Protein AF-0000000069826902 (afdb_homodimer)

Structure (mmCIF, N/CA/C/O backbone):
data_AF-0000000069826902-model_v1
#
loop_
_entity.id
_entity.type
_entity.pdbx_description
1 polymer 'DUF4220 domain-containing protein'
#
loop_
_atom_site.group_PDB
_atom_site.id
_atom_site.type_symbol
_atom_site.label_atom_id
_atom_site.label_alt_id
_atom_site.label_comp_id
_atom_site.label_asym_id
_atom_site.label_entity_id
_atom_site.label_seq_id
_atom_site.pdbx_PDB_ins_code
_atom_site.Cartn_x
_atom_site.Cartn_y
_atom_site.Cartn_z
_atom_site.occupancy
_atom_site.B_iso_or_equiv
_atom_site.auth_seq_id
_atom_site.auth_comp_id
_atom_site.auth_asym_id
_atom_site.auth_atom_id
_atom_site.pdbx_PDB_model_num
ATOM 1 N N . MET A 1 1 ? -24.719 -48.125 -0.675 1 24.92 1 MET A N 1
ATOM 2 C CA . MET A 1 1 ? -24.484 -47.656 -2.041 1 24.92 1 MET A CA 1
ATOM 3 C C . MET A 1 1 ? -23.156 -46.938 -2.146 1 24.92 1 MET A C 1
ATOM 5 O O . MET A 1 1 ? -23.047 -45.781 -1.744 1 24.92 1 MET A O 1
ATOM 9 N N . PHE A 1 2 ? -22.094 -47.562 -1.839 1 34.66 2 PHE A N 1
ATOM 10 C CA . PHE A 1 2 ? -20.672 -47.219 -1.869 1 34.66 2 PHE A CA 1
ATOM 11 C C . PHE A 1 2 ? -20.281 -46.656 -3.23 1 34.66 2 PHE A C 1
ATOM 13 O O . PHE A 1 2 ? -20.375 -47.375 -4.246 1 34.66 2 PHE A O 1
ATOM 20 N N . VAL A 1 3 ? -20.641 -45.406 -3.447 1 42.66 3 VAL A N 1
ATOM 21 C CA . VAL A 1 3 ? -20.312 -44.688 -4.676 1 42.66 3 VAL A CA 1
ATOM 22 C C . VAL A 1 3 ? -18.953 -45.125 -5.195 1 42.66 3 VAL A C 1
ATOM 24 O O . VAL A 1 3 ? -17.969 -45.125 -4.453 1 42.66 3 VAL A O 1
ATOM 27 N N . ASP A 1 4 ? -18.938 -46 -5.98 1 49.5 4 ASP A N 1
ATOM 28 C CA . ASP A 1 4 ? -17.75 -46.531 -6.641 1 49.5 4 ASP A CA 1
ATOM 29 C C . ASP A 1 4 ? -16.797 -45.406 -7.023 1 49.5 4 ASP A C 1
ATOM 31 O O . ASP A 1 4 ? -16.922 -44.812 -8.102 1 49.5 4 ASP A O 1
ATOM 35 N N . VAL A 1 5 ? -16.344 -44.719 -5.996 1 54.69 5 VAL A N 1
ATOM 36 C CA . VAL A 1 5 ? -15.336 -43.656 -6.059 1 54.69 5 VAL A CA 1
ATOM 37 C C . VAL A 1 5 ? -14.305 -44 -7.129 1 54.69 5 VAL A C 1
ATOM 39 O O . VAL A 1 5 ? -13.836 -43.094 -7.844 1 54.69 5 VAL A O 1
ATOM 42 N N . TRP A 1 6 ? -14.141 -45.281 -7.309 1 58.16 6 TRP A N 1
ATOM 43 C CA . TRP A 1 6 ? -13.125 -45.688 -8.273 1 58.16 6 TRP A CA 1
ATOM 44 C C . TRP A 1 6 ? -13.594 -45.469 -9.703 1 58.16 6 TRP A C 1
ATOM 46 O O . TRP A 1 6 ? -12.812 -45.062 -10.562 1 58.16 6 TRP A O 1
ATOM 56 N N . ALA A 1 7 ? -14.836 -45.719 -9.898 1 59.22 7 ALA A N 1
ATOM 57 C CA . ALA A 1 7 ? -15.375 -45.438 -11.219 1 59.22 7 ALA A CA 1
ATOM 58 C C . ALA A 1 7 ? -15.344 -43.938 -11.508 1 59.22 7 ALA A C 1
ATOM 60 O O . ALA A 1 7 ? -15.062 -43.531 -12.633 1 59.22 7 ALA A O 1
ATOM 61 N N . ALA A 1 8 ? -15.531 -43.25 -10.5 1 61.66 8 ALA A N 1
ATOM 62 C CA . ALA A 1 8 ? -15.5 -41.812 -10.656 1 61.66 8 ALA A CA 1
ATOM 63 C C . ALA A 1 8 ? -14.086 -41.312 -10.945 1 61.66 8 ALA A C 1
ATOM 65 O O . ALA A 1 8 ? -13.891 -40.406 -11.75 1 61.66 8 ALA A O 1
ATOM 66 N N . VAL A 1 9 ? -13.242 -41.969 -10.367 1 62.06 9 VAL A N 1
ATOM 67 C CA . VAL A 1 9 ? -11.852 -41.594 -10.578 1 62.06 9 VAL A CA 1
ATOM 68 C C . VAL A 1 9 ? -11.422 -41.969 -11.992 1 62.06 9 VAL A C 1
ATOM 70 O O . VAL A 1 9 ? -10.719 -41.219 -12.664 1 62.06 9 VAL A O 1
ATOM 73 N N . ARG A 1 10 ? -11.859 -43.156 -12.406 1 62.22 10 ARG A N 1
ATOM 74 C CA . ARG A 1 10 ? -11.531 -43.594 -13.766 1 62.22 10 ARG A CA 1
ATOM 75 C C . ARG A 1 10 ? -12.164 -42.656 -14.797 1 62.22 10 ARG A C 1
ATOM 77 O O . ARG A 1 10 ? -11.531 -42.312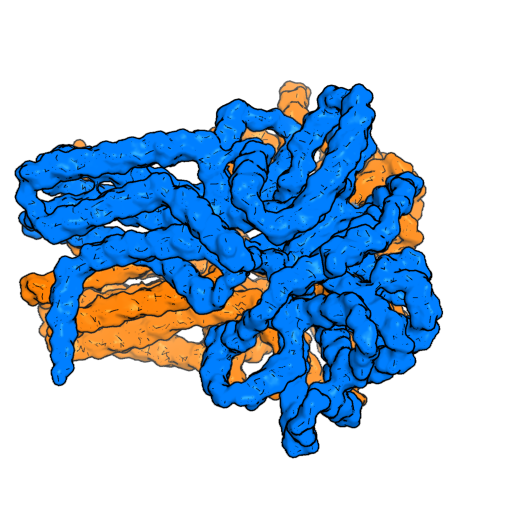 -15.797 1 62.22 10 ARG A O 1
ATOM 84 N N . TRP A 1 11 ? -13.336 -42.344 -14.5 1 65.44 11 TRP A N 1
ATOM 85 C CA . TRP A 1 11 ? -14.031 -41.438 -15.375 1 65.44 11 TRP A CA 1
ATOM 86 C C . TRP A 1 11 ? -13.336 -40.062 -15.391 1 65.44 11 TRP A C 1
ATOM 88 O O . TRP A 1 11 ? -13.156 -39.469 -16.453 1 65.44 11 TRP A O 1
ATOM 98 N N . TRP A 1 12 ? -12.93 -39.625 -14.312 1 68 12 TRP A N 1
ATOM 99 C CA . TRP A 1 12 ? -12.234 -38.344 -14.211 1 68 12 TRP A CA 1
ATOM 100 C C . TRP A 1 12 ? -10.922 -38.375 -14.977 1 68 12 TRP A C 1
ATOM 102 O O . TRP A 1 12 ? -10.57 -37.406 -15.656 1 68 12 TRP A O 1
ATOM 112 N N . GLU A 1 13 ? -10.352 -39.406 -14.883 1 66.62 13 GLU A N 1
ATOM 113 C CA . GLU A 1 13 ? -9.055 -39.5 -15.531 1 66.62 13 GLU A CA 1
ATOM 114 C C . GLU A 1 13 ? -9.18 -39.406 -17.047 1 66.62 13 GLU A C 1
ATOM 116 O O . GLU A 1 13 ? -8.328 -38.812 -17.703 1 66.62 13 GLU A O 1
ATOM 121 N N . GLU A 1 14 ? -10.234 -40 -17.578 1 68.81 14 GLU A N 1
ATOM 122 C CA . GLU A 1 14 ? -10.438 -39.938 -19.016 1 68.81 14 GLU A CA 1
ATOM 123 C C . GLU A 1 14 ? -10.93 -38.562 -19.453 1 68.81 14 GLU A C 1
ATOM 125 O O . GLU A 1 14 ? -10.578 -38.094 -20.531 1 68.81 14 GLU A O 1
ATOM 130 N N . TRP A 1 15 ? -11.594 -37.938 -18.5 1 77.88 15 TRP A N 1
ATOM 131 C CA . TRP A 1 15 ? -12.25 -36.688 -18.891 1 77.88 15 TRP A CA 1
ATOM 132 C C . TRP A 1 15 ? -11.586 -35.5 -18.219 1 77.88 15 TRP A C 1
ATOM 134 O O . TRP A 1 15 ? -12.039 -34.375 -18.375 1 77.88 15 TRP A O 1
ATOM 144 N N . GLN A 1 16 ? -10.531 -35.688 -17.594 1 80.38 16 GLN A N 1
ATOM 145 C CA . GLN A 1 16 ? -9.93 -34.656 -16.75 1 80.38 16 GLN A CA 1
ATOM 146 C C . GLN A 1 16 ? -9.547 -33.438 -17.578 1 80.38 16 GLN A C 1
ATOM 148 O O . GLN A 1 16 ? -9.906 -32.312 -17.219 1 80.38 16 GLN A O 1
ATOM 153 N N . LEU A 1 17 ? -8.867 -33.656 -18.656 1 83.12 17 LEU A N 1
ATOM 154 C CA . LEU A 1 17 ? -8.398 -32.531 -19.453 1 83.12 17 LEU A CA 1
ATOM 155 C C . LEU A 1 17 ? -9.57 -31.781 -20.078 1 83.12 17 LEU A C 1
ATOM 157 O O . LEU A 1 17 ? -9.594 -30.547 -20.094 1 83.12 17 LEU A O 1
ATOM 161 N N . ARG A 1 18 ? -10.555 -32.594 -20.484 1 87.69 18 ARG A N 1
ATOM 162 C CA . ARG A 1 18 ? -11.727 -31.984 -21.109 1 87.69 18 ARG A CA 1
ATOM 163 C C . ARG A 1 18 ? -12.5 -31.141 -20.109 1 87.69 18 ARG A C 1
ATOM 165 O O . ARG A 1 18 ? -12.922 -30.031 -20.422 1 87.69 18 ARG A O 1
ATOM 172 N N . ILE A 1 19 ? -12.547 -31.609 -18.953 1 86.94 19 ILE A N 1
ATOM 173 C CA . ILE A 1 19 ? -13.305 -30.891 -17.938 1 86.94 19 ILE A CA 1
ATOM 174 C C . ILE A 1 19 ? -12.531 -29.641 -17.5 1 86.94 19 ILE A C 1
ATOM 176 O O . ILE A 1 19 ? -13.117 -28.578 -17.297 1 86.94 19 ILE A O 1
ATOM 180 N N . LEU A 1 20 ? -11.281 -29.75 -17.406 1 87.31 20 LEU A N 1
ATOM 181 C CA . LEU A 1 20 ? -10.469 -28.641 -16.938 1 87.31 20 LEU A CA 1
ATOM 182 C C . LEU A 1 20 ? -10.484 -27.5 -17.969 1 87.31 20 LEU A C 1
ATOM 184 O O . LEU A 1 20 ? -10.617 -26.328 -17.594 1 87.31 20 LEU A O 1
ATOM 188 N N . VAL A 1 21 ? -10.383 -27.844 -19.172 1 90.69 21 VAL A N 1
ATOM 189 C CA . VAL A 1 21 ? -10.359 -26.828 -20.219 1 90.69 21 VAL A CA 1
ATOM 190 C C . VAL A 1 21 ? -11.727 -26.172 -20.328 1 90.69 21 VAL A C 1
ATOM 192 O O . VAL A 1 21 ? -11.828 -24.938 -20.469 1 90.69 21 VAL A O 1
ATOM 195 N N . MET A 1 22 ? -12.781 -26.984 -20.188 1 92.75 22 MET A N 1
ATOM 196 C CA . MET A 1 22 ? -14.133 -26.438 -20.25 1 92.75 22 MET A CA 1
ATOM 197 C C . MET A 1 22 ? -14.445 -25.594 -19.031 1 92.75 22 MET A C 1
ATOM 199 O O . MET A 1 22 ? -15.133 -24.578 -19.125 1 92.75 22 MET A O 1
ATOM 203 N N . LEU A 1 23 ? -13.938 -26 -17.922 1 91.94 23 LEU A N 1
ATOM 204 C CA . LEU A 1 23 ? -14.133 -25.219 -16.719 1 91.94 23 LEU A CA 1
ATOM 205 C C . LEU A 1 23 ? -13.391 -23.891 -16.797 1 91.94 23 LEU A C 1
ATOM 207 O O . LEU A 1 23 ? -13.883 -22.875 -16.312 1 91.94 23 LEU A O 1
ATOM 211 N N . SER A 1 24 ? -12.234 -23.938 -17.359 1 93.12 24 SER A N 1
ATOM 212 C CA . SER A 1 24 ? -11.484 -22.703 -17.547 1 93.12 24 SER A CA 1
ATOM 213 C C . SER A 1 24 ? -12.25 -21.719 -18.438 1 93.12 24 SER A C 1
ATOM 215 O O . SER A 1 24 ? -12.289 -20.516 -18.156 1 93.12 24 SER A O 1
ATOM 217 N N . LEU A 1 25 ? -12.875 -22.234 -19.469 1 94.69 25 LEU A N 1
ATOM 218 C CA . LEU A 1 25 ? -13.68 -21.406 -20.359 1 94.69 25 LEU A CA 1
ATOM 219 C C . LEU A 1 25 ? -14.906 -20.875 -19.625 1 94.69 25 LEU A C 1
ATOM 221 O O . LEU A 1 25 ? -15.25 -19.703 -19.766 1 94.69 25 LEU A O 1
ATOM 225 N N . ALA A 1 26 ? -15.492 -21.703 -18.859 1 94.81 26 ALA A N 1
ATOM 226 C CA . ALA A 1 26 ? -16.688 -21.297 -18.125 1 94.81 26 ALA A CA 1
ATOM 227 C C . ALA A 1 26 ? -16.359 -20.172 -17.141 1 94.81 26 ALA A C 1
ATOM 229 O O . ALA A 1 26 ? -17.125 -19.219 -17.016 1 94.81 26 ALA A O 1
ATOM 230 N N . VAL A 1 27 ? -15.281 -20.266 -16.5 1 94.44 27 VAL A N 1
ATOM 231 C CA . VAL A 1 27 ? -14.891 -19.266 -15.531 1 94.44 27 VAL A CA 1
ATOM 232 C C . VAL A 1 27 ? -14.617 -17.938 -16.25 1 94.44 27 VAL A C 1
ATOM 234 O O . VAL A 1 27 ? -14.953 -16.859 -15.734 1 94.44 27 VAL A O 1
ATOM 237 N N . GLN A 1 28 ? -14.055 -18 -17.406 1 93.94 28 GLN A N 1
ATOM 238 C CA . GLN A 1 28 ? -13.797 -16.781 -18.172 1 93.94 28 GLN A CA 1
ATOM 239 C C . GLN A 1 28 ? -15.102 -16.094 -18.562 1 93.94 28 GLN A C 1
ATOM 241 O O . GLN A 1 28 ? -15.195 -14.867 -18.531 1 93.94 28 GLN A O 1
ATOM 246 N N . TRP A 1 29 ? -16.031 -16.875 -18.891 1 93.69 29 TRP A N 1
ATOM 247 C CA . TRP A 1 29 ? -17.328 -16.312 -19.234 1 93.69 29 TRP A CA 1
ATOM 248 C C . TRP A 1 29 ? -18.016 -15.719 -18.016 1 93.69 29 TRP A C 1
ATOM 250 O O . TRP A 1 29 ? -18.656 -14.672 -18.094 1 93.69 29 TRP A O 1
ATOM 260 N N . ILE A 1 30 ? -17.906 -16.344 -16.922 1 93.44 30 ILE A N 1
ATOM 261 C CA . ILE A 1 30 ? -18.469 -15.812 -15.688 1 93.44 30 ILE A CA 1
ATOM 262 C C . ILE A 1 30 ? -17.781 -14.484 -15.336 1 93.44 30 ILE A C 1
ATOM 264 O O . ILE A 1 30 ? -18.453 -13.523 -14.945 1 93.44 30 ILE A O 1
ATOM 268 N N . LEU A 1 31 ? -16.547 -14.461 -15.531 1 93.62 31 LEU A N 1
ATOM 269 C CA . LEU A 1 31 ? -15.805 -13.25 -15.211 1 93.62 31 LEU A CA 1
ATOM 270 C C . LEU A 1 31 ? -16.141 -12.125 -16.188 1 93.62 31 LEU A C 1
ATOM 272 O O . LEU A 1 31 ? -16.172 -10.953 -15.812 1 93.62 31 LEU A O 1
ATOM 276 N N . LEU A 1 32 ? -16.406 -12.453 -17.391 1 93.5 32 LEU A N 1
ATOM 277 C CA . LEU A 1 32 ? -16.812 -11.461 -18.375 1 93.5 32 LEU A CA 1
ATOM 278 C C . LEU A 1 32 ? -18.109 -10.789 -17.984 1 93.5 32 LEU A C 1
ATOM 280 O O . LEU A 1 32 ? -18.25 -9.562 -18.094 1 93.5 32 LEU A O 1
ATOM 284 N N . LEU A 1 33 ? -18.953 -11.516 -17.375 1 92.38 33 LEU A N 1
ATOM 285 C CA . LEU A 1 33 ? -20.266 -11 -17 1 92.38 33 LEU A CA 1
ATOM 286 C C . LEU A 1 33 ? -20.234 -10.375 -15.617 1 92.38 33 LEU A C 1
ATOM 288 O O . LEU A 1 33 ? -20.891 -9.367 -15.367 1 92.38 33 LEU A O 1
ATOM 292 N N . ALA A 1 34 ? -19.438 -10.906 -14.773 1 92.31 34 ALA A N 1
ATOM 293 C CA . ALA A 1 34 ? -19.5 -10.523 -13.367 1 92.31 34 ALA A CA 1
ATOM 294 C C . ALA A 1 34 ? -18.484 -9.43 -13.047 1 92.31 34 ALA A C 1
ATOM 296 O O . ALA A 1 34 ? -18.656 -8.68 -12.078 1 92.31 34 ALA A O 1
ATOM 297 N N . ALA A 1 35 ? -17.438 -9.32 -13.758 1 90.25 35 ALA A N 1
ATOM 298 C CA . ALA A 1 35 ? -16.359 -8.391 -13.445 1 90.25 35 ALA A CA 1
ATOM 299 C C . ALA A 1 35 ? -16.859 -6.949 -13.414 1 90.25 35 ALA A C 1
ATOM 301 O O . ALA A 1 35 ? -16.547 -6.191 -12.492 1 90.25 35 ALA A O 1
ATOM 302 N N . PRO A 1 36 ? -17.766 -6.562 -14.328 1 87.25 36 PRO A N 1
ATOM 303 C CA . PRO A 1 36 ? -18.234 -5.176 -14.289 1 87.25 36 PRO A CA 1
ATOM 304 C C . PRO A 1 36 ? -19.156 -4.902 -13.109 1 87.25 36 PRO A C 1
ATOM 306 O O . PRO A 1 36 ? -19.359 -3.742 -12.734 1 87.25 36 PRO A O 1
ATOM 309 N N . LEU A 1 37 ? -19.656 -5.902 -12.516 1 88.44 37 LEU A N 1
ATOM 310 C CA . LEU A 1 37 ? -20.594 -5.75 -11.406 1 88.44 37 LEU A CA 1
ATOM 311 C C . LEU A 1 37 ? -19.859 -5.25 -10.156 1 88.44 37 LEU A C 1
ATOM 313 O O . LEU A 1 37 ? -20.5 -4.77 -9.219 1 88.44 37 LEU A O 1
ATOM 317 N N . ARG A 1 38 ? -18.656 -5.246 -10.172 1 86.81 38 ARG A N 1
ATOM 318 C CA . ARG A 1 38 ? -17.859 -4.852 -9.008 1 86.81 38 ARG A CA 1
ATOM 319 C C . ARG A 1 38 ? -18.016 -3.359 -8.727 1 86.81 38 ARG A C 1
ATOM 321 O O . ARG A 1 38 ? -17.828 -2.912 -7.594 1 86.81 38 ARG A O 1
ATOM 328 N N . ARG A 1 39 ? -18.375 -2.65 -9.703 1 81.94 39 ARG A N 1
ATOM 329 C CA . ARG A 1 39 ? -18.5 -1.202 -9.57 1 81.94 39 ARG A CA 1
ATOM 330 C C . ARG A 1 39 ? -19.828 -0.824 -8.914 1 81.94 39 ARG A C 1
ATOM 332 O O . ARG A 1 39 ? -19.984 0.307 -8.453 1 81.94 39 ARG A O 1
ATOM 339 N N . TYR A 1 40 ? -20.641 -1.786 -8.867 1 83.12 40 TYR A N 1
ATOM 340 C CA . TYR A 1 40 ? -21.984 -1.508 -8.383 1 83.12 40 TYR A CA 1
ATOM 341 C C . TYR A 1 40 ? -22.203 -2.098 -6.988 1 83.12 40 TYR A C 1
ATOM 343 O O . TYR A 1 40 ? -21.344 -2.828 -6.484 1 83.12 40 TYR A O 1
ATOM 351 N N . THR A 1 41 ? -23.25 -1.611 -6.414 1 81.81 41 THR A N 1
ATOM 352 C CA . THR A 1 41 ? -23.578 -2.131 -5.09 1 81.81 41 THR A CA 1
ATOM 353 C C . THR A 1 41 ? -24.188 -3.523 -5.188 1 81.81 41 THR A C 1
ATOM 355 O O . THR A 1 41 ? -25.359 -3.668 -5.531 1 81.81 41 THR A O 1
ATOM 358 N N . ILE A 1 42 ? -23.375 -4.484 -5.082 1 81.31 42 ILE A N 1
ATOM 359 C CA . ILE A 1 42 ? -23.812 -5.871 -5.137 1 81.31 42 ILE A CA 1
ATOM 360 C C . ILE A 1 42 ? -23.641 -6.523 -3.766 1 81.31 42 ILE A C 1
ATOM 362 O O . ILE A 1 42 ? -22.859 -6.047 -2.939 1 81.31 42 ILE A O 1
ATOM 366 N N . PRO A 1 43 ? -24.391 -7.535 -3.641 1 78.94 43 PRO A N 1
ATOM 367 C CA . PRO A 1 43 ? -24.25 -8.227 -2.357 1 78.94 43 PRO A CA 1
ATOM 368 C C . PRO A 1 43 ? -22.859 -8.828 -2.158 1 78.94 43 PRO A C 1
ATOM 370 O O . PRO A 1 43 ? -22.156 -9.102 -3.135 1 78.94 43 PRO A O 1
ATOM 373 N N . GLN A 1 44 ? -22.516 -9.023 -1.044 1 77.81 44 GLN A N 1
ATOM 374 C CA . GLN A 1 44 ? -21.156 -9.438 -0.68 1 77.81 44 GLN A CA 1
ATOM 375 C C . GLN A 1 44 ? -20.859 -10.852 -1.19 1 77.81 44 GLN A C 1
ATOM 377 O O . GLN A 1 44 ? -19.719 -11.156 -1.546 1 77.81 44 GLN A O 1
ATOM 382 N N . TRP A 1 45 ? -21.922 -11.711 -1.185 1 81.62 45 TRP A N 1
ATOM 383 C CA . TRP A 1 45 ? -21.672 -13.07 -1.652 1 81.62 45 TRP A CA 1
ATOM 384 C C . TRP A 1 45 ? -21.281 -13.078 -3.123 1 81.62 45 TRP A C 1
ATOM 386 O O . TRP A 1 45 ? -20.422 -13.867 -3.539 1 81.62 45 TRP A O 1
ATOM 396 N N . CYS A 1 46 ? -21.859 -12.156 -3.846 1 85.44 46 CYS A N 1
ATOM 397 C CA . CYS A 1 46 ? -21.5 -12.047 -5.258 1 85.44 46 CYS A CA 1
ATOM 398 C C . CYS A 1 46 ? -20.062 -11.562 -5.422 1 85.44 46 CYS A C 1
ATOM 400 O O . CYS A 1 46 ? -19.344 -12.023 -6.309 1 85.44 46 CYS A O 1
ATOM 402 N N . ARG A 1 47 ? -19.703 -10.797 -4.523 1 86.62 47 ARG A N 1
ATOM 403 C CA . ARG A 1 47 ? -18.344 -10.289 -4.574 1 86.62 47 ARG A CA 1
ATOM 404 C C . ARG A 1 47 ? -17.328 -11.383 -4.25 1 86.62 47 ARG A C 1
ATOM 406 O O . ARG A 1 47 ? -16.281 -11.469 -4.875 1 86.62 47 ARG A O 1
ATOM 413 N N . LYS A 1 48 ? -17.641 -12.227 -3.359 1 85.75 48 LYS A N 1
ATOM 414 C CA . LYS A 1 48 ? -16.766 -13.336 -3.008 1 85.75 48 LYS A CA 1
ATOM 415 C C . LYS A 1 48 ? -16.672 -14.352 -4.145 1 85.75 48 LYS A C 1
ATOM 417 O O . LYS A 1 48 ? -15.609 -14.93 -4.379 1 85.75 48 LYS A O 1
ATOM 422 N N . CYS A 1 49 ? -17.719 -14.43 -4.781 1 89.19 49 CYS A N 1
ATOM 423 C CA . CYS A 1 49 ? -17.719 -15.352 -5.914 1 89.19 49 CYS A CA 1
ATOM 424 C C . CYS A 1 49 ? -16.859 -14.812 -7.047 1 89.19 49 CYS A C 1
ATOM 426 O O . CYS A 1 49 ? -16.125 -15.578 -7.688 1 89.19 49 CYS A O 1
ATOM 428 N N . ILE A 1 50 ? -16.969 -13.547 -7.25 1 90.94 50 ILE A N 1
ATOM 429 C CA . ILE A 1 50 ? -16.141 -12.938 -8.289 1 90.94 50 ILE A CA 1
ATOM 430 C C . ILE A 1 50 ? -14.664 -13.055 -7.922 1 90.94 50 ILE A C 1
ATOM 432 O O . ILE A 1 50 ? -13.828 -13.359 -8.773 1 90.94 50 ILE A O 1
ATOM 436 N N . TRP A 1 51 ? -14.406 -12.836 -6.672 1 90.31 51 TRP A N 1
ATOM 437 C CA . TRP A 1 51 ? -13.031 -12.945 -6.195 1 90.31 51 TRP A CA 1
ATOM 438 C C . TRP A 1 51 ? -12.508 -14.375 -6.352 1 90.31 51 TRP A C 1
ATOM 440 O O . TRP A 1 51 ? -11.383 -14.586 -6.801 1 90.31 51 TRP A O 1
ATOM 450 N N . LEU A 1 52 ? -13.328 -15.328 -6.047 1 88.75 52 LEU A N 1
ATOM 451 C CA . LEU A 1 52 ? -12.938 -16.734 -6.18 1 88.75 52 LEU A CA 1
ATOM 452 C C . LEU A 1 52 ? -12.727 -17.094 -7.645 1 88.75 52 LEU A C 1
ATOM 454 O O . LEU A 1 52 ? -11.812 -17.859 -7.973 1 88.75 52 LEU A O 1
ATOM 458 N N . ALA A 1 53 ? -13.539 -16.578 -8.43 1 92.06 53 ALA A N 1
ATOM 459 C CA . ALA A 1 53 ? -13.391 -16.828 -9.859 1 92.06 53 ALA A CA 1
ATOM 460 C C . ALA A 1 53 ? -12.109 -16.219 -10.398 1 92.06 53 ALA A C 1
ATOM 462 O O . ALA A 1 53 ? -11.43 -16.812 -11.242 1 92.06 53 ALA A O 1
ATOM 463 N N . TYR A 1 54 ? -11.773 -15.102 -9.836 1 91.19 54 TYR A N 1
ATOM 464 C CA . TYR A 1 54 ? -10.555 -14.422 -10.258 1 91.19 54 TYR A CA 1
ATOM 465 C C . TYR A 1 54 ? -9.32 -15.211 -9.852 1 91.19 54 TYR A C 1
ATOM 467 O O . TYR A 1 54 ? -8.422 -15.438 -10.664 1 91.19 54 TYR A O 1
ATOM 475 N N . VAL A 1 55 ? -9.312 -15.648 -8.727 1 87.06 55 VAL A N 1
ATOM 476 C CA . VAL A 1 55 ? -8.156 -16.391 -8.227 1 87.06 55 VAL A CA 1
ATOM 477 C C . VAL A 1 55 ? -8.117 -17.781 -8.875 1 87.06 55 VAL A C 1
ATOM 479 O O . VAL A 1 55 ? -7.047 -18.281 -9.219 1 87.06 55 VAL A O 1
ATOM 482 N N . GLY A 1 56 ? -9.227 -18.297 -9.102 1 86.38 56 GLY A N 1
ATOM 483 C CA . GLY A 1 56 ? -9.32 -19.641 -9.648 1 86.38 56 GLY A CA 1
ATOM 484 C C . GLY A 1 56 ? -9.031 -19.703 -11.141 1 86.38 56 GLY A C 1
ATOM 485 O O . GLY A 1 56 ? -8.578 -20.719 -11.648 1 86.38 56 GLY A O 1
ATOM 486 N N . SER A 1 57 ? -9.234 -18.609 -11.789 1 89.5 57 SER A N 1
ATOM 487 C CA . SER A 1 57 ? -9.078 -18.609 -13.242 1 89.5 57 SER A CA 1
ATOM 488 C C . SER A 1 57 ? -7.633 -18.922 -13.641 1 89.5 57 SER A C 1
ATOM 490 O O . SER A 1 57 ? -7.387 -19.766 -14.492 1 89.5 57 SER A O 1
ATOM 492 N N . ASP A 1 58 ? -6.664 -18.266 -13.062 1 82.06 58 ASP A N 1
ATOM 493 C CA . ASP A 1 58 ? -5.262 -18.5 -13.383 1 82.06 58 ASP A CA 1
ATOM 494 C C . ASP A 1 58 ? -4.812 -19.891 -12.945 1 82.06 58 ASP A C 1
ATOM 496 O O . ASP A 1 58 ? -4.117 -20.578 -13.688 1 82.06 58 ASP A O 1
ATOM 500 N N . ALA A 1 59 ? -5.234 -20.266 -11.797 1 79.56 59 ALA A N 1
ATOM 501 C CA . ALA A 1 59 ? -4.844 -21.578 -11.273 1 79.56 59 ALA A CA 1
ATOM 502 C C . ALA A 1 59 ? -5.371 -22.703 -12.164 1 79.56 59 ALA A C 1
ATOM 504 O O . ALA A 1 59 ? -4.652 -23.672 -12.445 1 79.56 59 ALA A O 1
ATOM 505 N N . LEU A 1 60 ? -6.559 -22.609 -12.617 1 83.56 60 LEU A N 1
ATOM 506 C CA . LEU A 1 60 ? -7.164 -23.625 -13.461 1 83.56 60 LEU A CA 1
ATOM 507 C C . LEU A 1 60 ? -6.441 -23.719 -14.797 1 83.56 60 LEU A C 1
ATOM 509 O O . LEU A 1 60 ? -6.188 -24.828 -15.297 1 83.56 60 LEU A O 1
ATOM 513 N N . ALA A 1 61 ? -6.156 -22.625 -15.344 1 84.81 61 ALA A N 1
ATOM 514 C CA . ALA A 1 61 ? -5.461 -22.609 -16.625 1 84.81 61 ALA A CA 1
ATOM 515 C C . ALA A 1 61 ? -4.059 -23.188 -16.5 1 84.81 61 ALA A C 1
ATOM 517 O O . ALA A 1 61 ? -3.6 -23.938 -17.375 1 84.81 61 ALA A O 1
ATOM 518 N N . ILE A 1 62 ? -3.416 -22.844 -15.492 1 78.19 62 ILE A N 1
ATOM 519 C CA . ILE A 1 62 ? -2.07 -23.359 -15.266 1 78.19 62 ILE A CA 1
ATOM 520 C C . ILE A 1 62 ? -2.133 -24.875 -15.055 1 78.19 62 ILE A C 1
ATOM 522 O O . ILE A 1 62 ? -1.318 -25.625 -15.602 1 78.19 62 ILE A O 1
ATOM 526 N N . TYR A 1 63 ? -3.098 -25.312 -14.312 1 78.44 63 TYR A N 1
ATOM 527 C CA . TYR A 1 63 ? -3.258 -26.75 -14.07 1 78.44 63 TYR A CA 1
ATOM 528 C C . TYR A 1 63 ? -3.598 -27.484 -15.367 1 78.44 63 TYR A C 1
ATOM 530 O O . TYR A 1 63 ? -3.105 -28.594 -15.602 1 78.44 63 TYR A O 1
ATOM 538 N N . ALA A 1 64 ? -4.41 -26.922 -16.141 1 82.62 64 ALA A N 1
ATOM 539 C CA . ALA A 1 64 ? -4.77 -27.531 -17.422 1 82.62 64 ALA A CA 1
ATOM 540 C C . ALA A 1 64 ? -3.559 -27.609 -18.359 1 82.62 64 ALA A C 1
ATOM 542 O O . ALA A 1 64 ? -3.344 -28.625 -19.016 1 82.62 64 ALA A O 1
ATOM 543 N N . LEU A 1 65 ? -2.824 -26.562 -18.391 1 80.88 65 LEU A N 1
ATOM 544 C CA . LEU A 1 65 ? -1.631 -26.531 -19.234 1 80.88 65 LEU A CA 1
ATOM 545 C C . LEU A 1 65 ? -0.604 -27.547 -18.75 1 80.88 65 LEU A C 1
ATOM 547 O O . LEU A 1 65 ? 0.051 -28.203 -19.562 1 80.88 65 LEU A O 1
ATOM 551 N N . ALA A 1 66 ? -0.521 -27.641 -17.516 1 74.62 66 ALA A N 1
ATOM 552 C CA . ALA A 1 66 ? 0.407 -28.625 -16.953 1 74.62 66 ALA A CA 1
ATOM 553 C C . ALA A 1 66 ? -0.035 -30.047 -17.297 1 74.62 66 ALA A C 1
ATOM 555 O O . ALA A 1 66 ? 0.796 -30.906 -17.594 1 74.62 66 ALA A O 1
ATOM 556 N N . THR A 1 67 ? -1.297 -30.297 -17.25 1 76.81 67 THR A N 1
ATOM 557 C CA . THR A 1 67 ? -1.834 -31.609 -17.594 1 76.81 67 THR A CA 1
ATOM 558 C C . THR A 1 67 ? -1.623 -31.906 -19.078 1 76.81 67 THR A C 1
ATOM 560 O O . THR A 1 67 ? -1.318 -33.031 -19.438 1 76.81 67 THR A O 1
ATOM 563 N N . LEU A 1 68 ? -1.818 -30.906 -19.844 1 78.56 68 LEU A N 1
ATOM 564 C CA . LEU A 1 68 ? -1.589 -31.062 -21.281 1 78.56 68 LEU A CA 1
ATOM 565 C C . LEU A 1 68 ? -0.12 -31.359 -21.562 1 78.56 68 LEU A C 1
ATOM 567 O O . LEU A 1 68 ? 0.196 -32.219 -22.406 1 78.56 68 LEU A O 1
ATOM 571 N N . PHE A 1 69 ? 0.716 -30.688 -20.891 1 72.5 69 PHE A N 1
ATOM 572 C CA . PHE A 1 69 ? 2.156 -30.875 -21.031 1 72.5 69 PHE A CA 1
ATOM 573 C C . PHE A 1 69 ? 2.559 -32.281 -20.656 1 72.5 69 PHE A C 1
ATOM 575 O O . PHE A 1 69 ? 3.344 -32.938 -21.359 1 72.5 69 PHE A O 1
ATOM 582 N N . ASN A 1 70 ? 2.014 -32.812 -19.703 1 70.44 70 ASN A N 1
ATOM 583 C CA . ASN A 1 70 ? 2.375 -34.125 -19.203 1 70.44 70 ASN A CA 1
ATOM 584 C C . ASN A 1 70 ? 1.804 -35.25 -20.094 1 70.44 70 ASN A C 1
ATOM 586 O O . ASN A 1 70 ? 2.43 -36.281 -20.266 1 70.44 70 ASN A O 1
ATOM 590 N N . ARG A 1 71 ? 0.679 -35.031 -20.609 1 70.25 71 ARG A N 1
ATOM 591 C CA . ARG A 1 71 ? 0.071 -36.031 -21.5 1 70.25 71 ARG A CA 1
ATOM 592 C C . ARG A 1 71 ? 0.88 -36.188 -22.781 1 70.25 71 ARG A C 1
ATOM 594 O O . ARG A 1 71 ? 1.072 -37.312 -23.25 1 70.25 71 ARG A O 1
ATOM 601 N N . HIS A 1 72 ? 1.343 -35.156 -23.281 1 64.81 72 HIS A N 1
ATOM 602 C CA . HIS A 1 72 ? 2.072 -35.219 -24.547 1 64.81 72 HIS A CA 1
ATOM 603 C C . HIS A 1 72 ? 3.51 -35.688 -24.328 1 64.81 72 HIS A C 1
ATOM 605 O O . HIS A 1 72 ? 4.117 -36.281 -25.219 1 64.81 72 HIS A O 1
ATOM 611 N N . ALA A 1 73 ? 3.984 -35.406 -23.266 1 59.38 73 ALA A N 1
ATOM 612 C CA . ALA A 1 73 ? 5.32 -35.906 -22.953 1 59.38 73 ALA A CA 1
ATOM 613 C C . ALA A 1 73 ? 5.336 -37.438 -22.891 1 59.38 73 ALA A C 1
ATOM 615 O O . ALA A 1 73 ? 6.289 -38.062 -23.344 1 59.38 73 ALA A O 1
ATOM 616 N N . LYS A 1 74 ? 4.391 -38.062 -22.484 1 57.41 74 LYS A N 1
ATOM 617 C CA . LYS A 1 74 ? 4.297 -39.531 -22.375 1 57.41 74 LYS A CA 1
ATOM 618 C C . LYS A 1 74 ? 4.086 -40.156 -23.75 1 57.41 74 LYS A C 1
ATOM 620 O O . LYS A 1 74 ? 4.586 -41.25 -24.016 1 57.41 74 LYS A O 1
ATOM 625 N N . ALA A 1 75 ? 3.238 -39.562 -24.531 1 54.69 75 ALA A N 1
ATOM 626 C CA . ALA A 1 75 ? 2.973 -40.125 -25.844 1 54.69 75 ALA A CA 1
ATOM 627 C C . ALA A 1 75 ? 4.25 -40.188 -26.672 1 54.69 75 ALA A C 1
ATOM 629 O O . ALA A 1 75 ? 4.422 -41.094 -27.484 1 54.69 75 ALA A O 1
ATOM 630 N N . SER A 1 76 ? 5.059 -39.312 -26.547 1 51.09 76 SER A N 1
ATOM 631 C CA . SER A 1 76 ? 6.289 -39.375 -27.312 1 51.09 76 SER A CA 1
ATOM 632 C C . SER A 1 76 ? 7.18 -40.5 -26.875 1 51.09 76 SER A C 1
ATOM 634 O O . SER A 1 76 ? 7.898 -41.094 -27.688 1 51.09 76 SER A O 1
ATOM 636 N N . SER A 1 77 ? 7.289 -40.844 -25.578 1 47.25 77 SER A N 1
ATOM 637 C CA . SER A 1 77 ? 8.156 -41.938 -25.156 1 47.25 77 SER A CA 1
ATOM 638 C C . SER A 1 77 ? 7.559 -43.312 -25.531 1 47.25 77 SER A C 1
ATOM 640 O O . SER A 1 77 ? 8.281 -44.281 -25.688 1 47.25 77 SER A O 1
ATOM 642 N N . GLY A 1 78 ? 6.324 -43.531 -25.391 1 44.19 78 GLY A N 1
ATOM 643 C CA . GLY A 1 78 ? 5.77 -44.844 -25.641 1 44.19 78 GLY A CA 1
ATOM 644 C C . GLY A 1 78 ? 5.125 -44.969 -27.016 1 44.19 78 GLY A C 1
ATOM 645 O O . GLY A 1 78 ? 4.5 -46 -27.328 1 44.19 78 GLY A O 1
ATOM 646 N N . GLY A 1 79 ? 5.715 -44.656 -28.062 1 44.19 79 GLY A N 1
ATOM 647 C CA . GLY A 1 79 ? 5.426 -44.781 -29.484 1 44.19 79 GLY A CA 1
ATOM 648 C C . GLY A 1 79 ? 4.184 -44.031 -29.906 1 44.19 79 GLY A C 1
ATOM 649 O O . GLY A 1 79 ? 4.258 -43.094 -30.734 1 44.19 79 GLY A O 1
ATOM 650 N N . ASN A 1 80 ? 2.857 -44.719 -29.922 1 41.41 80 ASN A N 1
ATOM 651 C CA . ASN A 1 80 ? 1.673 -44.469 -30.734 1 41.41 80 ASN A CA 1
ATOM 652 C C . ASN A 1 80 ? 0.85 -43.312 -30.141 1 41.41 80 ASN A C 1
ATOM 654 O O . ASN A 1 80 ? 0.141 -43.5 -29.156 1 41.41 80 ASN A O 1
ATOM 658 N N . VAL A 1 81 ? 1.265 -42.188 -30.031 1 50.91 81 VAL A N 1
ATOM 659 C CA . VAL A 1 81 ? 0.284 -41.125 -29.812 1 50.91 81 VAL A CA 1
ATOM 660 C C . VAL A 1 81 ? -0.961 -41.406 -30.656 1 50.91 81 VAL A C 1
ATOM 662 O O . VAL A 1 81 ? -0.882 -41.469 -31.891 1 50.91 81 VAL A O 1
ATOM 665 N N . LYS A 1 82 ? -1.858 -42 -30.062 1 55.28 82 LYS A N 1
ATOM 666 C CA . LYS A 1 82 ? -3.078 -42.281 -30.812 1 55.28 82 LYS A CA 1
ATOM 667 C C . LYS A 1 82 ? -3.582 -41.031 -31.547 1 55.28 82 LYS A C 1
ATOM 669 O O . LYS A 1 82 ? -3.492 -39.938 -31.031 1 55.28 82 LYS A O 1
ATOM 674 N N . GLN A 1 83 ? -3.607 -41.031 -32.781 1 55.28 83 GLN A N 1
ATOM 675 C CA . GLN A 1 83 ? -4.199 -40.094 -33.719 1 55.28 83 GLN A CA 1
ATOM 676 C C . GLN A 1 83 ? -5.32 -39.281 -33.031 1 55.28 83 GLN A C 1
ATOM 678 O O . GLN A 1 83 ? -5.566 -38.125 -33.406 1 55.28 83 GLN A O 1
ATOM 683 N N . ALA A 1 84 ? -5.883 -39.906 -31.953 1 55.16 84 ALA A N 1
ATOM 684 C CA . ALA A 1 84 ? -7.086 -39.344 -31.344 1 55.16 84 ALA A CA 1
ATOM 685 C C . ALA A 1 84 ? -6.746 -38.156 -30.453 1 55.16 84 ALA A C 1
ATOM 687 O O . ALA A 1 84 ? -7.582 -37.281 -30.219 1 55.16 84 ALA A O 1
ATOM 688 N N . ASP A 1 85 ? -5.438 -37.906 -30.172 1 68.19 85 ASP A N 1
ATOM 689 C CA . ASP A 1 85 ? -5.16 -36.875 -29.188 1 68.19 85 ASP A CA 1
ATOM 690 C C . ASP A 1 85 ? -4.438 -35.688 -29.812 1 68.19 85 ASP A C 1
ATOM 692 O O . ASP A 1 85 ? -3.912 -34.812 -29.109 1 68.19 85 ASP A O 1
ATOM 696 N N . VAL A 1 86 ? -4.539 -35.656 -31.109 1 73.75 86 VAL A N 1
ATOM 697 C CA . VAL A 1 86 ? -3.82 -34.625 -31.859 1 73.75 86 VAL A CA 1
ATOM 698 C C . VAL A 1 86 ? -4.531 -33.281 -31.719 1 73.75 86 VAL A C 1
ATOM 700 O O . VAL A 1 86 ? -3.896 -32.219 -31.766 1 73.75 86 VAL A O 1
ATOM 703 N N . LEU A 1 87 ? -5.828 -33.281 -31.422 1 80 87 LEU A N 1
ATOM 704 C CA . LEU A 1 87 ? -6.602 -32.062 -31.359 1 80 87 LEU A CA 1
ATOM 705 C C . LEU A 1 87 ? -6.25 -31.266 -30.109 1 80 87 LEU A C 1
ATOM 707 O O . LEU A 1 87 ? -6.555 -30.062 -30.016 1 80 87 LEU A O 1
ATOM 711 N N . GLU A 1 88 ? -5.516 -31.875 -29.266 1 80.44 88 GLU A N 1
ATOM 712 C CA . GLU A 1 88 ? -5.148 -31.219 -28.016 1 80.44 88 GLU A CA 1
ATOM 713 C C . GLU A 1 88 ? -4.102 -30.141 -28.234 1 80.44 88 GLU A C 1
ATOM 715 O O . GLU A 1 88 ? -3.889 -29.281 -27.359 1 80.44 88 GLU A O 1
ATOM 720 N N . ILE A 1 89 ? -3.604 -30.125 -29.406 1 79.12 89 ILE A N 1
ATOM 721 C CA . ILE A 1 89 ? -2.621 -29.109 -29.766 1 79.12 89 ILE A CA 1
ATOM 722 C C . ILE A 1 89 ? -3.295 -27.734 -29.812 1 79.12 89 ILE A C 1
ATOM 724 O O . ILE A 1 89 ? -2.65 -26.719 -29.578 1 79.12 89 ILE A O 1
ATOM 728 N N . LEU A 1 90 ? -4.578 -27.719 -30.078 1 87.31 90 LEU A N 1
ATOM 729 C CA . LEU A 1 90 ? -5.312 -26.469 -30.188 1 87.31 90 LEU A CA 1
ATOM 730 C C . LEU A 1 90 ? -5.719 -25.953 -28.812 1 87.31 90 LEU A C 1
ATOM 732 O O . LEU A 1 90 ? -6.055 -24.781 -28.672 1 87.31 90 LEU A O 1
ATOM 736 N N . TRP A 1 91 ? -5.598 -26.766 -27.875 1 88.62 91 TRP A N 1
ATOM 737 C CA . TRP A 1 91 ? -6.094 -26.375 -26.562 1 88.62 91 TRP A CA 1
ATOM 738 C C . TRP A 1 91 ? -5.051 -25.562 -25.812 1 88.62 91 TRP A C 1
ATOM 740 O O . TRP A 1 91 ? -5.395 -24.719 -24.969 1 88.62 91 TRP A O 1
ATOM 750 N N . ALA A 1 92 ? -3.785 -25.797 -26.094 1 85.31 92 ALA A N 1
ATOM 751 C CA . ALA A 1 92 ? -2.725 -25.078 -25.391 1 85.31 92 ALA A CA 1
ATOM 752 C C . ALA A 1 92 ? -2.799 -23.578 -25.703 1 85.31 92 ALA A C 1
ATOM 754 O O . ALA A 1 92 ? -2.791 -22.75 -24.797 1 85.31 92 ALA A O 1
ATOM 755 N N . PRO A 1 93 ? -3.006 -23.234 -26.938 1 88.06 93 PRO A N 1
ATOM 756 C CA . PRO A 1 93 ? -3.125 -21.812 -27.219 1 88.06 93 PRO A CA 1
ATOM 757 C C . PRO A 1 93 ? -4.402 -21.203 -26.656 1 88.06 93 PRO A C 1
ATOM 759 O O . PRO A 1 93 ? -4.41 -20.031 -26.266 1 88.06 93 PRO A O 1
ATOM 762 N N . VAL A 1 94 ? -5.414 -21.938 -26.641 1 90.62 94 VAL A N 1
ATOM 763 C CA . VAL A 1 94 ? -6.668 -21.438 -26.078 1 90.62 94 VAL A CA 1
ATOM 764 C C . VAL A 1 94 ? -6.496 -21.188 -24.578 1 90.62 94 VAL A C 1
ATOM 766 O O . VAL A 1 94 ? -7.027 -20.203 -24.047 1 90.62 94 VAL A O 1
ATOM 769 N N . LEU A 1 95 ? -5.762 -22.016 -23.953 1 89.88 95 LEU A N 1
ATOM 770 C CA . LEU A 1 95 ? -5.516 -21.828 -22.516 1 89.88 95 LEU A CA 1
ATOM 771 C C . LEU A 1 95 ? -4.633 -20.594 -22.281 1 89.88 95 LEU A C 1
ATOM 773 O O . LEU A 1 95 ? -4.75 -19.938 -21.25 1 89.88 95 LEU A O 1
ATOM 777 N N . LEU A 1 96 ? -3.816 -20.312 -23.234 1 88.44 96 LEU A N 1
ATOM 778 C CA . LEU A 1 96 ? -3.023 -19.094 -23.141 1 88.44 96 LEU A CA 1
ATOM 779 C C . LEU A 1 96 ? -3.912 -17.859 -23.219 1 88.44 96 LEU A C 1
ATOM 781 O O . LEU A 1 96 ? -3.645 -16.844 -22.578 1 88.44 96 LEU A O 1
ATOM 785 N N . ILE A 1 97 ? -4.906 -17.984 -24 1 89.44 97 ILE A N 1
ATOM 786 C CA . ILE A 1 97 ? -5.859 -16.891 -24.125 1 89.44 97 ILE A CA 1
ATOM 787 C C . ILE A 1 97 ? -6.617 -16.734 -22.797 1 89.44 97 ILE A C 1
ATOM 789 O O . ILE A 1 97 ? -6.855 -15.609 -22.344 1 89.44 97 ILE A O 1
ATOM 793 N N . HIS A 1 98 ? -6.918 -17.875 -22.234 1 90.12 98 HIS A N 1
ATOM 794 C CA . HIS A 1 98 ? -7.617 -17.828 -20.953 1 90.12 98 HIS A CA 1
ATOM 795 C C . HIS A 1 98 ? -6.738 -17.219 -19.859 1 90.12 98 HIS A C 1
ATOM 797 O O . HIS A 1 98 ? -7.234 -16.516 -18.969 1 90.12 98 HIS A O 1
ATOM 803 N N . LEU A 1 99 ? -5.48 -17.406 -19.938 1 85.88 99 LEU A N 1
ATOM 804 C CA . LEU A 1 99 ? -4.543 -16.859 -18.953 1 85.88 99 LEU A CA 1
ATOM 805 C C . LEU A 1 99 ? -4.41 -15.352 -19.109 1 85.88 99 LEU A C 1
ATOM 807 O O . LEU A 1 99 ? -3.99 -14.672 -18.172 1 85.88 99 LEU A O 1
ATOM 811 N N . GLY A 1 100 ? -4.695 -14.875 -20.172 1 85 100 GLY A N 1
ATOM 812 C CA . GLY A 1 100 ? -4.734 -13.43 -20.344 1 85 100 GLY A CA 1
ATOM 813 C C . GLY A 1 100 ? -5.859 -12.773 -19.578 1 85 100 GLY A C 1
ATOM 814 O O . GLY A 1 100 ? -5.777 -11.586 -19.234 1 85 100 GLY A O 1
ATOM 815 N N . GLY A 1 101 ? -6.816 -13.516 -19.234 1 82.19 101 GLY A N 1
ATOM 816 C CA . GLY A 1 101 ? -7.898 -13.023 -18.406 1 82.19 101 GLY A CA 1
ATOM 817 C C . GLY A 1 101 ? -8.828 -12.07 -19.141 1 82.19 101 GLY A C 1
ATOM 818 O O . GLY A 1 101 ? -8.68 -11.852 -20.344 1 82.19 101 GLY A O 1
ATOM 819 N N . GLN A 1 102 ? -9.703 -11.562 -18.359 1 86.69 102 GLN A N 1
ATOM 820 C CA . GLN A 1 102 ? -10.688 -10.641 -18.922 1 86.69 102 GLN A CA 1
ATOM 821 C C . GLN A 1 102 ? -10.203 -9.195 -18.812 1 86.69 102 GLN A C 1
ATOM 823 O O . GLN A 1 102 ? -9.547 -8.82 -17.828 1 86.69 102 GLN A O 1
ATOM 828 N N . ARG A 1 103 ? -10.617 -8.469 -19.719 1 84.25 103 ARG A N 1
ATOM 829 C CA . ARG A 1 103 ? -10.148 -7.094 -19.828 1 84.25 103 ARG A CA 1
ATOM 830 C C . ARG A 1 103 ? -10.773 -6.211 -18.75 1 84.25 103 ARG A C 1
ATOM 832 O O . ARG A 1 103 ? -10.172 -5.215 -18.344 1 84.25 103 ARG A O 1
ATOM 839 N N . GLU A 1 104 ? -11.906 -6.578 -18.266 1 85.38 104 GLU A N 1
ATOM 840 C CA . GLU A 1 104 ? -12.602 -5.758 -17.281 1 85.38 104 GLU A CA 1
ATOM 841 C C . GLU A 1 104 ? -12.102 -6.059 -15.867 1 85.38 104 GLU A C 1
ATOM 843 O O . GLU A 1 104 ? -12.469 -5.371 -14.914 1 85.38 104 GLU A O 1
ATOM 848 N N . LEU A 1 105 ? -11.297 -7.047 -15.758 1 87.62 105 LEU A N 1
ATOM 849 C CA . LEU A 1 105 ? -10.766 -7.387 -14.438 1 87.62 105 LEU A CA 1
ATOM 850 C C . LEU A 1 105 ? -9.297 -7.797 -14.539 1 87.62 105 LEU A C 1
ATOM 852 O O . LEU A 1 105 ? -8.984 -8.992 -14.586 1 87.62 105 LEU A O 1
ATOM 856 N N . THR A 1 106 ? -8.484 -6.82 -14.562 1 86 106 THR A N 1
ATOM 857 C CA . THR A 1 106 ? -7.055 -7.113 -14.617 1 86 106 THR A CA 1
ATOM 858 C C . THR A 1 106 ? -6.473 -7.223 -13.211 1 86 106 THR A C 1
ATOM 860 O O . THR A 1 106 ? -5.684 -8.125 -12.922 1 86 106 THR A O 1
ATOM 863 N N . ALA A 1 107 ? -6.871 -6.34 -12.422 1 89.44 107 ALA A N 1
ATOM 864 C CA . ALA A 1 107 ? -6.43 -6.367 -11.023 1 89.44 107 ALA A CA 1
ATOM 865 C C . ALA A 1 107 ? -7.621 -6.352 -10.07 1 89.44 107 ALA A C 1
ATOM 867 O O . ALA A 1 107 ? -8.602 -5.641 -10.312 1 89.44 107 ALA A O 1
ATOM 868 N N . TYR A 1 108 ? -7.582 -7.242 -9.164 1 89.19 108 TYR A N 1
ATOM 869 C CA . TYR A 1 108 ? -8.625 -7.199 -8.148 1 89.19 108 TYR A CA 1
ATOM 870 C C . TYR A 1 108 ? -8.227 -6.277 -6.996 1 89.19 108 TYR A C 1
ATOM 872 O O . TYR A 1 108 ? -9.062 -5.543 -6.469 1 89.19 108 TYR A O 1
ATOM 880 N N . ASN A 1 109 ? -7.004 -6.344 -6.625 1 89.12 109 ASN A N 1
ATOM 881 C CA . ASN A 1 109 ? -6.438 -5.465 -5.609 1 89.12 109 ASN A CA 1
ATOM 882 C C . ASN A 1 109 ? -5.332 -4.586 -6.188 1 89.12 109 ASN A C 1
ATOM 884 O O . ASN A 1 109 ? -4.676 -4.961 -7.16 1 89.12 109 ASN A O 1
ATOM 888 N N . ILE A 1 110 ? -5.117 -3.463 -5.609 1 89.38 110 ILE A N 1
ATOM 889 C CA . ILE A 1 110 ? -4.113 -2.523 -6.098 1 89.38 110 ILE A CA 1
ATOM 890 C C . ILE A 1 110 ? -2.721 -3.131 -5.957 1 89.38 110 ILE A C 1
ATOM 892 O O . ILE A 1 110 ? -1.807 -2.783 -6.707 1 89.38 110 ILE A O 1
ATOM 896 N N . GLU A 1 111 ? -2.551 -4.109 -5.047 1 88.31 111 GLU A N 1
ATOM 897 C CA . GLU A 1 111 ? -1.274 -4.777 -4.809 1 88.31 111 GLU A CA 1
ATOM 898 C C . GLU A 1 111 ? -0.862 -5.629 -6.004 1 88.31 111 GLU A C 1
ATOM 900 O O . GLU A 1 111 ? 0.324 -5.902 -6.199 1 88.31 111 GLU A O 1
ATOM 905 N N . ASP A 1 112 ? -1.802 -5.953 -6.781 1 89.19 112 ASP A N 1
ATOM 906 C CA . ASP A 1 112 ? -1.495 -6.715 -7.988 1 89.19 112 ASP A CA 1
ATOM 907 C C . ASP A 1 112 ? -0.713 -5.867 -8.992 1 89.19 112 ASP A C 1
ATOM 909 O O . ASP A 1 112 ? 0.188 -6.371 -9.664 1 89.19 112 ASP A O 1
ATOM 913 N N . ASN A 1 113 ? -1.099 -4.676 -9.047 1 88.56 113 ASN A N 1
ATOM 914 C CA . ASN A 1 113 ? -0.394 -3.775 -9.953 1 88.56 113 ASN A CA 1
ATOM 915 C C . ASN A 1 113 ? 1.045 -3.541 -9.5 1 88.56 113 ASN A C 1
ATOM 917 O O . ASN A 1 113 ? 1.954 -3.463 -10.328 1 88.56 113 ASN A O 1
ATOM 921 N N . GLU A 1 114 ? 1.215 -3.537 -8.211 1 87 114 GLU A N 1
ATOM 922 C CA . GLU A 1 114 ? 2.553 -3.297 -7.68 1 87 114 GLU A CA 1
ATOM 923 C C . GLU A 1 114 ? 3.457 -4.504 -7.895 1 87 114 GLU A C 1
ATOM 925 O O . GLU A 1 114 ? 4.676 -4.359 -8.031 1 87 114 GLU A O 1
ATOM 930 N N . LEU A 1 115 ? 2.852 -5.641 -7.965 1 88.56 115 LEU A N 1
ATOM 931 C CA . LEU A 1 115 ? 3.615 -6.867 -8.164 1 88.56 115 LEU A CA 1
ATOM 932 C C . LEU A 1 115 ? 3.627 -7.27 -9.641 1 88.56 115 LEU A C 1
ATOM 934 O O . LEU A 1 115 ? 3.596 -8.461 -9.961 1 88.56 115 LEU A O 1
ATOM 938 N N . TRP A 1 116 ? 3.656 -6.336 -10.492 1 86.19 116 TRP A N 1
ATOM 939 C CA . TRP A 1 116 ? 3.566 -6.586 -11.93 1 86.19 116 TRP A CA 1
ATOM 940 C C . TRP A 1 116 ? 4.742 -7.43 -12.414 1 86.19 116 TRP A C 1
ATOM 942 O O . TRP A 1 116 ? 4.578 -8.289 -13.281 1 86.19 116 TRP A O 1
ATOM 952 N N . LEU A 1 117 ? 5.914 -7.266 -11.812 1 83.62 117 LEU A N 1
ATOM 953 C CA . LEU A 1 117 ? 7.086 -8.016 -12.25 1 83.62 117 LEU A CA 1
ATOM 954 C C . LEU A 1 117 ? 6.906 -9.508 -11.992 1 83.62 117 LEU A C 1
ATOM 956 O O . LEU A 1 117 ? 7.32 -10.336 -12.812 1 83.62 117 LEU A O 1
ATOM 960 N N . ARG A 1 118 ? 6.332 -9.773 -10.93 1 86.19 118 ARG A N 1
ATOM 961 C CA . ARG A 1 118 ? 6.055 -11.172 -10.625 1 86.19 118 ARG A CA 1
ATOM 962 C C . ARG A 1 118 ? 5.07 -11.766 -11.625 1 86.19 118 ARG A C 1
ATOM 964 O O . ARG A 1 118 ? 5.246 -12.898 -12.07 1 86.19 118 ARG A O 1
ATOM 971 N N . HIS A 1 119 ? 4.105 -11.031 -12.008 1 82.31 119 HIS A N 1
ATOM 972 C CA . HIS A 1 119 ? 3.148 -11.492 -13.016 1 82.31 119 HIS A CA 1
ATOM 973 C C . HIS A 1 119 ? 3.818 -11.672 -14.367 1 82.31 119 HIS A C 1
ATOM 975 O O . HIS A 1 119 ? 3.518 -12.625 -15.094 1 82.31 119 HIS A O 1
ATOM 981 N N . ALA A 1 120 ? 4.754 -10.812 -14.641 1 84.31 120 ALA A N 1
ATOM 982 C CA . ALA A 1 120 ? 5.469 -10.891 -15.906 1 84.31 120 ALA A CA 1
ATOM 983 C C . ALA A 1 120 ? 6.34 -12.141 -15.969 1 84.31 120 ALA A C 1
ATOM 985 O O . ALA A 1 120 ? 6.395 -12.82 -17 1 84.31 120 ALA A O 1
ATOM 986 N N . VAL A 1 121 ? 6.902 -12.453 -14.883 1 83.44 121 VAL A N 1
ATOM 987 C CA . VAL A 1 121 ? 7.754 -13.641 -14.836 1 83.44 121 VAL A CA 1
ATOM 988 C C . VAL A 1 121 ? 6.902 -14.898 -14.953 1 83.44 121 VAL A C 1
ATOM 990 O O . VAL A 1 121 ? 7.277 -15.852 -15.641 1 83.44 121 VAL A O 1
ATOM 993 N N . THR A 1 122 ? 5.82 -14.836 -14.266 1 74.31 122 THR A N 1
ATOM 994 C CA . THR A 1 122 ? 4.91 -15.969 -14.367 1 74.31 122 THR A CA 1
ATOM 995 C C . THR A 1 122 ? 4.41 -16.141 -15.805 1 74.31 122 THR A C 1
ATOM 997 O O . THR A 1 122 ? 4.281 -17.266 -16.297 1 74.31 122 THR A O 1
ATOM 1000 N N . LEU A 1 123 ? 4.23 -15.086 -16.469 1 77.19 123 LEU A N 1
ATOM 1001 C CA . LEU A 1 123 ? 3.775 -15.133 -17.859 1 77.19 123 LEU A CA 1
ATOM 1002 C C . LEU A 1 123 ? 4.848 -15.734 -18.75 1 77.19 123 LEU A C 1
ATOM 1004 O O . LEU A 1 123 ? 4.547 -16.594 -19.594 1 77.19 123 LEU A O 1
ATOM 1008 N N . VAL A 1 124 ? 6.004 -15.32 -18.547 1 78.88 124 VAL A N 1
ATOM 1009 C CA . VAL A 1 124 ? 7.102 -15.82 -19.359 1 78.88 124 VAL A CA 1
ATOM 1010 C C . VAL A 1 124 ? 7.277 -17.312 -19.125 1 78.88 124 VAL A C 1
ATOM 1012 O O . VAL A 1 124 ? 7.5 -18.078 -20.078 1 78.88 124 VAL A O 1
ATOM 1015 N N . SER A 1 125 ? 7.059 -17.703 -17.953 1 77.62 125 SER A N 1
ATOM 1016 C CA . SER A 1 125 ? 7.195 -19.125 -17.641 1 77.62 125 SER A CA 1
ATOM 1017 C C . SER A 1 125 ? 6.055 -19.938 -18.25 1 77.62 125 SER A C 1
ATOM 1019 O O . SER A 1 125 ? 6.273 -21.031 -18.75 1 77.62 125 SER A O 1
ATOM 1021 N N . GLN A 1 126 ? 4.906 -19.391 -18.266 1 77.56 126 GLN A N 1
ATOM 1022 C CA . GLN A 1 126 ? 3.76 -20.094 -18.828 1 77.56 126 GLN A CA 1
ATOM 1023 C C . GLN A 1 126 ? 3.83 -20.156 -20.344 1 77.56 126 GLN A C 1
ATOM 1025 O O . GLN A 1 126 ? 3.426 -21.141 -20.953 1 77.56 126 GLN A O 1
ATOM 1030 N N . VAL A 1 127 ? 4.289 -19.141 -20.938 1 80.94 127 VAL A N 1
ATOM 1031 C CA . VAL A 1 127 ? 4.477 -19.141 -22.391 1 80.94 127 VAL A CA 1
ATOM 1032 C C . VAL A 1 127 ? 5.531 -20.172 -22.781 1 80.94 127 VAL A C 1
ATOM 1034 O O . VAL A 1 127 ? 5.371 -20.891 -23.766 1 80.94 127 VAL A O 1
ATOM 1037 N N . ALA A 1 128 ? 6.504 -20.266 -21.969 1 77.56 128 ALA A N 1
ATOM 1038 C CA . ALA A 1 128 ? 7.559 -21.25 -22.234 1 77.56 128 ALA A CA 1
ATOM 1039 C C . ALA A 1 128 ? 7.023 -22.672 -22.125 1 77.56 128 ALA A C 1
ATOM 1041 O O . ALA A 1 128 ? 7.352 -23.531 -22.953 1 77.56 128 ALA A O 1
ATOM 1042 N N . VAL A 1 129 ? 6.242 -22.875 -21.188 1 74.94 129 VAL A N 1
ATOM 1043 C CA . VAL A 1 129 ? 5.648 -24.188 -21.016 1 74.94 129 VAL A CA 1
ATOM 1044 C C . VAL A 1 129 ? 4.707 -24.484 -22.172 1 74.94 129 VAL A C 1
ATOM 1046 O O . VAL A 1 129 ? 4.691 -25.609 -22.703 1 74.94 129 VAL A O 1
ATOM 1049 N N . ALA A 1 130 ? 3.953 -23.531 -22.562 1 77.81 130 ALA A N 1
ATOM 1050 C CA . ALA A 1 130 ? 3.029 -23.719 -23.688 1 77.81 130 ALA A CA 1
ATOM 1051 C C . ALA A 1 130 ? 3.787 -23.953 -24.984 1 77.81 130 ALA A C 1
ATOM 1053 O O . ALA A 1 130 ? 3.381 -24.797 -25.797 1 77.81 130 ALA A O 1
ATOM 1054 N N . LEU A 1 131 ? 4.883 -23.25 -25.203 1 77.44 131 LEU A N 1
ATOM 1055 C CA . LEU A 1 131 ? 5.715 -23.438 -26.375 1 77.44 131 LEU A CA 1
ATOM 1056 C C . LEU A 1 131 ? 6.324 -24.828 -26.406 1 77.44 131 LEU A C 1
ATOM 1058 O O . LEU A 1 131 ? 6.41 -25.453 -27.453 1 77.44 131 LEU A O 1
ATOM 1062 N N . TYR A 1 132 ? 6.621 -25.219 -25.281 1 72.06 132 TYR A N 1
ATOM 1063 C CA . TYR A 1 132 ? 7.184 -26.562 -25.188 1 72.06 132 TYR A CA 1
ATOM 1064 C C . TYR A 1 132 ? 6.133 -27.609 -25.5 1 72.06 132 TYR A C 1
ATOM 1066 O O . TYR A 1 132 ? 6.414 -28.578 -26.219 1 72.06 132 TYR A O 1
ATOM 1074 N N . ALA A 1 133 ? 5.012 -27.453 -24.984 1 70.12 133 ALA A N 1
ATOM 1075 C CA . ALA A 1 133 ? 3.922 -28.375 -25.281 1 70.12 133 ALA A CA 1
ATOM 1076 C C . ALA A 1 133 ? 3.588 -28.359 -26.781 1 70.12 133 ALA A C 1
ATOM 1078 O O . ALA A 1 133 ? 3.316 -29.406 -27.375 1 70.12 133 ALA A O 1
ATOM 1079 N N . PHE A 1 134 ? 3.635 -27.172 -27.359 1 70.94 134 PHE A N 1
ATOM 1080 C CA . PHE A 1 134 ? 3.373 -27.016 -28.781 1 70.94 134 PHE A CA 1
ATOM 1081 C C . PHE A 1 134 ? 4.457 -27.688 -29.609 1 70.94 134 PHE A C 1
ATOM 1083 O O . PHE A 1 134 ? 4.164 -28.359 -30.609 1 70.94 134 PHE A O 1
ATOM 1090 N N . TYR A 1 135 ? 5.586 -27.562 -29.188 1 70.12 135 TYR A N 1
ATOM 1091 C CA . TYR A 1 135 ? 6.715 -28.141 -29.906 1 70.12 135 TYR A CA 1
ATOM 1092 C C . TYR A 1 135 ? 6.68 -29.656 -29.875 1 70.12 135 TYR A C 1
ATOM 1094 O O . TYR A 1 135 ? 6.977 -30.328 -30.859 1 70.12 135 TYR A O 1
ATOM 1102 N N . LYS A 1 136 ? 6.211 -30.188 -28.859 1 68.75 136 LYS A N 1
ATOM 1103 C CA . LYS A 1 136 ? 6.156 -31.641 -28.688 1 68.75 136 LYS A CA 1
ATOM 1104 C C . LYS A 1 136 ? 5 -32.219 -29.484 1 68.75 136 LYS A C 1
ATOM 1106 O O . LYS A 1 136 ? 5.055 -33.406 -29.891 1 68.75 136 LYS A O 1
ATOM 1111 N N . SER A 1 137 ? 4.012 -31.453 -29.641 1 63.62 137 SER A N 1
ATOM 1112 C CA . SER A 1 137 ? 2.846 -31.953 -30.359 1 63.62 137 SER A CA 1
ATOM 1113 C C . SER A 1 137 ? 3.043 -31.844 -31.875 1 63.62 137 SER A C 1
ATOM 1115 O O . SER A 1 137 ? 2.301 -32.438 -32.656 1 63.62 137 SER A O 1
ATOM 1117 N N . TRP A 1 138 ? 4.078 -31.109 -32.312 1 61.94 138 TRP A N 1
ATOM 1118 C CA . TRP A 1 138 ? 4.309 -30.812 -33.719 1 61.94 138 TRP A CA 1
ATOM 1119 C C . TRP A 1 138 ? 4.617 -32.062 -34.5 1 61.94 138 TRP A C 1
ATOM 1121 O O . TRP A 1 138 ? 4.035 -32.312 -35.562 1 61.94 138 TRP A O 1
ATOM 1131 N N . PRO A 1 139 ? 5.574 -32.906 -34.094 1 59 139 PRO A N 1
ATOM 1132 C CA . PRO A 1 139 ? 5.91 -34.031 -34.938 1 59 139 PRO A CA 1
ATOM 1133 C C . PRO A 1 139 ? 4.758 -35.031 -35.094 1 59 139 PRO A C 1
ATOM 1135 O O . PRO A 1 139 ? 4.703 -35.781 -36.062 1 59 139 PRO A O 1
ATOM 1138 N N . ASN A 1 140 ? 3.83 -34.875 -34.188 1 55.5 140 ASN A N 1
ATOM 1139 C CA . ASN A 1 140 ? 2.75 -35.875 -34.219 1 55.5 140 ASN A CA 1
ATOM 1140 C C . ASN A 1 140 ? 1.612 -35.406 -35.125 1 55.5 140 ASN A C 1
ATOM 1142 O O . ASN A 1 140 ? 0.714 -36.188 -35.438 1 55.5 140 ASN A O 1
ATOM 1146 N N . SER A 1 141 ? 1.648 -34.125 -35.438 1 58.44 141 SER A N 1
ATOM 1147 C CA . SER A 1 141 ? 0.518 -33.656 -36.219 1 58.44 141 SER A CA 1
ATOM 1148 C C . SER A 1 141 ? 0.817 -33.75 -37.719 1 58.44 141 SER A C 1
ATOM 1150 O O . SER A 1 141 ? 1.73 -33.094 -38.219 1 58.44 141 SER A O 1
ATOM 1152 N N . THR A 1 142 ? 0.499 -34.844 -38.312 1 62.41 142 THR A N 1
ATOM 1153 C CA . THR A 1 142 ? 0.625 -35.094 -39.719 1 62.41 142 THR A CA 1
ATOM 1154 C C . THR A 1 142 ? -0.202 -34.094 -40.531 1 62.41 142 THR A C 1
ATOM 1156 O O . THR A 1 142 ? -0.042 -34 -41.75 1 62.41 142 THR A O 1
ATOM 1159 N N . ASP A 1 143 ? -1.083 -33.312 -39.938 1 77.25 143 ASP A N 1
ATOM 1160 C CA . ASP A 1 143 ? -1.943 -32.438 -40.719 1 77.25 143 ASP A CA 1
ATOM 1161 C C . ASP A 1 143 ? -1.448 -30.984 -40.625 1 77.25 143 ASP A C 1
ATOM 1163 O O . ASP A 1 143 ? -1.518 -30.359 -39.562 1 77.25 143 ASP A O 1
ATOM 1167 N N . PRO A 1 144 ? -0.843 -30.422 -41.656 1 82.44 144 PRO A N 1
ATOM 1168 C CA . PRO A 1 144 ? -0.312 -29.047 -41.656 1 82.44 144 PRO A CA 1
ATOM 1169 C C . PRO A 1 144 ? -1.387 -28 -41.375 1 82.44 144 PRO A C 1
ATOM 1171 O O . PRO A 1 144 ? -1.084 -26.922 -40.875 1 82.44 144 PRO A O 1
ATOM 1174 N N . ARG A 1 145 ? -2.621 -28.25 -41.781 1 86.5 145 ARG A N 1
ATOM 1175 C CA . ARG A 1 145 ? -3.707 -27.297 -41.531 1 86.5 145 ARG A CA 1
ATOM 1176 C C . ARG A 1 145 ? -3.969 -27.141 -40.031 1 86.5 145 ARG A C 1
ATOM 1178 O O . ARG A 1 145 ? -4.223 -26.031 -39.562 1 86.5 145 ARG A O 1
ATOM 1185 N N . LEU A 1 146 ? -3.91 -28.109 -39.344 1 85.31 146 LEU A N 1
ATOM 1186 C CA . LEU A 1 146 ? -4.109 -28.062 -37.906 1 85.31 146 LEU A CA 1
ATOM 1187 C C . LEU A 1 146 ? -2.975 -27.312 -37.219 1 85.31 146 LEU A C 1
ATOM 1189 O O . LEU A 1 146 ? -3.205 -26.562 -36.25 1 85.31 146 LEU A O 1
ATOM 1193 N N . LEU A 1 147 ? -1.862 -27.453 -37.812 1 85 147 LEU A N 1
ATOM 1194 C CA . LEU A 1 147 ? -0.708 -26.75 -37.25 1 85 147 LEU A CA 1
ATOM 1195 C C . LEU A 1 147 ? -0.815 -25.25 -37.531 1 85 147 LEU A C 1
ATOM 1197 O O . LEU A 1 147 ? -0.466 -24.422 -36.688 1 85 147 LEU A O 1
ATOM 1201 N N . ALA A 1 148 ? -1.274 -24.953 -38.719 1 87.69 148 ALA A N 1
ATOM 1202 C CA . ALA A 1 148 ? -1.46 -23.531 -39.031 1 87.69 148 ALA A CA 1
ATOM 1203 C C . ALA A 1 148 ? -2.514 -22.891 -38.156 1 87.69 148 ALA A C 1
ATOM 1205 O O . ALA A 1 148 ? -2.361 -21.75 -37.719 1 87.69 148 ALA A O 1
ATOM 1206 N N . SER A 1 149 ? -3.504 -23.609 -37.875 1 89.94 149 SER A N 1
ATOM 1207 C CA . SER A 1 149 ? -4.539 -23.109 -36.969 1 89.94 149 SER A CA 1
ATOM 1208 C C . SER A 1 149 ? -3.992 -22.906 -35.562 1 89.94 149 SER A C 1
ATOM 1210 O O . SER A 1 149 ? -4.289 -21.891 -34.938 1 89.94 149 SER A O 1
ATOM 1212 N N . ALA A 1 150 ? -3.209 -23.781 -35.125 1 88.94 150 ALA A N 1
ATOM 1213 C CA . ALA A 1 150 ? -2.627 -23.703 -33.781 1 88.94 150 ALA A CA 1
ATOM 1214 C C . ALA A 1 150 ? -1.658 -22.531 -33.688 1 88.94 150 ALA A C 1
ATOM 1216 O O . ALA A 1 150 ? -1.601 -21.844 -32.656 1 88.94 150 ALA A O 1
ATOM 1217 N N . ILE A 1 151 ? -0.942 -22.297 -34.719 1 88.69 151 ILE A N 1
ATOM 1218 C CA . ILE A 1 151 ? 0.013 -21.203 -34.719 1 88.69 151 ILE A CA 1
ATOM 1219 C C . ILE A 1 151 ? -0.734 -19.859 -34.688 1 88.69 151 ILE A C 1
ATOM 1221 O O . ILE A 1 151 ? -0.329 -18.938 -33.969 1 88.69 151 ILE A O 1
ATOM 1225 N N . LEU A 1 152 ? -1.745 -19.766 -35.438 1 91.5 152 LEU A N 1
ATOM 1226 C CA . LEU A 1 152 ? -2.537 -18.547 -35.406 1 91.5 152 LEU A CA 1
ATOM 1227 C C . LEU A 1 152 ? -3.125 -18.297 -34.031 1 91.5 152 LEU A C 1
ATOM 1229 O O . LEU A 1 152 ? -3.047 -17.172 -33.5 1 91.5 152 LEU A O 1
ATOM 1233 N N . LEU A 1 153 ? -3.625 -19.328 -33.438 1 92.19 153 LEU A N 1
ATOM 1234 C CA . LEU A 1 153 ? -4.191 -19.188 -32.094 1 92.19 153 LEU A CA 1
ATOM 1235 C C . LEU A 1 153 ? -3.105 -18.875 -31.078 1 92.19 153 LEU A C 1
ATOM 1237 O O . LEU A 1 153 ? -3.344 -18.156 -30.109 1 92.19 153 LEU A O 1
ATOM 1241 N N . PHE A 1 154 ? -1.97 -19.375 -31.312 1 89.56 154 PHE A N 1
ATOM 1242 C CA . PHE A 1 154 ? -0.847 -19.125 -30.422 1 89.56 154 PHE A CA 1
ATOM 1243 C C . PHE A 1 154 ? -0.437 -17.656 -30.469 1 89.56 154 PHE A C 1
ATOM 1245 O O . PHE A 1 154 ? -0.126 -17.062 -29.422 1 89.56 154 PHE A O 1
ATOM 1252 N N . VAL A 1 155 ? -0.468 -17.125 -31.562 1 88.5 155 VAL A N 1
ATOM 1253 C CA . VAL A 1 155 ? -0.13 -15.703 -31.703 1 88.5 155 VAL A CA 1
ATOM 1254 C C . VAL A 1 155 ? -1.177 -14.852 -31 1 88.5 155 VAL A C 1
ATOM 1256 O O . VAL A 1 155 ? -0.834 -13.922 -30.266 1 88.5 155 VAL A O 1
ATOM 1259 N N . VAL A 1 156 ? -2.398 -15.211 -31.109 1 89.31 156 VAL A N 1
ATOM 1260 C CA . VAL A 1 156 ? -3.467 -14.484 -30.422 1 89.31 156 VAL A CA 1
ATOM 1261 C C . VAL A 1 156 ? -3.32 -14.656 -28.906 1 89.31 156 VAL A C 1
ATOM 1263 O O . VAL A 1 156 ? -3.512 -13.703 -28.156 1 89.31 156 VAL A O 1
ATOM 1266 N N . GLY A 1 157 ? -2.99 -15.812 -28.547 1 88.69 157 GLY A N 1
ATOM 1267 C CA . GLY A 1 157 ? -2.822 -16.094 -27.125 1 88.69 157 GLY A CA 1
ATOM 1268 C C . GLY A 1 157 ? -1.668 -15.328 -26.5 1 88.69 157 GLY A C 1
ATOM 1269 O O . GLY A 1 157 ? -1.797 -14.781 -25.406 1 88.69 157 GLY A O 1
ATOM 1270 N N . VAL A 1 158 ? -0.623 -15.219 -27.219 1 86.31 158 VAL A N 1
ATOM 1271 C CA . VAL A 1 158 ? 0.553 -14.523 -26.703 1 86.31 158 VAL A CA 1
ATOM 1272 C C . VAL A 1 158 ? 0.259 -13.023 -26.609 1 86.31 158 VAL A C 1
ATOM 1274 O O . VAL A 1 158 ? 0.656 -12.375 -25.641 1 86.31 158 VAL A O 1
ATOM 1277 N N . PHE A 1 159 ? -0.469 -12.523 -27.453 1 84.5 159 PHE A N 1
ATOM 1278 C CA . PHE A 1 159 ? -0.814 -11.102 -27.406 1 84.5 159 PHE A CA 1
ATOM 1279 C C . PHE A 1 159 ? -1.801 -10.812 -26.281 1 84.5 159 PHE A C 1
ATOM 1281 O O . PHE A 1 159 ? -1.656 -9.82 -25.562 1 84.5 159 PHE A O 1
ATOM 1288 N N . SER A 1 160 ? -2.744 -11.641 -26.188 1 83.94 160 SER A N 1
ATOM 1289 C CA . SER A 1 160 ? -3.734 -11.453 -25.141 1 83.94 160 SER A CA 1
ATOM 1290 C C . SER A 1 160 ? -3.098 -11.555 -23.766 1 83.94 160 SER A C 1
ATOM 1292 O O . SER A 1 160 ? -3.418 -10.773 -22.859 1 83.94 160 SER A O 1
ATOM 1294 N N . PHE A 1 161 ? -2.236 -12.414 -23.734 1 85.06 161 PHE A N 1
ATOM 1295 C CA . PHE A 1 161 ? -1.559 -12.633 -22.469 1 85.06 161 PHE A CA 1
ATOM 1296 C C . PHE A 1 161 ? -0.597 -11.492 -22.156 1 85.06 161 PHE A C 1
ATOM 1298 O O . PHE A 1 161 ? -0.447 -11.094 -21 1 85.06 161 PHE A O 1
ATOM 1305 N N . SER A 1 162 ? 0.055 -10.992 -23.094 1 83.62 162 SER A N 1
ATOM 1306 C CA . SER A 1 162 ? 1.038 -9.938 -22.891 1 83.62 162 SER A CA 1
ATOM 1307 C C . SER A 1 162 ? 0.365 -8.625 -22.5 1 83.62 162 SER A C 1
ATOM 1309 O O . SER A 1 162 ? 0.984 -7.77 -21.859 1 83.62 162 SER A O 1
ATOM 1311 N N . GLU A 1 163 ? -0.869 -8.516 -22.734 1 86 163 GLU A N 1
ATOM 1312 C CA . GLU A 1 163 ? -1.611 -7.309 -22.391 1 86 163 GLU A CA 1
ATOM 1313 C C . GLU A 1 163 ? -1.772 -7.18 -20.875 1 86 163 GLU A C 1
ATOM 1315 O O . GLU A 1 163 ? -1.827 -6.066 -20.344 1 86 163 GLU A O 1
ATOM 1320 N N . LYS A 1 164 ? -1.814 -8.227 -20.219 1 88.25 164 LYS A N 1
ATOM 1321 C CA . LYS A 1 164 ? -2.088 -8.227 -18.781 1 88.25 164 LYS A CA 1
ATOM 1322 C C . LYS A 1 164 ? -0.921 -7.621 -18 1 88.25 164 LYS A C 1
ATOM 1324 O O . LYS A 1 164 ? -1.101 -6.66 -17.25 1 88.25 164 LYS A O 1
ATOM 1329 N N . PRO A 1 165 ? 0.265 -8.148 -18.188 1 86.56 165 PRO A N 1
ATOM 1330 C CA . PRO A 1 165 ? 1.373 -7.531 -17.453 1 86.56 165 PRO A CA 1
ATOM 1331 C C . PRO A 1 165 ? 1.624 -6.086 -17.875 1 86.56 165 PRO A C 1
ATOM 1333 O O . PRO A 1 165 ? 2.047 -5.266 -17.062 1 86.56 165 PRO A O 1
ATOM 1336 N N . TRP A 1 166 ? 1.3 -5.809 -19.078 1 85.12 166 TRP A N 1
ATOM 1337 C CA . TRP A 1 166 ? 1.452 -4.434 -19.531 1 85.12 166 TRP A CA 1
ATOM 1338 C C . TRP A 1 166 ? 0.442 -3.516 -18.859 1 85.12 166 TRP A C 1
ATOM 1340 O O . TRP A 1 166 ? 0.762 -2.375 -18.516 1 85.12 166 TRP A O 1
ATOM 1350 N N . ALA A 1 167 ? -0.688 -4.012 -18.719 1 87.38 167 ALA A N 1
ATOM 1351 C CA . ALA A 1 167 ? -1.715 -3.236 -18.016 1 87.38 167 ALA A CA 1
ATOM 1352 C C . ALA A 1 167 ? -1.357 -3.045 -16.547 1 87.38 167 ALA A C 1
ATOM 1354 O O . ALA A 1 167 ? -1.564 -1.965 -15.992 1 87.38 167 ALA A O 1
ATOM 1355 N N . PHE A 1 168 ? -0.762 -4.078 -15.922 1 89 168 PHE A N 1
ATOM 1356 C CA . PHE A 1 168 ? -0.327 -3.965 -14.539 1 89 168 PHE A CA 1
ATOM 1357 C C . PHE A 1 168 ? 0.738 -2.885 -14.391 1 89 168 PHE A C 1
ATOM 1359 O O . PHE A 1 168 ? 0.671 -2.059 -13.477 1 89 168 PHE A O 1
ATOM 1366 N N . ARG A 1 169 ? 1.601 -2.869 -15.297 1 85.81 169 ARG A N 1
ATOM 1367 C CA . ARG A 1 169 ? 2.721 -1.937 -15.227 1 85.81 169 ARG A CA 1
ATOM 1368 C C . ARG A 1 169 ? 2.248 -0.497 -15.398 1 85.81 169 ARG A C 1
ATOM 1370 O O . ARG A 1 169 ? 2.699 0.398 -14.68 1 85.81 169 ARG A O 1
ATOM 1377 N N . ARG A 1 170 ? 1.319 -0.334 -16.188 1 82.19 170 ARG A N 1
ATOM 1378 C CA . ARG A 1 170 ? 0.849 1.014 -16.484 1 82.19 170 ARG A CA 1
ATOM 1379 C C . ARG A 1 170 ? -0.085 1.526 -15.398 1 82.19 170 ARG A C 1
ATOM 1381 O O . ARG A 1 170 ? -0.275 2.736 -15.258 1 82.19 170 ARG A O 1
ATOM 1388 N N . ALA A 1 171 ? -0.66 0.616 -14.695 1 86.94 171 ALA A N 1
ATOM 1389 C CA . ALA A 1 171 ? -1.637 1.012 -13.688 1 86.94 171 ALA A CA 1
ATOM 1390 C C . ALA A 1 171 ? -0.977 1.169 -12.32 1 86.94 171 ALA A C 1
ATOM 1392 O O . ALA A 1 171 ? -1.651 1.451 -11.328 1 86.94 171 ALA A O 1
ATOM 1393 N N . ARG A 1 172 ? 0.318 1.023 -12.258 1 82.88 172 ARG A N 1
ATOM 1394 C CA . ARG A 1 172 ? 1.018 1.258 -11 1 82.88 172 ARG A CA 1
ATOM 1395 C C . ARG A 1 172 ? 0.895 2.715 -10.57 1 82.88 172 ARG A C 1
ATOM 1397 O O . ARG A 1 172 ? 0.954 3.623 -11.398 1 82.88 172 ARG A O 1
ATOM 1404 N N . ILE A 1 173 ? 0.766 2.879 -9.312 1 74.75 173 ILE A N 1
ATOM 1405 C CA . ILE A 1 173 ? 0.532 4.227 -8.805 1 74.75 173 ILE A CA 1
ATOM 1406 C C . ILE A 1 173 ? 1.766 5.094 -9.055 1 74.75 173 ILE A C 1
ATOM 1408 O O . ILE A 1 173 ? 1.646 6.277 -9.383 1 74.75 173 ILE A O 1
ATOM 1412 N N . ASN A 1 174 ? 2.973 4.57 -8.961 1 68.25 174 ASN A N 1
ATOM 1413 C CA . ASN A 1 174 ? 4.191 5.34 -9.195 1 68.25 174 ASN A CA 1
ATOM 1414 C C . ASN A 1 174 ? 4.312 5.762 -10.656 1 68.25 174 ASN A C 1
ATOM 1416 O O . ASN A 1 174 ? 4.789 6.859 -10.953 1 68.25 174 ASN A O 1
ATOM 1420 N N . ARG A 1 175 ? 3.832 4.98 -11.477 1 66.31 175 ARG A N 1
ATOM 1421 C CA . ARG A 1 175 ? 3.898 5.316 -12.891 1 66.31 175 ARG A CA 1
ATOM 1422 C C . ARG A 1 175 ? 2.855 6.371 -13.258 1 66.31 175 ARG A C 1
ATOM 1424 O O . ARG A 1 175 ? 3.111 7.25 -14.078 1 66.31 175 ARG A O 1
ATOM 1431 N N . LEU A 1 176 ? 1.771 6.293 -12.602 1 65.31 176 LEU A N 1
ATOM 1432 C CA . LEU A 1 176 ? 0.749 7.312 -12.812 1 65.31 176 LEU A CA 1
ATOM 1433 C C . LEU A 1 176 ? 1.242 8.68 -12.367 1 65.31 176 LEU A C 1
ATOM 1435 O O . LEU A 1 176 ? 0.981 9.688 -13.023 1 65.31 176 LEU A O 1
ATOM 1439 N N . ALA A 1 177 ? 2.002 8.586 -11.383 1 65.31 177 ALA A N 1
ATOM 1440 C CA . ALA A 1 177 ? 2.588 9.82 -10.867 1 65.31 177 ALA A CA 1
ATOM 1441 C C . ALA A 1 177 ? 3.619 10.383 -11.844 1 65.31 177 ALA A C 1
ATOM 1443 O O . ALA A 1 177 ? 3.688 11.594 -12.055 1 65.31 177 ALA A O 1
ATOM 1444 N N . ALA A 1 178 ? 4.348 9.508 -12.445 1 61.94 178 ALA A N 1
ATOM 1445 C CA . ALA A 1 178 ? 5.371 9.93 -13.398 1 61.94 178 ALA A CA 1
ATOM 1446 C C . ALA A 1 178 ? 4.738 10.562 -14.641 1 61.94 178 ALA A C 1
ATOM 1448 O O . ALA A 1 178 ? 5.227 11.586 -15.133 1 61.94 178 ALA A O 1
ATOM 1449 N N . VAL A 1 179 ? 3.711 10 -15.039 1 58.94 179 VAL A N 1
ATOM 1450 C CA . VAL A 1 179 ? 3.031 10.508 -16.219 1 58.94 179 VAL A CA 1
ATOM 1451 C C . VAL A 1 179 ? 2.4 11.859 -15.922 1 58.94 179 VAL A C 1
ATOM 1453 O O . VAL A 1 179 ? 2.461 12.781 -16.734 1 58.94 179 VAL A O 1
ATOM 1456 N N . SER A 1 180 ? 1.997 11.953 -14.727 1 59.19 180 SER A N 1
ATOM 1457 C CA . SER A 1 180 ? 1.388 13.211 -14.312 1 59.19 180 SER A CA 1
ATOM 1458 C C . SER A 1 180 ? 2.428 14.32 -14.203 1 59.19 180 SER A C 1
ATOM 1460 O O . SER A 1 180 ? 2.143 15.477 -14.523 1 59.19 180 SER A O 1
ATOM 1462 N N . ALA A 1 181 ? 3.529 13.812 -13.828 1 57.28 181 ALA A N 1
ATOM 1463 C CA . ALA A 1 181 ? 4.629 14.766 -13.734 1 57.28 181 ALA A CA 1
ATOM 1464 C C . ALA A 1 181 ? 5.066 15.234 -15.117 1 57.28 181 ALA A C 1
ATOM 1466 O O . ALA A 1 181 ? 5.434 16.406 -15.297 1 57.28 181 ALA A O 1
ATOM 1467 N N . LEU A 1 182 ? 5.074 14.266 -16 1 51.75 182 LEU A N 1
ATOM 1468 C CA . LEU A 1 182 ? 5.445 14.594 -17.375 1 51.75 182 LEU A CA 1
ATOM 1469 C C . LEU A 1 182 ? 4.43 15.547 -18 1 51.75 182 LEU A C 1
ATOM 1471 O O . LEU A 1 182 ? 4.797 16.422 -18.781 1 51.75 182 LEU A O 1
ATOM 1475 N N . ILE A 1 183 ? 3.223 15.242 -17.734 1 47.09 183 ILE A N 1
ATOM 1476 C CA . ILE A 1 183 ? 2.18 16.125 -18.25 1 47.09 183 ILE A CA 1
ATOM 1477 C C . ILE A 1 183 ? 2.5 17.578 -17.906 1 47.09 183 ILE A C 1
ATOM 1479 O O . ILE A 1 183 ? 2.225 18.484 -18.672 1 47.09 183 ILE A O 1
ATOM 1483 N N . ARG A 1 184 ? 3.24 17.703 -16.844 1 51.22 184 ARG A N 1
ATOM 1484 C CA . ARG A 1 184 ? 3.609 19.031 -16.375 1 51.22 184 ARG A CA 1
ATOM 1485 C C . ARG A 1 184 ? 4.82 19.562 -17.125 1 51.22 184 ARG A C 1
ATOM 1487 O O . ARG A 1 184 ? 4.961 20.781 -17.312 1 51.22 184 ARG A O 1
ATOM 1494 N N . GLY A 1 185 ? 5.914 18.547 -17.312 1 46.34 185 GLY A N 1
ATOM 1495 C CA . GLY A 1 185 ? 7.09 19 -18.031 1 46.34 185 GLY A CA 1
ATOM 1496 C C . GLY A 1 185 ? 6.836 19.188 -19.516 1 46.34 185 GLY A C 1
ATOM 1497 O O . GLY A 1 185 ? 5.797 18.766 -20.031 1 46.34 185 GLY A O 1
ATOM 1498 N N . THR A 1 186 ? 7.734 20.125 -20.109 1 38.97 186 THR A N 1
ATOM 1499 C CA . THR A 1 186 ? 7.859 20.609 -21.469 1 38.97 186 THR A CA 1
ATOM 1500 C C . THR A 1 186 ? 7.938 19.453 -22.453 1 38.97 186 THR A C 1
ATOM 1502 O O . THR A 1 186 ? 8.297 19.641 -23.625 1 38.97 186 THR A O 1
ATOM 1505 N N . LYS A 1 187 ? 8.266 18.281 -22.031 1 37.97 187 LYS A N 1
ATOM 1506 C CA . LYS A 1 187 ? 8.672 17.516 -23.203 1 37.97 187 LYS A CA 1
ATOM 1507 C C . LYS A 1 187 ? 7.605 17.594 -24.297 1 37.97 187 LYS A C 1
ATOM 1509 O O . LYS A 1 187 ? 6.41 17.672 -24 1 37.97 187 LYS A O 1
ATOM 1514 N N . LYS A 1 188 ? 8.18 17.859 -25.516 1 36.28 188 LYS A N 1
ATOM 1515 C CA . LYS A 1 188 ? 7.539 17.781 -26.828 1 36.28 188 LYS A CA 1
ATOM 1516 C C . LYS A 1 188 ? 6.473 16.688 -26.844 1 36.28 188 LYS A C 1
ATOM 1518 O O . LYS A 1 188 ? 6.633 15.641 -26.234 1 36.28 188 LYS A O 1
ATOM 1523 N N . PRO A 1 189 ? 5.316 17.094 -27.188 1 36.84 189 PRO A N 1
ATOM 1524 C CA . PRO A 1 189 ? 4.246 16.125 -27.422 1 36.84 189 PRO A CA 1
ATOM 1525 C C . PRO A 1 189 ? 4.777 14.758 -27.844 1 36.84 189 PRO A C 1
ATOM 1527 O O . PRO A 1 189 ? 5.695 14.672 -28.672 1 36.84 189 PRO A O 1
ATOM 1530 N N . PRO A 1 190 ? 4.816 13.812 -27.062 1 33.56 190 PRO A N 1
ATOM 1531 C CA . PRO A 1 190 ? 5.332 12.547 -27.594 1 33.56 190 PRO A CA 1
ATOM 1532 C C . PRO A 1 190 ? 5.102 12.398 -29.094 1 33.56 190 PRO A C 1
ATOM 1534 O O . PRO A 1 190 ? 4.152 12.977 -29.625 1 33.56 190 PRO A O 1
ATOM 1537 N N . ASN A 1 191 ? 6.117 12.102 -29.891 1 31.12 191 ASN A N 1
ATOM 1538 C CA . ASN A 1 191 ? 5.988 11.852 -31.328 1 31.12 191 ASN A CA 1
ATOM 1539 C C . ASN A 1 191 ? 4.637 11.227 -31.672 1 31.12 191 ASN A C 1
ATOM 1541 O O . ASN A 1 191 ? 4.043 10.539 -30.828 1 31.12 191 ASN A O 1
ATOM 1545 N N . LYS A 1 192 ? 4.156 11.617 -32.875 1 31.19 192 LYS A N 1
ATOM 1546 C CA . LYS A 1 192 ? 2.92 11.164 -33.5 1 31.19 192 LYS A CA 1
ATOM 1547 C C . LYS A 1 192 ? 2.66 9.688 -33.219 1 31.19 192 LYS A C 1
ATOM 1549 O O . LYS A 1 192 ? 1.507 9.273 -33.094 1 31.19 192 LYS A O 1
ATOM 1554 N N . LEU A 1 193 ? 3.631 8.992 -33.344 1 31 193 LEU A N 1
ATOM 1555 C CA . LEU A 1 193 ? 3.479 7.547 -33.188 1 31 193 LEU A CA 1
ATOM 1556 C C . LEU A 1 193 ? 3.199 7.168 -31.734 1 31 193 LEU A C 1
ATOM 1558 O O . LEU A 1 193 ? 2.461 6.215 -31.469 1 31 193 LEU A O 1
ATOM 1562 N N . THR A 1 194 ? 3.873 7.75 -30.891 1 35.56 194 THR A N 1
ATOM 1563 C CA . THR A 1 194 ? 3.664 7.512 -29.469 1 35.56 194 THR A CA 1
ATOM 1564 C C . THR A 1 194 ? 2.32 8.078 -29.016 1 35.56 194 THR A C 1
ATOM 1566 O O . THR A 1 194 ? 1.803 7.691 -27.953 1 35.56 194 THR A O 1
ATOM 1569 N N . CYS A 1 195 ? 1.907 9.062 -29.609 1 34.56 195 CYS A N 1
ATOM 1570 C CA . CYS A 1 195 ? 0.531 9.531 -29.531 1 34.56 195 CYS A CA 1
ATOM 1571 C C . CYS A 1 195 ? -0.451 8.422 -29.875 1 34.56 195 CYS A C 1
ATOM 1573 O O . CYS A 1 195 ? -1.538 8.344 -29.297 1 34.56 195 CYS A O 1
ATOM 1575 N N . CYS A 1 196 ? -0.085 7.785 -30.906 1 34.16 196 CYS A N 1
ATOM 1576 C CA . CYS A 1 196 ? -0.932 6.668 -31.312 1 34.16 196 CYS A CA 1
ATOM 1577 C C . CYS A 1 196 ? -1.058 5.641 -30.203 1 34.16 196 CYS A C 1
ATOM 1579 O O . CYS A 1 196 ? -1.989 4.836 -30.188 1 34.16 196 CYS A O 1
ATOM 1581 N N . CYS A 1 197 ? -0.049 5.488 -29.531 1 35.56 197 CYS A N 1
ATOM 1582 C CA . CYS A 1 197 ? -0.014 4.59 -28.391 1 35.56 197 CYS A CA 1
ATOM 1583 C C . CYS A 1 197 ? -0.519 5.289 -27.125 1 35.56 197 CYS A C 1
ATOM 1585 O O . CYS A 1 197 ? -0.625 4.672 -26.062 1 35.56 197 CYS A O 1
ATOM 1587 N N . ASN A 1 198 ? -0.482 6.559 -27.125 1 38.19 198 ASN A N 1
ATOM 1588 C CA . ASN A 1 198 ? -1.008 7.316 -26 1 38.19 198 ASN A CA 1
ATOM 1589 C C . ASN A 1 198 ? -2.533 7.277 -25.953 1 38.19 198 ASN A C 1
ATOM 1591 O O . ASN A 1 198 ? -3.178 7.012 -26.969 1 38.19 198 ASN A O 1
ATOM 1595 N N . GLU A 1 199 ? -3.09 7.441 -24.719 1 44.06 199 GLU A N 1
ATOM 1596 C CA . GLU A 1 199 ? -4.508 7.336 -24.391 1 44.06 199 GLU A CA 1
ATOM 1597 C C . GLU A 1 199 ? -5.355 8.188 -25.328 1 44.06 199 GLU A C 1
ATOM 1599 O O . GLU A 1 199 ? -4.949 9.281 -25.719 1 44.06 199 GLU A O 1
ATOM 1604 N N . LEU A 1 200 ? -6.145 7.613 -26.25 1 38.91 200 LEU A N 1
ATOM 1605 C CA . LEU A 1 200 ? -7.164 8.398 -26.938 1 38.91 200 LEU A CA 1
ATOM 1606 C C . LEU A 1 200 ? -7.48 9.672 -26.172 1 38.91 200 LEU A C 1
ATOM 1608 O O . LEU A 1 200 ? -7.574 9.664 -24.953 1 38.91 200 LEU A O 1
ATOM 1612 N N . ASP A 1 201 ? -7.348 10.812 -26.781 1 37.97 201 ASP A N 1
ATOM 1613 C CA . ASP A 1 201 ? -7.723 12.125 -26.25 1 37.97 201 ASP A CA 1
ATOM 1614 C C . ASP A 1 201 ? -8.961 12.023 -25.359 1 37.97 201 ASP A C 1
ATOM 1616 O O . ASP A 1 201 ? -9.938 11.359 -25.719 1 37.97 201 ASP A O 1
ATOM 1620 N N . GLU A 1 202 ? -8.773 12.305 -24.078 1 41.66 202 GLU A N 1
ATOM 1621 C CA . GLU A 1 202 ? -9.766 12.336 -23 1 41.66 202 GLU A CA 1
ATOM 1622 C C . GLU A 1 202 ? -11.117 12.812 -23.516 1 41.66 202 GLU A C 1
ATOM 1624 O O . GLU A 1 202 ? -12.164 12.312 -23.094 1 41.66 202 GLU A O 1
ATOM 1629 N N . ASP A 1 203 ? -11.047 13.758 -24.453 1 40.34 203 ASP A N 1
ATOM 1630 C CA . ASP A 1 203 ? -12.297 14.305 -24.984 1 40.34 203 ASP A CA 1
ATOM 1631 C C . ASP A 1 203 ? -13.055 13.258 -25.781 1 40.34 203 ASP A C 1
ATOM 1633 O O . ASP A 1 203 ? -14.289 13.211 -25.75 1 40.34 203 ASP A O 1
ATOM 1637 N N . GLN A 1 204 ? -12.281 12.539 -26.406 1 40.5 204 GLN A N 1
ATOM 1638 C CA . GLN A 1 204 ? -13.016 11.602 -27.25 1 40.5 204 GLN A CA 1
ATOM 1639 C C . GLN A 1 204 ? -13.555 10.43 -26.438 1 40.5 204 GLN A C 1
ATOM 1641 O O . GLN A 1 204 ? -14.648 9.938 -26.719 1 40.5 204 GLN A O 1
ATOM 1646 N N . GLU A 1 205 ? -12.797 9.953 -25.516 1 42.19 205 GLU A N 1
ATOM 1647 C CA . GLU A 1 205 ? -13.344 8.945 -24.594 1 42.19 205 GLU A CA 1
ATOM 1648 C C . GLU A 1 205 ? -14.523 9.5 -23.812 1 42.19 205 GLU A C 1
ATOM 1650 O O . GLU A 1 205 ? -15.547 8.82 -23.656 1 42.19 205 GLU A O 1
ATOM 1655 N N . TYR A 1 206 ? -14.328 10.727 -23.203 1 41.84 206 TYR A N 1
ATOM 1656 C CA . TYR A 1 206 ? -15.43 11.422 -22.547 1 41.84 206 TYR A CA 1
ATOM 1657 C C . TYR A 1 206 ? -16.594 11.641 -23.516 1 41.84 206 TYR A C 1
ATOM 1659 O O . TYR A 1 206 ? -17.75 11.469 -23.141 1 41.84 206 TYR A O 1
ATOM 1667 N N . LYS A 1 207 ? -16.281 12.078 -24.766 1 44 207 LYS A N 1
ATOM 1668 C CA . LYS A 1 207 ? -17.344 12.258 -25.75 1 44 207 LYS A CA 1
ATOM 1669 C C . LYS A 1 207 ? -18.031 10.93 -26.078 1 44 207 LYS A C 1
ATOM 1671 O O . LYS A 1 207 ? -19.25 10.875 -26.234 1 44 207 LYS A O 1
ATOM 1676 N N . LEU A 1 208 ? -17.188 9.938 -26.125 1 42.41 208 LEU A N 1
ATOM 1677 C CA . LEU A 1 208 ? -17.797 8.641 -26.375 1 42.41 208 LEU A CA 1
ATOM 1678 C C . LEU A 1 208 ? -18.562 8.148 -25.156 1 42.41 208 LEU A C 1
ATOM 1680 O O . LEU A 1 208 ? -19.672 7.629 -25.297 1 42.41 208 LEU A O 1
ATOM 1684 N N . PHE A 1 209 ? -18 8.273 -24.062 1 42.78 209 PHE A N 1
ATOM 1685 C CA . PHE A 1 209 ? -18.75 7.945 -22.844 1 42.78 209 PHE A CA 1
ATOM 1686 C C . PHE A 1 209 ? -19.922 8.898 -22.656 1 42.78 209 PHE A C 1
ATOM 1688 O O . PHE A 1 209 ? -21.016 8.477 -22.281 1 42.78 209 PHE A O 1
ATOM 1695 N N . GLU A 1 210 ? -19.719 10.219 -22.828 1 45.84 210 GLU A N 1
ATOM 1696 C CA . GLU A 1 210 ? -20.844 11.148 -22.891 1 45.84 210 GLU A CA 1
ATOM 1697 C C . GLU A 1 210 ? -21.844 10.742 -23.953 1 45.84 210 GLU A C 1
ATOM 1699 O O . GLU A 1 210 ? -23.062 10.844 -23.75 1 45.84 210 GLU A O 1
ATOM 1704 N N . PHE A 1 211 ? -21.312 10.336 -25.047 1 40.09 211 PHE A N 1
ATOM 1705 C CA . PHE A 1 211 ? -22.188 9.82 -26.109 1 40.09 211 PHE A CA 1
ATOM 1706 C C . PHE A 1 211 ? -22.906 8.562 -25.641 1 40.09 211 PHE A C 1
ATOM 1708 O O . PHE A 1 211 ? -24.125 8.445 -25.812 1 40.09 211 PHE A O 1
ATOM 1715 N N . ILE A 1 212 ? -22.203 7.664 -25.094 1 40.28 212 ILE A N 1
ATOM 1716 C CA . ILE A 1 212 ? -22.844 6.477 -24.547 1 40.28 212 ILE A CA 1
ATOM 1717 C C . ILE A 1 212 ? -23.766 6.875 -23.391 1 40.28 212 ILE A C 1
ATOM 1719 O O . ILE A 1 212 ? -24.891 6.391 -23.281 1 40.28 212 ILE A O 1
ATOM 1723 N N . ARG A 1 213 ? -23.203 7.699 -22.516 1 43.03 213 ARG A N 1
ATOM 1724 C CA . ARG A 1 213 ? -24.047 8.234 -21.453 1 43.03 213 ARG A CA 1
ATOM 1725 C C . ARG A 1 213 ? -25.234 9.016 -22.031 1 43.03 213 ARG A C 1
ATOM 1727 O O . ARG A 1 213 ? -26.344 8.961 -21.5 1 43.03 213 ARG A O 1
ATOM 1734 N N . SER A 1 214 ? -25 9.938 -22.984 1 41.56 214 SER A N 1
ATOM 1735 C CA . SER A 1 214 ? -26.094 10.641 -23.641 1 41.56 214 SER A CA 1
ATOM 1736 C C . SER A 1 214 ? -27.078 9.664 -24.266 1 41.56 214 SER A C 1
ATOM 1738 O O . SER A 1 214 ? -28.281 9.953 -24.359 1 41.56 214 SER A O 1
ATOM 1740 N N . ILE A 1 215 ? -26.594 8.711 -24.891 1 36.53 215 ILE A N 1
ATOM 1741 C CA . ILE A 1 215 ? -27.5 7.684 -25.375 1 36.53 215 ILE A CA 1
ATOM 1742 C C . ILE A 1 215 ? -28.203 7.016 -24.188 1 36.53 215 ILE A C 1
ATOM 1744 O O . ILE A 1 215 ? -29.391 6.691 -24.266 1 36.53 215 ILE A O 1
ATOM 1748 N N . PHE A 1 216 ? -27.484 6.609 -23.234 1 36.28 216 PHE A N 1
ATOM 1749 C CA . PHE A 1 216 ? -28.062 5.93 -22.078 1 36.28 216 PHE A CA 1
ATOM 1750 C C . PHE A 1 216 ? -28.344 6.918 -20.953 1 36.28 216 PHE A C 1
ATOM 1752 O O . PHE A 1 216 ? -27.406 7.418 -20.312 1 36.28 216 PHE A O 1
ATOM 1759 N N . SER A 1 217 ? -29.312 7.746 -21.016 1 36.12 217 SER A N 1
ATOM 1760 C CA . SER A 1 217 ? -29.875 8.734 -20.094 1 36.12 217 SER A CA 1
ATOM 1761 C C . SER A 1 217 ? -29.719 8.289 -18.641 1 36.12 217 SER A C 1
ATOM 1763 O O . SER A 1 217 ? -30.484 7.457 -18.156 1 36.12 217 SER A O 1
ATOM 1765 N N . CYS A 1 218 ? -28.719 7.941 -18.203 1 32.88 218 CYS A N 1
ATOM 1766 C CA . CYS A 1 218 ? -28.75 7.578 -16.797 1 32.88 218 CYS A CA 1
ATOM 1767 C C . CYS A 1 218 ? -29.344 8.711 -15.961 1 32.88 218 CYS A C 1
ATOM 1769 O O . CYS A 1 218 ? -28.859 9.852 -16.031 1 32.88 218 CYS A O 1
ATOM 1771 N N . ARG A 1 219 ? -30.516 8.656 -15.453 1 34.12 219 ARG A N 1
ATOM 1772 C CA . ARG A 1 219 ? -31.391 9.5 -14.641 1 34.12 219 ARG A CA 1
ATOM 1773 C C . ARG A 1 219 ? -30.609 10.156 -13.5 1 34.12 219 ARG A C 1
ATOM 1775 O O . ARG A 1 219 ? -30.875 11.305 -13.141 1 34.12 219 ARG A O 1
ATOM 1782 N N . CYS A 1 220 ? -29.969 9.383 -12.773 1 34.16 220 CYS A N 1
ATOM 1783 C CA . CYS A 1 220 ? -29.469 9.898 -11.508 1 34.16 220 CYS A CA 1
ATOM 1784 C C . CYS A 1 220 ? -28.438 11.008 -11.734 1 34.16 220 CYS A C 1
ATOM 1786 O O . CYS A 1 220 ? -28.438 12.008 -11.016 1 34.16 220 CYS A O 1
ATOM 1788 N N . CYS A 1 221 ? -27.562 10.836 -12.664 1 37.19 221 CYS A N 1
ATOM 1789 C CA . CYS A 1 221 ? -26.625 11.852 -13.148 1 37.19 221 CYS A CA 1
ATOM 1790 C C . CYS A 1 221 ? -27.375 12.984 -13.844 1 37.19 221 CYS A C 1
ATOM 1792 O O . CYS A 1 221 ? -26.766 13.977 -14.242 1 37.19 221 CYS A O 1
ATOM 1794 N N . CYS A 1 222 ? -28.531 12.828 -14.164 1 34.69 222 CYS A N 1
ATOM 1795 C CA . CYS A 1 222 ? -29.359 13.75 -14.93 1 34.69 222 CYS A CA 1
ATOM 1796 C C . CYS A 1 222 ? -29.609 15.039 -14.148 1 34.69 222 CYS A C 1
ATOM 1798 O O . CYS A 1 222 ? -29.531 16.125 -14.703 1 34.69 222 CYS A O 1
ATOM 1800 N N . ARG A 1 223 ? -30.109 14.766 -12.945 1 37.44 223 ARG A N 1
ATOM 1801 C CA . ARG A 1 223 ? -30.5 16 -12.281 1 37.44 223 ARG A CA 1
ATOM 1802 C C . ARG A 1 223 ? -29.297 16.875 -11.969 1 37.44 223 ARG A C 1
ATOM 1804 O O . ARG A 1 223 ? -29.344 18.094 -12.109 1 37.44 223 ARG A O 1
ATOM 1811 N N . LEU A 1 224 ? -28.266 16.188 -11.445 1 39.41 224 LEU A N 1
ATOM 1812 C CA . LEU A 1 224 ? -27.047 16.984 -11.297 1 39.41 224 LEU A CA 1
ATOM 1813 C C . LEU A 1 224 ? -26.531 17.438 -12.648 1 39.41 224 LEU A C 1
ATOM 1815 O O . LEU A 1 224 ? -26.047 18.562 -12.789 1 39.41 224 LEU A O 1
ATOM 1819 N N . TRP A 1 225 ? -26.734 16.688 -13.664 1 41.12 225 TRP A N 1
ATOM 1820 C CA . TRP A 1 225 ? -26.438 17.031 -15.062 1 41.12 225 TRP A CA 1
ATOM 1821 C C . TRP A 1 225 ? -27.375 18.125 -15.555 1 41.12 225 TRP A C 1
ATOM 1823 O O . TRP A 1 225 ? -26.938 19.062 -16.234 1 41.12 225 TRP A O 1
ATOM 1833 N N . MET A 1 226 ? -28.672 17.938 -15.336 1 40.28 226 MET A N 1
ATOM 1834 C CA . MET A 1 226 ? -29.594 19.016 -15.742 1 40.28 226 MET A CA 1
ATOM 1835 C C . MET A 1 226 ? -29.172 20.344 -15.133 1 40.28 226 MET A C 1
ATOM 1837 O O . MET A 1 226 ? -29.266 21.391 -15.781 1 40.28 226 MET A O 1
ATOM 1841 N N . TRP A 1 227 ? -28.766 20.203 -13.969 1 40.53 227 TRP A N 1
ATOM 1842 C CA . TRP A 1 227 ? -28.266 21.406 -13.336 1 40.53 227 TRP A CA 1
ATOM 1843 C C . TRP A 1 227 ? -26.953 21.859 -13.992 1 40.53 227 TRP A C 1
ATOM 1845 O O . TRP A 1 227 ? -26.766 23.047 -14.25 1 40.53 227 TRP A O 1
ATOM 1855 N N . SER A 1 228 ? -26.125 20.984 -14.367 1 42.38 228 SER A N 1
ATOM 1856 C CA . SER A 1 228 ? -24.891 21.281 -15.07 1 42.38 228 SER A CA 1
ATOM 1857 C C . SER A 1 228 ? -25.156 21.828 -16.469 1 42.38 228 SER A C 1
ATOM 1859 O O . SER A 1 228 ? -24.469 22.734 -16.938 1 42.38 228 SER A O 1
ATOM 1861 N N . LYS A 1 229 ? -26.016 21.266 -17.141 1 45.12 229 LYS A N 1
ATOM 1862 C CA . LYS A 1 229 ? -26.406 21.766 -18.453 1 45.12 229 LYS A CA 1
ATOM 1863 C C . LYS A 1 229 ? -26.938 23.203 -18.359 1 45.12 229 LYS A C 1
ATOM 1865 O O . LYS A 1 229 ? -26.625 24.047 -19.203 1 45.12 229 LYS A O 1
ATOM 1870 N N . ARG A 1 230 ? -27.797 23.375 -17.438 1 42.09 230 ARG A N 1
ATOM 1871 C CA . ARG A 1 230 ? -28.297 24.75 -17.281 1 42.09 230 ARG A CA 1
ATOM 1872 C C . ARG A 1 230 ? -27.156 25.703 -16.938 1 42.09 230 ARG A C 1
ATOM 1874 O O . ARG A 1 230 ? -27.094 26.812 -17.484 1 42.09 230 ARG A O 1
ATOM 1881 N N . ARG A 1 231 ? -26.328 25.25 -16.141 1 43.41 231 ARG A N 1
ATOM 1882 C CA . ARG A 1 231 ? -25.234 26.125 -15.789 1 43.41 231 ARG A CA 1
ATOM 1883 C C . ARG A 1 231 ? -24.203 26.203 -16.922 1 43.41 231 ARG A C 1
ATOM 1885 O O . ARG A 1 231 ? -23.625 27.266 -17.156 1 43.41 231 ARG A O 1
ATOM 1892 N N . LYS A 1 232 ? -23.906 25.094 -17.562 1 46.84 232 LYS A N 1
ATOM 1893 C CA . LYS A 1 232 ? -23.094 25.172 -18.781 1 46.84 232 LYS A CA 1
ATOM 1894 C C . LYS A 1 232 ? -23.719 26.109 -19.797 1 46.84 232 LYS A C 1
ATOM 1896 O O . LYS A 1 232 ? -23 26.859 -20.484 1 46.84 232 LYS A O 1
ATOM 1901 N N . GLN A 1 233 ? -24.984 25.922 -20.031 1 48.03 233 GLN A N 1
ATOM 1902 C CA . GLN A 1 233 ? -25.641 26.875 -20.922 1 48.03 233 GLN A CA 1
ATOM 1903 C C . GLN A 1 233 ? -25.422 28.312 -20.438 1 48.03 233 GLN A C 1
ATOM 1905 O O . GLN A 1 233 ? -25.188 29.219 -21.25 1 48.03 233 GLN A O 1
ATOM 1910 N N . GLU A 1 234 ? -25.469 28.469 -19.234 1 45.84 234 GLU A N 1
ATOM 1911 C CA . GLU A 1 234 ? -25.219 29.812 -18.703 1 45.84 234 GLU A CA 1
ATOM 1912 C C . GLU A 1 234 ? -23.75 30.188 -18.828 1 45.84 234 GLU A C 1
ATOM 1914 O O . GLU A 1 234 ? -23.422 31.344 -19.156 1 45.84 234 GLU A O 1
ATOM 1919 N N . GLU A 1 235 ? -22.859 29.281 -18.594 1 47.12 235 GLU A N 1
ATOM 1920 C CA . GLU A 1 235 ? -21.422 29.469 -18.734 1 47.12 235 GLU A CA 1
ATOM 1921 C C . GLU A 1 235 ? -21.031 29.594 -20.219 1 47.12 235 GLU A C 1
ATOM 1923 O O . GLU A 1 235 ? -20.172 30.391 -20.578 1 47.12 235 GLU A O 1
ATOM 1928 N N . GLU A 1 236 ? -21.484 28.688 -21 1 49.31 236 GLU A N 1
ATOM 1929 C CA . GLU A 1 236 ? -21.281 28.859 -22.438 1 49.31 236 GLU A CA 1
ATOM 1930 C C . GLU A 1 236 ? -21.734 30.234 -22.891 1 49.31 236 GLU A C 1
ATOM 1932 O O . GLU A 1 236 ? -21.094 30.859 -23.734 1 49.31 236 GLU A O 1
ATOM 1937 N N . GLU A 1 237 ? -22.797 30.641 -22.406 1 48 237 GLU A N 1
ATOM 1938 C CA . GLU A 1 237 ? -23.203 32 -22.703 1 48 237 GLU A CA 1
ATOM 1939 C C . GLU A 1 237 ? -22.219 33 -22.125 1 48 237 GLU A C 1
ATOM 1941 O O . GLU A 1 237 ? -21.891 34 -22.766 1 48 237 GLU A O 1
ATOM 1946 N N . GLU A 1 238 ? -21.75 32.625 -20.969 1 45.62 238 GLU A N 1
ATOM 1947 C CA . GLU A 1 238 ? -20.75 33.5 -20.391 1 45.62 238 GLU A CA 1
ATOM 1948 C C . GLU A 1 238 ? -19.391 33.344 -21.062 1 45.62 238 GLU A C 1
ATOM 1950 O O . GLU A 1 238 ? -18.672 34.312 -21.281 1 45.62 238 GLU A O 1
ATOM 1955 N N . GLY A 1 239 ? -18.906 32.031 -21.234 1 46.66 239 GLY A N 1
ATOM 1956 C CA . GLY A 1 239 ? -17.688 31.797 -21.969 1 46.66 239 GLY A CA 1
ATOM 1957 C C . GLY A 1 239 ? -17.703 32.344 -23.391 1 46.66 239 GLY A C 1
ATOM 1958 O O . GLY A 1 239 ? -16.672 32.719 -23.922 1 46.66 239 GLY A O 1
ATOM 1959 N N . ARG A 1 240 ? -18.766 32.219 -24.125 1 45.84 240 ARG A N 1
ATOM 1960 C CA . ARG A 1 240 ? -18.875 32.938 -25.406 1 45.84 240 ARG A CA 1
ATOM 1961 C C . ARG A 1 240 ? -18.578 34.406 -25.25 1 45.84 240 ARG A C 1
ATOM 1963 O O . ARG A 1 240 ? -17.953 35.031 -26.109 1 45.84 240 ARG A O 1
ATOM 1970 N N . ARG A 1 241 ? -19.047 34.969 -24.297 1 40.19 241 ARG A N 1
ATOM 1971 C CA . ARG A 1 241 ? -18.75 36.375 -24.094 1 40.19 241 ARG A CA 1
ATOM 1972 C C . ARG A 1 241 ? -17.266 36.625 -23.844 1 40.19 241 ARG A C 1
ATOM 1974 O O . ARG A 1 241 ? -16.688 37.594 -24.344 1 40.19 241 ARG A O 1
ATOM 1981 N N . ARG A 1 242 ? -16.688 35.688 -22.953 1 42.94 242 ARG A N 1
ATOM 1982 C CA . ARG A 1 242 ? -15.266 35.875 -22.672 1 42.94 242 ARG A CA 1
ATOM 1983 C C . ARG A 1 242 ? -14.414 35.406 -23.859 1 42.94 242 ARG A C 1
ATOM 1985 O O . ARG A 1 242 ? -13.289 35.875 -24.031 1 42.94 242 ARG A O 1
ATOM 1992 N N . ARG A 1 243 ? -14.672 34.312 -24.516 1 44.72 243 ARG A N 1
ATOM 1993 C CA . ARG A 1 243 ? -13.922 33.844 -25.688 1 44.72 243 ARG A CA 1
ATOM 1994 C C . ARG A 1 243 ? -13.797 34.938 -26.734 1 44.72 243 ARG A C 1
ATOM 1996 O O . ARG A 1 243 ? -13.031 34.812 -27.688 1 44.72 243 ARG A O 1
ATOM 2003 N N . ARG A 1 244 ? -14.773 35.719 -27.031 1 37.56 244 ARG A N 1
ATOM 2004 C CA . ARG A 1 244 ? -14.508 36.656 -28.109 1 37.56 244 ARG A CA 1
ATOM 2005 C C . ARG A 1 244 ? -13.125 37.281 -27.969 1 37.56 244 ARG A C 1
ATOM 2007 O O . ARG A 1 244 ? -12.539 37.75 -28.938 1 37.56 244 ARG A O 1
ATOM 2014 N N . SER A 1 245 ? -12.695 37.719 -26.766 1 34.69 245 SER A N 1
ATOM 2015 C CA . SER A 1 245 ? -11.445 38.469 -26.844 1 34.69 245 SER A CA 1
ATOM 2016 C C . SER A 1 245 ? -10.242 37.562 -26.938 1 34.69 245 SER A C 1
ATOM 2018 O O . SER A 1 245 ? -9.289 37.812 -27.656 1 34.69 245 SER A O 1
ATOM 2020 N N . ASP A 1 246 ? -9.711 36.844 -25.766 1 38.81 246 ASP A N 1
ATOM 2021 C CA . ASP A 1 246 ? -8.328 36.406 -25.594 1 38.81 246 ASP A CA 1
ATOM 2022 C C . ASP A 1 246 ? -8.117 35.031 -26.234 1 38.81 246 ASP A C 1
ATOM 2024 O O . ASP A 1 246 ? -8.562 34 -25.703 1 38.81 246 ASP A O 1
ATOM 2028 N N . ASP A 1 247 ? -8.039 34.844 -27.562 1 37.94 247 ASP A N 1
ATOM 2029 C CA . ASP A 1 247 ? -7.973 33.781 -28.562 1 37.94 247 ASP A CA 1
ATOM 2030 C C . ASP A 1 247 ? -6.984 32.688 -28.156 1 37.94 247 ASP A C 1
ATOM 2032 O O . ASP A 1 247 ? -7.312 31.5 -28.188 1 37.94 247 ASP A O 1
ATOM 2036 N N . ASN A 1 248 ? -5.57 32.812 -28.688 1 38.41 248 ASN A N 1
ATOM 2037 C CA . ASN A 1 248 ? -4.613 31.844 -29.203 1 38.41 248 ASN A CA 1
ATOM 2038 C C . ASN A 1 248 ? -3.986 31.031 -28.062 1 38.41 248 ASN A C 1
ATOM 2040 O O . ASN A 1 248 ? -3.832 29.812 -28.188 1 38.41 248 ASN A O 1
ATOM 2044 N N . ASN A 1 249 ? -3.189 31.609 -27.141 1 38.16 249 ASN A N 1
ATOM 2045 C CA . ASN A 1 249 ? -2.244 30.984 -26.234 1 38.16 249 ASN A CA 1
ATOM 2046 C C . ASN A 1 249 ? -2.965 30.234 -25.109 1 38.16 249 ASN A C 1
ATOM 2048 O O . ASN A 1 249 ? -2.365 29.406 -24.422 1 38.16 249 ASN A O 1
ATOM 2052 N N . SER A 1 250 ? -4.152 30.594 -24.75 1 42.38 250 SER A N 1
ATOM 2053 C CA . SER A 1 250 ? -4.957 30.094 -23.641 1 42.38 250 SER A CA 1
ATOM 2054 C C . SER A 1 250 ? -5.379 28.656 -23.875 1 42.38 250 SER A C 1
ATOM 2056 O O . SER A 1 250 ? -5.551 27.891 -22.922 1 42.38 250 SER A O 1
ATOM 2058 N N . ASN A 1 251 ? -5.406 28.234 -25.188 1 43.75 251 ASN A N 1
ATOM 2059 C CA . ASN A 1 251 ? -5.879 26.891 -25.516 1 43.75 251 ASN A CA 1
ATOM 2060 C C . ASN A 1 251 ? -4.883 25.828 -25.062 1 43.75 251 ASN A C 1
ATOM 2062 O O . ASN A 1 251 ? -5.281 24.75 -24.625 1 43.75 251 ASN A O 1
ATOM 2066 N N . ASN A 1 252 ? -3.521 26.156 -25.203 1 42.75 252 ASN A N 1
ATOM 2067 C CA . ASN A 1 252 ? -2.521 25.125 -24.953 1 42.75 252 ASN A CA 1
ATOM 2068 C C . ASN A 1 252 ? -2.43 24.781 -23.469 1 42.75 252 ASN A C 1
ATOM 2070 O O . ASN A 1 252 ? -2.264 23.609 -23.109 1 42.75 252 ASN A O 1
ATOM 2074 N N . ILE A 1 253 ? -2.547 25.812 -22.656 1 44.53 253 ILE A N 1
ATOM 2075 C CA . ILE A 1 253 ? -2.459 25.594 -21.219 1 44.53 253 ILE A CA 1
ATOM 2076 C C . ILE A 1 253 ? -3.691 24.844 -20.734 1 44.53 253 ILE A C 1
ATOM 2078 O O . ILE A 1 253 ? -3.596 24 -19.844 1 44.53 253 ILE A O 1
ATOM 2082 N N . LYS A 1 254 ? -4.898 25.203 -21.359 1 49.47 254 LYS A N 1
ATOM 2083 C CA . LYS A 1 254 ? -6.145 24.516 -21.031 1 49.47 254 LYS A CA 1
ATOM 2084 C C . LYS A 1 254 ? -6.039 23.016 -21.297 1 49.47 254 LYS A C 1
ATOM 2086 O O . LYS A 1 254 ? -6.566 22.203 -20.531 1 49.47 254 LYS A O 1
ATOM 2091 N N . MET A 1 255 ? -5.246 22.703 -22.375 1 47.34 255 MET A N 1
ATOM 2092 C CA . MET A 1 255 ? -5.109 21.297 -22.766 1 47.34 255 MET A CA 1
ATOM 2093 C C . MET A 1 255 ? -4.211 20.562 -21.781 1 47.34 255 MET A C 1
ATOM 2095 O O . MET A 1 255 ? -4.414 19.359 -21.531 1 47.34 255 MET A O 1
ATOM 2099 N N . LEU A 1 256 ? -3.281 21.25 -21.219 1 50.19 256 LEU A N 1
ATOM 2100 C CA . LEU A 1 256 ? -2.271 20.594 -20.391 1 50.19 256 LEU A CA 1
ATOM 2101 C C . LEU A 1 256 ? -2.863 20.141 -19.062 1 50.19 256 LEU A C 1
ATOM 2103 O O . LEU A 1 256 ? -2.492 19.094 -18.547 1 50.19 256 LEU A O 1
ATOM 2107 N N . PHE A 1 257 ? -3.838 20.875 -18.516 1 58.47 257 PHE A N 1
ATOM 2108 C CA . PHE A 1 257 ? -4.367 20.484 -17.219 1 58.47 257 PHE A CA 1
ATOM 2109 C C . PHE A 1 257 ? -5.867 20.219 -17.297 1 58.47 257 PHE A C 1
ATOM 2111 O O . PHE A 1 257 ? -6.648 20.859 -16.578 1 58.47 257 PHE A O 1
ATOM 2118 N N . SER A 1 258 ? -6.035 19.422 -18.25 1 62.84 258 SER A N 1
ATOM 2119 C CA . SER A 1 258 ? -7.414 18.953 -18.297 1 62.84 258 SER A CA 1
ATOM 2120 C C . SER A 1 258 ? -7.859 18.391 -16.953 1 62.84 258 SER A C 1
ATOM 2122 O O . SER A 1 258 ? -7.023 18.078 -16.094 1 62.84 258 SER A O 1
ATOM 2124 N N . LEU A 1 259 ? -9.047 18.516 -16.703 1 67.75 259 LEU A N 1
ATOM 2125 C CA . LEU A 1 259 ? -9.617 18 -15.453 1 67.75 259 LEU A CA 1
ATOM 2126 C C . LEU A 1 259 ? -9.195 16.562 -15.219 1 67.75 259 LEU A C 1
ATOM 2128 O O . LEU A 1 259 ? -8.969 16.156 -14.078 1 67.75 259 LEU A O 1
ATOM 2132 N N . LYS A 1 260 ? -9.008 15.883 -16.203 1 66.25 260 LYS A N 1
ATOM 2133 C CA . LYS A 1 260 ? -8.555 14.5 -16.094 1 66.25 260 LYS A CA 1
ATOM 2134 C C . LYS A 1 260 ? -7.129 14.43 -15.539 1 66.25 260 LYS A C 1
ATOM 2136 O O . LYS A 1 260 ? -6.82 13.594 -14.695 1 66.25 260 LYS A O 1
ATOM 2141 N N . ASN A 1 261 ? -6.406 15.375 -16.078 1 71.06 261 ASN A N 1
ATOM 2142 C CA . ASN A 1 261 ? -5.031 15.406 -15.602 1 71.06 261 ASN A CA 1
ATOM 2143 C C . ASN A 1 261 ? -4.961 15.789 -14.125 1 71.06 261 ASN A C 1
ATOM 2145 O O . ASN A 1 261 ? -4.129 15.266 -13.383 1 71.06 261 ASN A O 1
ATOM 2149 N N . LYS A 1 262 ? -5.883 16.562 -13.836 1 76.94 262 LYS A N 1
ATOM 2150 C CA . LYS A 1 262 ? -5.918 16.969 -12.43 1 76.94 262 LYS A CA 1
ATOM 2151 C C . LYS A 1 262 ? -6.27 15.781 -11.539 1 76.94 262 LYS A C 1
ATOM 2153 O O . LYS A 1 262 ? -5.676 15.602 -10.469 1 76.94 262 LYS A O 1
ATOM 2158 N N . VAL A 1 263 ? -7.199 14.969 -12.078 1 77.88 263 VAL A N 1
ATOM 2159 C CA . VAL A 1 263 ? -7.633 13.82 -11.289 1 77.88 263 VAL A CA 1
ATOM 2160 C C . VAL A 1 263 ? -6.492 12.812 -11.164 1 77.88 263 VAL A C 1
ATOM 2162 O O . VAL A 1 263 ? -6.285 12.227 -10.102 1 77.88 263 VAL A O 1
ATOM 2165 N N . HIS A 1 264 ? -5.723 12.727 -12.18 1 76.5 264 HIS A N 1
ATOM 2166 C CA . HIS A 1 264 ? -4.582 11.82 -12.141 1 76.5 264 HIS A CA 1
ATOM 2167 C C . HIS A 1 264 ? -3.52 12.312 -11.164 1 76.5 264 HIS A C 1
ATOM 2169 O O . HIS A 1 264 ? -2.904 11.516 -10.453 1 76.5 264 HIS A O 1
ATOM 2175 N N . MET A 1 265 ? -3.42 13.531 -11.133 1 79.94 265 MET A N 1
ATOM 2176 C CA . MET A 1 265 ? -2.434 14.117 -10.227 1 79.94 265 MET A CA 1
ATOM 2177 C C . MET A 1 265 ? -2.859 13.945 -8.773 1 79.94 265 MET A C 1
ATOM 2179 O O . MET A 1 265 ? -2.047 13.586 -7.922 1 79.94 265 MET A O 1
ATOM 2183 N N . ILE A 1 266 ? -4.129 14.125 -8.625 1 82.38 266 ILE A N 1
ATOM 2184 C CA . ILE A 1 266 ? -4.648 14.031 -7.262 1 82.38 266 ILE A CA 1
ATOM 2185 C C . ILE A 1 266 ? -4.566 12.586 -6.781 1 82.38 266 ILE A C 1
ATOM 2187 O O . ILE A 1 266 ? -4.215 12.328 -5.625 1 82.38 266 ILE A O 1
ATOM 2191 N N . LEU A 1 267 ? -4.809 11.664 -7.707 1 81.81 267 LEU A N 1
ATOM 2192 C CA . LEU A 1 267 ? -4.789 10.242 -7.355 1 81.81 267 LEU A CA 1
ATOM 2193 C C . LEU A 1 267 ? -3.365 9.781 -7.059 1 81.81 267 LEU A C 1
ATOM 2195 O O . LEU A 1 267 ? -3.164 8.836 -6.289 1 81.81 267 LEU A O 1
ATOM 2199 N N . SER A 1 268 ? -2.416 10.453 -7.625 1 79.44 268 SER A N 1
ATOM 2200 C CA . SER A 1 268 ? -1.017 10.102 -7.41 1 79.44 268 SER A CA 1
ATOM 2201 C C . SER A 1 268 ? -0.415 10.891 -6.258 1 79.44 268 SER A C 1
ATOM 2203 O O . SER A 1 268 ? 0.806 10.922 -6.09 1 79.44 268 SER A O 1
ATOM 2205 N N . ASP A 1 269 ? -1.191 11.562 -5.457 1 80.94 269 ASP A N 1
ATOM 2206 C CA . ASP A 1 269 ? -0.791 12.336 -4.285 1 80.94 269 ASP A CA 1
ATOM 2207 C C . ASP A 1 269 ? 0.076 13.531 -4.684 1 80.94 269 ASP A C 1
ATOM 2209 O O . ASP A 1 269 ? 1.009 13.891 -3.965 1 80.94 269 ASP A O 1
ATOM 2213 N N . MET A 1 270 ? -0.164 14.086 -5.855 1 81.88 270 MET A N 1
ATOM 2214 C CA . MET A 1 270 ? 0.531 15.305 -6.266 1 81.88 270 MET A CA 1
ATOM 2215 C C . MET A 1 270 ? -0.277 16.547 -5.895 1 81.88 270 MET A C 1
ATOM 2217 O O . MET A 1 270 ? -1.492 16.578 -6.098 1 81.88 270 MET A O 1
ATOM 2221 N N . SER A 1 271 ? 0.427 17.453 -5.281 1 81.69 271 SER A N 1
ATOM 2222 C CA . SER A 1 271 ? -0.236 18.703 -4.918 1 81.69 271 SER A CA 1
ATOM 2223 C C . SER A 1 271 ? -0.479 19.562 -6.145 1 81.69 271 SER A C 1
ATOM 2225 O O . SER A 1 271 ? 0.445 19.828 -6.918 1 81.69 271 SER A O 1
ATOM 2227 N N . LEU A 1 272 ? -1.686 19.984 -6.309 1 79 272 LEU A N 1
ATOM 2228 C CA . LEU A 1 272 ? -2.004 20.875 -7.41 1 79 272 LEU A CA 1
ATOM 2229 C C . LEU A 1 272 ? -1.353 22.234 -7.211 1 79 272 LEU A C 1
ATOM 2231 O O . LEU A 1 272 ? -0.977 22.906 -8.18 1 79 272 LEU A O 1
ATOM 2235 N N . PHE A 1 273 ? -1.129 22.562 -5.918 1 78.19 273 PHE A N 1
ATOM 2236 C CA . PHE A 1 273 ? -0.476 23.828 -5.602 1 78.19 273 PHE A CA 1
ATOM 2237 C C . PHE A 1 273 ? 0.998 23.781 -5.988 1 78.19 273 PHE A C 1
ATOM 2239 O O . PHE A 1 273 ? 1.535 24.766 -6.512 1 78.19 273 PHE A O 1
ATOM 2246 N N . ALA A 1 274 ? 1.599 22.656 -5.758 1 79.25 274 ALA A N 1
ATOM 2247 C CA . ALA A 1 274 ? 3.006 22.484 -6.113 1 79.25 274 ALA A CA 1
ATOM 2248 C C . ALA A 1 274 ? 3.189 22.469 -7.629 1 79.25 274 ALA A C 1
ATOM 2250 O O . ALA A 1 274 ? 4.156 23.031 -8.148 1 79.25 274 ALA A O 1
ATOM 2251 N N . ALA A 1 275 ? 2.242 21.875 -8.227 1 76.12 275 ALA A N 1
ATOM 2252 C CA . ALA A 1 275 ? 2.297 21.828 -9.688 1 76.12 275 ALA A CA 1
ATOM 2253 C C . ALA A 1 275 ? 2.121 23.219 -10.289 1 76.12 275 ALA A C 1
ATOM 2255 O O . ALA A 1 275 ? 2.793 23.562 -11.258 1 76.12 275 ALA A O 1
ATOM 2256 N N . ALA A 1 276 ? 1.286 23.969 -9.727 1 73.31 276 ALA A N 1
ATOM 2257 C CA . ALA A 1 276 ? 1.048 25.328 -10.188 1 73.31 276 ALA A CA 1
ATOM 2258 C C . ALA A 1 276 ? 2.264 26.219 -9.93 1 73.31 276 ALA A C 1
ATOM 2260 O O . ALA A 1 276 ? 2.621 27.047 -10.773 1 73.31 276 ALA A O 1
ATOM 2261 N N . SER A 1 277 ? 2.898 25.969 -8.867 1 72.75 277 SER A N 1
ATOM 2262 C CA . SER A 1 277 ? 4.082 26.75 -8.523 1 72.75 277 SER A CA 1
ATOM 2263 C C . SER A 1 277 ? 5.242 26.438 -9.461 1 72.75 277 SER A C 1
ATOM 2265 O O . SER A 1 277 ? 6.023 27.328 -9.812 1 72.75 277 SER A O 1
ATOM 2267 N N . ASP A 1 278 ? 5.352 25.25 -9.859 1 71.38 278 ASP A N 1
ATOM 2268 C CA . ASP A 1 278 ? 6.422 24.844 -10.766 1 71.38 278 ASP A CA 1
ATOM 2269 C C . ASP A 1 278 ? 6.227 25.453 -12.156 1 71.38 278 ASP A C 1
ATOM 2271 O O . ASP A 1 278 ? 7.195 25.844 -12.812 1 71.38 278 ASP A O 1
ATOM 2275 N N . LEU A 1 279 ? 5.039 25.453 -12.516 1 64.88 279 LEU A N 1
ATOM 2276 C CA . LEU A 1 279 ? 4.754 25.984 -13.836 1 64.88 279 LEU A CA 1
ATOM 2277 C C . LEU A 1 279 ? 4.953 27.5 -13.875 1 64.88 279 LEU A C 1
ATOM 2279 O O . LEU A 1 279 ? 5.359 28.062 -14.898 1 64.88 279 LEU A O 1
ATOM 2283 N N . LYS A 1 280 ? 4.523 28.156 -12.844 1 60.34 280 LYS A N 1
ATOM 2284 C CA . LYS A 1 280 ? 4.723 29.594 -12.742 1 60.34 280 LYS A CA 1
ATOM 2285 C C . LYS A 1 280 ? 6.18 29.969 -12.992 1 60.34 280 LYS A C 1
ATOM 2287 O O . LYS A 1 280 ? 6.469 30.984 -13.641 1 60.34 280 LYS A O 1
ATOM 2292 N N . ARG A 1 281 ? 7.008 29.141 -12.664 1 56.78 281 ARG A N 1
ATOM 2293 C CA . ARG A 1 281 ? 8.422 29.5 -12.734 1 56.78 281 ARG A CA 1
ATOM 2294 C C . ARG A 1 281 ? 9.023 29.078 -14.07 1 56.78 281 ARG A C 1
ATOM 2296 O O . ARG A 1 281 ? 9.961 29.703 -14.562 1 56.78 281 ARG A O 1
ATOM 2303 N N . SER A 1 282 ? 8.492 27.875 -14.516 1 54.66 282 SER A N 1
ATOM 2304 C CA . SER A 1 282 ? 9.047 27.406 -15.789 1 54.66 282 SER A CA 1
ATOM 2305 C C . SER A 1 282 ? 8.547 28.266 -16.953 1 54.66 282 SER A C 1
ATOM 2307 O O . SER A 1 282 ? 9.188 28.328 -18 1 54.66 282 SER A O 1
ATOM 2309 N N . ALA A 1 283 ? 7.145 28.625 -16.828 1 46.25 283 ALA A N 1
ATOM 2310 C CA . ALA A 1 283 ? 6.59 29.375 -17.953 1 46.25 283 ALA A CA 1
ATOM 2311 C C . ALA A 1 283 ? 7.367 30.656 -18.188 1 46.25 283 ALA A C 1
ATOM 2313 O O . ALA A 1 283 ? 7.684 31.391 -17.234 1 46.25 283 ALA A O 1
ATOM 2314 N N . ASP A 1 284 ? 8.18 30.609 -19.109 1 42.84 284 ASP A N 1
ATOM 2315 C CA . ASP A 1 284 ? 8.797 31.781 -19.734 1 42.84 284 ASP A CA 1
ATOM 2316 C C . ASP A 1 284 ? 7.922 33.031 -19.562 1 42.84 284 ASP A C 1
ATOM 2318 O O . ASP A 1 284 ? 6.703 32.906 -19.422 1 42.84 284 ASP A O 1
ATOM 2322 N N . ARG A 1 285 ? 8.57 34.375 -19.75 1 41.84 285 ARG A N 1
ATOM 2323 C CA . ARG A 1 285 ? 8.148 35.75 -19.766 1 41.84 285 ARG A CA 1
ATOM 2324 C C . ARG A 1 285 ? 6.785 35.906 -20.453 1 41.84 285 ARG A C 1
ATOM 2326 O O . ARG A 1 285 ? 6.141 36.938 -20.344 1 41.84 285 ARG A O 1
ATOM 2333 N N . GLU A 1 286 ? 6.457 34.969 -21.219 1 40.53 286 GLU A N 1
ATOM 2334 C CA . GLU A 1 286 ? 5.418 35.469 -22.109 1 40.53 286 GLU A CA 1
ATOM 2335 C C . GLU A 1 286 ? 4.027 35.156 -21.578 1 40.53 286 GLU A C 1
ATOM 2337 O O . GLU A 1 286 ? 3.039 35.75 -22 1 40.53 286 GLU A O 1
ATOM 2342 N N . HIS A 1 287 ? 3.789 33.969 -20.984 1 44.28 287 HIS A N 1
ATOM 2343 C CA . HIS A 1 287 ? 2.389 33.719 -20.656 1 44.28 287 HIS A CA 1
ATOM 2344 C C . HIS A 1 287 ? 2.061 34.25 -19.25 1 44.28 287 HIS A C 1
ATOM 2346 O O . HIS A 1 287 ? 2.906 34.219 -18.359 1 44.28 287 HIS A O 1
ATOM 2352 N N . ASP A 1 288 ? 1.058 34.938 -19.062 1 45.34 288 ASP A N 1
ATOM 2353 C CA . ASP A 1 288 ? 0.542 35.594 -17.859 1 45.34 288 ASP A CA 1
ATOM 2354 C C . ASP A 1 288 ? 0.491 34.625 -16.688 1 45.34 288 ASP A C 1
ATOM 2356 O O . ASP A 1 288 ? -0.305 33.688 -16.688 1 45.34 288 ASP A O 1
ATOM 2360 N N . LYS A 1 289 ? 1.709 34.438 -15.992 1 52.06 289 LYS A N 1
ATOM 2361 C CA . LYS A 1 289 ? 2.004 33.688 -14.773 1 52.06 289 LYS A CA 1
ATOM 2362 C C . LYS A 1 289 ? 0.745 33.5 -13.938 1 52.06 289 LYS A C 1
ATOM 2364 O O . LYS A 1 289 ? 0.507 32.406 -13.422 1 52.06 289 LYS A O 1
ATOM 2369 N N . ASP A 1 290 ? 0.054 34.469 -13.781 1 53.75 290 ASP A N 1
ATOM 2370 C CA . ASP A 1 290 ? -1.109 34.5 -12.898 1 53.75 290 ASP A CA 1
ATOM 2371 C C . ASP A 1 290 ? -2.295 33.781 -13.516 1 53.75 290 ASP A C 1
ATOM 2373 O O . ASP A 1 290 ? -3.098 33.188 -12.789 1 53.75 290 ASP A O 1
ATOM 2377 N N . GLU A 1 291 ? -2.201 33.625 -14.828 1 55.19 291 GLU A N 1
ATOM 2378 C CA . GLU A 1 291 ? -3.332 32.969 -15.469 1 55.19 291 GLU A CA 1
ATOM 2379 C C . GLU A 1 291 ? -3.221 31.453 -15.352 1 55.19 291 GLU A C 1
ATOM 2381 O O . GLU A 1 291 ? -4.227 30.766 -15.172 1 55.19 291 GLU A O 1
ATOM 2386 N N . LEU A 1 292 ? -1.909 31.031 -15.352 1 55.62 292 LEU A N 1
ATOM 2387 C CA . LEU A 1 292 ? -1.689 29.594 -15.25 1 55.62 292 LEU A CA 1
ATOM 2388 C C . LEU A 1 292 ? -2.053 29.078 -13.867 1 55.62 292 LEU A C 1
ATOM 2390 O O . LEU A 1 292 ? -2.67 28.016 -13.734 1 55.62 292 LEU A O 1
ATOM 2394 N N . TYR A 1 293 ? -1.665 29.797 -12.914 1 59.75 293 TYR A N 1
ATOM 2395 C CA . TYR A 1 293 ? -1.988 29.453 -11.531 1 59.75 293 TYR A CA 1
ATOM 2396 C C . TYR A 1 293 ? -3.496 29.453 -11.312 1 59.75 293 TYR A C 1
ATOM 2398 O O . TYR A 1 293 ? -4.023 28.562 -10.633 1 59.75 293 TYR A O 1
ATOM 2406 N N . LYS A 1 294 ? -4.051 30.406 -12.039 1 60.84 294 LYS A N 1
ATOM 2407 C CA . LYS A 1 294 ? -5.5 30.531 -11.906 1 60.84 294 LYS A CA 1
ATOM 2408 C C . LYS A 1 294 ? -6.219 29.375 -12.594 1 60.84 294 LYS A C 1
ATOM 2410 O O . LYS A 1 294 ? -7.207 28.844 -12.078 1 60.84 294 LYS A O 1
ATOM 2415 N N . GLU A 1 295 ? -5.656 28.969 -13.602 1 60.28 295 GLU A N 1
ATOM 2416 C CA . GLU A 1 295 ? -6.312 27.906 -14.352 1 60.28 295 GLU A CA 1
ATOM 2417 C C . GLU A 1 295 ? -6.223 26.562 -13.617 1 60.28 295 GLU A C 1
ATOM 2419 O O . GLU A 1 295 ? -7.156 25.766 -13.656 1 60.28 295 GLU A O 1
ATOM 2424 N N . ILE A 1 296 ? -5.102 26.391 -12.953 1 63.31 296 ILE A N 1
ATOM 2425 C CA . ILE A 1 296 ? -4.91 25.109 -12.273 1 63.31 296 ILE A CA 1
ATOM 2426 C C . ILE A 1 296 ? -5.742 25.078 -11 1 63.31 296 ILE A C 1
ATOM 2428 O O . ILE A 1 296 ? -6.305 24.047 -10.641 1 63.31 296 ILE A O 1
ATOM 2432 N N . LEU A 1 297 ? -5.773 26.234 -10.406 1 64.19 297 LEU A N 1
ATOM 2433 C CA . LEU A 1 297 ? -6.43 26.25 -9.102 1 64.19 297 LEU A CA 1
ATOM 2434 C C . LEU A 1 297 ? -7.871 26.734 -9.227 1 64.19 297 LEU A C 1
ATOM 2436 O O . LEU A 1 297 ? -8.633 26.672 -8.258 1 64.19 297 LEU A O 1
ATOM 2440 N N . GLU A 1 298 ? -8.219 27.078 -10.57 1 61.66 298 GLU A N 1
ATOM 2441 C CA . GLU A 1 298 ? -9.586 27.562 -10.719 1 61.66 298 GLU A CA 1
ATOM 2442 C C . GLU A 1 298 ? -10.594 26.422 -10.578 1 61.66 298 GLU A C 1
ATOM 2444 O O . GLU A 1 298 ? -10.375 25.312 -11.094 1 61.66 298 GLU A O 1
ATOM 2449 N N . ARG A 1 299 ? -11.484 26.688 -9.727 1 62.53 299 ARG A N 1
ATOM 2450 C CA . ARG A 1 299 ? -12.602 25.766 -9.562 1 62.53 299 ARG A CA 1
ATOM 2451 C C . ARG A 1 299 ? -13.367 25.578 -10.867 1 62.53 299 ARG A C 1
ATOM 2453 O O . ARG A 1 299 ? -13.922 26.547 -11.406 1 62.53 299 ARG A O 1
ATOM 2460 N N . PRO A 1 300 ? -13.102 24.391 -11.445 1 54.56 300 PRO A N 1
ATOM 2461 C CA . PRO A 1 300 ? -13.906 24.203 -12.656 1 54.56 300 PRO A CA 1
ATOM 2462 C C . PRO A 1 300 ? -15.406 24.219 -12.375 1 54.56 300 PRO A C 1
ATOM 2464 O O . PRO A 1 300 ? -15.875 23.5 -11.492 1 54.56 300 PRO A O 1
ATOM 2467 N N . ILE A 1 301 ? -16.031 25.219 -12.914 1 49.62 301 ILE A N 1
ATOM 2468 C CA . ILE A 1 301 ? -17.484 25.281 -12.773 1 49.62 301 ILE A CA 1
ATOM 2469 C C . ILE A 1 301 ? -18.109 23.984 -13.289 1 49.62 301 ILE A C 1
ATOM 2471 O O . ILE A 1 301 ? -17.781 23.516 -14.383 1 49.62 301 ILE A O 1
ATOM 2475 N N . GLY A 1 302 ? -18.875 23.25 -12.547 1 56.59 302 GLY A N 1
ATOM 2476 C CA . GLY A 1 302 ? -19.562 22.031 -12.938 1 56.59 302 GLY A CA 1
ATOM 2477 C C . GLY A 1 302 ? -18.734 20.781 -12.664 1 56.59 302 GLY A C 1
ATOM 2478 O O . GLY A 1 302 ? -19.172 19.672 -12.992 1 56.59 302 GLY A O 1
ATOM 2479 N N . ALA A 1 303 ? -17.547 21.047 -12.188 1 62.34 303 ALA A N 1
ATOM 2480 C CA . ALA A 1 303 ? -16.672 19.906 -11.922 1 62.34 303 ALA A CA 1
ATOM 2481 C C . ALA A 1 303 ? -17.281 18.969 -10.898 1 62.34 303 ALA A C 1
ATOM 2483 O O . ALA A 1 303 ? -17.016 17.766 -10.914 1 62.34 303 ALA A O 1
ATOM 2484 N N . GLU A 1 304 ? -18.188 19.5 -10.117 1 64.5 304 GLU A N 1
ATOM 2485 C CA . GLU A 1 304 ? -18.812 18.703 -9.07 1 64.5 304 GLU A CA 1
ATOM 2486 C C . GLU A 1 304 ? -19.703 17.609 -9.672 1 64.5 304 GLU A C 1
ATOM 2488 O O . GLU A 1 304 ? -19.828 16.531 -9.109 1 64.5 304 GLU A O 1
ATOM 2493 N N . TYR A 1 305 ? -20.062 17.891 -10.914 1 61.44 305 TYR A N 1
ATOM 2494 C CA . TYR A 1 305 ? -20.984 16.938 -11.531 1 61.44 305 TYR A CA 1
ATOM 2495 C C . TYR A 1 305 ? -20.234 15.805 -12.203 1 61.44 305 TYR A C 1
ATOM 2497 O O . TYR A 1 305 ? -20.781 14.711 -12.391 1 61.44 305 TYR A O 1
ATOM 2505 N N . HIS A 1 306 ? -19.078 16.141 -12.469 1 67.5 306 HIS A N 1
ATOM 2506 C CA . HIS A 1 306 ? -18.297 15.141 -13.203 1 67.5 306 HIS A CA 1
ATOM 2507 C C . HIS A 1 306 ? -17.438 14.32 -12.258 1 67.5 306 HIS A C 1
ATOM 2509 O O . HIS A 1 306 ? -16.703 13.422 -12.695 1 67.5 306 HIS A O 1
ATOM 2515 N N . THR A 1 307 ? -17.734 14.555 -11.031 1 76.94 307 THR A N 1
ATOM 2516 C CA . THR A 1 307 ? -16.859 13.898 -10.062 1 76.94 307 THR A CA 1
ATOM 2517 C C . THR A 1 307 ? -17.047 12.383 -10.109 1 76.94 307 THR A C 1
ATOM 2519 O O . THR A 1 307 ? -16.078 11.625 -10.055 1 76.94 307 THR A O 1
ATOM 2522 N N . ILE A 1 308 ? -18.266 11.93 -10.328 1 75.38 308 ILE A N 1
ATOM 2523 C CA . ILE A 1 308 ? -18.547 10.5 -10.367 1 75.38 308 ILE A CA 1
ATOM 2524 C C . ILE A 1 308 ? -17.938 9.883 -11.625 1 75.38 308 ILE A C 1
ATOM 2526 O O . ILE A 1 308 ? -17.422 8.766 -11.586 1 75.38 308 ILE A O 1
ATOM 2530 N N . GLY A 1 309 ? -18.016 10.648 -12.656 1 76.06 309 GLY A N 1
ATOM 2531 C CA . GLY A 1 309 ? -17.422 10.18 -13.898 1 76.06 309 GLY A CA 1
ATOM 2532 C C . GLY A 1 309 ? -15.906 10.039 -13.805 1 76.06 309 GLY A C 1
ATOM 2533 O O . GLY A 1 309 ? -15.336 9.078 -14.328 1 76.06 309 GLY A O 1
ATOM 2534 N N . TRP A 1 310 ? -15.398 10.82 -13.047 1 80.62 310 TRP A N 1
ATOM 2535 C CA . TRP A 1 310 ? -13.945 10.781 -12.914 1 80.62 310 TRP A CA 1
ATOM 2536 C C . TRP A 1 310 ? -13.516 9.633 -12 1 80.62 310 TRP A C 1
ATOM 2538 O O . TRP A 1 310 ? -12.484 9 -12.242 1 80.62 310 TRP A O 1
ATOM 2548 N N . LEU A 1 311 ? -14.289 9.414 -11.023 1 83.94 311 LEU A N 1
ATOM 2549 C CA . LEU A 1 311 ? -13.992 8.273 -10.164 1 83.94 311 LEU A CA 1
ATOM 2550 C C . LEU A 1 311 ? -14.148 6.961 -10.914 1 83.94 311 LEU A C 1
ATOM 2552 O O . LEU A 1 311 ? -13.367 6.027 -10.719 1 83.94 311 LEU A O 1
ATOM 2556 N N . SER A 1 312 ? -15.078 6.984 -11.773 1 81.25 312 SER A N 1
ATOM 2557 C CA . SER A 1 312 ? -15.266 5.797 -12.602 1 81.25 312 SER A CA 1
ATOM 2558 C C . SER A 1 312 ? -14.109 5.609 -13.578 1 81.25 312 SER A C 1
ATOM 2560 O O . SER A 1 312 ? -13.688 4.484 -13.836 1 81.25 312 SER A O 1
ATOM 2562 N N . SER A 1 313 ? -13.688 6.66 -14.031 1 79.88 313 SER A N 1
ATOM 2563 C CA . SER A 1 313 ? -12.547 6.605 -14.938 1 79.88 313 SER A CA 1
ATOM 2564 C C . SER A 1 313 ? -11.281 6.156 -14.203 1 79.88 313 SER A C 1
ATOM 2566 O O . SER A 1 313 ? -10.461 5.422 -14.75 1 79.88 313 SER A O 1
ATOM 2568 N N . ALA A 1 314 ? -11.172 6.637 -13.039 1 83.62 314 ALA A N 1
ATOM 2569 C CA . ALA A 1 314 ? -10.031 6.215 -12.227 1 83.62 314 ALA A CA 1
ATOM 2570 C C . ALA A 1 314 ? -10.086 4.715 -11.945 1 83.62 314 ALA A C 1
ATOM 2572 O O . ALA A 1 314 ? -9.055 4.035 -11.969 1 83.62 314 ALA A O 1
ATOM 2573 N N . TYR A 1 315 ? -11.242 4.191 -11.703 1 86.75 315 TYR A N 1
ATOM 2574 C CA . TYR A 1 315 ? -11.422 2.752 -11.531 1 86.75 315 TYR A CA 1
ATOM 2575 C C . TYR A 1 315 ? -10.953 1.995 -12.766 1 86.75 315 TYR A C 1
ATOM 2577 O O . TYR A 1 315 ? -10.234 1.002 -12.664 1 86.75 315 TYR A O 1
ATOM 2585 N N . ARG A 1 316 ? -11.312 2.479 -13.859 1 83.56 316 ARG A N 1
ATOM 2586 C CA . ARG A 1 316 ? -10.961 1.806 -15.102 1 83.56 316 ARG A CA 1
ATOM 2587 C C . ARG A 1 316 ? -9.461 1.866 -15.359 1 83.56 316 ARG A C 1
ATOM 2589 O O . ARG A 1 316 ? -8.875 0.915 -15.883 1 83.56 316 ARG A O 1
ATOM 2596 N N . LEU A 1 317 ? -8.945 2.861 -14.969 1 83.19 317 LEU A N 1
ATOM 2597 C CA . LEU A 1 317 ? -7.516 3.041 -15.18 1 83.19 317 LEU A CA 1
ATOM 2598 C C . LEU A 1 317 ? -6.711 2.09 -14.297 1 83.19 317 LEU A C 1
ATOM 2600 O O . LEU A 1 317 ? -5.691 1.548 -14.727 1 83.19 317 LEU A O 1
ATOM 2604 N N . ILE A 1 318 ? -7.168 1.837 -13.133 1 87.56 318 ILE A N 1
ATOM 2605 C CA . ILE A 1 318 ? -6.371 1.112 -12.148 1 87.56 318 ILE A CA 1
ATOM 2606 C C . ILE A 1 318 ? -6.719 -0.374 -12.195 1 87.56 318 ILE A C 1
ATOM 2608 O O . ILE A 1 318 ? -5.84 -1.229 -12.07 1 87.56 318 ILE A O 1
ATOM 2612 N N . TYR A 1 319 ? -7.973 -0.708 -12.414 1 89.75 319 TYR A N 1
ATOM 2613 C CA . TYR A 1 319 ? -8.383 -2.088 -12.188 1 89.75 319 TYR A CA 1
ATOM 2614 C C . TYR A 1 319 ? -8.773 -2.766 -13.5 1 89.75 319 TYR A C 1
ATOM 2616 O O . TYR A 1 319 ? -9.086 -3.959 -13.516 1 89.75 319 TYR A O 1
ATOM 2624 N N . THR A 1 320 ? -8.75 -1.995 -14.57 1 88.19 320 THR A N 1
ATOM 2625 C CA . THR A 1 320 ? -9.047 -2.584 -15.867 1 88.19 320 THR A CA 1
ATOM 2626 C C . THR A 1 320 ? -7.91 -2.32 -16.859 1 88.19 320 THR A C 1
ATOM 2628 O O . THR A 1 320 ? -6.895 -1.727 -16.484 1 88.19 320 THR A O 1
ATOM 2631 N N . ARG A 1 321 ? -8.086 -2.834 -18.062 1 87 321 ARG A N 1
ATOM 2632 C CA . ARG A 1 321 ? -7.062 -2.67 -19.094 1 87 321 ARG A CA 1
ATOM 2633 C C . ARG A 1 321 ? -7.359 -1.46 -19.969 1 87 321 ARG A C 1
ATOM 2635 O O . ARG A 1 321 ? -6.898 -1.392 -21.109 1 87 321 ARG A O 1
ATOM 2642 N N . SER A 1 322 ? -8.008 -0.519 -19.453 1 76.12 322 SER A N 1
ATOM 2643 C CA . SER A 1 322 ? -8.477 0.599 -20.266 1 76.12 322 SER A CA 1
ATOM 2644 C C . SER A 1 322 ? -7.309 1.385 -20.859 1 76.12 322 SER A C 1
ATOM 2646 O O . SER A 1 322 ? -7.383 1.867 -21.984 1 76.12 322 SER A O 1
ATOM 2648 N N . LYS A 1 323 ? -6.211 1.44 -20.141 1 71.19 323 LYS A N 1
ATOM 2649 C CA . LYS A 1 323 ? -5.074 2.219 -20.625 1 71.19 323 LYS A CA 1
ATOM 2650 C C . LYS A 1 323 ? -4.43 1.557 -21.844 1 71.19 323 LYS A C 1
ATOM 2652 O O . LYS A 1 323 ? -3.799 2.229 -22.656 1 71.19 323 LYS A O 1
ATOM 2657 N N . VAL A 1 324 ? -4.68 0.306 -21.891 1 71.44 324 VAL A N 1
ATOM 2658 C CA . VAL A 1 324 ? -4.074 -0.43 -23 1 71.44 324 VAL A CA 1
ATOM 2659 C C . VAL A 1 324 ? -5.09 -0.602 -24.125 1 71.44 324 VAL A C 1
ATOM 2661 O O . VAL A 1 324 ? -4.738 -0.51 -25.312 1 71.44 324 VAL A O 1
ATOM 2664 N N . VAL A 1 325 ? -6.344 -0.727 -23.797 1 67.44 325 VAL A N 1
ATOM 2665 C CA . VAL A 1 325 ? -7.379 -1.099 -24.75 1 67.44 325 VAL A CA 1
ATOM 2666 C C . VAL A 1 325 ? -7.805 0.129 -25.562 1 67.44 325 VAL A C 1
ATOM 2668 O O . VAL A 1 325 ? -8.133 0.022 -26.734 1 67.44 325 VAL A O 1
ATOM 2671 N N . TRP A 1 326 ? -7.59 1.295 -24.938 1 65.44 326 TRP A N 1
ATOM 2672 C CA . TRP A 1 326 ? -8.125 2.467 -25.625 1 65.44 326 TRP A CA 1
ATOM 2673 C C . TRP A 1 326 ? -7.023 3.184 -26.391 1 65.44 326 TRP A C 1
ATOM 2675 O O . TRP A 1 326 ? -6.957 4.414 -26.391 1 65.44 326 TRP A O 1
ATOM 2685 N N . THR A 1 327 ? -6.16 2.459 -26.906 1 68.75 327 THR A N 1
ATOM 2686 C CA . THR A 1 327 ? -5.184 2.967 -27.859 1 68.75 327 THR A CA 1
ATOM 2687 C C . THR A 1 327 ? -5.57 2.59 -29.281 1 68.75 327 THR A C 1
ATOM 2689 O O . THR A 1 327 ? -6.129 1.516 -29.516 1 68.75 327 THR A O 1
ATOM 2692 N N . PRO A 1 328 ? -5.469 3.5 -30.203 1 68.19 328 PRO A N 1
ATOM 2693 C CA . PRO A 1 328 ? -5.879 3.207 -31.578 1 68.19 328 PRO A CA 1
ATOM 2694 C C . PRO A 1 328 ? -5.207 1.954 -32.156 1 68.19 328 PRO A C 1
ATOM 2696 O O . PRO A 1 328 ? -5.84 1.182 -32.875 1 68.19 328 PRO A O 1
ATOM 2699 N N . ALA A 1 329 ? -3.992 1.778 -31.844 1 69.88 329 ALA A N 1
ATOM 2700 C CA . ALA A 1 329 ? -3.301 0.58 -32.312 1 69.88 329 ALA A CA 1
ATOM 2701 C C . ALA A 1 329 ? -3.941 -0.682 -31.734 1 69.88 329 ALA A C 1
ATOM 2703 O O . ALA A 1 329 ? -4.117 -1.673 -32.469 1 69.88 329 ALA A O 1
ATOM 2704 N N . TYR A 1 330 ? -4.336 -0.591 -30.578 1 73.94 330 TYR A N 1
ATOM 2705 C CA . TYR A 1 330 ? -4.938 -1.749 -29.938 1 73.94 330 TYR A CA 1
ATOM 2706 C C . TYR A 1 330 ? -6.336 -2.016 -30.484 1 73.94 330 TYR A C 1
ATOM 2708 O O . TYR A 1 330 ? -6.715 -3.17 -30.703 1 73.94 330 TYR A O 1
ATOM 2716 N N . LEU A 1 331 ? -6.938 -0.944 -30.812 1 73.69 331 LEU A N 1
ATOM 2717 C CA . LEU A 1 331 ? -8.289 -1.108 -31.328 1 73.69 331 LEU A CA 1
ATOM 2718 C C . LEU A 1 331 ? -8.258 -1.708 -32.719 1 73.69 331 LEU A C 1
ATOM 2720 O O . LEU A 1 331 ? -9.086 -2.559 -33.062 1 73.69 331 LEU A O 1
ATOM 2724 N N . ALA A 1 332 ? -7.309 -1.255 -33.5 1 74.5 332 ALA A N 1
ATOM 2725 C CA . ALA A 1 332 ? -7.16 -1.846 -34.844 1 74.5 332 ALA A CA 1
ATOM 2726 C C . ALA A 1 332 ? -6.801 -3.326 -34.75 1 74.5 332 ALA A C 1
ATOM 2728 O O . ALA A 1 332 ? -7.355 -4.152 -35.469 1 74.5 332 ALA A O 1
ATOM 2729 N N . TYR A 1 333 ? -6.043 -3.59 -33.844 1 78.44 333 TYR A N 1
ATOM 2730 C CA . TYR A 1 333 ? -5.625 -4.973 -33.656 1 78.44 333 TYR A CA 1
ATOM 2731 C C . TYR A 1 333 ? -6.781 -5.828 -33.156 1 78.44 333 TYR A C 1
ATOM 2733 O O . TYR A 1 333 ? -7.043 -6.91 -33.688 1 78.44 333 TYR A O 1
ATOM 2741 N N . HIS A 1 334 ? -7.508 -5.344 -32.25 1 78.75 334 HIS A N 1
ATOM 2742 C CA . HIS A 1 334 ? -8.516 -6.156 -31.578 1 78.75 334 HIS A CA 1
ATOM 2743 C C . HIS A 1 334 ? -9.797 -6.234 -32.406 1 78.75 334 HIS A C 1
ATOM 2745 O O . HIS A 1 334 ? -10.523 -7.23 -32.344 1 78.75 334 HIS A O 1
ATOM 2751 N N . LEU A 1 335 ? -10.008 -5.172 -33.156 1 77.94 335 LEU A N 1
ATOM 2752 C CA . LEU A 1 335 ? -11.273 -5.152 -33.906 1 77.94 335 LEU A CA 1
ATOM 2753 C C . LEU A 1 335 ? -11.109 -5.789 -35.281 1 77.94 335 LEU A C 1
ATOM 2755 O O . LEU A 1 335 ? -12.055 -6.367 -35.812 1 77.94 335 LEU A O 1
ATOM 2759 N N . LEU A 1 336 ? -9.883 -5.699 -35.75 1 81.94 336 LEU A N 1
ATOM 2760 C CA . LEU A 1 336 ? -9.727 -6.191 -37.094 1 81.94 336 LEU A CA 1
ATOM 2761 C C . LEU A 1 336 ? -8.906 -7.477 -37.125 1 81.94 336 LEU A C 1
ATOM 2763 O O . LEU A 1 336 ? -9.344 -8.484 -37.688 1 81.94 336 LEU A O 1
ATOM 2767 N N . LEU A 1 337 ? -7.844 -7.441 -36.5 1 86.06 337 LEU A N 1
ATOM 2768 C CA . LEU A 1 337 ? -6.906 -8.547 -36.656 1 86.06 337 LEU A CA 1
ATOM 2769 C C . LEU A 1 337 ? -7.348 -9.75 -35.812 1 86.06 337 LEU A C 1
ATOM 2771 O O . LEU A 1 337 ? -7.273 -10.891 -36.281 1 86.06 337 LEU A O 1
ATOM 2775 N N . VAL A 1 338 ? -7.867 -9.539 -34.625 1 88.38 338 VAL A N 1
ATOM 2776 C CA . VAL A 1 338 ? -8.172 -10.641 -33.719 1 88.38 338 VAL A CA 1
ATOM 2777 C C . VAL A 1 338 ? -9.359 -11.438 -34.281 1 88.38 338 VAL A C 1
ATOM 2779 O O . VAL A 1 338 ? -9.281 -12.664 -34.406 1 88.38 338 VAL A O 1
ATOM 2782 N N . PRO A 1 339 ? -10.398 -10.773 -34.719 1 89.5 339 PRO A N 1
ATOM 2783 C CA . PRO A 1 339 ? -11.5 -11.57 -35.281 1 89.5 339 PRO A CA 1
ATOM 2784 C C . PRO A 1 339 ? -11.109 -12.289 -36.562 1 89.5 339 PRO A C 1
ATOM 2786 O O . PRO A 1 339 ? -11.578 -13.406 -36.844 1 89.5 339 PRO A O 1
ATOM 2789 N N . ALA A 1 340 ? -10.242 -11.703 -37.312 1 91.62 340 ALA A N 1
ATOM 2790 C CA . ALA A 1 340 ? -9.773 -12.336 -38.531 1 91.62 340 ALA A CA 1
ATOM 2791 C C . ALA A 1 340 ? -8.93 -13.57 -38.219 1 91.62 340 ALA A C 1
ATOM 2793 O O . ALA A 1 340 ? -9.055 -14.602 -38.875 1 91.62 340 ALA A O 1
ATOM 2794 N N . MET A 1 341 ? -8.172 -13.469 -37.281 1 93.88 341 MET A N 1
ATOM 2795 C CA . MET A 1 341 ? -7.328 -14.602 -36.906 1 93.88 341 MET A CA 1
ATOM 2796 C C . MET A 1 341 ? -8.164 -15.734 -36.312 1 93.88 341 MET A C 1
ATOM 2798 O O . MET A 1 341 ? -7.918 -16.906 -36.594 1 93.88 341 MET A O 1
ATOM 2802 N N . HIS A 1 342 ? -9.117 -15.422 -35.438 1 93.5 342 HIS A N 1
ATOM 2803 C CA . HIS A 1 342 ? -10.016 -16.438 -34.906 1 93.5 342 HIS A CA 1
ATOM 2804 C C . HIS A 1 342 ? -10.82 -17.094 -36.031 1 93.5 342 HIS A C 1
ATOM 2806 O O . HIS A 1 342 ? -10.992 -18.312 -36.031 1 93.5 342 HIS A O 1
ATOM 2812 N N . GLY A 1 343 ? -11.281 -16.234 -37 1 92.69 343 GLY A N 1
ATOM 2813 C CA . GLY A 1 343 ? -12.016 -16.781 -38.125 1 92.69 343 GLY A CA 1
ATOM 2814 C C . GLY A 1 343 ? -11.18 -17.703 -39 1 92.69 343 GLY A C 1
ATOM 2815 O O . GLY A 1 343 ? -11.648 -18.75 -39.438 1 92.69 343 GLY A O 1
ATOM 2816 N N . ALA A 1 344 ? -9.969 -17.281 -39.219 1 93.75 344 ALA A N 1
ATOM 2817 C CA . ALA A 1 344 ? -9.055 -18.094 -40 1 93.75 344 ALA A CA 1
ATOM 2818 C C . ALA A 1 344 ? -8.75 -19.406 -39.281 1 93.75 344 ALA A C 1
ATOM 2820 O O . ALA A 1 344 ? -8.703 -20.469 -39.938 1 93.75 344 ALA A O 1
ATOM 2821 N N . ALA A 1 345 ? -8.5 -19.328 -38 1 93.44 345 ALA A N 1
ATOM 2822 C CA . ALA A 1 345 ? -8.203 -20.531 -37.219 1 93.44 345 ALA A CA 1
ATOM 2823 C C . ALA A 1 345 ? -9.391 -21.484 -37.219 1 93.44 345 ALA A C 1
ATOM 2825 O O . ALA A 1 345 ? -9.227 -22.703 -37.375 1 93.44 345 ALA A O 1
ATOM 2826 N N . LEU A 1 346 ? -10.625 -20.953 -37.125 1 92.75 346 LEU A N 1
ATOM 2827 C CA . LEU A 1 346 ? -11.828 -21.781 -37.125 1 92.75 346 LEU A CA 1
ATOM 2828 C C . LEU A 1 346 ? -12.047 -22.406 -38.5 1 92.75 346 LEU A C 1
ATOM 2830 O O . LEU A 1 346 ? -12.406 -23.578 -38.594 1 92.75 346 LEU A O 1
ATOM 2834 N N . THR A 1 347 ? -11.766 -21.703 -39.594 1 92.5 347 THR A N 1
ATOM 2835 C CA . THR A 1 347 ? -11.938 -22.203 -40.938 1 92.5 347 THR A CA 1
ATOM 2836 C C . THR A 1 347 ? -10.938 -23.312 -41.25 1 92.5 347 THR A C 1
ATOM 2838 O O . THR A 1 347 ? -11.289 -24.344 -41.844 1 92.5 347 THR A O 1
ATOM 2841 N N . LEU A 1 348 ? -9.75 -23.125 -40.781 1 91.94 348 LEU A N 1
ATOM 2842 C CA . LEU A 1 348 ? -8.727 -24.141 -40.969 1 91.94 348 LEU A CA 1
ATOM 2843 C C . LEU A 1 348 ? -9.047 -25.422 -40.188 1 91.94 348 LEU A C 1
ATOM 2845 O O . LEU A 1 348 ? -8.797 -26.531 -40.656 1 91.94 348 LEU A O 1
ATOM 2849 N N . PHE A 1 349 ? -9.602 -25.297 -39.031 1 90.62 349 PHE A N 1
ATOM 2850 C CA . PHE A 1 349 ? -9.992 -26.438 -38.219 1 90.62 349 PHE A CA 1
ATOM 2851 C C . PHE A 1 349 ? -11.148 -27.188 -38.875 1 90.62 349 PHE A C 1
ATOM 2853 O O . PHE A 1 349 ? -11.156 -28.422 -38.906 1 90.62 349 PHE A O 1
ATOM 2860 N N . VAL A 1 350 ? -12.086 -26.422 -39.438 1 89.81 350 VAL A N 1
ATOM 2861 C CA . VAL A 1 350 ? -13.227 -27.062 -40.094 1 89.81 350 VAL A CA 1
ATOM 2862 C C . VAL A 1 350 ? -12.758 -27.844 -41.312 1 89.81 350 VAL A C 1
ATOM 2864 O O . VAL A 1 350 ? -13.227 -28.953 -41.562 1 89.81 350 VAL A O 1
ATOM 2867 N N . LEU A 1 351 ? -11.758 -27.375 -41.969 1 88.25 351 LEU A N 1
ATOM 2868 C CA . LEU A 1 351 ? -11.242 -28.047 -43.156 1 88.25 351 LEU A CA 1
ATOM 2869 C C . LEU A 1 351 ? -10.43 -29.281 -42.781 1 88.25 351 LEU A C 1
ATOM 2871 O O . LEU A 1 351 ? -10.453 -30.281 -43.5 1 88.25 351 LEU A O 1
ATOM 2875 N N . SER A 1 352 ? -9.805 -29.234 -41.688 1 83.38 352 SER A N 1
ATOM 2876 C CA . SER A 1 352 ? -8.969 -30.344 -41.25 1 83.38 352 SER A CA 1
ATOM 2877 C C . SER A 1 352 ? -9.805 -31.5 -40.719 1 83.38 352 SER A C 1
ATOM 2879 O O . SER A 1 352 ? -9.523 -32.656 -41 1 83.38 352 SER A O 1
ATOM 2881 N N . HIS A 1 353 ? -10.742 -31.25 -39.844 1 76.5 353 HIS A N 1
ATOM 2882 C CA . HIS A 1 353 ? -11.469 -32.312 -39.188 1 76.5 353 HIS A CA 1
ATOM 2883 C C . HIS A 1 353 ? -12.305 -33.125 -40.156 1 76.5 353 HIS A C 1
ATOM 2885 O O . HIS A 1 353 ? -12.547 -34.312 -39.938 1 76.5 353 HIS A O 1
ATOM 2891 N N . LYS A 1 354 ? -12.664 -32.594 -41.219 1 71.44 354 LYS A N 1
ATOM 2892 C CA . LYS A 1 354 ? -13.414 -33.312 -42.25 1 71.44 354 LYS A CA 1
ATOM 2893 C C . LYS A 1 354 ? -12.539 -34.375 -42.906 1 71.44 354 LYS A C 1
ATOM 2895 O O . LYS A 1 354 ? -13.039 -35.406 -43.375 1 71.44 354 LYS A O 1
ATOM 2900 N N . ARG A 1 355 ? -11.25 -34.25 -42.75 1 64.88 355 ARG A N 1
ATOM 2901 C CA . ARG A 1 355 ? -10.352 -35.156 -43.469 1 64.88 355 ARG A CA 1
ATOM 2902 C C . ARG A 1 355 ? -9.805 -36.219 -42.531 1 64.88 355 ARG A C 1
ATOM 2904 O O . ARG A 1 355 ? -9.461 -37.312 -42.969 1 64.88 355 ARG A O 1
ATOM 2911 N N . GLY A 1 356 ? -9.75 -35.75 -41.219 1 63.19 356 GLY A N 1
ATOM 2912 C CA . GLY A 1 356 ? -8.992 -36.656 -40.375 1 63.19 356 GLY A CA 1
ATOM 2913 C C . GLY A 1 356 ? -9.859 -37.438 -39.406 1 63.19 356 GLY A C 1
ATOM 2914 O O . GLY A 1 356 ? -11.016 -37.062 -39.156 1 63.19 356 GLY A O 1
ATOM 2915 N N . ARG A 1 357 ? -9.438 -38.688 -39 1 68.69 357 ARG A N 1
ATOM 2916 C CA . ARG A 1 357 ? -10.109 -39.562 -38.031 1 68.69 357 ARG A CA 1
ATOM 2917 C C . ARG A 1 357 ? -9.734 -39.156 -36.594 1 68.69 357 ARG A C 1
ATOM 2919 O O . ARG A 1 357 ? -8.727 -39.625 -36.062 1 68.69 357 ARG A O 1
ATOM 2926 N N . TYR A 1 358 ? -10.508 -38.031 -36.094 1 79.06 358 TYR A N 1
ATOM 2927 C CA . TYR A 1 358 ? -10.297 -37.625 -34.719 1 79.06 358 TYR A CA 1
ATOM 2928 C C . TYR A 1 358 ? -11.414 -38.125 -33.812 1 79.06 358 TYR A C 1
ATOM 2930 O O . TYR A 1 358 ? -12.461 -38.562 -34.281 1 79.06 358 TYR A O 1
ATOM 2938 N N . ASN A 1 359 ? -11.242 -38.25 -32.531 1 82.62 359 ASN A N 1
ATOM 2939 C CA . ASN A 1 359 ? -12.273 -38.594 -31.562 1 82.62 359 ASN A CA 1
ATOM 2940 C C . ASN A 1 359 ? -13.43 -37.594 -31.594 1 82.62 359 ASN A C 1
ATOM 2942 O O . ASN A 1 359 ? -13.211 -36.406 -31.5 1 82.62 359 ASN A O 1
ATOM 2946 N N . PRO A 1 360 ? -14.594 -38.062 -31.812 1 84.88 360 PRO A N 1
ATOM 2947 C CA . PRO A 1 360 ? -15.727 -37.156 -31.938 1 84.88 360 PRO A CA 1
ATOM 2948 C C . PRO A 1 360 ? -15.922 -36.25 -30.719 1 84.88 360 PRO A C 1
ATOM 2950 O O . PRO A 1 360 ? -16.344 -35.125 -30.844 1 84.88 360 PRO A O 1
ATOM 2953 N N . THR A 1 361 ? -15.805 -36.812 -29.531 1 85.56 361 THR A N 1
ATOM 2954 C CA . THR A 1 361 ? -15.961 -35.969 -28.328 1 85.56 361 THR A CA 1
ATOM 2955 C C . THR A 1 361 ? -14.953 -34.844 -28.328 1 85.56 361 THR A C 1
ATOM 2957 O O . THR A 1 361 ? -15.273 -33.719 -27.906 1 85.56 361 THR A O 1
ATOM 2960 N N . ASP A 1 362 ? -13.758 -35.094 -28.781 1 87.62 362 ASP A N 1
ATOM 2961 C CA . ASP A 1 362 ? -12.727 -34.062 -28.828 1 87.62 362 ASP A CA 1
ATOM 2962 C C . ASP A 1 362 ? -13.031 -33.031 -29.922 1 87.62 362 ASP A C 1
ATOM 2964 O O . ASP A 1 362 ? -12.68 -31.875 -29.797 1 87.62 362 ASP A O 1
ATOM 2968 N N . ILE A 1 363 ? -13.727 -33.5 -30.969 1 89.5 363 ILE A N 1
ATOM 2969 C CA . ILE A 1 363 ? -14.125 -32.562 -32.031 1 89.5 363 ILE A CA 1
ATOM 2970 C C . ILE A 1 363 ? -15.18 -31.609 -31.484 1 89.5 363 ILE A C 1
ATOM 2972 O O . ILE A 1 363 ? -15.07 -30.391 -31.672 1 89.5 363 ILE A O 1
ATOM 2976 N N . LYS A 1 364 ? -16.125 -32.156 -30.781 1 89.69 364 LYS A N 1
ATOM 2977 C CA . LYS A 1 364 ? -17.172 -31.297 -30.219 1 89.69 364 LYS A CA 1
ATOM 2978 C C . LYS A 1 364 ? -16.594 -30.328 -29.188 1 89.69 364 LYS A C 1
ATOM 2980 O O . LYS A 1 364 ? -16.953 -29.156 -29.156 1 89.69 364 LYS A O 1
ATOM 2985 N N . THR A 1 365 ? -15.766 -30.812 -28.344 1 90.25 365 THR A N 1
ATOM 2986 C CA . THR A 1 365 ? -15.141 -29.984 -27.312 1 90.25 365 THR A CA 1
ATOM 2987 C C . THR A 1 365 ? -14.312 -28.859 -27.953 1 90.25 365 THR A C 1
ATOM 2989 O O . THR A 1 365 ? -14.352 -27.719 -27.5 1 90.25 365 THR A O 1
ATOM 2992 N N . THR A 1 366 ? -13.602 -29.188 -28.984 1 91.38 366 THR A N 1
ATOM 2993 C CA . THR A 1 366 ? -12.766 -28.203 -29.656 1 91.38 366 THR A CA 1
ATOM 2994 C C . THR A 1 366 ? -13.617 -27.156 -30.359 1 91.38 366 THR A C 1
ATOM 2996 O O . THR A 1 366 ? -13.266 -25.969 -30.375 1 91.38 366 THR A O 1
ATOM 2999 N N . TYR A 1 367 ? -14.742 -27.594 -30.891 1 91.88 367 TYR A N 1
ATOM 3000 C CA . TYR A 1 367 ? -15.648 -26.641 -31.516 1 91.88 367 TYR A CA 1
ATOM 3001 C C . TYR A 1 367 ? -16.188 -25.656 -30.484 1 91.88 367 TYR A C 1
ATOM 3003 O O . TYR A 1 367 ? -16.234 -24.438 -30.734 1 91.88 367 TYR A O 1
ATOM 3011 N N . VAL A 1 368 ? -16.578 -26.141 -29.375 1 93.38 368 VAL A N 1
ATOM 3012 C CA . VAL A 1 368 ? -17.109 -25.281 -28.312 1 93.38 368 VAL A CA 1
ATOM 3013 C C . VAL A 1 368 ? -16.031 -24.344 -27.828 1 93.38 368 VAL A C 1
ATOM 3015 O O . VAL A 1 368 ? -16.281 -23.141 -27.641 1 93.38 368 VAL A O 1
ATOM 3018 N N . LEU A 1 369 ? -14.875 -24.844 -27.688 1 94.19 369 LEU A N 1
ATOM 3019 C CA . LEU A 1 369 ? -13.766 -24.047 -27.172 1 94.19 369 LEU A CA 1
ATOM 3020 C C . LEU A 1 369 ? -13.406 -22.938 -28.141 1 94.19 369 LEU A C 1
ATOM 3022 O O . LEU A 1 369 ? -13.273 -21.781 -27.75 1 94.19 369 LEU A O 1
ATOM 3026 N N . LEU A 1 370 ? -13.297 -23.281 -29.375 1 93.94 370 LEU A N 1
ATOM 3027 C CA . LEU A 1 370 ? -12.875 -22.297 -30.375 1 93.94 370 LEU A CA 1
ATOM 3028 C C . LEU A 1 370 ? -13.969 -21.266 -30.609 1 93.94 370 LEU A C 1
ATOM 3030 O O . LEU A 1 370 ? -13.703 -20.062 -30.656 1 93.94 370 LEU A O 1
ATOM 3034 N N . CYS A 1 371 ? -15.195 -21.688 -30.656 1 93.12 371 CYS A N 1
ATOM 3035 C CA . CYS A 1 371 ? -16.297 -20.766 -30.922 1 93.12 371 CYS A CA 1
ATOM 3036 C C . CYS A 1 371 ? -16.547 -19.828 -29.75 1 93.12 371 CYS A C 1
ATOM 3038 O O . CYS A 1 371 ? -16.656 -18.625 -29.938 1 93.12 371 CYS A O 1
ATOM 3040 N N . LEU A 1 372 ? -16.547 -20.375 -28.594 1 93.44 372 LEU A N 1
ATOM 3041 C CA . LEU A 1 372 ? -16.859 -19.547 -27.422 1 93.44 372 LEU A CA 1
ATOM 3042 C C . LEU A 1 372 ? -15.68 -18.656 -27.062 1 93.44 372 LEU A C 1
ATOM 3044 O O . LEU A 1 372 ? -15.875 -17.547 -26.562 1 93.44 372 LEU A O 1
ATOM 3048 N N . THR A 1 373 ? -14.508 -19.109 -27.266 1 93.38 373 THR A N 1
ATOM 3049 C CA . THR A 1 373 ? -13.352 -18.25 -27.047 1 93.38 373 THR A CA 1
ATOM 3050 C C . THR A 1 373 ? -13.328 -17.109 -28.062 1 93.38 373 THR A C 1
ATOM 3052 O O . THR A 1 373 ? -13.039 -15.961 -27.703 1 93.38 373 THR A O 1
ATOM 3055 N N . ALA A 1 374 ? -13.625 -17.406 -29.281 1 92.06 374 ALA A N 1
ATOM 3056 C CA . ALA A 1 374 ? -13.688 -16.359 -30.312 1 92.06 374 ALA A CA 1
ATOM 3057 C C . ALA A 1 374 ? -14.781 -15.352 -30 1 92.06 374 ALA A C 1
ATOM 3059 O O . ALA A 1 374 ? -14.57 -14.141 -30.141 1 92.06 374 ALA A O 1
ATOM 3060 N N . ALA A 1 375 ? -15.883 -15.836 -29.531 1 91.31 375 ALA A N 1
ATOM 3061 C CA . ALA A 1 375 ? -16.984 -14.945 -29.172 1 91.31 375 ALA A CA 1
ATOM 3062 C C . ALA A 1 375 ? -16.609 -14.062 -27.984 1 91.31 375 ALA A C 1
ATOM 3064 O O . ALA A 1 375 ? -16.938 -12.867 -27.969 1 91.31 375 ALA A O 1
ATOM 3065 N N . MET A 1 376 ? -15.977 -14.609 -27.094 1 91.25 376 MET A N 1
ATOM 3066 C CA . MET A 1 376 ? -15.562 -13.867 -25.906 1 91.25 376 MET A CA 1
ATOM 3067 C C . MET A 1 376 ? -14.578 -12.766 -26.266 1 91.25 376 MET A C 1
ATOM 3069 O O . MET A 1 376 ? -14.68 -11.641 -25.766 1 91.25 376 MET A O 1
ATOM 3073 N N . ASP A 1 377 ? -13.695 -13.047 -27.094 1 87.44 377 ASP A N 1
ATOM 3074 C CA . ASP A 1 377 ? -12.648 -12.094 -27.453 1 87.44 377 ASP A CA 1
ATOM 3075 C C . ASP A 1 377 ? -13.203 -10.992 -28.359 1 87.44 377 ASP A C 1
ATOM 3077 O O . ASP A 1 377 ? -12.766 -9.844 -28.281 1 87.44 377 ASP A O 1
ATOM 3081 N N . THR A 1 378 ? -14.188 -11.305 -29.172 1 84.25 378 THR A N 1
ATOM 3082 C CA . THR A 1 378 ? -14.688 -10.336 -30.141 1 84.25 378 THR A CA 1
ATOM 3083 C C . THR A 1 378 ? -15.867 -9.562 -29.578 1 84.25 378 THR A C 1
ATOM 3085 O O . THR A 1 378 ? -16 -8.359 -29.812 1 84.25 378 THR A O 1
ATOM 3088 N N . LEU A 1 379 ? -16.641 -10.258 -28.812 1 83.81 379 LEU A N 1
ATOM 3089 C CA . LEU A 1 379 ? -17.875 -9.641 -28.328 1 83.81 379 LEU A CA 1
ATOM 3090 C C . LEU A 1 379 ? -17.719 -9.164 -26.891 1 83.81 379 LEU A C 1
ATOM 3092 O O . LEU A 1 379 ? -18.672 -8.672 -26.297 1 83.81 379 LEU A O 1
ATOM 3096 N N . GLY A 1 380 ? -16.609 -9.297 -26.391 1 83.81 380 GLY A N 1
ATOM 3097 C CA . GLY A 1 380 ? -16.391 -8.953 -25 1 83.81 380 GLY A CA 1
ATOM 3098 C C . GLY A 1 380 ? -16.781 -7.523 -24.672 1 83.81 380 GLY A C 1
ATOM 3099 O O . GLY A 1 380 ? -17.469 -7.277 -23.672 1 83.81 380 GLY A O 1
ATOM 3100 N N . MET A 1 381 ? -16.5 -6.633 -25.516 1 78.62 381 MET A N 1
ATOM 3101 C CA . MET A 1 381 ? -16.797 -5.223 -25.266 1 78.62 381 MET A CA 1
ATOM 3102 C C . MET A 1 381 ? -18.297 -4.965 -25.297 1 78.62 381 MET A C 1
ATOM 3104 O O . MET A 1 381 ? -18.812 -4.156 -24.516 1 78.62 381 MET A O 1
ATOM 3108 N N . PHE A 1 382 ? -18.953 -5.699 -26.141 1 83.25 382 PHE A N 1
ATOM 3109 C CA . PHE A 1 382 ? -20.391 -5.52 -26.266 1 83.25 382 PHE A CA 1
ATOM 3110 C C . PHE A 1 382 ? -21.125 -6.133 -25.062 1 83.25 382 PHE A C 1
ATOM 3112 O O . PHE A 1 382 ? -22.109 -5.582 -24.594 1 83.25 382 PHE A O 1
ATOM 3119 N N . VAL A 1 383 ? -20.547 -7.156 -24.641 1 87.56 383 VAL A N 1
ATOM 3120 C CA . VAL A 1 383 ? -21.156 -7.805 -23.484 1 87.56 383 VAL A CA 1
ATOM 3121 C C . VAL A 1 383 ? -21 -6.918 -22.25 1 87.56 383 VAL A C 1
ATOM 3123 O O . VAL A 1 383 ? -21.953 -6.75 -21.484 1 87.56 383 VAL A O 1
ATOM 3126 N N . VAL A 1 384 ? -19.875 -6.363 -22.062 1 86.25 384 VAL A N 1
ATOM 3127 C CA . VAL A 1 384 ? -19.641 -5.469 -20.938 1 86.25 384 VAL A CA 1
ATOM 3128 C C . VAL A 1 384 ? -20.562 -4.258 -21.031 1 86.25 384 VAL A C 1
ATOM 3130 O O . VAL A 1 384 ? -21.125 -3.826 -20.016 1 86.25 384 VAL A O 1
ATOM 3133 N N . GLY A 1 385 ? -20.734 -3.742 -22.234 1 82.62 385 GLY A N 1
ATOM 3134 C CA . GLY A 1 385 ? -21.656 -2.637 -22.438 1 82.62 385 GLY A CA 1
ATOM 3135 C C . GLY A 1 385 ? -23.094 -2.992 -22.109 1 82.62 385 GLY A C 1
ATOM 3136 O O . GLY A 1 385 ? -23.828 -2.186 -21.531 1 82.62 385 GLY A O 1
ATOM 3137 N N . ALA A 1 386 ? -23.406 -4.16 -22.469 1 88.06 386 ALA A N 1
ATOM 3138 C CA . ALA A 1 386 ? -24.766 -4.637 -22.188 1 88.06 386 ALA A CA 1
ATOM 3139 C C . ALA A 1 386 ? -24.984 -4.785 -20.688 1 88.06 386 ALA A C 1
ATOM 3141 O O . ALA A 1 386 ? -26.062 -4.469 -20.172 1 88.06 386 ALA A O 1
ATOM 3142 N N . VAL A 1 387 ? -24.031 -5.227 -19.984 1 87.31 387 VAL A N 1
ATOM 3143 C CA . VAL A 1 387 ? -24.156 -5.391 -18.531 1 87.31 387 VAL A CA 1
ATOM 3144 C C . VAL A 1 387 ? -24.328 -4.027 -17.875 1 87.31 387 VAL A C 1
ATOM 3146 O O . VAL A 1 387 ? -25.156 -3.871 -16.984 1 87.31 387 VAL A O 1
ATOM 3149 N N . HIS A 1 388 ? -23.594 -3.082 -18.266 1 83 388 HIS A N 1
ATOM 3150 C CA . HIS A 1 388 ? -23.75 -1.735 -17.719 1 83 388 HIS A CA 1
ATOM 3151 C C . HIS A 1 388 ? -25.125 -1.178 -18.016 1 83 388 HIS A C 1
ATOM 3153 O O . HIS A 1 388 ? -25.719 -0.496 -17.172 1 83 388 HIS A O 1
ATOM 3159 N N . LEU A 1 389 ? -25.688 -1.581 -19.188 1 81.69 389 LEU A N 1
ATOM 3160 C CA . LEU A 1 389 ? -27.016 -1.125 -19.562 1 81.69 389 LEU A CA 1
ATOM 3161 C C . LEU A 1 389 ? -28.094 -1.774 -18.688 1 81.69 389 LEU A C 1
ATOM 3163 O O . LEU A 1 389 ? -29.062 -1.121 -18.297 1 81.69 389 LEU A O 1
ATOM 3167 N N . VAL A 1 390 ? -27.828 -2.932 -18.422 1 85.56 390 VAL A N 1
ATOM 3168 C CA . VAL A 1 390 ? -28.766 -3.65 -17.578 1 85.56 390 VAL A CA 1
ATOM 3169 C C . VAL A 1 390 ? -28.734 -3.062 -16.156 1 85.56 390 VAL A C 1
ATOM 3171 O O . VAL A 1 390 ? -29.781 -2.891 -15.531 1 85.56 390 VAL A O 1
ATOM 3174 N N . MET A 1 391 ? -27.609 -2.744 -15.656 1 83.19 391 MET A N 1
ATOM 3175 C CA . MET A 1 391 ? -27.484 -2.18 -14.312 1 83.19 391 MET A CA 1
ATOM 3176 C C . MET A 1 391 ? -28.078 -0.779 -14.258 1 83.19 391 MET A C 1
ATOM 3178 O O . MET A 1 391 ? -28.688 -0.399 -13.25 1 83.19 391 MET A O 1
ATOM 3182 N N . LEU A 1 392 ? -27.906 -0.088 -15.25 1 76 392 LEU A N 1
ATOM 3183 C CA . LEU A 1 392 ? -28.5 1.24 -15.336 1 76 392 LEU A CA 1
ATOM 3184 C C . LEU A 1 392 ? -30.031 1.146 -15.422 1 76 392 LEU A C 1
ATOM 3186 O O . LEU A 1 392 ? -30.734 1.959 -14.828 1 76 392 LEU A O 1
ATOM 3190 N N . TRP A 1 393 ? -30.469 0.107 -16.172 1 79.12 393 TRP A N 1
ATOM 3191 C CA . TRP A 1 393 ? -31.906 -0.096 -16.344 1 79.12 393 TRP A CA 1
ATOM 3192 C C . TRP A 1 393 ? -32.562 -0.413 -15 1 79.12 393 TRP A C 1
ATOM 3194 O O . TRP A 1 393 ? -33.688 0.035 -14.727 1 79.12 393 TRP A O 1
ATOM 3204 N N . PHE A 1 394 ? -31.812 -1.073 -14.141 1 80.25 394 PHE A N 1
ATOM 3205 C CA . PHE A 1 394 ? -32.344 -1.428 -12.82 1 80.25 394 PHE A CA 1
ATOM 3206 C C . PHE A 1 394 ? -31.953 -0.372 -11.789 1 80.25 394 PHE A C 1
ATOM 3208 O O . PHE A 1 394 ? -32.281 -0.505 -10.609 1 80.25 394 PHE A O 1
ATOM 3215 N N . SER A 1 395 ? -31.344 0.685 -12.156 1 74.62 395 SER A N 1
ATOM 3216 C CA . SER A 1 395 ? -30.953 1.82 -11.328 1 74.62 395 SER A CA 1
ATOM 3217 C C . SER A 1 395 ? -30.156 1.367 -10.109 1 74.62 395 SER A C 1
ATOM 3219 O O . SER A 1 395 ? -30.422 1.788 -8.984 1 74.62 395 SER A O 1
ATOM 3221 N N . VAL A 1 396 ? -29.25 0.431 -10.328 1 76.56 396 VAL A N 1
ATOM 3222 C CA . VAL A 1 396 ? -28.359 0.022 -9.25 1 76.56 396 VAL A CA 1
ATOM 3223 C C . VAL A 1 396 ? -27.25 1.058 -9.078 1 76.56 396 VAL A C 1
ATOM 3225 O O . VAL A 1 396 ? -26.531 1.363 -10.023 1 76.56 396 VAL A O 1
ATOM 3228 N N . PRO A 1 397 ? -27.172 1.677 -7.859 1 76 397 PRO A N 1
ATOM 3229 C CA . PRO A 1 397 ? -26.172 2.732 -7.68 1 76 397 PRO A CA 1
ATOM 3230 C C . PRO A 1 397 ? -24.734 2.199 -7.684 1 76 397 PRO A C 1
ATOM 3232 O O . PRO A 1 397 ? -24.516 1.041 -7.332 1 76 397 PRO A O 1
ATOM 3235 N N . SER A 1 398 ? -23.922 3.043 -8.25 1 73.69 398 SER A N 1
ATOM 3236 C CA . SER A 1 398 ? -22.5 2.727 -8.125 1 73.69 398 SER A CA 1
ATOM 3237 C C . SER A 1 398 ? -22.031 2.84 -6.676 1 73.69 398 SER A C 1
ATOM 3239 O O . SER A 1 398 ? -22.688 3.484 -5.855 1 73.69 398 SER A O 1
ATOM 3241 N N . LEU A 1 399 ? -21.047 2.238 -6.316 1 69.44 399 LEU A N 1
ATOM 3242 C CA . LEU A 1 399 ? -20.609 2.164 -4.926 1 69.44 399 LEU A CA 1
ATOM 3243 C C . LEU A 1 399 ? -20.188 3.541 -4.414 1 69.44 399 LEU A C 1
ATOM 3245 O O . LEU A 1 399 ? -20.344 3.834 -3.227 1 69.44 399 LEU A O 1
ATOM 3249 N N . CYS A 1 400 ? -19.734 4.438 -5.301 1 74.31 400 CYS A N 1
ATOM 3250 C CA . CYS A 1 400 ? -19.344 5.777 -4.867 1 74.31 400 CYS A CA 1
ATOM 3251 C C . CYS A 1 400 ? -20.578 6.625 -4.559 1 74.31 400 CYS A C 1
ATOM 3253 O O . CYS A 1 400 ? -20.484 7.645 -3.877 1 74.31 400 CYS A O 1
ATOM 3255 N N . GLU A 1 401 ? -21.719 6.113 -4.969 1 75.81 401 GLU A N 1
ATOM 3256 C CA . GLU A 1 401 ? -22.984 6.832 -4.766 1 75.81 401 GLU A CA 1
ATOM 3257 C C . GLU A 1 401 ? -23.781 6.227 -3.619 1 75.81 401 GLU A C 1
ATOM 3259 O O . GLU A 1 401 ? -24.984 6.484 -3.49 1 75.81 401 GLU A O 1
ATOM 3264 N N . TRP A 1 402 ? -23.078 5.484 -2.908 1 78.56 402 TRP A N 1
ATOM 3265 C CA . TRP A 1 402 ? -23.734 4.84 -1.775 1 78.56 402 TRP A CA 1
ATOM 3266 C C . TRP A 1 402 ? -23.094 5.27 -0.46 1 78.56 402 TRP A C 1
ATOM 3268 O O . TRP A 1 402 ? -21.859 5.195 -0.303 1 78.56 402 TRP A O 1
ATOM 3278 N N . VAL A 1 403 ? -23.969 5.805 0.358 1 85.94 403 VAL A N 1
ATOM 3279 C CA . VAL A 1 403 ? -23.5 6.191 1.687 1 85.94 403 VAL A CA 1
ATOM 3280 C C . VAL A 1 403 ? -23.812 5.078 2.686 1 85.94 403 VAL A C 1
ATOM 3282 O O . VAL A 1 403 ? -24.938 4.961 3.168 1 85.94 403 VAL A O 1
ATOM 3285 N N . ALA A 1 404 ? -22.812 4.293 3.004 1 84.56 404 ALA A N 1
ATOM 3286 C CA . ALA A 1 404 ? -23 3.201 3.959 1 84.56 404 ALA A CA 1
ATOM 3287 C C . ALA A 1 404 ? -23.328 3.74 5.348 1 84.56 404 ALA A C 1
ATOM 3289 O O . ALA A 1 404 ? -22.781 4.762 5.77 1 84.56 404 ALA A O 1
ATOM 3290 N N . GLN A 1 405 ? -24.266 3.072 5.98 1 87.5 405 GLN A N 1
ATOM 3291 C CA . GLN A 1 405 ? -24.703 3.508 7.305 1 87.5 405 GLN A CA 1
ATOM 3292 C C . GLN A 1 405 ? -24.391 2.451 8.359 1 87.5 405 GLN A C 1
ATOM 3294 O O . GLN A 1 405 ? -24.5 1.251 8.094 1 87.5 405 GLN A O 1
ATOM 3299 N N . TYR A 1 406 ? -23.875 2.924 9.461 1 88.12 406 TYR A N 1
ATOM 3300 C CA . TYR A 1 406 ? -23.641 2.062 10.617 1 88.12 406 TYR A CA 1
ATOM 3301 C C . TYR A 1 406 ? -23.906 2.812 11.914 1 88.12 406 TYR A C 1
ATOM 3303 O O . TYR A 1 406 ? -23.391 3.914 12.125 1 88.12 406 TYR A O 1
ATOM 3311 N N . ASN A 1 407 ? -24.781 2.223 12.609 1 91.5 407 ASN A N 1
ATOM 3312 C CA . ASN A 1 407 ? -25.031 2.738 13.945 1 91.5 407 ASN A CA 1
ATOM 3313 C C . ASN A 1 407 ? -24.625 1.729 15.023 1 91.5 407 ASN A C 1
ATOM 3315 O O . ASN A 1 407 ? -25.125 0.602 15.039 1 91.5 407 ASN A O 1
ATOM 3319 N N . LEU A 1 408 ? -23.812 2.104 15.914 1 90.56 408 LEU A N 1
ATOM 3320 C CA . LEU A 1 408 ? -23.219 1.206 16.891 1 90.56 408 LEU A CA 1
ATOM 3321 C C . LEU A 1 408 ? -24.281 0.629 17.828 1 90.56 408 LEU A C 1
ATOM 3323 O O . LEU A 1 408 ? -24.328 -0.583 18.047 1 90.56 408 LEU A O 1
ATOM 3327 N N . ILE A 1 409 ? -25.203 1.415 18.344 1 88.31 409 ILE A N 1
ATOM 3328 C CA . ILE A 1 409 ? -26.203 0.977 19.297 1 88.31 409 ILE A CA 1
ATOM 3329 C C . ILE A 1 409 ? -27.188 0.037 18.609 1 88.31 409 ILE A C 1
ATOM 3331 O O . ILE A 1 409 ? -27.531 -1.02 19.156 1 88.31 409 ILE A O 1
ATOM 3335 N N . ASP A 1 410 ? -27.594 0.44 17.484 1 85.81 410 ASP A N 1
ATOM 3336 C CA . ASP A 1 410 ? -28.531 -0.391 16.734 1 85.81 410 ASP A CA 1
ATOM 3337 C C . ASP A 1 410 ? -27.906 -1.742 16.391 1 85.81 410 ASP A C 1
ATOM 3339 O O . ASP A 1 410 ? -28.594 -2.766 16.375 1 85.81 410 ASP A O 1
ATOM 3343 N N . ALA A 1 411 ? -26.656 -1.713 16.062 1 84.44 411 ALA A N 1
ATOM 3344 C CA . ALA A 1 411 ? -25.969 -2.943 15.703 1 84.44 411 ALA A CA 1
ATOM 3345 C C . ALA A 1 411 ? -25.875 -3.895 16.891 1 84.44 411 ALA A C 1
ATOM 3347 O O . ALA A 1 411 ? -26.047 -5.105 16.75 1 84.44 411 ALA A O 1
ATOM 3348 N N . VAL A 1 412 ? -25.609 -3.375 18.016 1 84.62 412 VAL A N 1
ATOM 3349 C CA . VAL A 1 412 ? -25.531 -4.199 19.219 1 84.62 412 VAL A CA 1
ATOM 3350 C C . VAL A 1 412 ? -26.906 -4.738 19.578 1 84.62 412 VAL A C 1
ATOM 3352 O O . VAL A 1 412 ? -27.047 -5.887 20 1 84.62 412 VAL A O 1
ATOM 3355 N N . LEU A 1 413 ? -27.938 -3.963 19.359 1 82.88 413 LEU A N 1
ATOM 3356 C CA . LEU A 1 413 ? -29.297 -4.395 19.625 1 82.88 413 LEU A CA 1
ATOM 3357 C C . LEU A 1 413 ? -29.703 -5.523 18.688 1 82.88 413 LEU A C 1
ATOM 3359 O O . LEU A 1 413 ? -30.344 -6.488 19.109 1 82.88 413 LEU A O 1
ATOM 3363 N N . ARG A 1 414 ? -29.297 -5.367 17.531 1 77.19 414 ARG A N 1
ATOM 3364 C CA . ARG A 1 414 ? -29.625 -6.391 16.531 1 77.19 414 ARG A CA 1
ATOM 3365 C C . ARG A 1 414 ? -28.875 -7.688 16.828 1 77.19 414 ARG A C 1
ATOM 3367 O O . ARG A 1 414 ? -29.406 -8.781 16.594 1 77.19 414 ARG A O 1
ATOM 3374 N N . ARG A 1 415 ? -27.609 -7.574 17.156 1 74.06 415 ARG A N 1
ATOM 3375 C CA . ARG A 1 415 ? -26.812 -8.742 17.5 1 74.06 415 ARG A CA 1
ATOM 3376 C C . ARG A 1 415 ? -27.422 -9.523 18.656 1 74.06 415 ARG A C 1
ATOM 3378 O O . ARG A 1 415 ? -27.328 -10.75 18.703 1 74.06 415 ARG A O 1
ATOM 3385 N N . ARG A 1 416 ? -27.984 -8.852 19.453 1 71 416 ARG A N 1
ATOM 3386 C CA . ARG A 1 416 ? -28.609 -9.492 20.625 1 71 416 ARG A CA 1
ATOM 3387 C C . ARG A 1 416 ? -29.859 -10.258 20.219 1 71 416 ARG A C 1
ATOM 3389 O O . ARG A 1 416 ? -30.172 -11.297 20.797 1 71 416 ARG A O 1
ATOM 3396 N N . LYS A 1 417 ? -30.5 -9.75 19.297 1 64.75 417 LYS A N 1
ATOM 3397 C CA . LYS A 1 417 ? -31.766 -10.367 18.891 1 64.75 417 LYS A CA 1
ATOM 3398 C C . LYS A 1 417 ? -31.516 -11.586 18 1 64.75 417 LYS A C 1
ATOM 3400 O O . LYS A 1 417 ? -32.375 -12.477 17.906 1 64.75 417 LYS A O 1
ATOM 3405 N N . LYS A 1 418 ? -30.375 -11.602 17.266 1 60.28 418 LYS A N 1
ATOM 3406 C CA . LYS A 1 418 ? -30.234 -12.68 16.297 1 60.28 418 LYS A CA 1
ATOM 3407 C C . LYS A 1 418 ? -29.625 -13.93 16.922 1 60.28 418 LYS A C 1
ATOM 3409 O O . LYS A 1 418 ? -28.609 -13.852 17.609 1 60.28 418 LYS A O 1
ATOM 3414 N N . PRO A 1 419 ? -30.375 -14.969 16.938 1 56.12 419 PRO A N 1
ATOM 3415 C CA . PRO A 1 419 ? -30 -16.25 17.547 1 56.12 419 PRO A CA 1
ATOM 3416 C C . PRO A 1 419 ? -28.703 -16.812 16.969 1 56.12 419 PRO A C 1
ATOM 3418 O O . PRO A 1 419 ? -28.062 -17.656 17.609 1 56.12 419 PRO A O 1
ATOM 3421 N N . ASN A 1 420 ? -28.375 -16.562 15.805 1 54.47 420 ASN A N 1
ATOM 3422 C CA . ASN A 1 420 ? -27.344 -17.359 15.156 1 54.47 420 ASN A CA 1
ATOM 3423 C C . ASN A 1 420 ? -25.938 -16.875 15.531 1 54.47 420 ASN A C 1
ATOM 3425 O O . ASN A 1 420 ? -25.125 -16.594 14.656 1 54.47 420 ASN A O 1
ATOM 3429 N N . ARG A 1 421 ? -25.844 -16.766 16.797 1 56.41 421 ARG A N 1
ATOM 3430 C CA . ARG A 1 421 ? -24.641 -16.312 17.453 1 56.41 421 ARG A CA 1
ATOM 3431 C C . ARG A 1 421 ? -23.438 -17.172 17.062 1 56.41 421 ARG A C 1
ATOM 3433 O O . ARG A 1 421 ? -22.312 -16.672 16.953 1 56.41 421 ARG A O 1
ATOM 3440 N N . TRP A 1 422 ? -23.797 -18.344 16.844 1 56.41 422 TRP A N 1
ATOM 3441 C CA . TRP A 1 422 ? -22.672 -19.266 16.625 1 56.41 422 TRP A CA 1
ATOM 3442 C C . TRP A 1 422 ? -22 -19.016 15.289 1 56.41 422 TRP A C 1
ATOM 3444 O O . TRP A 1 422 ? -20.781 -19.078 15.18 1 56.41 422 TRP A O 1
ATOM 3454 N N . LEU A 1 423 ? -22.703 -18.703 14.25 1 55.81 423 LEU A N 1
ATOM 3455 C CA . LEU A 1 423 ? -22.125 -18.484 12.93 1 55.81 423 LEU A CA 1
ATOM 3456 C C . LEU A 1 423 ? -21.359 -17.172 12.883 1 55.81 423 LEU A C 1
ATOM 3458 O O . LEU A 1 423 ? -20.312 -17.078 12.234 1 55.81 423 LEU A O 1
ATOM 3462 N N . ILE A 1 424 ? -21.859 -16.297 13.68 1 57.78 424 ILE A N 1
ATOM 3463 C CA . ILE A 1 424 ? -21.203 -14.992 13.727 1 57.78 424 ILE A CA 1
ATOM 3464 C C . ILE A 1 424 ? -19.875 -15.117 14.453 1 57.78 424 ILE A C 1
ATOM 3466 O O . ILE A 1 424 ? -18.875 -14.508 14.047 1 57.78 424 ILE A O 1
ATOM 3470 N N . LYS A 1 425 ? -19.953 -16 15.438 1 57.12 425 LYS A N 1
ATOM 3471 C CA . LYS A 1 425 ? -18.719 -16.203 16.172 1 57.12 425 LYS A CA 1
ATOM 3472 C C . LYS A 1 425 ? -17.672 -16.922 15.32 1 57.12 425 LYS A C 1
ATOM 3474 O O . LYS A 1 425 ? -16.484 -16.594 15.383 1 57.12 425 LYS A O 1
ATOM 3479 N N . CYS A 1 426 ? -18.094 -17.844 14.578 1 56.53 426 CYS A N 1
ATOM 3480 C CA . CYS A 1 426 ? -17.188 -18.562 13.703 1 56.53 426 CYS A CA 1
ATOM 3481 C C . CYS A 1 426 ? -16.609 -17.625 12.641 1 56.53 426 CYS A C 1
ATOM 3483 O O . CYS A 1 426 ? -15.422 -17.703 12.312 1 56.53 426 CYS A O 1
ATOM 3485 N N . ALA A 1 427 ? -17.469 -16.859 12.156 1 55.22 427 ALA A N 1
ATOM 3486 C CA . ALA A 1 427 ? -17.047 -15.922 11.117 1 55.22 427 ALA A CA 1
ATOM 3487 C C . ALA A 1 427 ? -16.047 -14.914 11.672 1 55.22 427 ALA A C 1
ATOM 3489 O O . ALA A 1 427 ? -15.102 -14.516 10.977 1 55.22 427 ALA A O 1
ATOM 3490 N N . SER A 1 428 ? -16.297 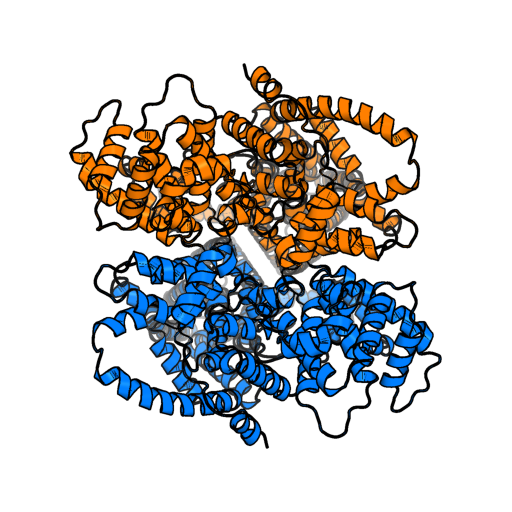-14.57 12.875 1 54.09 428 SER A N 1
ATOM 3491 C CA . SER A 1 428 ? -15.375 -13.641 13.523 1 54.09 428 SER A CA 1
ATOM 3492 C C . SER A 1 428 ? -13.992 -14.266 13.68 1 54.09 428 SER A C 1
ATOM 3494 O O . SER A 1 428 ? -12.977 -13.555 13.664 1 54.09 428 SER A O 1
ATOM 3496 N N . TRP A 1 429 ? -14.133 -15.539 13.93 1 49.97 429 TRP A N 1
ATOM 3497 C CA . TRP A 1 429 ? -12.867 -16.25 14.07 1 49.97 429 TRP A CA 1
ATOM 3498 C C . TRP A 1 429 ? -12.039 -16.156 12.797 1 49.97 429 TRP A C 1
ATOM 3500 O O . TRP A 1 429 ? -10.812 -16.078 12.844 1 49.97 429 TRP A O 1
ATOM 3510 N N . PHE A 1 430 ? -12.781 -16.359 11.781 1 47.75 430 PHE A N 1
ATOM 3511 C CA . PHE A 1 430 ? -12.047 -16.328 10.523 1 47.75 430 PHE A CA 1
ATOM 3512 C C . PHE A 1 430 ? -11.852 -14.906 10.031 1 47.75 430 PHE A C 1
ATOM 3514 O O . PHE A 1 430 ? -11.578 -14.672 8.852 1 47.75 430 PHE A O 1
ATOM 3521 N N . SER A 1 431 ? -11.75 -14 11.008 1 47.88 431 SER A N 1
ATOM 3522 C CA . SER A 1 431 ? -11.477 -12.594 10.742 1 47.88 431 SER A CA 1
ATOM 3523 C C . SER A 1 431 ? -12.469 -12.023 9.727 1 47.88 431 SER A C 1
ATOM 3525 O O . SER A 1 431 ? -12.141 -11.078 9 1 47.88 431 SER A O 1
ATOM 3527 N N . CYS A 1 432 ? -13.445 -12.82 9.406 1 47.81 432 CYS A N 1
ATOM 3528 C CA . CYS A 1 432 ? -14.477 -12.234 8.555 1 47.81 432 CYS A CA 1
ATOM 3529 C C . CYS A 1 432 ? -15.336 -11.258 9.336 1 47.81 432 CYS A C 1
ATOM 3531 O O . CYS A 1 432 ? -15.828 -11.586 10.422 1 47.81 432 CYS A O 1
ATOM 3533 N N . ASN A 1 433 ? -15.039 -10.094 9.297 1 47.12 433 ASN A N 1
ATOM 3534 C CA . ASN A 1 433 ? -15.828 -9.078 9.992 1 47.12 433 ASN A CA 1
ATOM 3535 C C . ASN A 1 433 ? -17.297 -9.469 10.055 1 47.12 433 ASN A C 1
ATOM 3537 O O . ASN A 1 433 ? -17.922 -9.742 9.023 1 47.12 433 ASN A O 1
ATOM 3541 N N . GLU A 1 434 ? -17.781 -10.062 11.203 1 49.16 434 GLU A N 1
ATOM 3542 C CA . GLU A 1 434 ? -19.156 -10.43 11.539 1 49.16 434 GLU A CA 1
ATOM 3543 C C . GLU A 1 434 ? -20.156 -9.586 10.758 1 49.16 434 GLU A C 1
ATOM 3545 O O . GLU A 1 434 ? -21.219 -10.078 10.352 1 49.16 434 GLU A O 1
ATOM 3550 N N . GLU A 1 435 ? -19.859 -8.375 10.875 1 49.06 435 GLU A N 1
ATOM 3551 C CA . GLU A 1 435 ? -20.891 -7.402 10.5 1 49.06 435 GLU A CA 1
ATOM 3552 C C . GLU A 1 435 ? -21.094 -7.379 8.992 1 49.06 435 GLU A C 1
ATOM 3554 O O . GLU A 1 435 ? -22.031 -6.727 8.5 1 49.06 435 GLU A O 1
ATOM 3559 N N . TYR A 1 436 ? -20.219 -8.062 8.297 1 46.72 436 TYR A N 1
ATOM 3560 C CA . TYR A 1 436 ? -20.391 -8.242 6.863 1 46.72 436 TYR A CA 1
ATOM 3561 C C . TYR A 1 436 ? -21.734 -8.914 6.566 1 46.72 436 TYR A C 1
ATOM 3563 O O . TYR A 1 436 ? -22.344 -8.664 5.527 1 46.72 436 TYR A O 1
ATOM 3571 N N . PHE A 1 437 ? -22.016 -9.781 7.441 1 44.66 437 PHE A N 1
ATOM 3572 C CA . PHE A 1 437 ? -23.312 -10.453 7.27 1 44.66 437 PHE A CA 1
ATOM 3573 C C . PHE A 1 437 ? -24.453 -9.578 7.773 1 44.66 437 PHE A C 1
ATOM 3575 O O . PHE A 1 437 ? -25.609 -9.812 7.438 1 44.66 437 PHE A O 1
ATOM 3582 N N . LEU A 1 438 ? -24.125 -8.844 8.617 1 44.09 438 LEU A N 1
ATOM 3583 C CA . LEU A 1 438 ? -25.172 -8.031 9.203 1 44.09 438 LEU A CA 1
ATOM 3584 C C . LEU A 1 438 ? -25.469 -6.816 8.328 1 44.09 438 LEU A C 1
ATOM 3586 O O . LEU A 1 438 ? -26.391 -6.051 8.617 1 44.09 438 LEU A O 1
ATOM 3590 N N . CYS A 1 439 ? -24.484 -6.336 7.691 1 42.44 439 CYS A N 1
ATOM 3591 C CA . CYS A 1 439 ? -24.828 -5.125 6.961 1 42.44 439 CYS A CA 1
ATOM 3592 C C . CYS A 1 439 ? -26.016 -5.367 6.039 1 42.44 439 CYS A C 1
ATOM 3594 O O . CYS A 1 439 ? -25.875 -5.969 4.973 1 42.44 439 CYS A O 1
ATOM 3596 N N . GLU A 1 440 ? -27.016 -5.91 6.555 1 42 440 GLU A N 1
ATOM 3597 C CA . GLU A 1 440 ? -28.219 -5.629 5.781 1 42 440 GLU A CA 1
ATOM 3598 C C . GLU A 1 440 ? -28.109 -4.297 5.047 1 42 440 GLU A C 1
ATOM 3600 O O . GLU A 1 440 ? -27.891 -3.256 5.672 1 42 440 GLU A O 1
ATOM 3605 N N . GLN A 1 441 ? -27.484 -4.324 3.941 1 42.09 441 GLN A N 1
ATOM 3606 C CA . GLN A 1 441 ? -27.672 -3.227 3 1 42.09 441 GLN A CA 1
ATOM 3607 C C . GLN A 1 441 ? -29.031 -2.57 3.191 1 42.09 441 GLN A C 1
ATOM 3609 O O . GLN A 1 441 ? -30.062 -3.164 2.875 1 42.09 441 GLN A O 1
ATOM 3614 N N . GLY A 1 442 ? -29.297 -2.182 4.309 1 40.09 442 GLY A N 1
ATOM 3615 C CA . GLY A 1 442 ? -30.547 -1.431 4.277 1 40.09 442 GLY A CA 1
ATOM 3616 C C . GLY A 1 442 ? -30.906 -0.924 2.893 1 40.09 442 GLY A C 1
ATOM 3617 O O . GLY A 1 442 ? -30.016 -0.709 2.057 1 40.09 442 GLY A O 1
ATOM 3618 N N . ARG A 1 443 ? -31.984 -1.447 2.332 1 39.06 443 ARG A N 1
ATOM 3619 C CA . ARG A 1 443 ? -32.688 -0.822 1.223 1 39.06 443 ARG A CA 1
ATOM 3620 C C . ARG A 1 443 ? -32.406 0.673 1.155 1 39.06 443 ARG A C 1
ATOM 3622 O O . ARG A 1 443 ? -33.125 1.48 1.743 1 39.06 443 ARG A O 1
ATOM 3629 N N . GLY A 1 444 ? -31.25 1.085 1.563 1 45.5 444 GLY A N 1
ATOM 3630 C CA . GLY A 1 444 ? -31.094 2.527 1.654 1 45.5 444 GLY A CA 1
ATOM 3631 C C . GLY A 1 444 ? -31.484 3.252 0.381 1 45.5 444 GLY A C 1
ATOM 3632 O O . GLY A 1 444 ? -31.375 2.695 -0.714 1 45.5 444 GLY A O 1
ATOM 3633 N N . ASP A 1 445 ? -32.25 4.129 0.54 1 47.94 445 ASP A N 1
ATOM 3634 C CA . ASP A 1 445 ? -32.875 5.164 -0.285 1 47.94 445 ASP A CA 1
ATOM 3635 C C . ASP A 1 445 ? -31.828 5.895 -1.125 1 47.94 445 ASP A C 1
ATOM 3637 O O . ASP A 1 445 ? -30.938 6.547 -0.583 1 47.94 445 ASP A O 1
ATOM 3641 N N . ASN A 1 446 ? -31.469 5.293 -2.32 1 53.69 446 ASN A N 1
ATOM 3642 C CA . ASN A 1 446 ? -30.859 6.109 -3.367 1 53.69 446 ASN A CA 1
ATOM 3643 C C . ASN A 1 446 ? -31.031 7.598 -3.088 1 53.69 446 ASN A C 1
ATOM 3645 O O . ASN A 1 446 ? -30.172 8.406 -3.455 1 53.69 446 ASN A O 1
ATOM 3649 N N . MET A 1 447 ? -31.938 7.82 -2.209 1 59.75 447 MET A N 1
ATOM 3650 C CA . MET A 1 447 ? -32.25 9.219 -1.936 1 59.75 447 MET A CA 1
ATOM 3651 C C . MET A 1 447 ? -31.297 9.812 -0.918 1 59.75 447 MET A C 1
ATOM 3653 O O . MET A 1 447 ? -31.078 11.023 -0.9 1 59.75 447 MET A O 1
ATOM 3657 N N . LEU A 1 448 ? -30.531 8.82 -0.248 1 70.62 448 LEU A N 1
ATOM 3658 C CA . LEU A 1 448 ? -29.672 9.336 0.801 1 70.62 448 LEU A CA 1
ATOM 3659 C C . LEU A 1 448 ? -28.422 9.977 0.204 1 70.62 448 LEU A C 1
ATOM 3661 O O . LEU A 1 448 ? -27.969 11.031 0.667 1 70.62 448 LEU A O 1
ATOM 3665 N N . TYR A 1 449 ? -28 9.414 -0.862 1 77.5 449 TYR A N 1
ATOM 3666 C CA . TYR A 1 449 ? -26.812 9.953 -1.527 1 77.5 449 TYR A CA 1
ATOM 3667 C C . TYR A 1 449 ? -27.094 11.32 -2.129 1 77.5 449 TYR A C 1
ATOM 3669 O O . TYR A 1 449 ? -26.328 12.266 -1.942 1 77.5 449 TYR A O 1
ATOM 3677 N N . ASN A 1 450 ? -28.188 11.359 -2.715 1 70.31 450 ASN A N 1
ATOM 3678 C CA . ASN A 1 450 ? -28.516 12.617 -3.383 1 70.31 450 ASN A CA 1
ATOM 3679 C C . ASN A 1 450 ? -28.719 13.75 -2.379 1 70.31 450 ASN A C 1
ATOM 3681 O O . ASN A 1 450 ? -28.297 14.875 -2.619 1 70.31 450 ASN A O 1
ATOM 3685 N N . LYS A 1 451 ? -29.219 13.406 -1.345 1 73.06 451 LYS A N 1
ATOM 3686 C CA . LYS A 1 451 ? -29.484 14.422 -0.328 1 73.06 451 LYS A CA 1
ATOM 3687 C C . LYS A 1 451 ? -28.188 14.859 0.352 1 73.06 451 LYS A C 1
ATOM 3689 O O . LYS A 1 451 ? -27.938 16.062 0.509 1 73.06 451 LYS A O 1
ATOM 3694 N N . VAL A 1 452 ? -27.391 13.961 0.614 1 80.06 452 VAL A N 1
ATOM 3695 C CA . VAL A 1 452 ? -26.172 14.281 1.351 1 80.06 452 VAL A CA 1
ATOM 3696 C C . VAL A 1 452 ? -25.156 14.93 0.413 1 80.06 452 VAL A C 1
ATOM 3698 O O . VAL A 1 452 ? -24.578 15.969 0.738 1 80.06 452 VAL A O 1
ATOM 3701 N N . ALA A 1 453 ? -25 14.367 -0.724 1 79.19 453 ALA A N 1
ATOM 3702 C CA . ALA A 1 453 ? -24.031 14.883 -1.688 1 79.19 453 ALA A CA 1
ATOM 3703 C C . ALA A 1 453 ? -24.438 16.281 -2.172 1 79.19 453 ALA A C 1
ATOM 3705 O O . ALA A 1 453 ? -23.578 17.156 -2.34 1 79.19 453 ALA A O 1
ATOM 3706 N N . GLY A 1 454 ? -25.734 16.375 -2.41 1 72.75 454 GLY A N 1
ATOM 3707 C CA . GLY A 1 454 ? -26.219 17.688 -2.852 1 72.75 454 GLY A CA 1
ATOM 3708 C C . GLY A 1 454 ? -25.922 18.781 -1.854 1 72.75 454 GLY A C 1
ATOM 3709 O O . GLY A 1 454 ? -25.469 19.859 -2.23 1 72.75 454 GLY A O 1
ATOM 3710 N N . TYR A 1 455 ? -26.078 18.5 -0.671 1 74.81 455 TYR A N 1
ATOM 3711 C CA . TYR A 1 455 ? -25.875 19.5 0.368 1 74.81 455 TYR A CA 1
ATOM 3712 C C . TYR A 1 455 ? -24.391 19.766 0.572 1 74.81 455 TYR A C 1
ATOM 3714 O O . TYR A 1 455 ? -24 20.906 0.882 1 74.81 455 TYR A O 1
ATOM 3722 N N . LEU A 1 456 ? -23.656 18.812 0.431 1 79.5 456 LEU A N 1
ATOM 3723 C CA . LEU A 1 456 ? -22.219 19 0.548 1 79.5 456 LEU A CA 1
ATOM 3724 C C . LEU A 1 456 ? -21.703 19.953 -0.534 1 79.5 456 LEU A C 1
ATOM 3726 O O . LEU A 1 456 ? -20.859 20.797 -0.268 1 79.5 456 LEU A O 1
ATOM 3730 N N . ILE A 1 457 ? -22.281 19.734 -1.661 1 72.88 457 ILE A N 1
ATOM 3731 C CA . ILE A 1 457 ? -21.875 20.578 -2.779 1 72.88 457 ILE A CA 1
ATOM 3732 C C . ILE A 1 457 ? -22.297 22.031 -2.516 1 72.88 457 ILE A C 1
ATOM 3734 O O . ILE A 1 457 ? -21.531 22.953 -2.777 1 72.88 457 ILE A O 1
ATOM 3738 N N . ILE A 1 458 ? -23.375 22.156 -1.845 1 68.06 458 ILE A N 1
ATOM 3739 C CA . ILE A 1 458 ? -23.875 23.484 -1.539 1 68.06 458 ILE A CA 1
ATOM 3740 C C . ILE A 1 458 ? -23 24.141 -0.473 1 68.06 458 ILE A C 1
ATOM 3742 O O . ILE A 1 458 ? -22.625 25.312 -0.593 1 68.06 458 ILE A O 1
ATOM 3746 N N . ASP A 1 459 ? -22.656 23.406 0.446 1 70.94 459 ASP A N 1
ATOM 3747 C CA . ASP A 1 459 ? -21.859 23.938 1.545 1 70.94 459 ASP A CA 1
ATOM 3748 C C . ASP A 1 459 ? -20.438 24.25 1.09 1 70.94 459 ASP A C 1
ATOM 3750 O O . ASP A 1 459 ? -19.844 25.234 1.538 1 70.94 459 ASP A O 1
ATOM 3754 N N . LEU A 1 460 ? -19.922 23.484 0.24 1 70.88 460 LEU A N 1
ATOM 3755 C CA . LEU A 1 460 ? -18.547 23.641 -0.199 1 70.88 460 LEU A CA 1
ATOM 3756 C C . LEU A 1 460 ? -18.438 24.719 -1.274 1 70.88 460 LEU A C 1
ATOM 3758 O O . LEU A 1 460 ? -17.484 25.5 -1.279 1 70.88 460 LEU A O 1
ATOM 3762 N N . VAL A 1 461 ? -19.344 24.688 -2.166 1 63.12 461 VAL A N 1
ATOM 3763 C CA . VAL A 1 461 ? -19.203 25.531 -3.357 1 63.12 461 VAL A CA 1
ATOM 3764 C C . VAL A 1 461 ? -19.875 26.875 -3.123 1 63.12 461 VAL A C 1
ATOM 3766 O O . VAL A 1 461 ? -19.344 27.922 -3.52 1 63.12 461 VAL A O 1
ATOM 3769 N N . ILE A 1 462 ? -20.953 26.734 -2.381 1 56.19 462 ILE A N 1
ATOM 3770 C CA . ILE A 1 462 ? -21.75 27.953 -2.303 1 56.19 462 ILE A CA 1
ATOM 3771 C C . ILE A 1 462 ? -21.375 28.734 -1.051 1 56.19 462 ILE A C 1
ATOM 3773 O O . ILE A 1 462 ? -21.141 29.953 -1.118 1 56.19 462 ILE A O 1
ATOM 3777 N N . ASN A 1 463 ? -21.203 28.016 -0.007 1 61.19 463 ASN A N 1
ATOM 3778 C CA . ASN A 1 463 ? -21.062 28.734 1.255 1 61.19 463 ASN A CA 1
ATOM 3779 C C . ASN A 1 463 ? -19.594 29.031 1.562 1 61.19 463 ASN A C 1
ATOM 3781 O O . ASN A 1 463 ? -19.281 29.969 2.283 1 61.19 463 ASN A O 1
ATOM 3785 N N . ASN A 1 464 ? -18.703 28.25 1.057 1 61.16 464 ASN A N 1
ATOM 3786 C CA . ASN A 1 464 ? -17.281 28.453 1.327 1 61.16 464 ASN A CA 1
ATOM 3787 C C . ASN A 1 464 ? -16.469 28.453 0.039 1 61.16 464 ASN A C 1
ATOM 3789 O O . ASN A 1 464 ? -15.734 27.516 -0.246 1 61.16 464 ASN A O 1
ATOM 3793 N N . PRO A 1 465 ? -16.672 29.531 -0.628 1 56.44 465 PRO A N 1
ATOM 3794 C CA . PRO A 1 465 ? -16.016 29.562 -1.938 1 56.44 465 PRO A CA 1
ATOM 3795 C C . PRO A 1 465 ? -14.508 29.812 -1.84 1 56.44 465 PRO A C 1
ATOM 3797 O O . PRO A 1 465 ? -13.812 29.797 -2.857 1 56.44 465 PRO A O 1
ATOM 3800 N N . GLU A 1 466 ? -14.039 29.844 -0.552 1 59.25 466 GLU A N 1
ATOM 3801 C CA . GLU A 1 466 ? -12.633 30.234 -0.424 1 59.25 466 GLU A CA 1
ATOM 3802 C C . GLU A 1 466 ? -11.711 29.109 -0.904 1 59.25 466 GLU A C 1
ATOM 3804 O O . GLU A 1 466 ? -11.891 27.953 -0.543 1 59.25 466 GLU A O 1
ATOM 3809 N N . LYS A 1 467 ? -10.852 29.562 -1.887 1 63.5 467 LYS A N 1
ATOM 3810 C CA . LYS A 1 467 ? -9.773 28.688 -2.326 1 63.5 467 LYS A CA 1
ATOM 3811 C C . LYS A 1 467 ? -8.742 28.484 -1.22 1 63.5 467 LYS A C 1
ATOM 3813 O O . LYS A 1 467 ? -8.43 29.422 -0.478 1 63.5 467 LYS A O 1
ATOM 3818 N N . GLY A 1 468 ? -8.344 27.297 -0.989 1 67.06 468 GLY A N 1
ATOM 3819 C CA . GLY A 1 468 ? -7.305 27 -0.016 1 67.06 468 GLY A CA 1
ATOM 3820 C C . GLY A 1 468 ? -7.84 26.828 1.395 1 67.06 468 GLY A C 1
ATOM 3821 O O . GLY A 1 468 ? -7.164 27.172 2.365 1 67.06 468 GLY A O 1
ATOM 3822 N N . LEU A 1 469 ? -9.062 26.453 1.445 1 76.12 469 LEU A N 1
ATOM 3823 C CA . LEU A 1 469 ? -9.664 26.188 2.75 1 76.12 469 LEU A CA 1
ATOM 3824 C C . LEU A 1 469 ? -8.891 25.109 3.49 1 76.12 469 LEU A C 1
ATOM 3826 O O . LEU A 1 469 ? -8.555 24.078 2.906 1 76.12 469 LEU A O 1
ATOM 3830 N N . ASP A 1 470 ? -8.461 25.484 4.707 1 79.75 470 ASP A N 1
ATOM 3831 C CA . ASP A 1 470 ? -7.855 24.469 5.562 1 79.75 470 ASP A CA 1
ATOM 3832 C C . ASP A 1 470 ? -8.906 23.812 6.457 1 79.75 470 ASP A C 1
ATOM 3834 O O . ASP A 1 470 ? -9.312 24.375 7.473 1 79.75 470 ASP A O 1
ATOM 3838 N N . VAL A 1 471 ? -9.234 22.656 6.105 1 85.25 471 VAL A N 1
ATOM 3839 C CA . VAL A 1 471 ? -10.305 21.922 6.773 1 85.25 471 VAL A CA 1
ATOM 3840 C C . VAL A 1 471 ? -9.852 21.484 8.156 1 85.25 471 VAL A C 1
ATOM 3842 O O . VAL A 1 471 ? -10.672 21.172 9.023 1 85.25 471 VAL A O 1
ATOM 3845 N N . SER A 1 472 ? -8.547 21.516 8.469 1 80.62 472 SER A N 1
ATOM 3846 C CA . SER A 1 472 ? -8.047 21.078 9.766 1 80.62 472 SER A CA 1
ATOM 3847 C C . SER A 1 472 ? -8.367 22.094 10.852 1 80.62 472 SER A C 1
ATOM 3849 O O . SER A 1 472 ? -8.305 21.781 12.047 1 80.62 472 SER A O 1
ATOM 3851 N N . THR A 1 473 ? -8.797 23.266 10.477 1 80.06 473 THR A N 1
ATOM 3852 C CA . THR A 1 473 ? -9.023 24.344 11.43 1 80.06 473 THR A CA 1
ATOM 3853 C C . THR A 1 473 ? -10.367 24.156 12.141 1 80.06 473 THR A C 1
ATOM 3855 O O . THR A 1 473 ? -10.695 24.906 13.055 1 80.06 473 THR A O 1
ATOM 3858 N N . TYR A 1 474 ? -11.164 23.156 11.773 1 83.56 474 TYR A N 1
ATOM 3859 C CA . TYR A 1 474 ? -12.453 22.953 12.43 1 83.56 474 TYR A CA 1
ATOM 3860 C C . TYR A 1 474 ? -12.266 22.594 13.898 1 83.56 474 TYR A C 1
ATOM 3862 O O . TYR A 1 474 ? -13.188 22.75 14.703 1 83.56 474 TYR A O 1
ATOM 3870 N N . ARG A 1 475 ? -11.031 22.188 14.32 1 82.31 475 ARG A N 1
ATOM 3871 C CA . ARG A 1 475 ? -10.766 21.797 15.695 1 82.31 475 ARG A CA 1
ATOM 3872 C C . ARG A 1 475 ? -10.062 22.906 16.469 1 82.31 475 ARG A C 1
ATOM 3874 O O . ARG A 1 475 ? -9.742 22.75 17.641 1 82.31 475 ARG A O 1
ATOM 3881 N N . ASN A 1 476 ? -9.703 23.953 15.742 1 78.5 476 ASN A N 1
ATOM 3882 C CA . ASN A 1 476 ? -9.109 25.094 16.422 1 78.5 476 ASN A CA 1
ATOM 3883 C C . ASN A 1 476 ? -10.164 25.906 17.188 1 78.5 476 ASN A C 1
ATOM 3885 O O . ASN A 1 476 ? -10.922 26.656 16.578 1 78.5 476 ASN A O 1
ATOM 3889 N N . LEU A 1 477 ? -10.219 25.656 18.453 1 76.62 477 LEU A N 1
ATOM 3890 C CA . LEU A 1 477 ? -11.289 26.266 19.234 1 76.62 477 LEU A CA 1
ATOM 3891 C C . LEU A 1 477 ? -10.789 27.531 19.922 1 76.62 477 LEU A C 1
ATOM 3893 O O . LEU A 1 477 ? -11.586 28.297 20.484 1 76.62 477 LEU A O 1
ATOM 3897 N N . ASP A 1 478 ? -9.305 27.656 20.125 1 65.5 478 ASP A N 1
ATOM 3898 C CA . ASP A 1 478 ? -8.773 28.844 20.812 1 65.5 478 ASP A CA 1
ATOM 3899 C C . ASP A 1 478 ? -8.688 30.031 19.844 1 65.5 478 ASP A C 1
ATOM 3901 O O . ASP A 1 478 ? -8.594 31.172 20.281 1 65.5 478 ASP A O 1
ATOM 3905 N N . ILE A 1 479 ? -8.273 29.703 18.641 1 53.19 479 ILE A N 1
ATOM 3906 C CA . ILE A 1 479 ? -7.848 30.781 17.766 1 53.19 479 ILE A CA 1
ATOM 3907 C C . ILE A 1 479 ? -8.945 31.844 17.672 1 53.19 479 ILE A C 1
ATOM 3909 O O . ILE A 1 479 ? -10.125 31.5 17.516 1 53.19 479 ILE A O 1
ATOM 3913 N N . SER A 1 480 ? -8.578 32.969 17.828 1 48.53 480 SER A N 1
ATOM 3914 C CA . SER A 1 480 ? -9.445 34.094 17.516 1 48.53 480 SER A CA 1
ATOM 3915 C C . SER A 1 480 ? -10.406 33.75 16.375 1 48.53 480 SER A C 1
ATOM 3917 O O . SER A 1 480 ? -10.125 32.875 15.57 1 48.53 480 SER A O 1
ATOM 3919 N N . SER A 1 481 ? -11.781 34.219 16.516 1 48.34 481 SER A N 1
ATOM 3920 C CA . SER A 1 481 ? -13.047 34.062 15.797 1 48.34 481 SER A CA 1
ATOM 3921 C C . SER A 1 481 ? -12.812 33.625 14.352 1 48.34 481 SER A C 1
ATOM 3923 O O . SER A 1 481 ? -13.641 32.938 13.766 1 48.34 481 SER A O 1
ATOM 3925 N N . SER A 1 482 ? -11.828 34.156 13.625 1 51.72 482 SER A N 1
ATOM 3926 C CA . SER A 1 482 ? -11.906 34.281 12.18 1 51.72 482 SER A CA 1
ATOM 3927 C C . SER A 1 482 ? -11.352 33.031 11.477 1 51.72 482 SER A C 1
ATOM 3929 O O . SER A 1 482 ? -11.539 32.875 10.266 1 51.72 482 SER A O 1
ATOM 3931 N N . SER A 1 483 ? -10.875 31.891 12.375 1 62.66 483 SER A N 1
ATOM 3932 C CA . SER A 1 483 ? -10.078 31 11.539 1 62.66 483 SER A CA 1
ATOM 3933 C C . SER A 1 483 ? -10.727 29.625 11.422 1 62.66 483 SER A C 1
ATOM 3935 O O . SER A 1 483 ? -10.297 28.797 10.617 1 62.66 483 SER A O 1
ATOM 3937 N N . ASN A 1 484 ? -11.859 29.328 12.188 1 75.5 484 ASN A N 1
ATOM 3938 C CA . ASN A 1 484 ? -12.523 28.031 12.047 1 75.5 484 ASN A CA 1
ATOM 3939 C C . ASN A 1 484 ? -13.57 28.062 10.93 1 75.5 484 ASN A C 1
ATOM 3941 O O . ASN A 1 484 ? -14.57 28.766 11.031 1 75.5 484 ASN A O 1
ATOM 3945 N N . TRP A 1 485 ? -13.461 27.344 9.977 1 76.12 485 TRP A N 1
ATOM 3946 C CA . TRP A 1 485 ? -14.32 27.406 8.797 1 76.12 485 TRP A CA 1
ATOM 3947 C C . TRP A 1 485 ? -15.664 26.75 9.055 1 76.12 485 TRP A C 1
ATOM 3949 O O . TRP A 1 485 ? -16.672 27.094 8.422 1 76.12 485 TRP A O 1
ATOM 3959 N N . ALA A 1 486 ? -15.648 25.75 10.016 1 77.38 486 ALA A N 1
ATOM 3960 C CA . ALA A 1 486 ? -16.859 24.969 10.227 1 77.38 486 ALA A CA 1
ATOM 3961 C C . ALA A 1 486 ? -17.781 25.656 11.234 1 77.38 486 ALA A C 1
ATOM 3963 O O . ALA A 1 486 ? -19 25.656 11.055 1 77.38 486 ALA A O 1
ATOM 3964 N N . LEU A 1 487 ? -17.125 26.188 12.289 1 78.62 487 LEU A N 1
ATOM 3965 C CA . LEU A 1 487 ? -17.906 26.812 13.359 1 78.62 487 LEU A CA 1
ATOM 3966 C C . LEU A 1 487 ? -17.891 28.328 13.234 1 78.62 487 LEU A C 1
ATOM 3968 O O . LEU A 1 487 ? -16.922 28.984 13.648 1 78.62 487 LEU A O 1
ATOM 3972 N N . ASP A 1 488 ? -18.922 28.859 12.492 1 68.12 488 ASP A N 1
ATOM 3973 C CA . ASP A 1 488 ? -19.016 30.297 12.266 1 68.12 488 ASP A CA 1
ATOM 3974 C C . ASP A 1 488 ? -18.891 31.078 13.57 1 68.12 488 ASP A C 1
ATOM 3976 O O . ASP A 1 488 ? -19.172 30.531 14.648 1 68.12 488 ASP A O 1
ATOM 3980 N N . LYS A 1 489 ? -18.469 32.219 13.453 1 63.19 489 LYS A N 1
ATOM 3981 C CA . LYS A 1 489 ? -18.297 33.094 14.602 1 63.19 489 LYS A CA 1
ATOM 3982 C C . LYS A 1 489 ? -19.578 33.219 15.398 1 63.19 489 LYS A C 1
ATOM 3984 O O . LYS A 1 489 ? -19.562 33.281 16.625 1 63.19 489 LYS A O 1
ATOM 3989 N N . LEU A 1 490 ? -20.656 33.188 14.617 1 61.59 490 LEU A N 1
ATOM 3990 C CA . LEU A 1 490 ? -21.953 33.344 15.266 1 61.59 490 LEU A CA 1
ATOM 3991 C C . LEU A 1 490 ? -22.25 32.156 16.188 1 61.59 490 LEU A C 1
ATOM 3993 O O . LEU A 1 490 ? -22.75 32.344 17.297 1 61.59 490 LEU A O 1
ATOM 3997 N N . LEU A 1 491 ? -21.922 31.031 15.688 1 72.25 491 LEU A N 1
ATOM 3998 C CA . LEU A 1 491 ? -22.141 29.828 16.484 1 72.25 491 LEU A CA 1
ATOM 3999 C C . LEU A 1 491 ? -21.172 29.781 17.672 1 72.25 491 LEU A C 1
ATOM 4001 O O . LEU A 1 491 ? -21.562 29.359 18.766 1 72.25 491 LEU A O 1
ATOM 4005 N N . GLN A 1 492 ? -20.016 30.266 17.391 1 68.62 492 GLN A N 1
ATOM 4006 C CA . GLN A 1 492 ? -19.031 30.281 18.453 1 68.62 492 GLN A CA 1
ATOM 4007 C C . GLN A 1 492 ? -19.406 31.281 19.547 1 68.62 492 GLN A C 1
ATOM 4009 O O . GLN A 1 492 ? -19.25 31 20.734 1 68.62 492 GLN A O 1
ATOM 4014 N N . ASP A 1 493 ? -19.844 32.406 19.016 1 60.84 493 ASP A N 1
ATOM 4015 C CA . ASP A 1 493 ? -20.234 33.438 19.953 1 60.84 493 ASP A CA 1
ATOM 4016 C C . ASP A 1 493 ? -21.484 33.031 20.734 1 60.84 493 ASP A C 1
ATOM 4018 O O . ASP A 1 493 ? -21.594 33.281 21.938 1 60.84 493 ASP A O 1
ATOM 4022 N N . HIS A 1 494 ? -22.438 32.5 19.922 1 60.88 494 HIS A N 1
ATOM 4023 C CA . HIS A 1 494 ? -23.703 32.125 20.547 1 60.88 494 HIS A CA 1
ATOM 4024 C C . HIS A 1 494 ? -23.484 31 21.547 1 60.88 494 HIS A C 1
ATOM 4026 O O . HIS A 1 494 ? -24.172 30.938 22.578 1 60.88 494 HIS A O 1
ATOM 4032 N N . LEU A 1 495 ? -22.547 30.141 21.109 1 58.62 495 LEU A N 1
ATOM 4033 C CA . LEU A 1 495 ? -22.344 28.938 21.891 1 58.62 495 LEU A CA 1
ATOM 4034 C C . LEU A 1 495 ? -21.109 29.078 22.781 1 58.62 495 LEU A C 1
ATOM 4036 O O . LEU A 1 495 ? -20.891 28.266 23.688 1 58.62 495 LEU A O 1
ATOM 4040 N N . THR A 1 496 ? -20.141 30.031 22.406 1 55.97 496 THR A N 1
ATOM 4041 C CA . THR A 1 496 ? -18.75 30.062 22.844 1 55.97 496 THR A CA 1
ATOM 4042 C C . THR A 1 496 ? -18.656 29.891 24.359 1 55.97 496 THR A C 1
ATOM 4044 O O . THR A 1 496 ? -17.828 29.141 24.859 1 55.97 496 THR A O 1
ATOM 4047 N N . ALA A 1 497 ? -18.953 31.016 25.094 1 57.84 497 ALA A N 1
ATOM 4048 C CA . ALA A 1 497 ? -18.359 31 26.438 1 57.84 497 ALA A CA 1
ATOM 4049 C C . ALA A 1 497 ? -18.688 29.703 27.172 1 57.84 497 ALA A C 1
ATOM 4051 O O . ALA A 1 497 ? -17.797 29.016 27.672 1 57.84 497 ALA A O 1
ATOM 4052 N N . PRO A 1 498 ? -19.922 29.141 27.062 1 61.28 498 PRO A N 1
ATOM 4053 C CA . PRO A 1 498 ? -20.281 28.016 27.953 1 61.28 498 PRO A CA 1
ATOM 4054 C C . PRO A 1 498 ? -19.969 26.656 27.328 1 61.28 498 PRO A C 1
ATOM 4056 O O . PRO A 1 498 ? -19.625 25.719 28.047 1 61.28 498 PRO A O 1
ATOM 4059 N N . LEU A 1 499 ? -19.891 26.672 26 1 69.12 499 LEU A N 1
ATOM 4060 C CA . LEU A 1 499 ? -19.797 25.328 25.438 1 69.12 499 LEU A CA 1
ATOM 4061 C C . LEU A 1 499 ? -18.375 25.016 24.984 1 69.12 499 LEU A C 1
ATOM 4063 O O . LEU A 1 499 ? -17.922 23.875 25.062 1 69.12 499 LEU A O 1
ATOM 4067 N N . PHE A 1 500 ? -17.688 26.141 24.578 1 74.5 500 PHE A N 1
ATOM 4068 C CA . PHE A 1 500 ? -16.344 25.891 24.062 1 74.5 500 PHE A CA 1
ATOM 4069 C C . PHE A 1 500 ? -15.297 26.391 25.047 1 74.5 500 PHE A C 1
ATOM 4071 O O . PHE A 1 500 ? -14.141 26.594 24.688 1 74.5 500 PHE A O 1
ATOM 4078 N N . GLY A 1 501 ? -15.906 26.688 26.234 1 70.06 501 GLY A N 1
ATOM 4079 C CA . GLY A 1 501 ? -14.992 27.078 27.281 1 70.06 501 GLY A CA 1
ATOM 4080 C C . GLY A 1 501 ? -14.156 25.938 27.828 1 70.06 501 GLY A C 1
ATOM 4081 O O . GLY A 1 501 ? -14.492 24.766 27.609 1 70.06 501 GLY A O 1
ATOM 4082 N N . LYS A 1 502 ? -13.062 26.312 28.406 1 72.31 502 LYS A N 1
ATOM 4083 C CA . LYS A 1 502 ? -12.211 25.297 29.031 1 72.31 502 LYS A CA 1
ATOM 4084 C C . LYS A 1 502 ? -12.969 24.5 30.078 1 72.31 502 LYS A C 1
ATOM 4086 O O . LYS A 1 502 ? -13.703 25.078 30.891 1 72.31 502 LYS A O 1
ATOM 4091 N N . GLY A 1 503 ? -12.914 23.156 29.938 1 70.19 503 GLY A N 1
ATOM 4092 C CA . GLY A 1 503 ? -13.57 22.297 30.906 1 70.19 503 GLY A CA 1
ATOM 4093 C C . GLY A 1 503 ? -14.891 21.734 30.406 1 70.19 503 GLY A C 1
ATOM 4094 O O . GLY A 1 503 ? -15.477 20.859 31.047 1 70.19 503 GLY A O 1
ATOM 4095 N N . THR A 1 504 ? -15.328 22.266 29.359 1 82.94 504 THR A N 1
ATOM 4096 C CA . THR A 1 504 ? -16.562 21.719 28.797 1 82.94 504 THR A CA 1
ATOM 4097 C C . THR A 1 504 ? -16.297 20.422 28.062 1 82.94 504 THR A C 1
ATOM 4099 O O . THR A 1 504 ? -15.195 20.219 27.5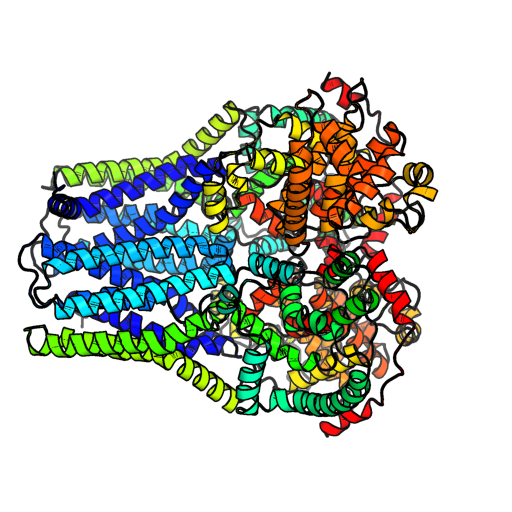31 1 82.94 504 THR A O 1
ATOM 4102 N N . GLN A 1 505 ? -17.266 19.594 28.016 1 87.5 505 GLN A N 1
ATOM 4103 C CA . GLN A 1 505 ? -17.125 18.312 27.375 1 87.5 505 GLN A CA 1
ATOM 4104 C C . GLN A 1 505 ? -17.062 18.453 25.859 1 87.5 505 GLN A C 1
ATOM 4106 O O . GLN A 1 505 ? -16.391 17.688 25.172 1 87.5 505 GLN A O 1
ATOM 4111 N N . VAL A 1 506 ? -17.812 19.422 25.375 1 88.94 506 VAL A N 1
ATOM 4112 C CA . VAL A 1 506 ? -17.812 19.672 23.938 1 88.94 506 VAL A CA 1
ATOM 4113 C C . VAL A 1 506 ? -16.406 20.016 23.469 1 88.94 506 VAL A C 1
ATOM 4115 O O . VAL A 1 506 ? -15.906 19.438 22.484 1 88.94 506 VAL A O 1
ATOM 4118 N N . ARG A 1 507 ? -15.766 20.875 24.141 1 86 507 ARG A N 1
ATOM 4119 C CA . ARG A 1 507 ? -14.414 21.297 23.781 1 86 507 ARG A CA 1
ATOM 4120 C C . ARG A 1 507 ? -13.422 20.141 23.984 1 86 507 ARG A C 1
ATOM 4122 O O . ARG A 1 507 ? -12.625 19.859 23.094 1 86 507 ARG A O 1
ATOM 4129 N N . GLU A 1 508 ? -13.523 19.484 25.062 1 85.69 508 GLU A N 1
ATOM 4130 C CA . GLU A 1 508 ? -12.562 18.438 25.406 1 85.69 508 GLU A CA 1
ATOM 4131 C C . GLU A 1 508 ? -12.672 17.25 24.438 1 85.69 508 GLU A C 1
ATOM 4133 O O . GLU A 1 508 ? -11.656 16.656 24.062 1 85.69 508 GLU A O 1
ATOM 4138 N N . THR A 1 509 ? -13.859 16.906 24.062 1 89.69 509 THR A N 1
ATOM 4139 C CA . THR A 1 509 ? -14.055 15.75 23.188 1 89.69 509 THR A CA 1
ATOM 4140 C C . THR A 1 509 ? -13.609 16.062 21.766 1 89.69 509 THR A C 1
ATOM 4142 O O . THR A 1 509 ? -13.211 15.164 21.031 1 89.69 509 THR A O 1
ATOM 4145 N N . LEU A 1 510 ? -13.648 17.297 21.375 1 88.62 510 LEU A N 1
ATOM 4146 C CA . LEU A 1 510 ? -13.195 17.688 20.047 1 88.62 510 LEU A CA 1
ATOM 4147 C C . LEU A 1 510 ? -11.672 17.719 19.984 1 88.62 510 LEU A C 1
ATOM 4149 O O . LEU A 1 510 ? -11.086 17.562 18.906 1 88.62 510 LEU A O 1
ATOM 4153 N N . LEU A 1 511 ? -11.062 17.922 21.141 1 85.19 511 LEU A N 1
ATOM 4154 C CA . LEU A 1 511 ? -9.609 18.047 21.188 1 85.19 511 LEU A CA 1
ATOM 4155 C C . LEU A 1 511 ? -8.945 16.703 21.438 1 85.19 511 LEU A C 1
ATOM 4157 O O . LEU A 1 511 ? -7.723 16.578 21.375 1 85.19 511 LEU A O 1
ATOM 4161 N N . GLU A 1 512 ? -9.766 15.68 21.609 1 86.88 512 GLU A N 1
ATOM 4162 C CA . GLU A 1 512 ? -9.234 14.336 21.781 1 86.88 512 GLU A CA 1
ATOM 4163 C C . GLU A 1 512 ? -8.758 13.758 20.453 1 86.88 512 GLU A C 1
ATOM 4165 O O . GLU A 1 512 ? -8.734 14.453 19.438 1 86.88 512 GLU A O 1
ATOM 4170 N N . SER A 1 513 ? -8.203 12.516 20.578 1 85.94 513 SER A N 1
ATOM 4171 C CA . SER A 1 513 ? -7.789 11.867 19.328 1 85.94 513 SER A CA 1
ATOM 4172 C C . SER A 1 513 ? -8.945 11.789 18.344 1 85.94 513 SER A C 1
ATOM 4174 O O . SER A 1 513 ? -10.102 11.656 18.75 1 85.94 513 SER A O 1
ATOM 4176 N N . PHE A 1 514 ? -8.68 11.883 17.141 1 89.62 514 PHE A N 1
ATOM 4177 C CA . PHE A 1 514 ? -9.703 11.984 16.109 1 89.62 514 PHE A CA 1
ATOM 4178 C C . PHE A 1 514 ? -10.656 10.797 16.156 1 89.62 514 PHE A C 1
ATOM 4180 O O . PHE A 1 514 ? -11.875 10.969 16.125 1 89.62 514 PHE A O 1
ATOM 4187 N N . ASP A 1 515 ? -10.172 9.594 16.219 1 88.06 515 ASP A N 1
ATOM 4188 C CA . ASP A 1 515 ? -11.008 8.391 16.234 1 88.06 515 ASP A CA 1
ATOM 4189 C C . ASP A 1 515 ? -11.906 8.367 17.469 1 88.06 515 ASP A C 1
ATOM 4191 O O . ASP A 1 515 ? -13.086 8.008 17.375 1 88.06 515 ASP A O 1
ATOM 4195 N N . LYS A 1 516 ? -11.32 8.734 18.547 1 89.12 516 LYS A N 1
ATOM 4196 C CA . LYS A 1 516 ? -12.117 8.781 19.781 1 89.1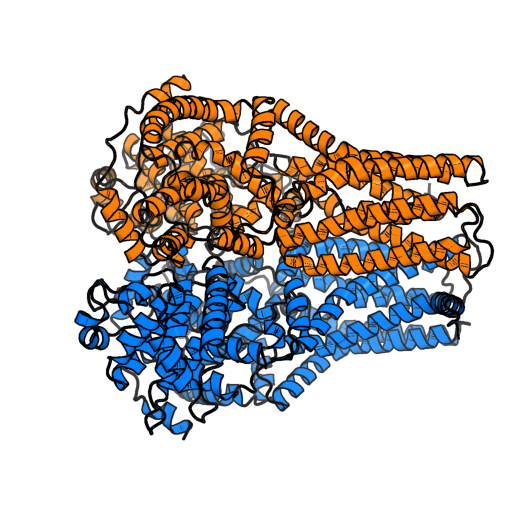2 516 LYS A CA 1
ATOM 4197 C C . LYS A 1 516 ? -13.203 9.852 19.688 1 89.12 516 LYS A C 1
ATOM 4199 O O . LYS A 1 516 ? -14.328 9.633 20.125 1 89.12 516 LYS A O 1
ATOM 4204 N N . SER A 1 517 ? -12.805 10.984 19.156 1 91.88 517 SER A N 1
ATOM 4205 C CA . SER A 1 517 ? -13.766 12.07 19 1 91.88 517 SER A CA 1
ATOM 4206 C C . SER A 1 517 ? -14.938 11.641 18.125 1 91.88 517 SER A C 1
ATOM 4208 O O . SER A 1 517 ? -16.094 11.906 18.438 1 91.88 517 SER A O 1
ATOM 4210 N N . VAL A 1 518 ? -14.68 10.938 17.047 1 93.5 518 VAL A N 1
ATOM 4211 C CA . VAL A 1 518 ? -15.719 10.477 16.125 1 93.5 518 VAL A CA 1
ATOM 4212 C C . VAL A 1 518 ? -16.641 9.492 16.844 1 93.5 518 VAL A C 1
ATOM 4214 O O . VAL A 1 518 ? -17.859 9.57 16.734 1 93.5 518 VAL A O 1
ATOM 4217 N N . LEU A 1 519 ? -16.031 8.648 17.578 1 93.44 519 LEU A N 1
ATOM 4218 C CA . LEU A 1 519 ? -16.812 7.645 18.281 1 93.44 519 LEU A CA 1
ATOM 4219 C C . LEU A 1 519 ? -17.703 8.289 19.344 1 93.44 519 LEU A C 1
ATOM 4221 O O . LEU A 1 519 ? -18.906 7.984 19.422 1 93.44 519 LEU A O 1
ATOM 4225 N N . LEU A 1 520 ? -17.188 9.203 20.141 1 94.69 520 LEU A N 1
ATOM 4226 C CA . LEU A 1 520 ? -17.938 9.867 21.203 1 94.69 520 LEU A CA 1
ATOM 4227 C C . LEU A 1 520 ? -19.078 10.695 20.625 1 94.69 520 LEU A C 1
ATOM 4229 O O . LEU A 1 520 ? -20.203 10.641 21.125 1 94.69 520 LEU A O 1
ATOM 4233 N N . TRP A 1 521 ? -18.797 11.375 19.609 1 96.38 521 TRP A N 1
ATOM 4234 C CA . TRP A 1 521 ? -19.812 12.227 19 1 96.38 521 TRP A CA 1
ATOM 4235 C C . TRP A 1 521 ? -20.891 11.383 18.312 1 96.38 521 TRP A C 1
ATOM 4237 O O . TRP A 1 521 ? -22.062 11.773 18.266 1 96.38 521 TRP A O 1
ATOM 4247 N N . HIS A 1 522 ? -20.516 10.258 17.75 1 96.31 522 HIS A N 1
ATOM 4248 C CA . HIS A 1 522 ? -21.5 9.367 17.156 1 96.31 522 HIS A CA 1
ATOM 4249 C C . HIS A 1 522 ? -22.484 8.852 18.219 1 96.31 522 HIS A C 1
ATOM 4251 O O . HIS A 1 522 ? -23.703 8.883 18 1 96.31 522 HIS A O 1
ATOM 4257 N N . LEU A 1 523 ? -21.922 8.438 19.297 1 95.06 523 LEU A N 1
ATOM 4258 C CA . LEU A 1 523 ? -22.766 7.938 20.391 1 95.06 523 LEU A CA 1
ATOM 4259 C C . LEU A 1 523 ? -23.641 9.055 20.953 1 95.06 523 LEU A C 1
ATOM 4261 O O . LEU A 1 523 ? -24.844 8.867 21.172 1 95.06 523 LEU A O 1
ATOM 4265 N N . ALA A 1 524 ? -23.078 10.195 21.172 1 95.5 524 ALA A N 1
ATOM 4266 C CA . ALA A 1 524 ? -23.812 11.328 21.734 1 95.5 524 ALA A CA 1
ATOM 4267 C C . ALA A 1 524 ? -24.906 11.789 20.781 1 95.5 524 ALA A C 1
ATOM 4269 O O . ALA A 1 524 ? -26.016 12.117 21.203 1 95.5 524 ALA A O 1
ATOM 4270 N N . THR A 1 525 ? -24.594 11.836 19.469 1 95.19 525 THR A N 1
ATOM 4271 C CA . THR A 1 525 ? -25.578 12.25 18.469 1 95.19 525 THR A CA 1
ATOM 4272 C C . THR A 1 525 ? -26.75 11.273 18.438 1 95.19 525 THR A C 1
ATOM 4274 O O . THR A 1 525 ? -27.906 11.695 18.359 1 95.19 525 THR A O 1
ATOM 4277 N N . ASP A 1 526 ? -26.453 10.039 18.469 1 92.88 526 ASP A N 1
ATOM 4278 C CA . ASP A 1 526 ? -27.516 9.031 18.469 1 92.88 526 ASP A CA 1
ATOM 4279 C C . ASP A 1 526 ? -28.406 9.164 19.703 1 92.88 526 ASP A C 1
ATOM 4281 O O . ASP A 1 526 ? -29.625 9.102 19.609 1 92.88 526 ASP A O 1
ATOM 4285 N N . LEU A 1 527 ? -27.844 9.398 20.844 1 91.81 527 LEU A N 1
ATOM 4286 C CA . LEU A 1 527 ? -28.594 9.562 22.094 1 91.81 527 LEU A CA 1
ATOM 4287 C C . LEU A 1 527 ? -29.438 10.828 22.047 1 91.81 527 LEU A C 1
ATOM 4289 O O . LEU A 1 527 ? -30.594 10.82 22.453 1 91.81 527 LEU A O 1
ATOM 4293 N N . CYS A 1 528 ? -28.859 11.867 21.516 1 91.44 528 CYS A N 1
ATOM 4294 C CA . CYS A 1 528 ? -29.578 13.133 21.422 1 91.44 528 CYS A CA 1
ATOM 4295 C C . CYS A 1 528 ? -30.766 13.008 20.484 1 91.44 528 CYS A C 1
ATOM 4297 O O . CYS A 1 528 ? -31.859 13.5 20.781 1 91.44 528 CYS A O 1
ATOM 4299 N N . PHE A 1 529 ? -30.609 12.344 19.391 1 88.56 529 PHE A N 1
ATOM 4300 C CA . PHE A 1 529 ? -31.672 12.227 18.391 1 88.56 529 PHE A CA 1
ATOM 4301 C C . PHE A 1 529 ? -32.75 11.289 18.891 1 88.56 529 PHE A C 1
ATOM 4303 O O . PHE A 1 529 ? -33.938 11.469 18.562 1 88.56 529 PHE A O 1
ATOM 4310 N N . CYS A 1 530 ? -32.375 10.359 19.656 1 86.38 530 CYS A N 1
ATOM 4311 C CA . CYS A 1 530 ? -33.375 9.438 20.203 1 86.38 530 CYS A CA 1
ATOM 4312 C C . CYS A 1 530 ? -34.188 10.117 21.297 1 86.38 530 CYS A C 1
ATOM 4314 O O . CYS A 1 530 ? -35.375 9.828 21.469 1 86.38 530 CYS A O 1
ATOM 4316 N N . LEU A 1 531 ? -33.625 10.938 22.031 1 84.44 531 LEU A N 1
ATOM 4317 C CA . LEU A 1 531 ? -34.281 11.547 23.188 1 84.44 531 LEU A CA 1
ATOM 4318 C C . LEU A 1 531 ? -35.094 12.773 22.766 1 84.44 531 LEU A C 1
ATOM 4320 O O . LEU A 1 531 ? -36.094 13.102 23.391 1 84.44 531 LEU A O 1
ATOM 4324 N N . LYS A 1 532 ? -34.5 13.484 21.859 1 73.06 532 LYS A N 1
ATOM 4325 C CA . LYS A 1 532 ? -35.25 14.688 21.484 1 73.06 532 LYS A CA 1
ATOM 4326 C C . LYS A 1 532 ? -36.375 14.359 20.531 1 73.06 532 LYS A C 1
ATOM 4328 O O . LYS A 1 532 ? -36.219 13.516 19.641 1 73.06 532 LYS A O 1
ATOM 4333 N N . THR A 1 533 ? -37.594 14.539 21.078 1 57.91 533 THR A N 1
ATOM 4334 C CA . THR A 1 533 ? -38.844 14.383 20.359 1 57.91 533 THR A CA 1
ATOM 4335 C C . THR A 1 533 ? -38.812 15.133 19.031 1 57.91 533 THR A C 1
ATOM 4337 O O . THR A 1 533 ? -38.438 16.312 18.984 1 57.91 533 THR A O 1
ATOM 4340 N N . PRO A 1 534 ? -38.688 14.375 17.891 1 54.5 534 PRO A N 1
ATOM 4341 C CA . PRO A 1 534 ? -38.594 15.039 16.578 1 54.5 534 PRO A CA 1
ATOM 4342 C C . PRO A 1 534 ? -39.562 16.203 16.453 1 54.5 534 PRO A C 1
ATOM 4344 O O . PRO A 1 534 ? -40.75 16.047 16.734 1 54.5 534 PRO A O 1
ATOM 4347 N N . PRO A 1 535 ? -39.25 17.422 16.719 1 49.06 535 PRO A N 1
ATOM 4348 C CA . PRO A 1 535 ? -40.344 18.344 16.359 1 49.06 535 PRO A CA 1
ATOM 4349 C C . PRO A 1 535 ? -41.031 17.969 15.039 1 49.06 535 PRO A C 1
ATOM 4351 O O . PRO A 1 535 ? -40.469 17.234 14.234 1 49.06 535 PRO A O 1
ATOM 4354 N N . ALA A 1 536 ? -42.344 18.438 14.836 1 45.56 536 ALA A N 1
ATOM 4355 C CA . ALA A 1 536 ? -43.125 18.312 13.609 1 45.56 536 ALA A CA 1
ATOM 4356 C C . ALA A 1 536 ? -42.219 18.453 12.383 1 45.56 536 ALA A C 1
ATOM 4358 O O . ALA A 1 536 ? -42.312 17.656 11.445 1 45.56 536 ALA A O 1
ATOM 4359 N N . PRO A 1 537 ? -41.844 19.844 12.016 1 46.69 537 PRO A N 1
ATOM 4360 C CA . PRO A 1 537 ? -41.312 19.969 10.641 1 46.69 537 PRO A CA 1
ATOM 4361 C C . PRO A 1 537 ? -39.938 19.375 10.477 1 46.69 537 PRO A C 1
ATOM 4363 O O . PRO A 1 537 ? -39.062 19.562 11.336 1 46.69 537 PRO A O 1
ATOM 4366 N N . PHE A 1 538 ? -39.781 18.359 9.695 1 48.94 538 PHE A N 1
ATOM 4367 C CA . PHE A 1 538 ? -38.625 17.594 9.219 1 48.94 538 PHE A CA 1
ATOM 4368 C C . PHE A 1 538 ? -37.438 18.5 8.977 1 48.94 538 PHE A C 1
ATOM 4370 O O . PHE A 1 538 ? -37.438 19.328 8.062 1 48.94 538 PHE A O 1
ATOM 4377 N N . ASN A 1 539 ? -36.625 18.922 10.031 1 58.34 539 ASN A N 1
ATOM 4378 C CA . ASN A 1 539 ? -35.406 19.703 9.781 1 58.34 539 ASN A CA 1
ATOM 4379 C C . ASN A 1 539 ? -34.406 18.922 8.961 1 58.34 539 ASN A C 1
ATOM 4381 O O . ASN A 1 539 ? -33.969 17.844 9.375 1 58.34 539 ASN A O 1
ATOM 4385 N N . HIS A 1 540 ? -34.312 19.219 7.664 1 63.06 540 HIS A N 1
ATOM 4386 C CA . HIS A 1 540 ? -33.438 18.641 6.648 1 63.06 540 HIS A CA 1
ATOM 4387 C C . HIS A 1 540 ? -32 18.438 7.191 1 63.06 540 HIS A C 1
ATOM 4389 O O . HIS A 1 540 ? -31.297 17.531 6.754 1 63.06 540 HIS A O 1
ATOM 4395 N N . ARG A 1 541 ? -31.703 19.094 8.242 1 73.25 541 ARG A N 1
ATOM 4396 C CA . ARG A 1 541 ? -30.344 18.984 8.75 1 73.25 541 ARG A CA 1
ATOM 4397 C C . ARG A 1 541 ? -30.188 17.781 9.672 1 73.25 541 ARG A C 1
ATOM 4399 O O . ARG A 1 541 ? -29.094 17.203 9.781 1 73.25 541 ARG A O 1
ATOM 4406 N N . GLU A 1 542 ? -31.328 17.406 10.211 1 79.12 542 GLU A N 1
ATOM 4407 C CA . GLU A 1 542 ? -31.266 16.266 11.109 1 79.12 542 GLU A CA 1
ATOM 4408 C C . GLU A 1 542 ? -30.922 14.984 10.352 1 79.12 542 GLU A C 1
ATOM 4410 O O . GLU A 1 542 ? -30.016 14.25 10.75 1 79.12 542 GLU A O 1
ATOM 4415 N N . PHE A 1 543 ? -31.594 14.875 9.32 1 80.25 543 PHE A N 1
ATOM 4416 C CA . PHE A 1 543 ? -31.391 13.672 8.531 1 80.25 543 PHE A CA 1
ATOM 4417 C C . PHE A 1 543 ? -29.969 13.625 7.969 1 80.25 543 PHE A C 1
ATOM 4419 O O . PHE A 1 543 ? -29.328 12.578 7.973 1 80.25 543 PHE A O 1
ATOM 4426 N N . ARG A 1 544 ? -29.516 14.688 7.641 1 85.38 544 ARG A N 1
ATOM 4427 C CA . ARG A 1 544 ? -28.172 14.773 7.066 1 85.38 544 ARG A CA 1
ATOM 4428 C C . ARG A 1 544 ? -27.109 14.5 8.125 1 85.38 544 ARG A C 1
ATOM 4430 O O . ARG A 1 544 ? -26.141 13.781 7.859 1 85.38 544 ARG A O 1
ATOM 4437 N N . THR A 1 545 ? -27.406 15.023 9.211 1 91.38 545 THR A N 1
ATOM 4438 C CA . THR A 1 545 ? -26.453 14.859 10.305 1 91.38 545 THR A CA 1
ATOM 4439 C C . THR A 1 545 ? -26.375 13.406 10.742 1 91.38 545 THR A C 1
ATOM 4441 O O . THR A 1 545 ? -25.281 12.875 10.961 1 91.38 545 THR A O 1
ATOM 4444 N N . GLU A 1 546 ? -27.484 12.82 10.805 1 91.06 546 GLU A N 1
ATOM 4445 C CA . GLU A 1 546 ? -27.516 11.406 11.188 1 91.06 546 GLU A CA 1
ATOM 4446 C C . GLU A 1 546 ? -26.828 10.539 10.133 1 91.06 546 GLU A C 1
ATOM 4448 O O . GLU A 1 546 ? -26.094 9.602 10.477 1 91.06 546 GLU A O 1
ATOM 4453 N N . ALA A 1 547 ? -27.062 10.875 8.914 1 90.69 547 ALA A N 1
ATOM 4454 C CA . ALA A 1 547 ? -26.453 10.109 7.828 1 90.69 547 ALA A CA 1
ATOM 4455 C C . ALA A 1 547 ? -24.938 10.219 7.848 1 90.69 547 ALA A C 1
ATOM 4457 O O . ALA A 1 547 ? -24.234 9.227 7.66 1 90.69 547 ALA A O 1
ATOM 4458 N N . ILE A 1 548 ? -24.469 11.398 8.094 1 93.56 548 ILE A N 1
ATOM 4459 C CA . ILE A 1 548 ? -23.031 11.602 8.117 1 93.56 548 ILE A CA 1
ATOM 4460 C C . ILE A 1 548 ? -22.438 10.93 9.352 1 93.56 548 ILE A C 1
ATOM 4462 O O . ILE A 1 548 ? -21.359 10.32 9.273 1 93.56 548 ILE A O 1
ATOM 4466 N N . SER A 1 549 ? -23.125 11.062 10.438 1 95.06 549 SER A N 1
ATOM 4467 C CA . SER A 1 549 ? -22.656 10.414 11.656 1 95.06 549 SER A CA 1
ATOM 4468 C C . SER A 1 549 ? -22.562 8.906 11.484 1 95.06 549 SER A C 1
ATOM 4470 O O . SER A 1 549 ? -21.547 8.297 11.82 1 95.06 549 SER A O 1
ATOM 4472 N N . ASN A 1 550 ? -23.547 8.32 10.898 1 93.06 550 ASN A N 1
ATOM 4473 C CA . ASN A 1 550 ? -23.547 6.875 10.68 1 93.06 550 ASN A CA 1
ATOM 4474 C C . ASN A 1 550 ? -22.5 6.461 9.656 1 93.06 550 ASN A C 1
ATOM 4476 O O . ASN A 1 550 ? -21.922 5.375 9.758 1 93.06 550 ASN A O 1
ATOM 4480 N N . TYR A 1 551 ? -22.328 7.301 8.742 1 91.94 551 TYR A N 1
ATOM 4481 C CA . TYR A 1 551 ? -21.312 6.996 7.742 1 91.94 551 TYR A CA 1
ATOM 4482 C C . TYR A 1 551 ? -19.906 7.016 8.359 1 91.94 551 TYR A C 1
ATOM 4484 O O . TYR A 1 551 ? -19.078 6.156 8.055 1 91.94 551 TYR A O 1
ATOM 4492 N N . MET A 1 552 ? -19.703 7.973 9.203 1 93 552 MET A N 1
ATOM 4493 C CA . MET A 1 552 ? -18.406 8.062 9.867 1 93 552 MET A CA 1
ATOM 4494 C C . MET A 1 552 ? -18.172 6.863 10.781 1 93 552 MET A C 1
ATOM 4496 O O . MET A 1 552 ? -17.047 6.367 10.898 1 93 552 MET A O 1
ATOM 4500 N N . ALA A 1 553 ? -19.188 6.43 11.375 1 91.88 553 ALA A N 1
ATOM 4501 C CA . ALA A 1 553 ? -19.094 5.23 12.203 1 91.88 553 ALA A CA 1
ATOM 4502 C C . ALA A 1 553 ? -18.781 3.998 11.352 1 91.88 553 ALA A C 1
ATOM 4504 O O . ALA A 1 553 ? -18.031 3.119 11.773 1 91.88 553 ALA A O 1
ATOM 4505 N N . HIS A 1 554 ? -19.359 4.043 10.195 1 89.12 554 HIS A N 1
ATOM 4506 C CA . HIS A 1 554 ? -19.062 2.965 9.258 1 89.12 554 HIS A CA 1
ATOM 4507 C C . HIS A 1 554 ? -17.594 2.949 8.875 1 89.12 554 HIS A C 1
ATOM 4509 O O . HIS A 1 554 ? -16.969 1.886 8.836 1 89.12 554 HIS A O 1
ATOM 4515 N N . LEU A 1 555 ? -17.062 4.07 8.648 1 88.75 555 LEU A N 1
ATOM 4516 C CA . LEU A 1 555 ? -15.648 4.16 8.289 1 88.75 555 LEU A CA 1
ATOM 4517 C C . LEU A 1 555 ? -14.758 3.701 9.438 1 88.75 555 LEU A C 1
ATOM 4519 O O . LEU A 1 555 ? -13.75 3.018 9.219 1 88.75 555 LEU A O 1
ATOM 4523 N N . LEU A 1 556 ? -15.148 3.99 10.625 1 88.25 556 LEU A N 1
ATOM 4524 C CA . LEU A 1 556 ? -14.367 3.633 11.797 1 88.25 556 LEU A CA 1
ATOM 4525 C C . LEU A 1 556 ? -14.328 2.121 11.992 1 88.25 556 LEU A C 1
ATOM 4527 O O . LEU A 1 556 ? -13.297 1.567 12.391 1 88.25 556 LEU A O 1
ATOM 4531 N N . LYS A 1 557 ? -15.312 1.541 11.672 1 83.81 557 LYS A N 1
ATOM 4532 C CA . LYS A 1 557 ? -15.414 0.111 11.945 1 83.81 557 LYS A CA 1
ATOM 4533 C C . LYS A 1 557 ? -14.859 -0.71 10.781 1 83.81 557 LYS A C 1
ATOM 4535 O O . LYS A 1 557 ? -14.102 -1.66 10.992 1 83.81 557 LYS A O 1
ATOM 4540 N N . PHE A 1 558 ? -15.195 -0.323 9.555 1 80.38 558 PHE A N 1
ATOM 4541 C CA . PHE A 1 558 ? -14.961 -1.221 8.43 1 80.38 558 PHE A CA 1
ATOM 4542 C C . PHE A 1 558 ? -13.773 -0.743 7.598 1 80.38 558 PHE A C 1
ATOM 4544 O O . PHE A 1 558 ? -13.109 -1.545 6.941 1 80.38 558 PHE A O 1
ATOM 4551 N N . ARG A 1 559 ? -13.555 0.555 7.57 1 84.25 559 ARG A N 1
ATOM 4552 C CA . ARG A 1 559 ? -12.469 1.092 6.762 1 84.25 559 ARG A CA 1
ATOM 4553 C C . ARG A 1 559 ? -11.617 2.07 7.562 1 84.25 559 ARG A C 1
ATOM 4555 O O . ARG A 1 559 ? -11.445 3.225 7.168 1 84.25 559 ARG A O 1
ATOM 4562 N N . PRO A 1 560 ? -11 1.546 8.539 1 81.31 560 PRO A N 1
ATOM 4563 C CA . PRO A 1 560 ? -10.203 2.461 9.359 1 81.31 560 PRO A CA 1
ATOM 4564 C C . PRO A 1 560 ? -8.953 2.959 8.641 1 81.31 560 PRO A C 1
ATOM 4566 O O . PRO A 1 560 ? -8.398 3.994 9.008 1 81.31 560 PRO A O 1
ATOM 4569 N N . ASP A 1 561 ? -8.547 2.285 7.598 1 77.75 561 ASP A N 1
ATOM 4570 C CA . ASP A 1 561 ? -7.367 2.67 6.836 1 77.75 561 ASP A CA 1
ATOM 4571 C C . ASP A 1 561 ? -7.555 4.035 6.176 1 77.75 561 ASP A C 1
ATOM 4573 O O . ASP A 1 561 ? -6.586 4.758 5.945 1 77.75 561 ASP A O 1
ATOM 4577 N N . MET A 1 562 ? -8.797 4.328 5.895 1 84 562 MET A N 1
ATOM 4578 C CA . MET A 1 562 ? -9.078 5.582 5.203 1 84 562 MET A CA 1
ATOM 4579 C C . MET A 1 562 ? -9.141 6.746 6.191 1 84 562 MET A C 1
ATOM 4581 O O . MET A 1 562 ? -9.086 7.91 5.789 1 84 562 MET A O 1
ATOM 4585 N N . LEU A 1 563 ? -9.305 6.387 7.426 1 79.75 563 LEU A N 1
ATOM 4586 C CA . LEU A 1 563 ? -9.305 7.445 8.43 1 79.75 563 LEU A CA 1
ATOM 4587 C C . LEU A 1 563 ? -7.902 7.672 8.984 1 79.75 563 LEU A C 1
ATOM 4589 O O . LEU A 1 563 ? -7.656 8.648 9.695 1 79.75 563 LEU A O 1
ATOM 4593 N N . MET A 1 564 ? -6.676 7.395 8.094 1 62.5 564 MET A N 1
ATOM 4594 C CA . MET A 1 564 ? -5.23 7.48 8.266 1 62.5 564 MET A CA 1
ATOM 4595 C C . MET A 1 564 ? -4.867 7.586 9.742 1 62.5 564 MET A C 1
ATOM 4597 O O . MET A 1 564 ? -3.754 7.988 10.086 1 62.5 564 MET A O 1
ATOM 4601 N N . THR A 1 565 ? -5.852 7.418 10.781 1 56.38 565 THR A N 1
ATOM 4602 C CA . THR A 1 565 ? -5.531 7.488 12.203 1 56.38 565 THR A CA 1
ATOM 4603 C C . THR A 1 565 ? -5.059 6.133 12.719 1 56.38 565 THR A C 1
ATOM 4605 O O . THR A 1 565 ? -4.766 5.98 13.906 1 56.38 565 THR A O 1
ATOM 4608 N N . GLY A 1 566 ? -3.934 5.559 12.242 1 56.72 566 GLY A N 1
ATOM 4609 C CA . GLY A 1 566 ? -3.545 4.348 12.945 1 56.72 566 GLY A CA 1
ATOM 4610 C C . GLY A 1 566 ? -4.723 3.598 13.531 1 56.72 566 GLY A C 1
ATOM 4611 O O . GLY A 1 566 ? -5.75 4.199 13.852 1 56.72 566 GLY A O 1
ATOM 4612 N N . THR A 1 567 ? -5.203 2.463 13.07 1 58.41 567 THR A N 1
ATOM 4613 C CA . THR A 1 567 ? -6.43 1.743 13.391 1 58.41 567 THR A CA 1
ATOM 4614 C C . THR A 1 567 ? -6.582 1.584 14.906 1 58.41 567 THR A C 1
ATOM 4616 O O . THR A 1 567 ? -5.699 1.035 15.57 1 58.41 567 THR A O 1
ATOM 4619 N N . ARG A 1 568 ? -7.18 2.576 15.562 1 70.75 568 ARG A N 1
ATOM 4620 C CA . ARG A 1 568 ? -7.562 2.363 16.953 1 70.75 568 ARG A CA 1
ATOM 4621 C C . ARG A 1 568 ? -8.891 1.623 17.047 1 70.75 568 ARG A C 1
ATOM 4623 O O . ARG A 1 568 ? -9.836 2.113 17.672 1 70.75 568 ARG A O 1
ATOM 4630 N N . GLN A 1 569 ? -8.906 0.537 16.438 1 71.81 569 GLN A N 1
ATOM 4631 C CA . GLN A 1 569 ? -10.102 -0.298 16.375 1 71.81 569 GLN A CA 1
ATOM 4632 C C . GLN A 1 569 ? -10.453 -0.842 17.766 1 71.81 569 GLN A C 1
ATOM 4634 O O . GLN A 1 569 ? -11.594 -1.233 18 1 71.81 569 GLN A O 1
ATOM 4639 N N . HIS A 1 570 ? -9.523 -0.64 18.625 1 72.44 570 HIS A N 1
ATOM 4640 C CA . HIS A 1 570 ? -9.797 -1.151 19.969 1 72.44 570 HIS A CA 1
ATOM 4641 C C . HIS A 1 570 ? -10.836 -0.298 20.688 1 72.44 570 HIS A C 1
ATOM 4643 O O . HIS A 1 570 ? -11.633 -0.812 21.469 1 72.44 570 HIS A O 1
ATOM 4649 N N . LEU A 1 571 ? -10.836 0.942 20.391 1 79.94 571 LEU A N 1
ATOM 4650 C CA . LEU A 1 571 ? -11.82 1.825 21 1 79.94 571 LEU A CA 1
ATOM 4651 C C . LEU A 1 571 ? -13.234 1.445 20.578 1 79.94 571 LEU A C 1
ATOM 4653 O O . LEU A 1 571 ? -14.156 1.481 21.391 1 79.94 571 LEU A O 1
ATOM 4657 N N . PHE A 1 572 ? -13.344 1.037 19.375 1 82.25 572 PHE A N 1
ATOM 4658 C CA . PHE A 1 572 ? -14.648 0.655 18.859 1 82.25 572 PHE A CA 1
ATOM 4659 C C . PHE A 1 572 ? -15.109 -0.665 19.469 1 82.25 572 PHE A C 1
ATOM 4661 O O . PHE A 1 572 ? -16.281 -0.825 19.797 1 82.25 572 PHE A O 1
ATOM 4668 N N . THR A 1 573 ? -14.219 -1.521 19.625 1 78.81 573 THR A N 1
ATOM 4669 C CA . THR A 1 573 ? -14.547 -2.805 20.234 1 78.81 573 THR A CA 1
ATOM 4670 C C . THR A 1 573 ? -14.898 -2.625 21.703 1 78.81 573 THR A C 1
ATOM 4672 O O . THR A 1 573 ? -15.828 -3.256 22.203 1 78.81 573 THR A O 1
ATOM 4675 N N . GLU A 1 574 ? -14.203 -1.811 22.328 1 81.38 574 GLU A N 1
ATOM 4676 C CA . GLU A 1 574 ? -14.492 -1.523 23.734 1 81.38 574 GLU A CA 1
ATOM 4677 C C . GLU A 1 574 ? -15.852 -0.861 23.891 1 81.38 574 GLU A C 1
ATOM 4679 O O . GLU A 1 574 ? -16.625 -1.206 24.797 1 81.38 574 GLU A O 1
ATOM 4684 N N . ALA A 1 575 ? -16.062 0.038 23.047 1 87.81 575 ALA A N 1
ATOM 4685 C CA . ALA A 1 575 ? -17.359 0.708 23.109 1 87.81 575 ALA A CA 1
ATOM 4686 C C . ALA A 1 575 ? -18.5 -0.275 22.844 1 87.81 575 ALA A C 1
ATOM 4688 O O . ALA A 1 575 ? -19.547 -0.21 23.5 1 87.81 575 ALA A O 1
ATOM 4689 N N . THR A 1 576 ? -18.297 -1.144 21.969 1 86.88 576 THR A N 1
ATOM 4690 C CA . THR A 1 576 ? -19.312 -2.143 21.641 1 86.88 576 THR A CA 1
ATOM 4691 C C . THR A 1 576 ? -19.547 -3.07 22.844 1 86.88 576 THR A C 1
ATOM 4693 O O . THR A 1 576 ? -20.688 -3.404 23.156 1 86.88 576 THR A O 1
ATOM 4696 N N . GLU A 1 577 ? -18.5 -3.463 23.453 1 84.12 577 GLU A N 1
ATOM 4697 C CA . GLU A 1 577 ? -18.625 -4.336 24.625 1 84.12 577 GLU A CA 1
ATOM 4698 C C . GLU A 1 577 ? -19.297 -3.617 25.781 1 84.12 577 GLU A C 1
ATOM 4700 O O . GLU A 1 577 ? -20.125 -4.203 26.484 1 84.12 577 GLU A O 1
ATOM 4705 N N . HIS A 1 578 ? -18.953 -2.404 26 1 86.75 578 HIS A N 1
ATOM 4706 C CA . HIS A 1 578 ? -19.562 -1.636 27.078 1 86.75 578 HIS A CA 1
ATOM 4707 C C . HIS A 1 578 ? -21.047 -1.432 26.859 1 86.75 578 HIS A C 1
ATOM 4709 O O . HIS A 1 578 ? -21.844 -1.562 27.781 1 86.75 578 HIS A O 1
ATOM 4715 N N . ILE A 1 579 ? -21.422 -1.175 25.672 1 88.06 579 ILE A N 1
ATOM 4716 C CA . ILE A 1 579 ? -22.828 -0.978 25.344 1 88.06 579 ILE A CA 1
ATOM 4717 C C . ILE A 1 579 ? -23.578 -2.293 25.531 1 88.06 579 ILE A C 1
ATOM 4719 O O . ILE A 1 579 ? -24.719 -2.305 26 1 88.06 579 ILE A O 1
ATOM 4723 N N . GLN A 1 580 ? -22.922 -3.266 25.141 1 85.44 580 GLN A N 1
ATOM 4724 C CA . GLN A 1 580 ? -23.547 -4.57 25.312 1 85.44 580 GLN A CA 1
ATOM 4725 C C . GLN A 1 580 ? -23.797 -4.871 26.781 1 85.44 580 GLN A C 1
ATOM 4727 O O . GLN A 1 580 ? -24.875 -5.371 27.156 1 85.44 580 GLN A O 1
ATOM 4732 N N . LYS A 1 581 ? -22.844 -4.617 27.578 1 84.25 581 LYS A N 1
ATOM 4733 C CA . LYS A 1 581 ? -22.969 -4.848 29 1 84.25 581 LYS A CA 1
ATOM 4734 C C . LYS A 1 581 ? -24.062 -3.967 29.609 1 84.25 581 LYS A C 1
ATOM 4736 O O . LYS A 1 581 ? -24.844 -4.414 30.453 1 84.25 581 LYS A O 1
ATOM 4741 N N . ILE A 1 582 ? -24.125 -2.82 29.141 1 86.75 582 ILE A N 1
ATOM 4742 C CA . ILE A 1 582 ? -25.141 -1.891 29.641 1 86.75 582 ILE A CA 1
ATOM 4743 C C . ILE A 1 582 ? -26.516 -2.365 29.203 1 86.75 582 ILE A C 1
ATOM 4745 O O . ILE A 1 582 ? -27.469 -2.357 30 1 86.75 582 ILE A O 1
ATOM 4749 N N . LEU A 1 583 ? -26.641 -2.799 27.969 1 84.56 583 LEU A N 1
ATOM 4750 C CA . LEU A 1 583 ? -27.922 -3.252 27.438 1 84.56 583 LEU A CA 1
ATOM 4751 C C . LEU A 1 583 ? -28.375 -4.539 28.125 1 84.56 583 LEU A C 1
ATOM 4753 O O . LEU A 1 583 ? -29.562 -4.766 28.312 1 84.56 583 LEU A O 1
ATOM 4757 N N . ASP A 1 584 ? -27.391 -5.277 28.422 1 81.62 584 ASP A N 1
ATOM 4758 C CA . ASP A 1 584 ? -27.719 -6.508 29.141 1 81.62 584 ASP A CA 1
ATOM 4759 C C . ASP A 1 584 ? -28.344 -6.211 30.5 1 81.62 584 ASP A C 1
ATOM 4761 O O . ASP A 1 584 ? -29.234 -6.941 30.953 1 81.62 584 ASP A O 1
ATOM 4765 N N . ASN A 1 585 ? -27.969 -5.18 30.984 1 79.69 585 ASN A N 1
ATOM 4766 C CA . ASN A 1 585 ? -28.469 -4.809 32.312 1 79.69 585 ASN A CA 1
ATOM 4767 C C . ASN A 1 585 ? -29.797 -4.074 32.219 1 79.69 585 ASN A C 1
ATOM 4769 O O . ASN A 1 585 ? -30.609 -4.141 33.125 1 79.69 585 ASN A O 1
ATOM 4773 N N . ILE A 1 586 ? -30.031 -3.457 31.047 1 78.75 586 ILE A N 1
ATOM 4774 C CA . ILE A 1 586 ? -31.172 -2.572 30.922 1 78.75 586 ILE A CA 1
ATOM 4775 C C . ILE A 1 586 ? -32.344 -3.324 30.266 1 78.75 586 ILE A C 1
ATOM 4777 O O . ILE A 1 586 ? -33.5 -3.098 30.609 1 78.75 586 ILE A O 1
ATOM 4781 N N . THR A 1 587 ? -32.094 -4.102 29.219 1 69.25 587 THR A N 1
ATOM 4782 C CA . THR A 1 587 ? -33.156 -4.66 28.375 1 69.25 587 THR A CA 1
ATOM 4783 C C . THR A 1 587 ? -34.094 -5.531 29.203 1 69.25 587 THR A C 1
ATOM 4785 O O . THR A 1 587 ? -35.281 -5.621 28.891 1 69.25 587 THR A O 1
ATOM 4788 N N . GLY A 1 588 ? -33.625 -6.176 30.203 1 65.19 588 GLY A N 1
ATOM 4789 C CA . GLY A 1 588 ? -34.562 -6.949 30.984 1 65.19 588 GLY A CA 1
ATOM 4790 C C . GLY A 1 588 ? -35.625 -6.09 31.672 1 65.19 588 GLY A C 1
ATOM 4791 O O . GLY A 1 588 ? -36.719 -6.57 31.984 1 65.19 588 GLY A O 1
ATOM 4792 N N . THR A 1 589 ? -35.375 -4.773 31.766 1 66.06 589 THR A N 1
ATOM 4793 C CA . THR A 1 589 ? -36.25 -3.938 32.594 1 66.06 589 THR A CA 1
ATOM 4794 C C . THR A 1 589 ? -37.031 -2.984 31.703 1 66.06 589 THR A C 1
ATOM 4796 O O . THR A 1 589 ? -37.969 -2.305 32.188 1 66.06 589 THR A O 1
ATOM 4799 N N . LEU A 1 590 ? -36.719 -2.855 30.359 1 70.44 590 LEU A N 1
ATOM 4800 C CA . LEU A 1 590 ? -37.344 -1.835 29.531 1 70.44 590 LEU A CA 1
ATOM 4801 C C . LEU A 1 590 ? -38.594 -2.389 28.859 1 70.44 590 LEU A C 1
ATOM 4803 O O . LEU A 1 590 ? -38.562 -3.482 28.297 1 70.44 590 LEU A O 1
ATOM 4807 N N . PRO A 1 591 ? -39.75 -1.764 29.094 1 63.72 591 PRO A N 1
ATOM 4808 C CA . PRO A 1 591 ? -41 -2.213 28.453 1 63.72 591 PRO A CA 1
ATOM 4809 C C . PRO A 1 591 ? -40.938 -2.133 26.922 1 63.72 591 PRO A C 1
ATOM 4811 O O . PRO A 1 591 ? -40.281 -1.248 26.375 1 63.72 591 PRO A O 1
ATOM 4814 N N . ALA A 1 592 ? -41.312 -3.156 26.188 1 61.28 592 ALA A N 1
ATOM 4815 C CA . ALA A 1 592 ? -41.406 -3.225 24.734 1 61.28 592 ALA A CA 1
ATOM 4816 C C . ALA A 1 592 ? -42.375 -2.178 24.203 1 61.28 592 ALA A C 1
ATOM 4818 O O . ALA A 1 592 ? -43.562 -2.424 24.125 1 61.28 592 ALA A O 1
ATOM 4819 N N . SER A 1 593 ? -42.125 -0.848 24.344 1 61.38 593 SER A N 1
ATOM 4820 C CA . SER A 1 593 ? -43.031 0.189 23.891 1 61.38 593 SER A CA 1
ATOM 4821 C C . SER A 1 593 ? -42.562 0.823 22.594 1 61.38 593 SER A C 1
ATOM 4823 O O . SER A 1 593 ? -41.438 0.571 22.156 1 61.38 593 SER A O 1
ATOM 4825 N N . ARG A 1 594 ? -43.531 1.449 21.844 1 61.19 594 ARG A N 1
ATOM 4826 C CA . ARG A 1 594 ? -43.312 2.223 20.625 1 61.19 594 ARG A CA 1
ATOM 4827 C C . ARG A 1 594 ? -42.125 3.182 20.797 1 61.19 594 ARG A C 1
ATOM 4829 O O . ARG A 1 594 ? -41.469 3.562 19.828 1 61.19 594 ARG A O 1
ATOM 4836 N N . TYR A 1 595 ? -41.812 3.477 21.984 1 69.81 595 TYR A N 1
ATOM 4837 C CA . TYR A 1 595 ? -40.75 4.426 22.297 1 69.81 595 TYR A CA 1
ATOM 4838 C C . TYR A 1 595 ? -39.531 3.719 22.891 1 69.81 595 TYR A C 1
ATOM 4840 O O . TYR A 1 595 ? -38.875 4.25 23.797 1 69.81 595 TYR A O 1
ATOM 4848 N N . TYR A 1 596 ? -39.312 2.586 22.438 1 76.56 596 TYR A N 1
ATOM 4849 C CA . TYR A 1 596 ? -38.281 1.736 22.969 1 76.56 596 TYR A CA 1
ATOM 4850 C C . TYR A 1 596 ? -36.906 2.412 22.844 1 76.56 596 TYR A C 1
ATOM 4852 O O . TYR A 1 596 ? -36.094 2.393 23.781 1 76.56 596 TYR A O 1
ATOM 4860 N N . ASN A 1 597 ? -36.688 3.051 21.719 1 78.12 597 ASN A N 1
ATOM 4861 C CA . ASN A 1 597 ? -35.406 3.682 21.484 1 78.12 597 ASN A CA 1
ATOM 4862 C C . ASN A 1 597 ? -35.188 4.875 22.422 1 78.12 597 ASN A C 1
ATOM 4864 O O . ASN A 1 597 ? -34.062 5.109 22.891 1 78.12 597 ASN A O 1
ATOM 4868 N N . GLN A 1 598 ? -36.25 5.57 22.656 1 82.38 598 GLN A N 1
ATOM 4869 C CA . GLN A 1 598 ? -36.156 6.711 23.562 1 82.38 598 GLN A CA 1
ATOM 4870 C C . GLN A 1 598 ? -35.938 6.258 25 1 82.38 598 GLN A C 1
ATOM 4872 O O . GLN A 1 598 ? -35.156 6.855 25.734 1 82.38 598 GLN A O 1
ATOM 4877 N N . ALA A 1 599 ? -36.625 5.25 25.328 1 81.5 599 ALA A N 1
ATOM 4878 C CA . ALA A 1 599 ? -36.469 4.703 26.672 1 81.5 599 ALA A CA 1
ATOM 4879 C C . ALA A 1 599 ? -35.062 4.125 26.859 1 81.5 599 ALA A C 1
ATOM 4881 O O . ALA A 1 599 ? -34.469 4.258 27.938 1 81.5 599 ALA A O 1
ATOM 4882 N N . LEU A 1 600 ? -34.656 3.57 25.844 1 83.75 600 LEU A N 1
ATOM 4883 C CA . LEU A 1 600 ? -33.312 2.982 25.891 1 83.75 600 LEU A CA 1
ATOM 4884 C C . LEU A 1 600 ? -32.25 4.066 26.031 1 83.75 600 LEU A C 1
ATOM 4886 O O . LEU A 1 600 ? -31.344 3.936 26.844 1 83.75 600 LEU A O 1
ATOM 4890 N N . ALA A 1 601 ? -32.375 5.086 25.219 1 86.62 601 ALA A N 1
ATOM 4891 C CA . ALA A 1 601 ? -31.438 6.199 25.266 1 86.62 601 ALA A CA 1
ATOM 4892 C C . ALA A 1 601 ? -31.469 6.883 26.641 1 86.62 601 ALA A C 1
ATOM 4894 O O . ALA A 1 601 ? -30.422 7.262 27.172 1 86.62 601 ALA A O 1
ATOM 4895 N N . GLY A 1 602 ? -32.719 6.988 27.125 1 85.19 602 GLY A N 1
ATOM 4896 C CA . GLY A 1 602 ? -32.844 7.555 28.469 1 85.19 602 GLY A CA 1
ATOM 4897 C C . GLY A 1 602 ? -32.219 6.691 29.547 1 85.19 602 GLY A C 1
ATOM 4898 O O . GLY A 1 602 ? -31.578 7.207 30.453 1 85.19 602 GLY A O 1
ATOM 4899 N N . ALA A 1 603 ? -32.344 5.41 29.375 1 85.19 603 ALA A N 1
ATOM 4900 C CA . ALA A 1 603 ? -31.766 4.473 30.359 1 85.19 603 ALA A CA 1
ATOM 4901 C C . ALA A 1 603 ? -30.25 4.484 30.312 1 85.19 603 ALA A C 1
ATOM 4903 O O . ALA A 1 603 ? -29.578 4.375 31.344 1 85.19 603 ALA A O 1
ATOM 4904 N N . ILE A 1 604 ? -29.734 4.605 29.172 1 86.38 604 ILE A N 1
ATOM 4905 C CA . ILE A 1 604 ? -28.281 4.664 29 1 86.38 604 ILE A CA 1
ATOM 4906 C C . ILE A 1 604 ? -27.75 5.941 29.641 1 86.38 604 ILE A C 1
ATOM 4908 O O . ILE A 1 604 ? -26.719 5.918 30.312 1 86.38 604 ILE A O 1
ATOM 4912 N N . LEU A 1 605 ? -28.469 7.043 29.422 1 86.88 605 LEU A N 1
ATOM 4913 C CA . LEU A 1 605 ? -28.047 8.336 29.969 1 86.88 605 LEU A CA 1
ATOM 4914 C C . LEU A 1 605 ? -28.141 8.336 31.5 1 86.88 605 LEU A C 1
ATOM 4916 O O . LEU A 1 605 ? -27.312 8.953 32.188 1 86.88 605 LEU A O 1
ATOM 4920 N N . ASP A 1 606 ? -29.172 7.68 31.969 1 79.44 606 ASP A N 1
ATOM 4921 C CA . ASP A 1 606 ? -29.406 7.664 33.406 1 79.44 606 ASP A CA 1
ATOM 4922 C C . ASP A 1 606 ? -28.422 6.727 34.125 1 79.44 606 ASP A C 1
ATOM 4924 O O . ASP A 1 606 ? -28.031 6.984 35.25 1 79.44 606 ASP A O 1
ATOM 4928 N N . ARG A 1 607 ? -28.125 5.625 33.438 1 66.88 607 ARG A N 1
ATOM 4929 C CA . ARG A 1 607 ? -27.25 4.641 34.062 1 66.88 607 ARG A CA 1
ATOM 4930 C C . ARG A 1 607 ? -25.781 4.977 33.812 1 66.88 607 ARG A C 1
ATOM 4932 O O . ARG A 1 607 ? -24.922 4.102 33.906 1 66.88 607 ARG A O 1
ATOM 4939 N N . GLU A 1 608 ? -25.516 6.094 33.562 1 62.81 608 GLU A N 1
ATOM 4940 C CA . GLU A 1 608 ? -24.141 6.547 33.344 1 62.81 608 GLU A CA 1
ATOM 4941 C C . GLU A 1 608 ? -23.203 5.938 34.375 1 62.81 608 GLU A C 1
ATOM 4943 O O . GLU A 1 608 ? -23.328 6.207 35.594 1 62.81 608 GLU A O 1
ATOM 4948 N N . CYS A 1 609 ? -22.531 4.816 33.938 1 66.69 609 CYS A N 1
ATOM 4949 C CA . CYS A 1 609 ? -21.656 4.125 34.844 1 66.69 609 CYS A CA 1
ATOM 4950 C C . CYS A 1 609 ? -20.203 4.539 34.656 1 66.69 609 CYS A C 1
ATOM 4952 O O . CYS A 1 609 ? -19.656 4.359 33.562 1 66.69 609 CYS A O 1
ATOM 4954 N N . PRO A 1 610 ? -19.625 5.227 35.562 1 73.44 610 PRO A N 1
ATOM 4955 C CA . PRO A 1 610 ? -18.219 5.602 35.5 1 73.44 610 PRO A CA 1
ATOM 4956 C C . PRO A 1 610 ? -17.297 4.41 35.219 1 73.44 610 PRO A C 1
ATOM 4958 O O . PRO A 1 610 ? -16.141 4.59 34.812 1 73.44 610 PRO A O 1
ATOM 4961 N N . GLN A 1 611 ? -17.953 3.248 35.344 1 76.19 611 GLN A N 1
ATOM 4962 C CA . GLN A 1 611 ? -17.188 2.035 35.094 1 76.19 611 GLN A CA 1
ATOM 4963 C C . GLN A 1 611 ? -16.812 1.913 33.625 1 76.19 611 GLN A C 1
ATOM 4965 O O . GLN A 1 611 ? -15.836 1.23 33.281 1 76.19 611 GLN A O 1
ATOM 4970 N N . TYR A 1 612 ? -17.672 2.594 32.844 1 84.69 612 TYR A N 1
ATOM 4971 C CA . TYR A 1 612 ? -17.406 2.578 31.406 1 84.69 612 TYR A CA 1
ATOM 4972 C C . TYR A 1 612 ? -17.016 3.967 30.906 1 84.69 612 TYR A C 1
ATOM 4974 O O . TYR A 1 612 ? -17.875 4.719 30.438 1 84.69 612 TYR A O 1
ATOM 4982 N N . PRO A 1 613 ? -15.781 4.273 30.859 1 81.81 613 PRO A N 1
ATOM 4983 C CA . PRO A 1 613 ? -15.336 5.656 30.641 1 81.81 613 PRO A CA 1
ATOM 4984 C C . PRO A 1 613 ? -15.758 6.203 29.281 1 81.81 613 PRO A C 1
ATOM 4986 O O . PRO A 1 613 ? -16.156 7.367 29.172 1 81.81 613 PRO A O 1
ATOM 4989 N N . LEU A 1 614 ? -15.734 5.371 28.25 1 86.81 614 LEU A N 1
ATOM 4990 C CA . LEU A 1 614 ? -16.078 5.855 26.922 1 86.81 614 LEU A CA 1
ATOM 4991 C C . LEU A 1 614 ? -17.547 6.219 26.828 1 86.81 614 LEU A C 1
ATOM 4993 O O . LEU A 1 614 ? -17.906 7.266 26.281 1 86.81 614 LEU A O 1
ATOM 4997 N N . ILE A 1 615 ? -18.344 5.406 27.391 1 90.75 615 ILE A N 1
ATOM 4998 C CA . ILE A 1 615 ? -19.781 5.645 27.344 1 90.75 615 ILE A CA 1
ATOM 4999 C C . ILE A 1 615 ? -20.156 6.793 28.281 1 90.75 615 ILE A C 1
ATOM 5001 O O . ILE A 1 615 ? -21.031 7.598 27.984 1 90.75 615 ILE A O 1
ATOM 5005 N N . HIS A 1 616 ? -19.469 6.844 29.391 1 90 616 HIS A N 1
ATOM 5006 C CA . HIS A 1 616 ? -19.703 7.926 30.344 1 90 616 HIS A CA 1
ATOM 5007 C C . HIS A 1 616 ? -19.406 9.281 29.719 1 90 616 HIS A C 1
ATOM 5009 O O . HIS A 1 616 ? -20.188 10.227 29.875 1 90 616 HIS A O 1
ATOM 5015 N N . GLU A 1 617 ? -18.297 9.367 29.031 1 90.12 617 GLU A N 1
ATOM 5016 C CA . GLU A 1 617 ? -17.938 10.617 28.375 1 90.12 617 GLU A CA 1
ATOM 5017 C C . GLU A 1 617 ? -18.938 10.984 27.281 1 90.12 617 GLU A C 1
ATOM 5019 O O . GLU A 1 617 ? -19.281 12.156 27.109 1 90.12 617 GLU A O 1
ATOM 5024 N N . ALA A 1 618 ? -19.359 10 26.547 1 93.88 618 ALA A N 1
ATOM 5025 C CA . ALA A 1 618 ? -20.344 10.25 25.5 1 93.88 618 ALA A CA 1
ATOM 5026 C C . ALA A 1 618 ? -21.672 10.742 26.094 1 93.88 618 ALA A C 1
ATOM 5028 O O . ALA A 1 618 ? -22.328 11.609 25.531 1 93.88 618 ALA A O 1
ATOM 5029 N N . CYS A 1 619 ? -22 10.18 27.234 1 93.31 619 CYS A N 1
ATOM 5030 C CA . CYS A 1 619 ? -23.234 10.578 27.906 1 93.31 619 CYS A CA 1
ATOM 5031 C C . CYS A 1 619 ? -23.125 12 28.453 1 93.31 619 CYS A C 1
ATOM 5033 O O . CYS A 1 619 ? -24.078 12.773 28.375 1 93.31 619 CYS A O 1
ATOM 5035 N N . GLN A 1 620 ? -21.984 12.305 28.984 1 91.94 620 GLN A N 1
ATOM 5036 C CA . GLN A 1 620 ? -21.781 13.664 29.469 1 91.94 620 GLN A CA 1
ATOM 5037 C C . GLN A 1 620 ? -21.859 14.672 28.312 1 91.94 620 GLN A C 1
ATOM 5039 O O . GLN A 1 620 ? -22.406 15.758 28.484 1 91.94 620 GLN A O 1
ATOM 5044 N N . LEU A 1 621 ? -21.266 14.281 27.234 1 94.31 621 LEU A N 1
ATOM 5045 C CA . LEU A 1 621 ? -21.359 15.125 26.047 1 94.31 621 LEU A CA 1
ATOM 5046 C C . LEU A 1 621 ? -22.812 15.289 25.594 1 94.31 621 LEU A C 1
ATOM 5048 O O . LEU A 1 621 ? -23.25 16.391 25.297 1 94.31 621 LEU A O 1
ATOM 5052 N N . ALA A 1 622 ? -23.562 14.258 25.594 1 93.62 622 ALA A N 1
ATOM 5053 C CA . ALA A 1 622 ? -24.969 14.297 25.188 1 93.62 622 ALA A CA 1
ATOM 5054 C C . ALA A 1 622 ? -25.781 15.195 26.109 1 93.62 622 ALA A C 1
ATOM 5056 O O . ALA A 1 622 ? -26.641 15.953 25.656 1 93.62 622 ALA A O 1
ATOM 5057 N N . ARG A 1 623 ? -25.5 15.117 27.375 1 91.25 623 ARG A N 1
ATOM 5058 C CA . ARG A 1 623 ? -26.203 15.938 28.359 1 91.25 623 ARG A CA 1
ATOM 5059 C C . ARG A 1 623 ? -25.938 17.422 28.109 1 91.25 623 ARG A C 1
ATOM 5061 O O . ARG A 1 623 ? -26.844 18.25 28.219 1 91.25 623 ARG A O 1
ATOM 5068 N N . GLU A 1 624 ? -24.688 17.719 27.812 1 91.25 624 GLU A N 1
ATOM 5069 C CA . GLU A 1 624 ? -24.328 19.094 27.531 1 91.25 624 GLU A CA 1
ATOM 5070 C C . GLU A 1 624 ? -25 19.578 26.25 1 91.25 624 GLU A C 1
ATOM 5072 O O . GLU A 1 624 ? -25.438 20.734 26.172 1 91.25 624 GLU A O 1
ATOM 5077 N N . LEU A 1 625 ? -25.094 18.719 25.281 1 91.56 625 LEU A N 1
ATOM 5078 C CA . LEU A 1 625 ? -25.703 19.062 24 1 91.56 625 LEU A CA 1
ATOM 5079 C C . LEU A 1 625 ? -27.219 19.234 24.141 1 91.56 625 LEU A C 1
ATOM 5081 O O . LEU A 1 625 ? -27.812 20.094 23.484 1 91.56 625 LEU A O 1
ATOM 5085 N N . LEU A 1 626 ? -27.812 18.469 24.984 1 90.06 626 LEU A N 1
ATOM 5086 C CA . LEU A 1 626 ? -29.266 18.484 25.156 1 90.06 626 LEU A CA 1
ATOM 5087 C C . LEU A 1 626 ? -29.703 19.766 25.875 1 90.06 626 LEU A C 1
ATOM 5089 O O . LEU A 1 626 ? -30.875 20.141 25.812 1 90.06 626 LEU A O 1
ATOM 5093 N N . LYS A 1 627 ? -28.75 20.453 26.422 1 86.69 627 LYS A N 1
ATOM 5094 C CA . LYS A 1 627 ? -29.062 21.703 27.094 1 86.69 627 LYS A CA 1
ATOM 5095 C C . LYS A 1 627 ? -29.172 22.859 26.094 1 86.69 627 LYS A C 1
ATOM 5097 O O . LYS A 1 627 ? -29.75 23.906 26.391 1 86.69 627 LYS A O 1
ATOM 5102 N N . ILE A 1 628 ? -28.719 22.609 24.891 1 86.81 628 ILE A N 1
ATOM 5103 C CA . ILE A 1 628 ? -28.719 23.641 23.859 1 86.81 628 ILE A CA 1
ATOM 5104 C C . ILE A 1 628 ? -30.078 23.672 23.172 1 86.81 628 ILE A C 1
ATOM 5106 O O . ILE A 1 628 ? -30.75 22.656 23.062 1 86.81 628 ILE A O 1
ATOM 5110 N N . GLU A 1 629 ? -30.406 24.922 22.75 1 83 629 GLU A N 1
ATOM 5111 C CA . GLU A 1 629 ? -31.641 25.062 22 1 83 629 GLU A CA 1
ATOM 5112 C C . GLU A 1 629 ? -31.625 24.203 20.75 1 83 629 GLU A C 1
ATOM 5114 O O . GLU A 1 629 ? -30.594 24.031 20.109 1 83 629 GLU A O 1
ATOM 5119 N N . GLN A 1 630 ? -32.75 23.766 20.344 1 81.69 630 GLN A N 1
ATOM 5120 C CA . GLN A 1 630 ? -32.875 22.734 19.312 1 81.69 630 GLN A CA 1
ATOM 5121 C C . GLN A 1 630 ? -32.312 23.203 17.984 1 81.69 630 GLN A C 1
ATOM 5123 O O . GLN A 1 630 ? -31.547 22.484 17.328 1 81.69 630 GLN A O 1
ATOM 5128 N N . GLU A 1 631 ? -32.719 24.328 17.516 1 78.19 631 GLU A N 1
ATOM 5129 C CA . GLU A 1 631 ? -32.25 24.812 16.219 1 78.19 631 GLU A CA 1
ATOM 5130 C C . GLU A 1 631 ? -30.734 25.016 16.219 1 78.19 631 GLU A C 1
ATOM 5132 O O . GLU A 1 631 ? -30.078 24.688 15.234 1 78.19 631 GLU A O 1
ATOM 5137 N N . THR A 1 632 ? -30.219 25.5 17.281 1 82.12 632 THR A N 1
ATOM 5138 C CA . THR A 1 632 ? -28.781 25.719 17.406 1 82.12 632 THR A CA 1
ATOM 5139 C C . THR A 1 632 ? -28.047 24.391 17.547 1 82.12 632 THR A C 1
ATOM 5141 O O . THR A 1 632 ? -26.906 24.25 17.078 1 82.12 632 THR A O 1
ATOM 5144 N N . LEU A 1 633 ? -28.719 23.438 18.172 1 86.81 633 LEU A N 1
ATOM 5145 C CA . LEU A 1 633 ? -28.125 22.125 18.344 1 86.81 633 LEU A CA 1
ATOM 5146 C C . LEU A 1 633 ? -27.922 21.438 17 1 86.81 633 LEU A C 1
ATOM 5148 O O . LEU A 1 633 ? -26.844 20.875 16.734 1 86.81 633 LEU A O 1
ATOM 5152 N N . TYR A 1 634 ? -28.938 21.516 16.188 1 85 634 TYR A N 1
ATOM 5153 C CA . TYR A 1 634 ? -28.859 20.875 14.883 1 85 634 TYR A CA 1
ATOM 5154 C C . TYR A 1 634 ? -27.797 21.516 14.016 1 85 634 TYR A C 1
ATOM 5156 O O . TYR A 1 634 ? -27.078 20.844 13.273 1 85 634 TYR A O 1
ATOM 5164 N N . GLU A 1 635 ? -27.688 22.734 14.125 1 85.12 635 GLU A N 1
ATOM 5165 C CA . GLU A 1 635 ? -26.672 23.453 13.359 1 85.12 635 GLU A CA 1
ATOM 5166 C C . GLU A 1 635 ? -25.266 23.094 13.859 1 85.12 635 GLU A C 1
ATOM 5168 O O . GLU A 1 635 ? -24.359 22.891 13.055 1 85.12 635 GLU A O 1
ATOM 5173 N N . LEU A 1 636 ? -25.141 23.062 15.141 1 87.94 636 LEU A N 1
ATOM 5174 C CA . LEU A 1 636 ? -23.859 22.719 15.734 1 87.94 636 LEU A CA 1
ATOM 5175 C C . LEU A 1 636 ? -23.438 21.312 15.336 1 87.94 636 LEU A C 1
ATOM 5177 O O . LEU A 1 636 ? -22.297 21.094 14.914 1 87.94 636 LEU A O 1
ATOM 5181 N N . LEU A 1 637 ? -24.375 20.391 15.492 1 91.56 637 LEU A N 1
ATOM 5182 C CA . LEU A 1 637 ? -24.078 19 15.172 1 91.56 637 LEU A CA 1
ATOM 5183 C C . LEU A 1 637 ? -23.734 18.844 13.695 1 91.56 637 LEU A C 1
ATOM 5185 O O . LEU A 1 637 ? -22.766 18.156 13.352 1 91.56 637 LEU A O 1
ATOM 5189 N N . TYR A 1 638 ? -24.453 19.469 12.898 1 89.56 638 TYR A N 1
ATOM 5190 C CA . TYR A 1 638 ? -24.203 19.375 11.469 1 89.56 638 TYR A CA 1
ATOM 5191 C C . TYR A 1 638 ? -22.828 19.922 11.109 1 89.56 638 TYR A C 1
ATOM 5193 O O . TYR A 1 638 ? -22.094 19.297 10.344 1 89.56 638 TYR A O 1
ATOM 5201 N N . ARG A 1 639 ? -22.484 20.984 11.648 1 89.12 639 ARG A N 1
ATOM 5202 C CA . ARG A 1 639 ? -21.219 21.625 11.32 1 89.12 639 ARG A CA 1
ATOM 5203 C C . ARG A 1 639 ? -20.047 20.812 11.852 1 89.12 639 ARG A C 1
ATOM 5205 O O . ARG A 1 639 ? -19 20.734 11.211 1 89.12 639 ARG A O 1
ATOM 5212 N N . VAL A 1 640 ? -20.188 20.297 12.984 1 91.5 640 VAL A N 1
ATOM 5213 C CA . VAL A 1 640 ? -19.125 19.469 13.547 1 91.5 640 VAL A CA 1
ATOM 5214 C C . VAL A 1 640 ? -18.922 18.219 12.688 1 91.5 640 VAL A C 1
ATOM 5216 O O . VAL A 1 640 ? -17.797 17.859 12.359 1 91.5 640 VAL A O 1
ATOM 5219 N N . TRP A 1 641 ? -20 17.609 12.328 1 94.31 641 TRP A N 1
ATOM 5220 C CA . TRP A 1 641 ? -19.906 16.391 11.523 1 94.31 641 TRP A CA 1
ATOM 5221 C C . TRP A 1 641 ? -19.375 16.703 10.125 1 94.31 641 TRP A C 1
ATOM 5223 O O . TRP A 1 641 ? -18.656 15.906 9.531 1 94.31 641 TRP A O 1
ATOM 5233 N N . LEU A 1 642 ? -19.781 17.812 9.625 1 91.44 642 LEU A N 1
ATOM 5234 C CA . LEU A 1 642 ? -19.219 18.25 8.352 1 91.44 642 LEU A CA 1
ATOM 5235 C C . LEU A 1 642 ? -17.703 18.453 8.461 1 91.44 642 LEU A C 1
ATOM 5237 O O . LEU A 1 642 ? -16.953 18.062 7.562 1 91.44 642 LEU A O 1
ATOM 5241 N N . GLY A 1 643 ? -17.344 19.062 9.57 1 91.5 643 GLY A N 1
ATOM 5242 C CA . GLY A 1 643 ? -15.914 19.219 9.82 1 91.5 643 GLY A CA 1
ATOM 5243 C C . GLY A 1 643 ? -15.172 17.906 9.906 1 91.5 643 GLY A C 1
ATOM 5244 O O . GLY A 1 643 ? -14.102 17.75 9.312 1 91.5 643 GLY A O 1
ATOM 5245 N N . MET A 1 644 ? -15.758 16.922 10.555 1 92.94 644 MET A N 1
ATOM 5246 C CA . MET A 1 644 ? -15.133 15.617 10.711 1 92.94 644 MET A CA 1
ATOM 5247 C C . MET A 1 644 ? -15.062 14.891 9.367 1 92.94 644 MET A C 1
ATOM 5249 O O . MET A 1 644 ? -14.055 14.25 9.062 1 92.94 644 MET A O 1
ATOM 5253 N N . LEU A 1 645 ? -16.078 15.023 8.594 1 93.44 645 LEU A N 1
ATOM 5254 C CA . LEU A 1 645 ? -16.125 14.367 7.289 1 93.44 645 LEU A CA 1
ATOM 5255 C C . LEU A 1 645 ? -15.102 14.977 6.336 1 93.44 645 LEU A C 1
ATOM 5257 O O . LEU A 1 645 ? -14.344 14.25 5.691 1 93.44 645 LEU A O 1
ATOM 5261 N N . PHE A 1 646 ? -15.078 16.266 6.27 1 91.94 646 PHE A N 1
ATOM 5262 C CA . PHE A 1 646 ? -14.156 16.953 5.371 1 91.94 646 PHE A CA 1
ATOM 5263 C C . PHE A 1 646 ? -12.711 16.719 5.805 1 91.94 646 PHE A C 1
ATOM 5265 O O . PHE A 1 646 ? -11.828 16.562 4.965 1 91.94 646 PHE A O 1
ATOM 5272 N N . TYR A 1 647 ? -12.523 16.734 7.055 1 91.56 647 TYR A N 1
ATOM 5273 C CA . TYR A 1 647 ? -11.188 16.453 7.562 1 91.56 647 TYR A CA 1
ATOM 5274 C C . TYR A 1 647 ? -10.727 15.062 7.176 1 91.56 647 TYR A C 1
ATOM 5276 O O . TYR A 1 647 ? -9.602 14.875 6.711 1 91.56 647 TYR A O 1
ATOM 5284 N N . SER A 1 648 ? -11.57 14.078 7.383 1 92.12 648 SER A N 1
ATOM 5285 C CA . SER A 1 648 ? -11.234 12.703 7.051 1 92.12 648 SER A CA 1
ATOM 5286 C C . SER A 1 648 ? -10.945 12.547 5.559 1 92.12 648 SER A C 1
ATOM 5288 O O . SER A 1 648 ? -10.039 11.812 5.168 1 92.12 648 SER A O 1
ATOM 5290 N N . ALA A 1 649 ? -11.664 13.203 4.773 1 92.38 649 ALA A N 1
ATOM 5291 C CA . ALA A 1 649 ? -11.484 13.109 3.328 1 92.38 649 ALA A CA 1
ATOM 5292 C C . ALA A 1 649 ? -10.195 13.805 2.891 1 92.38 649 ALA A C 1
ATOM 5294 O O . ALA A 1 649 ? -9.406 13.234 2.135 1 92.38 649 ALA A O 1
ATOM 5295 N N . ALA A 1 650 ? -9.93 14.938 3.391 1 90.56 650 ALA A N 1
ATOM 5296 C CA . ALA A 1 650 ? -8.805 15.758 2.947 1 90.56 650 ALA A CA 1
ATOM 5297 C C . ALA A 1 650 ? -7.48 15.195 3.453 1 90.56 650 ALA A C 1
ATOM 5299 O O . ALA A 1 650 ? -6.449 15.32 2.787 1 90.56 650 ALA A O 1
ATOM 5300 N N . MET A 1 651 ? -7.527 14.617 4.582 1 89.75 651 MET A N 1
ATOM 5301 C CA . MET A 1 651 ? -6.289 14.156 5.199 1 89.75 651 MET A CA 1
ATOM 5302 C C . MET A 1 651 ? -6.008 12.703 4.844 1 89.75 651 MET A C 1
ATOM 5304 O O . MET A 1 651 ? -5.051 12.109 5.34 1 89.75 651 MET A O 1
ATOM 5308 N N . CYS A 1 652 ? -6.773 12.148 3.982 1 89.31 652 CYS A N 1
ATOM 5309 C CA . CYS A 1 652 ? -6.551 10.789 3.494 1 89.31 652 CYS A CA 1
ATOM 5310 C C . CYS A 1 652 ? -5.68 10.797 2.242 1 89.31 652 CYS A C 1
ATOM 5312 O O . CYS A 1 652 ? -5.824 11.672 1.388 1 89.31 652 CYS A O 1
ATOM 5314 N N . ARG A 1 653 ? -4.84 9.82 2.057 1 85.44 653 ARG A N 1
ATOM 5315 C CA . ARG A 1 653 ? -3.938 9.742 0.913 1 85.44 653 ARG A CA 1
ATOM 5316 C C . ARG A 1 653 ? -4.684 9.32 -0.346 1 85.44 653 ARG A C 1
ATOM 5318 O O . ARG A 1 653 ? -5.648 8.555 -0.273 1 85.44 653 ARG A O 1
ATOM 5325 N N . GLY A 1 654 ? -4.176 9.812 -1.426 1 84.88 654 GLY A N 1
ATOM 5326 C CA . GLY A 1 654 ? -4.75 9.422 -2.703 1 84.88 654 GLY A CA 1
ATOM 5327 C C . GLY A 1 654 ? -4.656 7.934 -2.973 1 84.88 654 GLY A C 1
ATOM 5328 O O . GLY A 1 654 ? -5.578 7.336 -3.529 1 84.88 654 GLY A O 1
ATOM 5329 N N . TYR A 1 655 ? -3.654 7.316 -2.488 1 84.38 655 TYR A N 1
ATOM 5330 C CA . TYR A 1 655 ? -3.457 5.883 -2.668 1 84.38 655 TYR A CA 1
ATOM 5331 C C . TYR A 1 655 ? -4.59 5.09 -2.021 1 84.38 655 TYR A C 1
ATOM 5333 O O . TYR A 1 655 ? -5.055 4.094 -2.578 1 84.38 655 TYR A O 1
ATOM 5341 N N . LEU A 1 656 ? -4.98 5.496 -0.834 1 86.56 656 LEU A N 1
ATOM 5342 C CA . LEU A 1 656 ? -6.023 4.773 -0.112 1 86.56 656 LEU A CA 1
ATOM 5343 C C . LEU A 1 656 ? -7.379 4.949 -0.786 1 86.56 656 LEU A C 1
ATOM 5345 O O . LEU A 1 656 ? -8.211 4.043 -0.764 1 86.56 656 LEU A O 1
ATOM 5349 N N . HIS A 1 657 ? -7.57 6.07 -1.376 1 89.62 657 HIS A N 1
ATOM 5350 C CA . HIS A 1 657 ? -8.789 6.258 -2.16 1 89.62 657 HIS A CA 1
ATOM 5351 C C . HIS A 1 657 ? -8.773 5.387 -3.414 1 89.62 657 HIS A C 1
ATOM 5353 O O . HIS A 1 657 ? -9.797 4.809 -3.783 1 89.62 657 HIS A O 1
ATOM 5359 N N . ALA A 1 658 ? -7.621 5.309 -4.023 1 89.25 658 ALA A N 1
ATOM 5360 C CA . ALA A 1 658 ? -7.484 4.43 -5.184 1 89.25 658 ALA A CA 1
ATOM 5361 C C . ALA A 1 658 ? -7.715 2.973 -4.797 1 89.25 658 ALA A C 1
ATOM 5363 O O . ALA A 1 658 ? -8.328 2.213 -5.555 1 89.25 658 ALA A O 1
ATOM 5364 N N . LYS A 1 659 ? -7.195 2.588 -3.67 1 87.75 659 LYS A N 1
ATOM 5365 C CA . LYS A 1 659 ? -7.371 1.229 -3.168 1 87.75 659 LYS A CA 1
ATOM 5366 C C . LYS A 1 659 ? -8.844 0.923 -2.91 1 87.75 659 LYS A C 1
ATOM 5368 O O . LYS A 1 659 ? -9.32 -0.168 -3.227 1 87.75 659 LYS A O 1
ATOM 5373 N N . SER A 1 660 ? -9.594 1.874 -2.432 1 87.31 660 SER A N 1
ATOM 5374 C CA . SER A 1 660 ? -11 1.671 -2.109 1 87.31 660 SER A CA 1
ATOM 5375 C C . SER A 1 660 ? -11.844 1.535 -3.373 1 87.31 660 SER A C 1
ATOM 5377 O O . SER A 1 660 ? -12.922 0.937 -3.346 1 87.31 660 SER A O 1
ATOM 5379 N N . LEU A 1 661 ? -11.375 2.053 -4.43 1 86.88 661 LEU A N 1
ATOM 5380 C CA . LEU A 1 661 ? -12.117 1.981 -5.684 1 86.88 661 LEU A CA 1
ATOM 5381 C C . LEU A 1 661 ? -12.234 0.54 -6.168 1 86.88 661 LEU A C 1
ATOM 5383 O O . LEU A 1 661 ? -13.148 0.206 -6.926 1 86.88 661 LEU A O 1
ATOM 5387 N N . GLY A 1 662 ? -11.352 -0.29 -5.762 1 81.94 662 GLY A N 1
ATOM 5388 C CA . GLY A 1 662 ? -11.406 -1.686 -6.168 1 81.94 662 GLY A CA 1
ATOM 5389 C C . GLY A 1 662 ? -12.625 -2.416 -5.633 1 81.94 662 GLY A C 1
ATOM 5390 O O . GLY A 1 662 ? -13.102 -3.367 -6.254 1 81.94 662 GLY A O 1
ATOM 5391 N N . GLU A 1 663 ? -13.055 -1.94 -4.492 1 75.5 663 GLU A N 1
ATOM 5392 C CA . GLU A 1 663 ? -14.25 -2.533 -3.898 1 75.5 663 GLU A CA 1
ATOM 5393 C C . GLU A 1 663 ? -15.477 -1.658 -4.141 1 75.5 663 GLU A C 1
ATOM 5395 O O . GLU A 1 663 ? -16.453 -1.733 -3.395 1 75.5 663 GLU A O 1
ATOM 5400 N N . GLY A 1 664 ? -15.43 -0.814 -5.207 1 68.5 664 GLY A N 1
ATOM 5401 C CA . GLY A 1 664 ? -16.547 0.036 -5.574 1 68.5 664 GLY A CA 1
ATOM 5402 C C . GLY A 1 664 ? -16.438 1.448 -5.031 1 68.5 664 GLY A C 1
ATOM 5403 O O . GLY A 1 664 ? -17.234 2.316 -5.359 1 68.5 664 GLY A O 1
ATOM 5404 N N . GLY A 1 665 ? -15.43 1.71 -4.371 1 73.06 665 GLY A N 1
ATOM 5405 C CA . GLY A 1 665 ? -15.203 3.057 -3.869 1 73.06 665 GLY A CA 1
ATOM 5406 C C . GLY A 1 665 ? -16.062 3.393 -2.66 1 73.06 665 GLY A C 1
ATOM 5407 O O . GLY A 1 665 ? -17.016 2.678 -2.346 1 73.06 665 GLY A O 1
ATOM 5408 N N . GLU A 1 666 ? -15.617 4.359 -1.906 1 80.5 666 GLU A N 1
ATOM 5409 C CA . GLU A 1 666 ? -16.359 4.867 -0.754 1 80.5 666 GLU A CA 1
ATOM 5410 C C . GLU A 1 666 ? -16.875 6.285 -1.005 1 80.5 666 GLU A C 1
ATOM 5412 O O . GLU A 1 666 ? -16.344 6.996 -1.861 1 80.5 666 GLU A O 1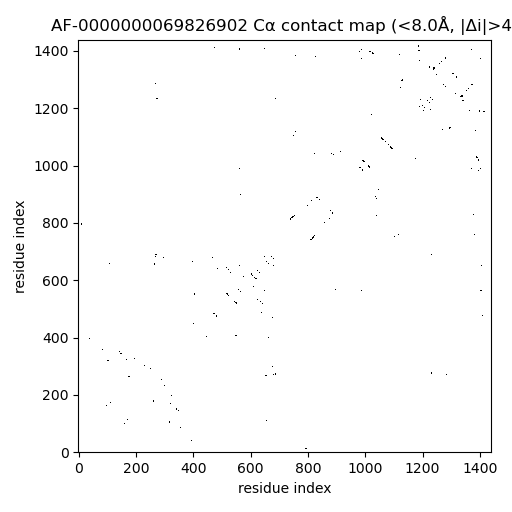
ATOM 5417 N N . PHE A 1 667 ? -18 6.613 -0.429 1 89.25 667 PHE A N 1
ATOM 5418 C CA . PHE A 1 667 ? -18.516 7.973 -0.488 1 89.25 667 PHE A CA 1
ATOM 5419 C C . PHE A 1 667 ? -17.438 8.984 -0.13 1 89.25 667 PHE A C 1
ATOM 5421 O O . PHE A 1 667 ? -17.406 10.086 -0.684 1 89.25 667 PHE A O 1
ATOM 5428 N N . LEU A 1 668 ? -16.547 8.594 0.656 1 92.06 668 LEU A N 1
ATOM 5429 C CA . LEU A 1 668 ? -15.469 9.477 1.091 1 92.06 668 LEU A CA 1
ATOM 5430 C C . LEU A 1 668 ? -14.586 9.875 -0.087 1 92.06 668 LEU A C 1
ATOM 5432 O O . LEU A 1 668 ? -14.047 10.984 -0.116 1 92.06 668 LEU A O 1
ATOM 5436 N N . SER A 1 669 ? -14.414 8.992 -1.021 1 90.88 669 SER A N 1
ATOM 5437 C CA . SER A 1 669 ? -13.617 9.297 -2.203 1 90.88 669 SER A CA 1
ATOM 5438 C C . SER A 1 669 ? -14.281 10.375 -3.059 1 90.88 669 SER A C 1
ATOM 5440 O O . SER A 1 669 ? -13.602 11.188 -3.684 1 90.88 669 SER A O 1
ATOM 5442 N N . PHE A 1 670 ? -15.625 10.336 -3.086 1 89.12 670 PHE A N 1
ATOM 5443 C CA . PHE A 1 670 ? -16.359 11.383 -3.781 1 89.12 670 PHE A CA 1
ATOM 5444 C C . PHE A 1 670 ? -16.125 12.734 -3.127 1 89.12 670 PHE A C 1
ATOM 5446 O O . PHE A 1 670 ? -15.852 13.719 -3.812 1 89.12 670 PHE A O 1
ATOM 5453 N N . VAL A 1 671 ? -16.234 12.734 -1.795 1 90.25 671 VAL A N 1
ATOM 5454 C CA . VAL A 1 671 ? -16.031 13.977 -1.05 1 90.25 671 VAL A CA 1
ATOM 5455 C C . VAL A 1 671 ? -14.602 14.461 -1.215 1 90.25 671 VAL A C 1
ATOM 5457 O O . VAL A 1 671 ? -14.359 15.656 -1.395 1 90.25 671 VAL A O 1
ATOM 5460 N N . TRP A 1 672 ? -13.641 13.539 -1.139 1 91.56 672 TRP A N 1
ATOM 5461 C CA . TRP A 1 672 ? -12.219 13.844 -1.277 1 91.56 672 TRP A CA 1
ATOM 5462 C C . TRP A 1 672 ? -11.938 14.508 -2.617 1 91.56 672 TRP A C 1
ATOM 5464 O O . TRP A 1 672 ? -11.227 15.523 -2.676 1 91.56 672 TRP A O 1
ATOM 5474 N N . LEU A 1 673 ? -12.492 13.953 -3.699 1 88.62 673 LEU A N 1
ATOM 5475 C CA . LEU A 1 673 ? -12.25 14.508 -5.027 1 88.62 673 LEU A CA 1
ATOM 5476 C C . LEU A 1 673 ? -12.922 15.867 -5.18 1 88.62 673 LEU A C 1
ATOM 5478 O O . LEU A 1 673 ? -12.352 16.781 -5.789 1 88.62 673 LEU A O 1
ATOM 5482 N N . LEU A 1 674 ? -14.062 15.984 -4.605 1 86.25 674 LEU A N 1
ATOM 5483 C CA . LEU A 1 674 ? -14.758 17.266 -4.645 1 86.25 674 LEU A CA 1
ATOM 5484 C C . LEU A 1 674 ? -13.969 18.344 -3.914 1 86.25 674 LEU A C 1
ATOM 5486 O O . LEU A 1 674 ? -13.812 19.453 -4.418 1 86.25 674 LEU A O 1
ATOM 5490 N N . LEU A 1 675 ? -13.461 18.047 -2.783 1 88.31 675 LEU A N 1
ATOM 5491 C CA . LEU A 1 675 ? -12.664 18.984 -2.004 1 88.31 675 LEU A CA 1
ATOM 5492 C C . LEU A 1 675 ? -11.383 19.359 -2.744 1 88.31 675 LEU A C 1
ATOM 5494 O O . LEU A 1 675 ? -10.984 20.531 -2.75 1 88.31 675 LEU A O 1
ATOM 5498 N N . SER A 1 676 ? -10.781 18.406 -3.383 1 86 676 SER A N 1
ATOM 5499 C CA . SER A 1 676 ? -9.523 18.641 -4.082 1 86 676 SER A CA 1
ATOM 5500 C C . SER A 1 676 ? -9.727 19.531 -5.305 1 86 676 SER A C 1
ATOM 5502 O O . SER A 1 676 ? -8.906 20.406 -5.578 1 86 676 SER A O 1
ATOM 5504 N N . ILE A 1 677 ? -10.797 19.297 -5.992 1 78.75 677 ILE A N 1
ATOM 5505 C CA . ILE A 1 677 ? -11.047 20.031 -7.23 1 78.75 677 ILE A CA 1
ATOM 5506 C C . ILE A 1 677 ? -11.477 21.453 -6.906 1 78.75 677 ILE A C 1
ATOM 5508 O O . ILE A 1 677 ? -11.219 22.375 -7.676 1 78.75 677 ILE A O 1
ATOM 5512 N N . THR A 1 678 ? -12.102 21.609 -5.719 1 78.62 678 THR A N 1
ATOM 5513 C CA . THR A 1 678 ? -12.555 22.938 -5.34 1 78.62 678 THR A CA 1
ATOM 5514 C C . THR A 1 678 ? -11.422 23.734 -4.703 1 78.62 678 THR A C 1
ATOM 5516 O O . THR A 1 678 ? -11.609 24.906 -4.344 1 78.62 678 THR A O 1
ATOM 5519 N N . GLY A 1 679 ? -10.234 23.141 -4.562 1 76.69 679 GLY A N 1
ATOM 5520 C CA . GLY A 1 679 ? -9.055 23.875 -4.148 1 76.69 679 GLY A CA 1
ATOM 5521 C C . GLY A 1 679 ? -8.812 23.828 -2.654 1 76.69 679 GLY A C 1
ATOM 5522 O O . GLY A 1 679 ? -8.055 24.625 -2.111 1 76.69 679 GLY A O 1
ATOM 5523 N N . THR A 1 680 ? -9.5 23 -1.962 1 83.25 680 THR A N 1
ATOM 5524 C CA . THR A 1 680 ? -9.219 22.812 -0.543 1 83.25 680 THR A CA 1
ATOM 5525 C C . THR A 1 680 ? -7.859 22.141 -0.346 1 83.25 680 THR A C 1
ATOM 5527 O O . THR A 1 680 ? -7.438 21.328 -1.167 1 83.25 680 THR A O 1
ATOM 5530 N N . ARG A 1 681 ? -7.211 22.562 0.701 1 85.88 681 ARG A N 1
ATOM 5531 C CA . ARG A 1 681 ? -5.891 22.016 0.987 1 85.88 681 ARG A CA 1
ATOM 5532 C C . ARG A 1 681 ? -5.992 20.562 1.463 1 85.88 681 ARG A C 1
ATOM 5534 O O . ARG A 1 681 ? -6.633 20.281 2.477 1 85.88 681 ARG A O 1
ATOM 5541 N N . THR A 1 682 ? -5.426 19.75 0.698 1 88.5 682 THR A N 1
ATOM 5542 C CA . THR A 1 682 ? -5.406 18.328 1.055 1 88.5 682 THR A CA 1
ATOM 5543 C C . THR A 1 682 ? -4.09 17.953 1.726 1 88.5 682 THR A C 1
ATOM 5545 O O . THR A 1 682 ? -3.203 18.797 1.875 1 88.5 682 THR A O 1
ATOM 5548 N N . LEU A 1 683 ? -3.971 16.75 2.148 1 88.31 683 LEU A N 1
ATOM 5549 C CA . LEU A 1 683 ? -2.764 16.266 2.809 1 88.31 683 LEU A CA 1
ATOM 5550 C C . LEU A 1 683 ? -1.549 16.422 1.898 1 88.31 683 LEU A C 1
ATOM 5552 O O . LEU A 1 683 ? -0.47 16.797 2.355 1 88.31 683 LEU A O 1
ATOM 5556 N N . ALA A 1 684 ? -1.733 16.156 0.644 1 86.12 684 ALA A N 1
ATOM 5557 C CA . ALA A 1 684 ? -0.641 16.297 -0.315 1 86.12 684 ALA A CA 1
ATOM 5558 C C . ALA A 1 684 ? -0.136 17.734 -0.368 1 86.12 684 ALA A C 1
ATOM 5560 O O . ALA A 1 684 ? 1.071 17.969 -0.449 1 86.12 684 ALA A O 1
ATOM 5561 N N . ASP A 1 685 ? -0.996 18.672 -0.24 1 86.31 685 ASP A N 1
ATOM 5562 C CA . ASP A 1 685 ? -0.627 20.094 -0.275 1 86.31 685 ASP A CA 1
ATOM 5563 C C . ASP A 1 685 ? 0.132 20.484 0.988 1 86.31 685 ASP A C 1
ATOM 5565 O O . ASP A 1 685 ? 1.126 21.219 0.918 1 86.31 685 ASP A O 1
ATOM 5569 N N . LYS A 1 686 ? -0.323 19.953 2.047 1 84.12 686 LYS A N 1
ATOM 5570 C CA . LYS A 1 686 ? 0.297 20.312 3.318 1 84.12 686 LYS A CA 1
ATOM 5571 C C . LYS A 1 686 ? 1.698 19.719 3.432 1 84.12 686 LYS A C 1
ATOM 5573 O O . LYS A 1 686 ? 2.576 20.297 4.07 1 84.12 686 LYS A O 1
ATOM 5578 N N . LEU A 1 687 ? 1.924 18.609 2.814 1 86 687 LEU A N 1
ATOM 5579 C CA . LEU A 1 687 ? 3.213 17.938 2.92 1 86 687 LEU A CA 1
ATOM 5580 C C . LEU A 1 687 ? 4.203 18.5 1.906 1 86 687 LEU A C 1
ATOM 5582 O O . LEU A 1 687 ? 5.406 18.547 2.172 1 86 687 LEU A O 1
ATOM 5586 N N . GLN A 1 688 ? 3.674 18.953 0.83 1 86.19 688 GLN A N 1
ATOM 5587 C CA . GLN A 1 688 ? 4.574 19.359 -0.243 1 86.19 688 GLN A CA 1
ATOM 5588 C C . GLN A 1 688 ? 4.789 20.875 -0.24 1 86.19 688 GLN A C 1
ATOM 5590 O O . GLN A 1 688 ? 5.801 21.359 -0.752 1 86.19 688 GLN A O 1
ATOM 5595 N N . MET A 1 689 ? 3.832 21.562 0.301 1 83.62 689 MET A N 1
ATOM 5596 C CA . MET A 1 689 ? 3.947 23.016 0.303 1 83.62 689 MET A CA 1
ATOM 5597 C C . MET A 1 689 ? 4.043 23.547 1.729 1 83.62 689 MET A C 1
ATOM 5599 O O . MET A 1 689 ? 3.613 22.891 2.674 1 83.62 689 MET A O 1
ATOM 5603 N N . CYS A 1 690 ? 4.676 24.656 1.827 1 77.88 690 CYS A N 1
ATOM 5604 C CA . CYS A 1 690 ? 4.77 25.312 3.127 1 77.88 690 CYS A CA 1
ATOM 5605 C C . CYS A 1 690 ? 3.475 26.047 3.465 1 77.88 690 CYS A C 1
ATOM 5607 O O . CYS A 1 690 ? 2.766 26.5 2.568 1 77.88 690 CYS A O 1
ATOM 5609 N N . ASP A 1 691 ? 3.162 26.047 4.691 1 68.62 691 ASP A N 1
ATOM 5610 C CA . ASP A 1 691 ? 1.934 26.703 5.145 1 68.62 691 ASP A CA 1
ATOM 5611 C C . ASP A 1 691 ? 1.907 28.172 4.746 1 68.62 691 ASP A C 1
ATOM 5613 O O . ASP A 1 691 ? 0.856 28.703 4.387 1 68.62 691 ASP A O 1
ATOM 5617 N N . GLN A 1 692 ? 3.025 28.766 4.707 1 60 692 GLN A N 1
ATOM 5618 C CA . GLN A 1 692 ? 3.109 30.188 4.391 1 60 692 GLN A CA 1
ATOM 5619 C C . GLN A 1 692 ? 2.736 30.453 2.936 1 60 692 GLN A C 1
ATOM 5621 O O . GLN A 1 692 ? 2.062 31.438 2.631 1 60 692 GLN A O 1
ATOM 5626 N N . THR A 1 693 ? 3.189 29.578 2.111 1 58.75 693 THR A N 1
ATOM 5627 C CA . THR A 1 693 ? 2.904 29.734 0.69 1 58.75 693 THR A CA 1
ATOM 5628 C C . THR A 1 693 ? 1.432 29.469 0.4 1 58.75 693 THR A C 1
ATOM 5630 O O . THR A 1 693 ? 0.841 30.094 -0.483 1 58.75 693 THR A O 1
ATOM 5633 N N . LEU A 1 694 ? 0.988 28.562 1.163 1 58.19 694 LEU A N 1
ATOM 5634 C CA . LEU A 1 694 ? -0.419 28.234 0.977 1 58.19 694 LEU A CA 1
ATOM 5635 C C . LEU A 1 694 ? -1.317 29.375 1.438 1 58.19 694 LEU A C 1
ATOM 5637 O O . LEU A 1 694 ? -2.357 29.641 0.831 1 58.19 694 LEU A O 1
ATOM 5641 N N . THR A 1 695 ? -0.838 30.078 2.488 1 54.81 695 THR A N 1
ATOM 5642 C CA . THR A 1 695 ? -1.631 31.172 3.033 1 54.81 695 THR A CA 1
ATOM 5643 C C . THR A 1 695 ? -1.522 32.406 2.146 1 54.81 695 THR A C 1
ATOM 5645 O O . THR A 1 695 ? -2.486 33.156 2.002 1 54.81 695 THR A O 1
ATOM 5648 N N . TYR A 1 696 ? -0.345 32.688 1.571 1 47.34 696 TYR A N 1
ATOM 5649 C CA . TYR A 1 696 ? -0.168 33.875 0.718 1 47.34 696 TYR A CA 1
ATOM 5650 C C . TYR A 1 696 ? -0.955 33.719 -0.579 1 47.34 696 TYR A C 1
ATOM 5652 O O . TYR A 1 696 ? -1.517 34.688 -1.085 1 47.34 696 TYR A O 1
ATOM 5660 N N . ALA A 1 697 ? -0.895 32.562 -1.116 1 47.12 697 ALA A N 1
ATOM 5661 C CA . ALA A 1 697 ? -1.724 32.344 -2.299 1 47.12 697 ALA A CA 1
ATOM 5662 C C . ALA A 1 697 ? -3.189 32.656 -2.004 1 47.12 697 ALA A C 1
ATOM 5664 O O . ALA A 1 697 ? -3.918 33.156 -2.873 1 47.12 697 ALA A O 1
ATOM 5665 N N . ASP A 1 698 ? -3.627 32.406 -0.804 1 46.97 698 ASP A N 1
ATOM 5666 C CA . ASP A 1 698 ? -4.984 32.688 -0.342 1 46.97 698 ASP A CA 1
ATOM 5667 C C . ASP A 1 698 ? -5.242 34.188 -0.276 1 46.97 698 ASP A C 1
ATOM 5669 O O . ASP A 1 698 ? -6.316 34.656 -0.657 1 46.97 698 ASP A O 1
ATOM 5673 N N . LYS A 1 699 ? -4.328 35.094 0.232 1 48.22 699 LYS A N 1
ATOM 5674 C CA . LYS A 1 699 ? -4.578 36.5 0.474 1 48.22 699 LYS A CA 1
ATOM 5675 C C . LYS A 1 699 ? -4.594 37.281 -0.833 1 48.22 699 LYS A C 1
ATOM 5677 O O . LYS A 1 699 ? -5.383 38.219 -0.991 1 48.22 699 LYS A O 1
ATOM 5682 N N . GLU A 1 700 ? -3.77 37.031 -1.668 1 42.53 700 GLU A N 1
ATOM 5683 C CA . GLU A 1 700 ? -3.781 37.906 -2.828 1 42.53 700 GLU A CA 1
ATOM 5684 C C . GLU A 1 700 ? -5.02 37.688 -3.689 1 42.53 700 GLU A C 1
ATOM 5686 O O . GLU A 1 700 ? -5.582 38.625 -4.25 1 42.53 700 GLU A O 1
ATOM 5691 N N . ASP A 1 701 ? -5.355 36.438 -3.977 1 40.84 701 ASP A N 1
ATOM 5692 C CA . ASP A 1 701 ? -6.488 36.219 -4.867 1 40.84 701 ASP A CA 1
ATOM 5693 C C . ASP A 1 701 ? -7.812 36.312 -4.113 1 40.84 701 ASP A C 1
ATOM 5695 O O . ASP A 1 701 ? -8.883 36.25 -4.719 1 40.84 701 ASP A O 1
ATOM 5699 N N . LEU A 1 702 ? -7.773 36.125 -2.867 1 36.41 702 LEU A N 1
ATOM 5700 C CA . LEU A 1 702 ? -9.008 36.281 -2.102 1 36.41 702 LEU A CA 1
ATOM 5701 C C . LEU A 1 702 ? -9.578 37.688 -2.281 1 36.41 702 LEU A C 1
ATOM 5703 O O . LEU A 1 702 ? -10.742 37.938 -1.959 1 36.41 702 LEU A O 1
ATOM 5707 N N . LEU A 1 703 ? -8.75 38.625 -2.527 1 32.44 703 LEU A N 1
ATOM 5708 C CA . LEU A 1 703 ? -9.391 39.938 -2.553 1 32.44 703 LEU A CA 1
ATOM 5709 C C . LEU A 1 703 ? -10.336 40.031 -3.744 1 32.44 703 LEU A C 1
ATOM 5711 O O . LEU A 1 703 ? -11.016 41.062 -3.902 1 32.44 703 LEU A O 1
ATOM 5715 N N . ARG A 1 704 ? -10.211 39.312 -4.742 1 35.69 704 ARG A N 1
ATOM 5716 C CA . ARG A 1 704 ? -11.227 39.531 -5.766 1 35.69 704 ARG A CA 1
ATOM 5717 C C . ARG A 1 704 ? -12.391 38.562 -5.605 1 35.69 704 ARG A C 1
ATOM 5719 O O . ARG A 1 704 ? -12.383 37.469 -6.188 1 35.69 704 ARG A O 1
ATOM 5726 N N . ALA A 1 705 ? -13.039 38.5 -4.527 1 33.41 705 ALA A N 1
ATOM 5727 C CA . ALA A 1 705 ? -14.25 37.719 -4.25 1 33.41 705 ALA A CA 1
ATOM 5728 C C . ALA A 1 705 ? -15.266 37.844 -5.387 1 33.41 705 ALA A C 1
ATOM 5730 O O . ALA A 1 705 ? -15.609 38.969 -5.793 1 33.41 705 ALA A O 1
ATOM 5731 N N . PRO A 1 706 ? -15.469 36.875 -6.305 1 33.34 706 PRO A N 1
ATOM 5732 C CA . PRO A 1 706 ? -16.625 37.188 -7.148 1 33.34 706 PRO A CA 1
ATOM 5733 C C . PRO A 1 706 ? -17.891 37.5 -6.336 1 33.34 706 PRO A C 1
ATOM 5735 O O . PRO A 1 706 ? -18 37.062 -5.188 1 33.34 706 PRO A O 1
ATOM 5738 N N . PRO A 1 707 ? -18.797 38.406 -6.754 1 30.88 707 PRO A N 1
ATOM 5739 C CA . PRO A 1 707 ? -20.047 38.719 -6.074 1 30.88 707 PRO A CA 1
ATOM 5740 C C . PRO A 1 707 ? -20.859 37.5 -5.695 1 30.88 707 PRO A C 1
ATOM 5742 O O . PRO A 1 707 ? -20.75 36.469 -6.355 1 30.88 707 PRO A O 1
ATOM 5745 N N . ARG A 1 708 ? -21.422 37.469 -4.449 1 34.62 708 ARG A N 1
ATOM 5746 C CA . ARG A 1 708 ? -22.359 36.562 -3.818 1 34.62 708 ARG A CA 1
ATOM 5747 C C . ARG A 1 708 ? -23.312 35.969 -4.848 1 34.62 708 ARG A C 1
ATOM 5749 O O . ARG A 1 708 ? -24.109 36.688 -5.453 1 34.62 708 ARG A O 1
ATOM 5756 N N . MET A 1 709 ? -23.062 35.062 -5.496 1 31.97 709 MET A N 1
ATOM 5757 C CA . MET A 1 709 ? -24.078 34.438 -6.348 1 31.97 709 MET A CA 1
ATOM 5758 C C . MET A 1 709 ? -25.375 34.188 -5.562 1 31.97 709 MET A C 1
ATOM 5760 O O . MET A 1 709 ? -25.344 34.094 -4.336 1 31.97 709 MET A O 1
ATOM 5764 N N . GLY A 1 710 ? -26.594 33.938 -6.309 1 29.84 710 GLY A N 1
ATOM 5765 C CA . GLY A 1 710 ? -28 33.969 -5.945 1 29.84 710 GLY A CA 1
ATOM 5766 C C . GLY A 1 710 ? -28.359 33 -4.852 1 29.84 710 GLY A C 1
ATOM 5767 O O . GLY A 1 710 ? -27.562 32.094 -4.531 1 29.84 710 GLY A O 1
ATOM 5768 N N . LYS A 1 711 ? -29.719 33.031 -4.277 1 33.75 711 LYS A N 1
ATOM 5769 C CA . LYS A 1 711 ? -30.531 32.594 -3.143 1 33.75 711 LYS A CA 1
ATOM 5770 C C . LYS A 1 711 ? -30.625 31.078 -3.084 1 33.75 711 LYS A C 1
ATOM 5772 O O . LYS A 1 711 ? -30.625 30.406 -4.117 1 33.75 711 LYS A O 1
ATOM 5777 N N . GLU A 1 712 ? -30.5 30.391 -1.846 1 34.81 712 GLU A N 1
ATOM 5778 C CA . GLU A 1 712 ? -30.844 29.109 -1.254 1 34.81 712 GLU A CA 1
ATOM 5779 C C . GLU A 1 712 ? -32.031 28.469 -1.978 1 34.81 712 GLU A C 1
ATOM 5781 O O . GLU A 1 712 ? -32.188 27.25 -1.97 1 34.81 712 GLU A O 1
ATOM 5786 N N . HIS A 1 713 ? -32.938 29.219 -2.533 1 30.89 713 HIS A N 1
ATOM 5787 C CA . HIS A 1 713 ? -34.312 28.828 -2.904 1 30.89 713 HIS A CA 1
ATOM 5788 C C . HIS A 1 713 ? -34.281 27.828 -4.059 1 30.89 713 HIS A C 1
ATOM 5790 O O . HIS A 1 713 ? -35.25 27.078 -4.258 1 30.89 713 HIS A O 1
ATOM 5796 N N . ASP A 1 714 ? -33.406 27.938 -4.914 1 31.94 714 ASP A N 1
ATOM 5797 C CA . ASP A 1 714 ? -33.688 27.219 -6.152 1 31.94 714 ASP A CA 1
ATOM 5798 C C . ASP A 1 714 ? -33.406 25.719 -6.004 1 31.94 714 ASP A C 1
ATOM 5800 O O . ASP A 1 714 ? -33.938 24.906 -6.754 1 31.94 714 ASP A O 1
ATOM 5804 N N . TRP A 1 715 ? -32.469 25.359 -5.23 1 32.78 715 TRP A N 1
ATOM 5805 C CA . TRP A 1 715 ? -32.219 23.922 -5.098 1 32.78 715 TRP A CA 1
ATOM 5806 C C . TRP A 1 715 ? -33.344 23.266 -4.309 1 32.78 715 TRP A C 1
ATOM 5808 O O . TRP A 1 715 ? -33.656 22.078 -4.523 1 32.78 715 TRP A O 1
ATOM 5818 N N . ILE A 1 716 ? -34.031 23.922 -3.328 1 34.5 716 ILE A N 1
ATOM 5819 C CA . ILE A 1 716 ? -35.156 23.391 -2.553 1 34.5 716 ILE A CA 1
ATOM 5820 C C . ILE A 1 716 ? -36.344 23.172 -3.469 1 34.5 716 ILE A C 1
ATOM 5822 O O . ILE A 1 716 ? -37.125 22.203 -3.281 1 34.5 716 ILE A O 1
ATOM 5826 N N . SER A 1 717 ? -36.625 24.094 -4.359 1 32.56 717 SER A N 1
ATOM 5827 C CA . SER A 1 717 ? -37.844 23.984 -5.129 1 32.56 717 SER A CA 1
ATOM 5828 C C . SER A 1 717 ? -37.844 22.734 -6.016 1 32.56 717 SER A C 1
ATOM 5830 O O . SER A 1 717 ? -38.875 22.344 -6.559 1 32.56 717 SER A O 1
ATOM 5832 N N . LEU A 1 718 ? -36.812 22.375 -6.445 1 29.95 718 LEU A N 1
ATOM 5833 C CA . LEU A 1 718 ? -36.875 21.25 -7.383 1 29.95 718 LEU A CA 1
ATOM 5834 C C . LEU A 1 718 ? -37.219 19.953 -6.656 1 29.95 718 LEU A C 1
ATOM 5836 O O . LEU A 1 718 ? -37.531 18.938 -7.289 1 29.95 718 LEU A O 1
ATOM 5840 N N . ASN A 1 719 ? -36.906 19.734 -5.461 1 31.06 719 ASN A N 1
ATOM 5841 C CA . ASN A 1 719 ? -37.312 18.516 -4.762 1 31.06 719 ASN A CA 1
ATOM 5842 C C . ASN A 1 719 ? -38.688 18.672 -4.098 1 31.06 719 ASN A C 1
ATOM 5844 O O . ASN A 1 719 ? -39.062 17.875 -3.24 1 31.06 719 ASN A O 1
ATOM 5848 N N . GLU A 1 720 ? -39.469 19.797 -4.102 1 28.27 720 GLU A N 1
ATOM 5849 C CA . GLU A 1 720 ? -40.906 19.688 -3.842 1 28.27 720 GLU A CA 1
ATOM 5850 C C . GLU A 1 720 ? -41.625 19.078 -5.039 1 28.27 720 GLU A C 1
ATOM 5852 O O . GLU A 1 720 ? -41.406 19.484 -6.18 1 28.27 720 GLU A O 1
ATOM 5857 N N . MET B 1 1 ? 26.969 -30.688 -35.844 1 25.06 1 MET B N 1
ATOM 5858 C CA . MET B 1 1 ? 26.688 -31.438 -34.625 1 25.06 1 MET B CA 1
ATOM 5859 C C . MET B 1 1 ? 25.328 -31.078 -34.062 1 25.06 1 MET B C 1
ATOM 5861 O O . MET B 1 1 ? 25.172 -30.047 -33.406 1 25.06 1 MET B O 1
ATOM 5865 N N . PHE B 1 2 ? 24.312 -31.266 -34.75 1 35.06 2 PHE B N 1
ATOM 5866 C CA . PHE B 1 2 ? 22.891 -31.094 -34.5 1 35.06 2 PHE B CA 1
ATOM 5867 C C . PHE B 1 2 ? 22.469 -31.797 -33.219 1 35.06 2 PHE B C 1
ATOM 5869 O O . PHE B 1 2 ? 22.594 -33.031 -33.125 1 35.06 2 PHE B O 1
ATOM 5876 N N . VAL B 1 3 ? 22.781 -31.172 -32.094 1 43.06 3 VAL B N 1
ATOM 5877 C CA . VAL B 1 3 ? 22.422 -31.672 -30.766 1 43.06 3 VAL B CA 1
ATOM 5878 C C . VAL B 1 3 ? 21.078 -32.375 -30.828 1 43.06 3 VAL B C 1
ATOM 5880 O O . VAL B 1 3 ? 20.094 -31.812 -31.312 1 43.06 3 VAL B O 1
ATOM 5883 N N . ASP B 1 4 ? 21.109 -33.531 -31 1 49.59 4 ASP B N 1
ATOM 5884 C CA . ASP B 1 4 ? 19.922 -34.406 -31.031 1 49.59 4 ASP B CA 1
ATOM 5885 C C . ASP B 1 4 ? 18.922 -34 -29.953 1 49.59 4 ASP B C 1
ATOM 5887 O O . ASP B 1 4 ? 19.031 -34.438 -28.797 1 49.59 4 ASP B O 1
ATOM 5891 N N . VAL B 1 5 ? 18.453 -32.812 -30.094 1 54.88 5 VAL B N 1
ATOM 5892 C CA . VAL B 1 5 ? 17.422 -32.188 -29.25 1 54.88 5 VAL B CA 1
ATOM 5893 C C . VAL B 1 5 ? 16.406 -33.25 -28.844 1 54.88 5 VAL B C 1
ATOM 5895 O O . VAL B 1 5 ? 15.914 -33.25 -27.703 1 54.88 5 VAL B O 1
ATOM 5898 N N . TRP B 1 6 ? 16.281 -34.25 -29.719 1 58.12 6 TRP B N 1
ATOM 5899 C CA . TRP B 1 6 ? 15.289 -35.281 -29.438 1 58.12 6 TRP B CA 1
ATOM 5900 C C . TRP B 1 6 ? 15.773 -36.188 -28.328 1 58.12 6 TRP B C 1
ATOM 5902 O O . TRP B 1 6 ? 14.984 -36.625 -27.484 1 58.12 6 TRP B O 1
ATOM 5912 N N . ALA B 1 7 ? 17.016 -36.469 -28.406 1 58.94 7 ALA B N 1
ATOM 5913 C CA . ALA B 1 7 ? 17.562 -37.281 -27.328 1 58.94 7 ALA B CA 1
ATOM 5914 C C . ALA B 1 7 ? 17.484 -36.562 -25.984 1 58.94 7 ALA B C 1
ATOM 5916 O O . ALA B 1 7 ? 17.219 -37.188 -24.953 1 58.94 7 ALA B O 1
ATOM 5917 N N . ALA B 1 8 ? 17.656 -35.344 -26.094 1 61.44 8 ALA B N 1
ATOM 5918 C CA . ALA B 1 8 ? 17.578 -34.531 -24.891 1 61.44 8 ALA B CA 1
ATOM 5919 C C . ALA B 1 8 ? 16.156 -34.469 -24.344 1 61.44 8 ALA B C 1
ATOM 5921 O O . ALA B 1 8 ? 15.945 -34.531 -23.125 1 61.44 8 ALA B O 1
ATOM 5922 N N . VAL B 1 9 ? 15.328 -34.469 -25.203 1 62.16 9 VAL B N 1
ATOM 5923 C CA . VAL B 1 9 ? 13.93 -34.438 -24.797 1 62.16 9 VAL B CA 1
ATOM 5924 C C . VAL B 1 9 ? 13.531 -35.781 -24.203 1 62.16 9 VAL B C 1
ATOM 5926 O O . VAL B 1 9 ? 12.812 -35.844 -23.203 1 62.16 9 VAL B O 1
ATOM 5929 N N . ARG B 1 10 ? 14.031 -36.875 -24.859 1 62.94 10 ARG B N 1
ATOM 5930 C CA . ARG B 1 10 ? 13.734 -38.188 -24.328 1 62.94 10 ARG B CA 1
ATOM 5931 C C . ARG B 1 10 ? 14.352 -38.375 -22.953 1 62.94 10 ARG B C 1
ATOM 5933 O O . ARG B 1 10 ? 13.727 -38.938 -22.047 1 62.94 10 ARG B O 1
ATOM 5940 N N . TRP B 1 11 ? 15.5 -37.906 -22.875 1 65.31 11 TRP B N 1
ATOM 5941 C CA . TRP B 1 11 ? 16.188 -37.969 -21.578 1 65.31 11 TRP B CA 1
ATOM 5942 C C . TRP B 1 11 ? 15.438 -37.125 -20.531 1 65.31 11 TRP B C 1
ATOM 5944 O O . TRP B 1 11 ? 15.266 -37.562 -19.391 1 65.31 11 TRP B O 1
ATOM 5954 N N . TRP B 1 12 ? 15 -36 -20.891 1 67.62 12 TRP B N 1
ATOM 5955 C CA . TRP B 1 12 ? 14.266 -35.125 -19.984 1 67.62 12 TRP B CA 1
ATOM 5956 C C . TRP B 1 12 ? 12.961 -35.781 -19.531 1 67.62 12 TRP B C 1
ATOM 5958 O O . TRP B 1 12 ? 12.586 -35.688 -18.359 1 67.62 12 TRP B O 1
ATOM 5968 N N . GLU B 1 13 ? 12.43 -36.406 -20.391 1 66.06 13 GLU B N 1
ATOM 5969 C CA . GLU B 1 13 ? 11.141 -37 -20.078 1 66.06 13 GLU B CA 1
ATOM 5970 C C . GLU B 1 13 ? 11.281 -38.094 -19.016 1 66.06 13 GLU B C 1
ATOM 5972 O O . GLU B 1 13 ? 10.414 -38.219 -18.141 1 66.06 13 GLU B O 1
ATOM 5977 N N . GLU B 1 14 ? 12.359 -38.844 -19.125 1 68 14 GLU B N 1
ATOM 5978 C CA . GLU B 1 14 ? 12.57 -39.906 -18.141 1 68 14 GLU B CA 1
ATOM 5979 C C . GLU B 1 14 ? 13.031 -39.344 -16.797 1 68 14 GLU B C 1
ATOM 5981 O O . GLU B 1 14 ? 12.672 -39.875 -15.742 1 68 14 GLU B O 1
ATOM 5986 N N . TRP B 1 15 ? 13.688 -38.219 -16.922 1 78.12 15 TRP B N 1
ATOM 5987 C CA . TRP B 1 15 ? 14.312 -37.688 -15.711 1 78.12 15 TRP B CA 1
ATOM 5988 C C . TRP B 1 15 ? 13.594 -36.438 -15.234 1 78.12 15 TRP B C 1
ATOM 5990 O O . TRP B 1 15 ? 14.016 -35.781 -14.266 1 78.12 15 TRP B O 1
ATOM 6000 N N . GLN B 1 16 ? 12.523 -36.094 -15.805 1 80.5 16 GLN B N 1
ATOM 6001 C CA . GLN B 1 16 ? 11.875 -34.812 -15.562 1 80.5 16 GLN B CA 1
ATOM 6002 C C . GLN B 1 16 ? 11.469 -34.688 -14.102 1 80.5 16 GLN B C 1
ATOM 6004 O O . GLN B 1 16 ? 11.781 -33.656 -13.461 1 80.5 16 GLN B O 1
ATOM 6009 N N . LEU B 1 17 ? 10.82 -35.656 -13.578 1 83.19 17 LEU B N 1
ATOM 6010 C CA . LEU B 1 17 ? 10.328 -35.562 -12.211 1 83.19 17 LEU B CA 1
ATOM 6011 C C . LEU B 1 17 ? 11.492 -35.531 -11.219 1 83.19 17 LEU B C 1
ATOM 6013 O O . LEU B 1 17 ? 11.469 -34.75 -10.258 1 83.19 17 LEU B O 1
ATOM 6017 N N . ARG B 1 18 ? 12.508 -36.344 -11.578 1 87.5 18 ARG B N 1
ATOM 6018 C CA . ARG B 1 18 ? 13.664 -36.375 -10.688 1 87.5 18 ARG B CA 1
ATOM 6019 C C . ARG B 1 18 ? 14.391 -35.062 -10.672 1 87.5 18 ARG B C 1
ATOM 6021 O O . ARG B 1 18 ? 14.789 -34.562 -9.609 1 87.5 18 ARG B O 1
ATOM 6028 N N . ILE B 1 19 ? 14.43 -34.438 -11.766 1 86.75 19 ILE B N 1
ATOM 6029 C CA . ILE B 1 19 ? 15.141 -33.188 -11.859 1 86.75 19 ILE B CA 1
ATOM 6030 C C . ILE B 1 19 ? 14.32 -32.062 -11.203 1 86.75 19 ILE B C 1
ATOM 6032 O O . ILE B 1 19 ? 14.867 -31.219 -10.508 1 86.75 19 ILE B O 1
ATOM 6036 N N . LEU B 1 20 ? 13.078 -32.094 -11.367 1 87.38 20 LEU B N 1
ATOM 6037 C CA . LEU B 1 20 ? 12.227 -31.062 -10.812 1 87.38 20 LEU B CA 1
ATOM 6038 C C . LEU B 1 20 ? 12.219 -31.125 -9.289 1 87.38 20 LEU B C 1
ATOM 6040 O O . LEU B 1 20 ? 12.297 -30.078 -8.625 1 87.38 20 LEU B O 1
ATOM 6044 N N . VAL B 1 21 ? 12.141 -32.281 -8.766 1 90.62 21 VAL B N 1
ATOM 6045 C CA . VAL B 1 21 ? 12.102 -32.438 -7.316 1 90.62 21 VAL B CA 1
ATOM 6046 C C . VAL B 1 21 ? 13.453 -32.031 -6.719 1 90.62 21 VAL B C 1
ATOM 6048 O O . VAL B 1 21 ? 13.516 -31.359 -5.695 1 90.62 21 VAL B O 1
ATOM 6051 N N . MET B 1 22 ? 14.539 -32.406 -7.434 1 92.69 22 MET B N 1
ATOM 6052 C CA . MET B 1 22 ? 15.875 -32.062 -6.949 1 92.69 22 MET B CA 1
ATOM 6053 C C . MET B 1 22 ? 16.141 -30.562 -7.086 1 92.69 22 MET B C 1
ATOM 6055 O O . MET B 1 22 ? 16.797 -29.953 -6.234 1 92.69 22 MET B O 1
ATOM 6059 N N . LEU B 1 23 ? 15.617 -30 -8.109 1 91.88 23 LEU B N 1
ATOM 6060 C CA . LEU B 1 23 ? 15.766 -28.562 -8.297 1 91.88 23 LEU B CA 1
ATOM 6061 C C . LEU B 1 23 ? 14.984 -27.797 -7.23 1 91.88 23 LEU B C 1
ATOM 6063 O O . LEU B 1 23 ? 15.438 -26.766 -6.754 1 91.88 23 LEU B O 1
ATOM 6067 N N . SER B 1 24 ? 13.836 -28.312 -6.93 1 92.94 24 SER B N 1
ATOM 6068 C CA . SER B 1 24 ? 13.047 -27.688 -5.871 1 92.94 24 SER B CA 1
ATOM 6069 C C . SER B 1 24 ? 13.797 -27.719 -4.539 1 92.94 24 SER B C 1
ATOM 6071 O O . SER B 1 24 ? 13.797 -26.734 -3.797 1 92.94 24 SER B O 1
ATOM 6073 N N . LEU B 1 25 ? 14.445 -28.812 -4.258 1 94.62 25 LEU B N 1
ATOM 6074 C CA . LEU B 1 25 ? 15.234 -28.938 -3.041 1 94.62 25 LEU B CA 1
ATOM 6075 C C . LEU B 1 25 ? 16.438 -27.984 -3.08 1 94.62 25 LEU B C 1
ATOM 6077 O O . LEU B 1 25 ? 16.75 -27.328 -2.088 1 94.62 25 LEU B O 1
ATOM 6081 N N . ALA B 1 26 ? 17.047 -27.922 -4.207 1 94.69 26 ALA B N 1
ATOM 6082 C CA . ALA B 1 26 ? 18.219 -27.062 -4.348 1 94.69 26 ALA B CA 1
ATOM 6083 C C . ALA B 1 26 ? 17.844 -25.594 -4.125 1 94.69 26 ALA B C 1
ATOM 6085 O O . ALA B 1 26 ? 18.578 -24.859 -3.459 1 94.69 26 ALA B O 1
ATOM 6086 N N . VAL B 1 27 ? 16.75 -25.203 -4.629 1 94.31 27 VAL B N 1
ATOM 6087 C CA . VAL B 1 27 ? 16.312 -23.812 -4.484 1 94.31 27 VAL B CA 1
ATOM 6088 C C . VAL B 1 27 ? 16 -23.516 -3.02 1 94.31 27 VAL B C 1
ATOM 6090 O O . VAL B 1 27 ? 16.297 -22.438 -2.523 1 94.31 27 VAL B O 1
ATOM 6093 N N . GLN B 1 28 ? 15.453 -24.469 -2.326 1 93.81 28 GLN B N 1
ATOM 6094 C CA . GLN B 1 28 ? 15.164 -24.281 -0.91 1 93.81 28 GLN B CA 1
ATOM 6095 C C . GLN B 1 28 ? 16.453 -24.109 -0.104 1 93.81 28 GLN B C 1
ATOM 6097 O O . GLN B 1 28 ? 16.5 -23.297 0.816 1 93.81 28 GLN B O 1
ATOM 6102 N N . TRP B 1 29 ? 17.422 -24.828 -0.49 1 93.62 29 TRP B N 1
ATOM 6103 C CA . TRP B 1 29 ? 18.703 -24.703 0.196 1 93.62 29 TRP B CA 1
ATOM 6104 C C . TRP B 1 29 ? 19.359 -23.359 -0.128 1 93.62 29 TRP B C 1
ATOM 6106 O O . TRP B 1 29 ? 19.953 -22.734 0.744 1 93.62 29 TRP B O 1
ATOM 6116 N N . ILE B 1 30 ? 19.234 -22.922 -1.295 1 93.38 30 ILE B N 1
ATOM 6117 C CA . ILE B 1 30 ? 19.766 -21.609 -1.68 1 93.38 30 ILE B CA 1
ATOM 6118 C C . ILE B 1 30 ? 19.047 -20.516 -0.905 1 93.38 30 ILE B C 1
ATOM 6120 O O . ILE B 1 30 ? 19.672 -19.578 -0.408 1 93.38 30 ILE B O 1
ATOM 6124 N N . LEU B 1 31 ? 17.812 -20.688 -0.786 1 93.62 31 LEU B N 1
ATOM 6125 C CA . LEU B 1 31 ? 17.031 -19.672 -0.08 1 93.62 31 LEU B CA 1
ATOM 6126 C C . LEU B 1 31 ? 17.328 -19.688 1.413 1 93.62 31 LEU B C 1
ATOM 6128 O O . LEU B 1 31 ? 17.328 -18.656 2.07 1 93.62 31 LEU B O 1
ATOM 6132 N N . LEU B 1 32 ? 17.641 -20.812 1.943 1 93.5 32 LEU B N 1
ATOM 6133 C CA . LEU B 1 32 ? 18 -20.922 3.352 1 93.5 32 LEU B CA 1
ATOM 6134 C C . LEU B 1 32 ? 19.281 -20.141 3.635 1 93.5 32 LEU B C 1
ATOM 6136 O O . LEU B 1 32 ? 19.375 -19.438 4.645 1 93.5 32 LEU B O 1
ATOM 6140 N N . LEU B 1 33 ? 20.141 -20.125 2.699 1 92.25 33 LEU B N 1
ATOM 6141 C CA . LEU B 1 33 ? 21.422 -19.469 2.877 1 92.25 33 LEU B CA 1
ATOM 6142 C C . LEU B 1 33 ? 21.344 -18 2.463 1 92.25 33 LEU B C 1
ATOM 6144 O O . LEU B 1 33 ? 21.969 -17.141 3.09 1 92.25 33 LEU B O 1
ATOM 6148 N N . ALA B 1 34 ? 20.562 -17.719 1.512 1 92.25 34 ALA B N 1
ATOM 6149 C CA . ALA B 1 34 ? 20.594 -16.391 0.901 1 92.25 34 ALA B CA 1
ATOM 6150 C C . ALA B 1 34 ? 19.531 -15.484 1.519 1 92.25 34 ALA B C 1
ATOM 6152 O O . ALA B 1 34 ? 19.656 -14.258 1.475 1 92.25 34 ALA B O 1
ATOM 6153 N N . ALA B 1 35 ? 18.5 -15.992 2.057 1 90.19 35 ALA B N 1
ATOM 6154 C CA . ALA B 1 35 ? 17.375 -15.195 2.553 1 90.19 35 ALA B CA 1
ATOM 6155 C C . ALA B 1 35 ? 17.828 -14.227 3.639 1 90.19 35 ALA B C 1
ATOM 6157 O O . ALA B 1 35 ? 17.469 -13.047 3.619 1 90.19 35 ALA B O 1
ATOM 6158 N N . PRO B 1 36 ? 18.734 -14.648 4.531 1 87.5 36 PRO B N 1
ATOM 6159 C CA . PRO B 1 36 ? 19.156 -13.711 5.574 1 87.5 36 PRO B CA 1
ATOM 6160 C C . PRO B 1 36 ? 20.062 -12.602 5.039 1 87.5 36 PRO B C 1
ATOM 6162 O O . PRO B 1 36 ? 20.219 -11.555 5.684 1 87.5 36 PRO B O 1
ATOM 6165 N N . LEU B 1 37 ? 20.594 -12.789 3.891 1 88.56 37 LEU B N 1
ATOM 6166 C CA . LEU B 1 37 ? 21.5 -11.812 3.305 1 88.56 37 LEU B CA 1
ATOM 6167 C C . LEU B 1 37 ? 20.75 -10.555 2.871 1 88.56 37 LEU B C 1
ATOM 6169 O O . LEU B 1 37 ? 21.359 -9.508 2.65 1 88.56 37 LEU B O 1
ATOM 6173 N N . ARG B 1 38 ? 19.531 -10.602 2.859 1 86.94 38 ARG B N 1
ATOM 6174 C CA . ARG B 1 38 ? 18.719 -9.484 2.396 1 86.94 38 ARG B CA 1
ATOM 6175 C C . ARG B 1 38 ? 18.812 -8.305 3.361 1 86.94 38 ARG B C 1
ATOM 6177 O O . ARG B 1 38 ? 18.594 -7.156 2.971 1 86.94 38 ARG B O 1
ATOM 6184 N N . ARG B 1 39 ? 19.156 -8.586 4.543 1 81.88 39 ARG B N 1
ATOM 6185 C CA . ARG B 1 39 ? 19.234 -7.547 5.57 1 81.88 39 ARG B CA 1
ATOM 6186 C C . ARG B 1 39 ? 20.531 -6.754 5.461 1 81.88 39 ARG B C 1
ATOM 6188 O O . ARG B 1 39 ? 20.656 -5.672 6.035 1 81.88 39 ARG B O 1
ATOM 6195 N N . TYR B 1 40 ? 21.391 -7.301 4.711 1 83.25 40 TYR B N 1
ATOM 6196 C CA . TYR B 1 40 ? 22.719 -6.699 4.633 1 83.25 40 TYR B CA 1
ATOM 6197 C C . TYR B 1 40 ? 22.922 -6.012 3.287 1 83.25 40 TYR B C 1
ATOM 6199 O O . TYR B 1 40 ? 22.078 -6.121 2.391 1 83.25 40 TYR B O 1
ATOM 6207 N N . THR B 1 41 ? 23.953 -5.223 3.318 1 81.75 41 THR B N 1
ATOM 6208 C CA . THR B 1 41 ? 24.281 -4.535 2.074 1 81.75 41 THR B CA 1
ATOM 6209 C C . THR B 1 41 ? 24.938 -5.488 1.083 1 81.75 41 THR B C 1
ATOM 6211 O O . THR B 1 41 ? 26.125 -5.805 1.214 1 81.75 41 THR B O 1
ATOM 6214 N N . ILE B 1 42 ? 24.156 -6.051 0.251 1 81.25 42 ILE B N 1
ATOM 6215 C CA . ILE B 1 42 ? 24.641 -6.977 -0.767 1 81.25 42 ILE B CA 1
ATOM 6216 C C . ILE B 1 42 ? 24.484 -6.352 -2.15 1 81.25 42 ILE B C 1
ATOM 6218 O O . ILE B 1 42 ? 23.672 -5.434 -2.334 1 81.25 42 ILE B O 1
ATOM 6222 N N . PRO B 1 43 ? 25.25 -6.902 -2.988 1 78.88 43 PRO B N 1
ATOM 6223 C CA . PRO B 1 43 ? 25.125 -6.371 -4.348 1 78.88 43 PRO B CA 1
ATOM 6224 C C . PRO B 1 43 ? 23.75 -6.645 -4.961 1 78.88 43 PRO B C 1
ATOM 6226 O O . PRO B 1 43 ? 23.062 -7.582 -4.551 1 78.88 43 PRO B O 1
ATOM 6229 N N . GLN B 1 44 ? 23.391 -5.922 -5.848 1 77.69 44 GLN B N 1
ATOM 6230 C CA . GLN B 1 44 ? 22.062 -5.953 -6.43 1 77.69 44 GLN B CA 1
ATOM 6231 C C . GLN B 1 44 ? 21.812 -7.258 -7.184 1 77.69 44 GLN B C 1
ATOM 6233 O O . GLN B 1 44 ? 20.688 -7.766 -7.215 1 77.69 44 GLN B O 1
ATOM 6238 N N . TRP B 1 45 ? 22.906 -7.777 -7.812 1 81.38 45 TRP B N 1
ATOM 6239 C CA . TRP B 1 45 ? 22.719 -9.016 -8.555 1 81.38 45 TRP B CA 1
ATOM 6240 C C . TRP B 1 45 ? 22.328 -10.156 -7.621 1 81.38 45 TRP B C 1
ATOM 6242 O O . TRP B 1 45 ? 21.5 -11 -7.969 1 81.38 45 TRP B O 1
ATOM 6252 N N . CYS B 1 46 ? 22.891 -10.109 -6.434 1 85.56 46 CYS B N 1
ATOM 6253 C CA . CYS B 1 46 ? 22.547 -11.133 -5.449 1 85.56 46 CYS B CA 1
ATOM 6254 C C . CYS B 1 46 ? 21.094 -10.984 -5 1 85.56 46 CYS B C 1
ATOM 6256 O O . CYS B 1 46 ? 20.406 -11.984 -4.797 1 85.56 46 CYS B O 1
ATOM 6258 N N . ARG B 1 47 ? 20.703 -9.82 -5.016 1 86.5 47 ARG B N 1
ATOM 6259 C CA . ARG B 1 47 ? 19.328 -9.562 -4.613 1 86.5 47 ARG B CA 1
ATOM 6260 C C . ARG B 1 47 ? 18.344 -10.055 -5.68 1 86.5 47 ARG B C 1
ATOM 6262 O O . ARG B 1 47 ? 17.297 -10.617 -5.355 1 86.5 47 ARG B O 1
ATOM 6269 N N . LYS B 1 48 ? 18.672 -9.898 -6.895 1 85.56 48 LYS B N 1
ATOM 6270 C CA . LYS B 1 48 ? 17.828 -10.375 -7.984 1 85.56 48 LYS B CA 1
ATOM 6271 C C . LYS B 1 48 ? 17.781 -11.898 -8.023 1 85.56 48 LYS B C 1
ATOM 6273 O O . LYS B 1 48 ? 16.734 -12.484 -8.336 1 85.56 48 LYS B O 1
ATOM 6278 N N . CYS B 1 49 ? 18.844 -12.406 -7.66 1 88.88 49 CYS B N 1
ATOM 6279 C CA . CYS B 1 49 ? 18.875 -13.867 -7.629 1 88.88 49 CYS B CA 1
ATOM 6280 C C . CYS B 1 49 ? 18.016 -14.414 -6.5 1 88.88 49 CYS B C 1
ATOM 6282 O O . CYS B 1 49 ? 17.312 -15.414 -6.68 1 88.88 49 CYS B O 1
ATOM 6284 N N . ILE B 1 50 ? 18.078 -13.742 -5.391 1 90.75 50 ILE B N 1
ATOM 6285 C CA . ILE B 1 50 ? 17.25 -14.164 -4.27 1 90.75 50 ILE B CA 1
ATOM 6286 C C . ILE B 1 50 ? 15.773 -14 -4.625 1 90.75 50 ILE B C 1
ATOM 6288 O O . ILE B 1 50 ? 14.961 -14.875 -4.32 1 90.75 50 ILE B O 1
ATOM 6292 N N . TRP B 1 51 ? 15.5 -12.922 -5.273 1 90.12 51 TRP B N 1
ATOM 6293 C CA . TRP B 1 51 ? 14.117 -12.672 -5.684 1 90.12 51 TRP B CA 1
ATOM 6294 C C . TRP B 1 51 ? 13.648 -13.727 -6.68 1 90.12 51 TRP B C 1
ATOM 6296 O O . TRP B 1 51 ? 12.531 -14.234 -6.57 1 90.12 51 TRP B O 1
ATOM 6306 N N . LEU B 1 52 ? 14.5 -14.094 -7.602 1 88.44 52 LEU B N 1
ATOM 6307 C CA . LEU B 1 52 ? 14.156 -15.102 -8.594 1 88.44 52 LEU B CA 1
ATOM 6308 C C . LEU B 1 52 ? 13.977 -16.469 -7.938 1 88.44 52 LEU B C 1
ATOM 6310 O O . LEU B 1 52 ? 13.086 -17.234 -8.32 1 88.44 52 LEU B O 1
ATOM 6314 N N . ALA B 1 53 ? 14.773 -16.703 -7.02 1 91.88 53 ALA B N 1
ATOM 6315 C CA . ALA B 1 53 ? 14.648 -17.969 -6.293 1 91.88 53 ALA B CA 1
ATOM 6316 C C . ALA B 1 53 ? 13.352 -18.016 -5.492 1 91.88 53 ALA B C 1
ATOM 6318 O O . ALA B 1 53 ? 12.703 -19.062 -5.41 1 91.88 53 ALA B O 1
ATOM 6319 N N . TYR B 1 54 ? 12.977 -16.891 -5 1 90.88 54 TYR B N 1
ATOM 6320 C CA . TYR B 1 54 ? 11.75 -16.812 -4.223 1 90.88 54 TYR B CA 1
ATOM 6321 C C . TYR B 1 54 ? 10.531 -17.047 -5.109 1 90.88 54 TYR B C 1
ATOM 6323 O O . TYR B 1 54 ? 9.648 -17.828 -4.762 1 90.88 54 TYR B O 1
ATOM 6331 N N . VAL B 1 55 ? 10.516 -16.453 -6.176 1 86.56 55 VAL B N 1
ATOM 6332 C CA . VAL B 1 55 ? 9.383 -16.578 -7.082 1 86.56 55 VAL B CA 1
ATOM 6333 C C . VAL B 1 55 ? 9.391 -17.969 -7.727 1 86.56 55 VAL B C 1
ATOM 6335 O O . VAL B 1 55 ? 8.336 -18.594 -7.902 1 86.56 55 VAL B O 1
ATOM 6338 N N . GLY B 1 56 ? 10.531 -18.453 -7.973 1 86.06 56 GLY B N 1
ATOM 6339 C CA . GLY B 1 56 ? 10.672 -19.734 -8.648 1 86.06 56 GLY B CA 1
ATOM 6340 C C . GLY B 1 56 ? 10.406 -20.922 -7.738 1 86.06 56 GLY B C 1
ATOM 6341 O O . GLY B 1 56 ? 10 -21.984 -8.203 1 86.06 56 GLY B O 1
ATOM 6342 N N . SER B 1 57 ? 10.578 -20.719 -6.48 1 89.19 57 SER B N 1
ATOM 6343 C CA . SER B 1 57 ? 10.445 -21.828 -5.555 1 89.19 57 SER B CA 1
ATOM 6344 C C . SER B 1 57 ? 9.023 -22.375 -5.559 1 89.19 57 SER B C 1
ATOM 6346 O O . SER B 1 57 ? 8.82 -23.594 -5.676 1 89.19 57 SER B O 1
ATOM 6348 N N . ASP B 1 58 ? 8.016 -21.547 -5.445 1 81.62 58 ASP B N 1
ATOM 6349 C CA . ASP B 1 58 ? 6.625 -21.984 -5.43 1 81.62 58 ASP B CA 1
ATOM 6350 C C . ASP B 1 58 ? 6.219 -22.562 -6.789 1 81.62 58 ASP B C 1
ATOM 6352 O O . ASP B 1 58 ? 5.559 -23.594 -6.855 1 81.62 58 ASP B O 1
ATOM 6356 N N . ALA B 1 59 ? 6.645 -21.922 -7.824 1 79.19 59 ALA B N 1
ATOM 6357 C CA . ALA B 1 59 ? 6.289 -22.375 -9.164 1 79.19 59 ALA B CA 1
ATOM 6358 C C . ALA B 1 59 ? 6.863 -23.766 -9.445 1 79.19 59 ALA B C 1
ATOM 6360 O O . ALA B 1 59 ? 6.188 -24.625 -10.016 1 79.19 59 ALA B O 1
ATOM 6361 N N . LEU B 1 60 ? 8.062 -24.016 -9.062 1 83.25 60 LEU B N 1
ATOM 6362 C CA . LEU B 1 60 ? 8.711 -25.297 -9.289 1 83.25 60 LEU B CA 1
ATOM 6363 C C . LEU B 1 60 ? 8.008 -26.406 -8.508 1 83.25 60 LEU B C 1
ATOM 6365 O O . LEU B 1 60 ? 7.797 -27.5 -9.031 1 83.25 60 LEU B O 1
ATOM 6369 N N . ALA B 1 61 ? 7.695 -26.109 -7.309 1 84.56 61 ALA B N 1
ATOM 6370 C CA . ALA B 1 61 ? 7.016 -27.109 -6.484 1 84.56 61 ALA B CA 1
ATOM 6371 C C . ALA B 1 61 ? 5.629 -27.422 -7.039 1 84.56 61 ALA B C 1
ATOM 6373 O O . ALA B 1 61 ? 5.207 -28.594 -7.047 1 84.56 61 ALA B O 1
ATOM 6374 N N . ILE B 1 62 ? 4.969 -26.453 -7.434 1 78.12 62 ILE B N 1
ATOM 6375 C CA . ILE B 1 62 ? 3.639 -26.672 -7.996 1 78.12 62 ILE B CA 1
ATOM 6376 C C . ILE B 1 62 ? 3.744 -27.469 -9.289 1 78.12 62 ILE B C 1
ATOM 6378 O O . ILE B 1 62 ? 2.961 -28.391 -9.516 1 78.12 62 ILE B O 1
ATOM 6382 N N . TYR B 1 63 ? 4.711 -27.156 -10.078 1 78.19 63 TYR B N 1
ATOM 6383 C CA . TYR B 1 63 ? 4.91 -27.891 -11.328 1 78.19 63 TYR B CA 1
ATOM 6384 C C . TYR B 1 63 ? 5.289 -29.328 -11.055 1 78.19 63 TYR B C 1
ATOM 6386 O O . TYR B 1 63 ? 4.84 -30.25 -11.75 1 78.19 63 TYR B O 1
ATOM 6394 N N . ALA B 1 64 ? 6.109 -29.562 -10.117 1 82.5 64 ALA B N 1
ATOM 6395 C CA . ALA B 1 64 ? 6.5 -30.922 -9.75 1 82.5 64 ALA B CA 1
ATOM 6396 C C . ALA B 1 64 ? 5.305 -31.719 -9.234 1 82.5 64 ALA B C 1
ATOM 6398 O O . ALA B 1 64 ? 5.133 -32.875 -9.578 1 82.5 64 ALA B O 1
ATOM 6399 N N . LEU B 1 65 ? 4.535 -31.094 -8.422 1 80.81 65 LEU B N 1
ATOM 6400 C CA . LEU B 1 65 ? 3.352 -31.75 -7.871 1 80.81 65 LEU B CA 1
ATOM 6401 C C . LEU B 1 65 ? 2.352 -32.062 -8.977 1 80.81 65 LEU B C 1
ATOM 6403 O O . LEU B 1 65 ? 1.729 -33.125 -8.961 1 80.81 65 LEU B O 1
ATOM 6407 N N . ALA B 1 66 ? 2.25 -31.188 -9.852 1 74.44 66 ALA B N 1
ATOM 6408 C CA . ALA B 1 66 ? 1.345 -31.422 -10.977 1 74.44 66 ALA B CA 1
ATOM 6409 C C . ALA B 1 66 ? 1.837 -32.594 -11.844 1 74.44 66 ALA B C 1
ATOM 6411 O O . ALA B 1 66 ? 1.039 -33.406 -12.32 1 74.44 66 ALA B O 1
ATOM 6412 N N . THR B 1 67 ? 3.113 -32.656 -12.047 1 76.81 67 THR B N 1
ATOM 6413 C CA . THR B 1 67 ? 3.699 -33.75 -12.828 1 76.81 67 THR B CA 1
ATOM 6414 C C . THR B 1 67 ? 3.521 -35.062 -12.102 1 76.81 67 THR B C 1
ATOM 6416 O O . THR B 1 67 ? 3.258 -36.094 -12.734 1 76.81 67 THR B O 1
ATOM 6419 N N . LEU B 1 68 ? 3.705 -35.031 -10.836 1 78.31 68 LEU B N 1
ATOM 6420 C CA . LEU B 1 68 ? 3.502 -36.25 -10.031 1 78.31 68 LEU B CA 1
ATOM 6421 C C . LEU B 1 68 ? 2.049 -36.688 -10.094 1 78.31 68 LEU B C 1
ATOM 6423 O O . LEU B 1 68 ? 1.774 -37.875 -10.219 1 78.31 68 LEU B O 1
ATOM 6427 N N . PHE B 1 69 ? 1.177 -35.781 -10.031 1 72.44 69 PHE B N 1
ATOM 6428 C CA . PHE B 1 69 ? -0.253 -36.062 -10.109 1 72.44 69 PHE B CA 1
ATOM 6429 C C . PHE B 1 69 ? -0.615 -36.688 -11.438 1 72.44 69 PHE B C 1
ATOM 6431 O O . PHE B 1 69 ? -1.365 -37.656 -11.484 1 72.44 69 PHE B O 1
ATOM 6438 N N . ASN B 1 70 ? -0.064 -36.281 -12.438 1 70.38 70 ASN B N 1
ATOM 6439 C CA . ASN B 1 70 ? -0.388 -36.75 -13.773 1 70.38 70 ASN B CA 1
ATOM 6440 C C . ASN B 1 70 ? 0.229 -38.125 -14.039 1 70.38 70 ASN B C 1
ATOM 6442 O O . ASN B 1 70 ? -0.361 -38.938 -14.742 1 70.38 70 ASN B O 1
ATOM 6446 N N . ARG B 1 71 ? 1.354 -38.375 -13.539 1 70.19 71 ARG B N 1
ATOM 6447 C CA . ARG B 1 71 ? 2.006 -39.656 -13.719 1 70.19 71 ARG B CA 1
ATOM 6448 C C . ARG B 1 71 ? 1.221 -40.75 -13.031 1 70.19 71 ARG B C 1
ATOM 6450 O O . ARG B 1 71 ? 1.066 -41.844 -13.578 1 70.19 71 ARG B O 1
ATOM 6457 N N . HIS B 1 72 ? 0.726 -40.5 -11.906 1 65.12 72 HIS B N 1
ATOM 6458 C CA . HIS B 1 72 ? 0.017 -41.531 -11.156 1 65.12 72 HIS B CA 1
ATOM 6459 C C . HIS B 1 72 ? -1.409 -41.719 -11.672 1 65.12 72 HIS B C 1
ATOM 6461 O O . HIS B 1 72 ? -1.984 -42.781 -11.562 1 65.12 72 HIS B O 1
ATOM 6467 N N . ALA B 1 73 ? -1.907 -40.75 -12.156 1 59.44 73 ALA B N 1
ATOM 6468 C CA . ALA B 1 73 ? -3.234 -40.875 -12.75 1 59.44 73 ALA B CA 1
ATOM 6469 C C . ALA B 1 73 ? -3.203 -41.812 -13.961 1 59.44 73 ALA B C 1
ATOM 6471 O O . ALA B 1 73 ? -4.133 -42.594 -14.18 1 59.44 73 ALA B O 1
ATOM 6472 N N . LYS B 1 74 ? -2.256 -41.906 -14.703 1 57.91 74 LYS B N 1
ATOM 6473 C CA . LYS B 1 74 ? -2.119 -42.75 -15.875 1 57.91 74 LYS B CA 1
ATOM 6474 C C . LYS B 1 74 ? -1.871 -44.219 -15.477 1 57.91 74 LYS B C 1
ATOM 6476 O O . LYS B 1 74 ? -2.338 -45.125 -16.141 1 57.91 74 LYS B O 1
ATOM 6481 N N . ALA B 1 75 ? -1.021 -44.344 -14.508 1 54.81 75 ALA B N 1
ATOM 6482 C CA . ALA B 1 75 ? -0.722 -45.719 -14.086 1 54.81 75 ALA B CA 1
ATOM 6483 C C . ALA B 1 75 ? -1.985 -46.438 -13.633 1 54.81 75 ALA B C 1
ATOM 6485 O O . ALA B 1 75 ? -2.123 -47.656 -13.828 1 54.81 75 ALA B O 1
ATOM 6486 N N . SER B 1 76 ? -2.812 -45.781 -13.062 1 51.22 76 SER B N 1
ATOM 6487 C CA . SER B 1 76 ? -4.031 -46.438 -12.617 1 51.22 76 SER B CA 1
ATOM 6488 C C . SER B 1 76 ? -4.898 -46.875 -13.797 1 51.22 76 SER B C 1
ATOM 6490 O O . SER B 1 76 ? -5.582 -47.875 -13.734 1 51.22 76 SER B O 1
ATOM 6492 N N . SER B 1 77 ? -5.004 -46.094 -14.891 1 47.34 77 SER B N 1
ATOM 6493 C CA . SER B 1 77 ? -5.84 -46.5 -16.016 1 47.34 77 SER B CA 1
ATOM 6494 C C . SER B 1 77 ? -5.207 -47.656 -16.797 1 47.34 77 SER B C 1
ATOM 6496 O O . SER B 1 77 ? -5.91 -48.438 -17.422 1 47.34 77 SER B O 1
ATOM 6498 N N . GLY B 1 78 ? -3.949 -47.656 -17.031 1 45.16 78 GLY B N 1
ATOM 6499 C CA . GLY B 1 78 ? -3.373 -48.688 -17.891 1 45.16 78 GLY B CA 1
ATOM 6500 C C . GLY B 1 78 ? -2.764 -49.844 -17.109 1 45.16 78 GLY B C 1
ATOM 6501 O O . GLY B 1 78 ? -2.145 -50.75 -17.688 1 45.16 78 GLY B O 1
ATOM 6502 N N . GLY B 1 79 ? -3.295 -50.312 -16.062 1 45.06 79 GLY B N 1
ATOM 6503 C CA . GLY B 1 79 ? -3.004 -51.469 -15.258 1 45.06 79 GLY B CA 1
ATOM 6504 C C . GLY B 1 79 ? -1.773 -51.312 -14.391 1 45.06 79 GLY B C 1
ATOM 6505 O O . GLY B 1 79 ? -1.855 -51.406 -13.164 1 45.06 79 GLY B O 1
ATOM 6506 N N . ASN B 1 80 ? -0.427 -51.688 -14.938 1 41.78 80 ASN B N 1
ATOM 6507 C CA . ASN B 1 80 ? 0.76 -52.125 -14.203 1 41.78 80 ASN B CA 1
ATOM 6508 C C . ASN B 1 80 ? 1.551 -50.906 -13.688 1 41.78 80 ASN B C 1
ATOM 6510 O O . ASN B 1 80 ? 2.254 -50.25 -14.453 1 41.78 80 ASN B O 1
ATOM 6514 N N . VAL B 1 81 ? 1.107 -50.156 -12.875 1 51.25 81 VAL B N 1
ATOM 6515 C CA . VAL B 1 81 ? 2.064 -49.281 -12.203 1 51.25 81 VAL B CA 1
ATOM 6516 C C . VAL B 1 81 ? 3.326 -50.062 -11.852 1 51.25 81 VAL B C 1
ATOM 6518 O O . VAL B 1 81 ? 3.266 -51.031 -11.117 1 51.25 81 VAL B O 1
ATOM 6521 N N . LYS B 1 82 ? 4.238 -50 -12.688 1 55.53 82 LYS B N 1
ATOM 6522 C CA . LYS B 1 82 ? 5.469 -50.719 -12.414 1 55.53 82 LYS B CA 1
ATOM 6523 C C . LYS B 1 82 ? 5.953 -50.469 -10.984 1 55.53 82 LYS B C 1
ATOM 6525 O O . LYS B 1 82 ? 5.836 -49.344 -10.477 1 55.53 82 LYS B O 1
ATOM 6530 N N . GLN B 1 83 ? 5.996 -51.406 -10.195 1 55.81 83 GLN B N 1
ATOM 6531 C CA . GLN B 1 83 ? 6.578 -51.469 -8.859 1 55.81 83 GLN B CA 1
ATOM 6532 C C . GLN B 1 83 ? 7.676 -50.438 -8.68 1 55.81 83 GLN B C 1
ATOM 6534 O O . GLN B 1 83 ? 7.902 -49.938 -7.57 1 55.81 83 GLN B O 1
ATOM 6539 N N . ALA B 1 84 ? 8.227 -49.969 -9.852 1 55.62 84 ALA B N 1
ATOM 6540 C CA . ALA B 1 84 ? 9.398 -49.125 -9.805 1 55.62 84 ALA B CA 1
ATOM 6541 C C . ALA B 1 84 ? 9.016 -47.688 -9.492 1 55.62 84 ALA B C 1
ATOM 6543 O O . ALA B 1 84 ? 9.828 -46.906 -8.969 1 55.62 84 ALA B O 1
ATOM 6544 N N . ASP B 1 85 ? 7.695 -47.344 -9.484 1 68.38 85 ASP B N 1
ATOM 6545 C CA . ASP B 1 85 ? 7.379 -45.938 -9.336 1 68.38 85 ASP B CA 1
ATOM 6546 C C . ASP B 1 85 ? 6.625 -45.688 -8.031 1 68.38 85 ASP B C 1
ATOM 6548 O O . ASP B 1 85 ? 6.062 -44.594 -7.836 1 68.38 85 ASP B O 1
ATOM 6552 N N . VAL B 1 86 ? 6.746 -46.625 -7.148 1 74 86 VAL B N 1
ATOM 6553 C CA . VAL B 1 86 ? 6 -46.531 -5.895 1 74 86 VAL B CA 1
ATOM 6554 C C . VAL B 1 86 ? 6.672 -45.562 -4.949 1 74 86 VAL B C 1
ATOM 6556 O O . VAL B 1 86 ? 6.004 -44.938 -4.117 1 74 86 VAL B O 1
ATOM 6559 N N . LEU B 1 87 ? 7.957 -45.312 -5.129 1 79.94 87 LEU B N 1
ATOM 6560 C CA . LEU B 1 87 ? 8.695 -44.438 -4.215 1 79.94 87 LEU B CA 1
ATOM 6561 C C . LEU B 1 87 ? 8.297 -42.969 -4.414 1 79.94 87 LEU B C 1
ATOM 6563 O O . LEU B 1 87 ? 8.562 -42.125 -3.553 1 79.94 87 LEU B O 1
ATOM 6567 N N . GLU B 1 88 ? 7.574 -42.75 -5.441 1 80.31 88 GLU B N 1
ATOM 6568 C CA . GLU B 1 88 ? 7.172 -41.375 -5.758 1 80.31 88 GLU B CA 1
ATOM 6569 C C . GLU B 1 88 ? 6.09 -40.875 -4.801 1 80.31 88 GLU B C 1
ATOM 6571 O O . GLU B 1 88 ? 5.84 -39.688 -4.703 1 80.31 88 GLU B O 1
ATOM 6576 N N . ILE B 1 89 ? 5.605 -41.781 -4.039 1 79.06 89 ILE B N 1
ATOM 6577 C CA . ILE B 1 89 ? 4.598 -41.438 -3.051 1 79.06 89 ILE B CA 1
ATOM 6578 C C . ILE B 1 89 ? 5.227 -40.562 -1.958 1 79.06 89 ILE B C 1
ATOM 6580 O O . ILE B 1 89 ? 4.547 -39.75 -1.336 1 79.06 89 ILE B O 1
ATOM 6584 N N . LEU B 1 90 ? 6.504 -40.719 -1.737 1 87.31 90 LEU B N 1
ATOM 6585 C CA . LEU B 1 90 ? 7.199 -40 -0.694 1 87.31 90 LEU B CA 1
ATOM 6586 C C . LEU B 1 90 ? 7.566 -38.594 -1.178 1 87.31 90 LEU B C 1
ATOM 6588 O O . LEU B 1 90 ? 7.863 -37.719 -0.37 1 87.31 90 LEU B O 1
ATOM 6592 N N . TRP B 1 91 ? 7.461 -38.406 -2.416 1 88.44 91 TRP B N 1
ATOM 6593 C CA . TRP B 1 91 ? 7.922 -37.125 -2.963 1 88.44 91 TRP B CA 1
ATOM 6594 C C . TRP B 1 91 ? 6.84 -36.062 -2.84 1 88.44 91 TRP B C 1
ATOM 6596 O O . TRP B 1 91 ? 7.141 -34.875 -2.727 1 88.44 91 TRP B O 1
ATOM 6606 N N . ALA B 1 92 ? 5.586 -36.469 -2.859 1 85.06 92 ALA B N 1
ATOM 6607 C CA . ALA B 1 92 ? 4.492 -35.5 -2.762 1 85.06 92 ALA B CA 1
ATOM 6608 C C . ALA B 1 92 ? 4.52 -34.781 -1.421 1 85.06 92 ALA B C 1
ATOM 6610 O O . ALA B 1 92 ? 4.473 -33.562 -1.376 1 85.06 92 ALA B O 1
ATOM 6611 N N . PRO B 1 93 ? 4.73 -35.5 -0.359 1 87.88 93 PRO B N 1
ATOM 6612 C CA . PRO B 1 93 ? 4.809 -34.781 0.918 1 87.88 93 PRO B CA 1
ATOM 6613 C C . PRO B 1 93 ? 6.055 -33.906 1.03 1 87.88 93 PRO B C 1
ATOM 6615 O O . PRO B 1 93 ? 6.02 -32.844 1.67 1 87.88 93 PRO B O 1
ATOM 6618 N N . VAL B 1 94 ? 7.094 -34.344 0.467 1 90.5 94 VAL B N 1
ATOM 6619 C CA . VAL B 1 94 ? 8.32 -33.531 0.503 1 90.5 94 VAL B CA 1
ATOM 6620 C C . VAL B 1 94 ? 8.117 -32.25 -0.271 1 90.5 94 VAL B C 1
ATOM 6622 O O . VAL B 1 94 ? 8.609 -31.188 0.136 1 90.5 94 VAL B O 1
ATOM 6625 N N . LEU B 1 95 ? 7.395 -32.312 -1.319 1 89.5 95 LEU B N 1
ATOM 6626 C CA . LEU B 1 95 ? 7.117 -31.125 -2.098 1 89.5 95 LEU B CA 1
ATOM 6627 C C . LEU B 1 95 ? 6.191 -30.172 -1.332 1 89.5 95 LEU B C 1
ATOM 6629 O O . LEU B 1 95 ? 6.27 -28.953 -1.491 1 89.5 95 LEU B O 1
ATOM 6633 N N . LEU B 1 96 ? 5.379 -30.75 -0.52 1 87.88 96 LEU B N 1
ATOM 6634 C CA . LEU B 1 96 ? 4.543 -29.906 0.34 1 87.88 96 LEU B CA 1
ATOM 6635 C C . LEU B 1 96 ? 5.391 -29.156 1.357 1 87.88 96 LEU B C 1
ATOM 6637 O O . LEU B 1 96 ? 5.086 -28.016 1.701 1 87.88 96 LEU B O 1
ATOM 6641 N N . ILE B 1 97 ? 6.395 -29.812 1.777 1 89.25 97 ILE B N 1
ATOM 6642 C CA . ILE B 1 97 ? 7.309 -29.156 2.705 1 89.25 97 ILE B CA 1
ATOM 6643 C C . ILE B 1 97 ? 8.047 -28.031 1.994 1 89.25 97 ILE B C 1
ATOM 6645 O O . ILE B 1 97 ? 8.242 -26.953 2.566 1 89.25 97 ILE B O 1
ATOM 6649 N N . HIS B 1 98 ? 8.375 -28.297 0.763 1 89.88 98 HIS B N 1
ATOM 6650 C CA . HIS B 1 98 ? 9.055 -27.25 -0.011 1 89.88 98 HIS B CA 1
ATOM 6651 C C . HIS B 1 98 ? 8.141 -26.062 -0.26 1 89.88 98 HIS B C 1
ATOM 6653 O O . HIS B 1 98 ? 8.594 -24.922 -0.29 1 89.88 98 HIS B O 1
ATOM 6659 N N . LEU B 1 99 ? 6.887 -26.297 -0.372 1 85.56 99 LEU B N 1
ATOM 6660 C CA . LEU B 1 99 ? 5.922 -25.219 -0.604 1 85.56 99 LEU B CA 1
ATOM 6661 C C . LEU B 1 99 ? 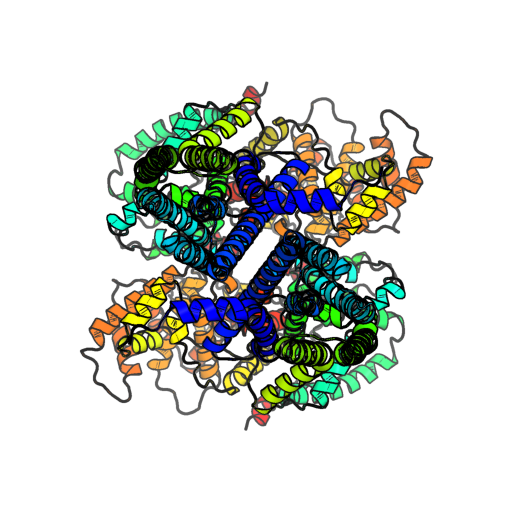5.738 -24.375 0.648 1 85.56 99 LEU B C 1
ATOM 6663 O O . LEU B 1 99 ? 5.285 -23.234 0.565 1 85.56 99 LEU B O 1
ATOM 6667 N N . GLY B 1 100 ? 6.035 -24.875 1.707 1 84.88 100 GLY B N 1
ATOM 6668 C CA . GLY B 1 100 ? 6.031 -24.078 2.924 1 84.88 100 GLY B CA 1
ATOM 6669 C C . GLY B 1 100 ? 7.121 -23.031 2.951 1 84.88 100 GLY B C 1
ATOM 6670 O O . GLY B 1 100 ? 6.996 -22.016 3.643 1 84.88 100 GLY B O 1
ATOM 6671 N N . GLY B 1 101 ? 8.102 -23.219 2.174 1 82 101 GLY B N 1
ATOM 6672 C CA . GLY B 1 101 ? 9.156 -22.219 2.035 1 82 101 GLY B CA 1
ATOM 6673 C C . GLY B 1 101 ? 10.055 -22.141 3.25 1 82 101 GLY B C 1
ATOM 6674 O O . GLY B 1 101 ? 9.922 -22.922 4.188 1 82 101 GLY B O 1
ATOM 6675 N N . GLN B 1 102 ? 10.898 -21.188 3.148 1 86.5 102 GLN B N 1
ATOM 6676 C CA . GLN B 1 102 ? 11.859 -20.984 4.23 1 86.5 102 GLN B CA 1
ATOM 6677 C C . GLN B 1 102 ? 11.328 -20 5.258 1 86.5 102 GLN B C 1
ATOM 6679 O O . GLN B 1 102 ? 10.641 -19.031 4.902 1 86.5 102 GLN B O 1
ATOM 6684 N N . ARG B 1 103 ? 11.734 -20.219 6.41 1 84.62 103 ARG B N 1
ATOM 6685 C CA . ARG B 1 103 ? 11.227 -19.438 7.531 1 84.62 103 ARG B CA 1
ATOM 6686 C C . ARG B 1 103 ? 11.805 -18.031 7.527 1 84.62 103 ARG B C 1
ATOM 6688 O O . ARG B 1 103 ? 11.172 -17.094 8.008 1 84.62 103 ARG B O 1
ATOM 6695 N N . GLU B 1 104 ? 12.945 -17.844 6.949 1 85.62 104 GLU B N 1
ATOM 6696 C CA . GLU B 1 104 ? 13.594 -16.547 6.953 1 85.62 104 GLU B CA 1
ATOM 6697 C C . GLU B 1 104 ? 13.102 -15.672 5.805 1 85.62 104 GLU B C 1
ATOM 6699 O O . GLU B 1 104 ? 13.438 -14.492 5.723 1 85.62 104 GLU B O 1
ATOM 6704 N N . LEU B 1 105 ? 12.32 -16.234 4.965 1 87.75 105 LEU B N 1
ATOM 6705 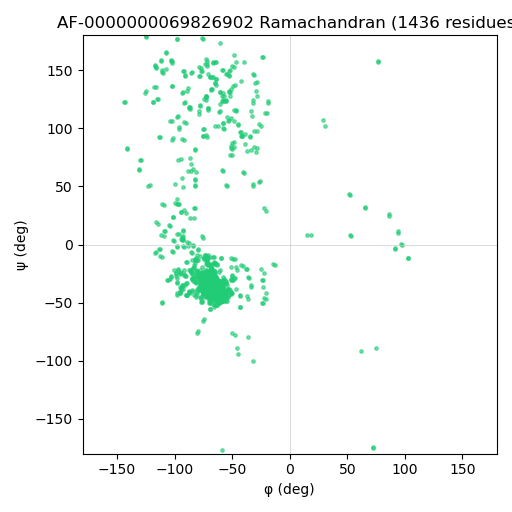C CA . LEU B 1 105 ? 11.789 -15.469 3.846 1 87.75 105 LEU B CA 1
ATOM 6706 C C . LEU B 1 105 ? 10.336 -15.852 3.564 1 87.75 105 LEU B C 1
ATOM 6708 O O . LEU B 1 105 ? 10.07 -16.672 2.676 1 87.75 105 LEU B O 1
ATOM 6712 N N . THR B 1 106 ? 9.484 -15.281 4.312 1 86.06 106 THR B N 1
ATOM 6713 C CA . THR B 1 106 ? 8.07 -15.555 4.102 1 86.06 106 THR B CA 1
ATOM 6714 C C . THR B 1 106 ? 7.473 -14.57 3.104 1 86.06 106 THR B C 1
ATOM 6716 O O . THR B 1 106 ? 6.711 -14.961 2.215 1 86.06 106 THR B O 1
ATOM 6719 N N . ALA B 1 107 ? 7.832 -13.375 3.283 1 89.44 107 ALA B N 1
ATOM 6720 C CA . ALA B 1 107 ? 7.375 -12.344 2.357 1 89.44 107 ALA B CA 1
ATOM 6721 C C . ALA B 1 107 ? 8.555 -11.57 1.772 1 89.44 107 ALA B C 1
ATOM 6723 O O . ALA B 1 107 ? 9.523 -11.273 2.477 1 89.44 107 ALA B O 1
ATOM 6724 N N . TYR B 1 108 ? 8.516 -11.438 0.5 1 89.25 108 TYR B N 1
ATOM 6725 C CA . TYR B 1 108 ? 9.539 -10.602 -0.106 1 89.25 108 TYR B CA 1
ATOM 6726 C C . TYR B 1 108 ? 9.102 -9.141 -0.143 1 89.25 108 TYR B C 1
ATOM 6728 O O . TYR B 1 108 ? 9.906 -8.242 0.085 1 89.25 108 TYR B O 1
ATOM 6736 N N . ASN B 1 109 ? 7.883 -8.938 -0.441 1 89.06 109 ASN B N 1
ATOM 6737 C CA . ASN B 1 109 ? 7.273 -7.613 -0.422 1 89.06 109 ASN B CA 1
ATOM 6738 C C . ASN B 1 109 ? 6.152 -7.523 0.609 1 89.06 109 ASN B C 1
ATOM 6740 O O . ASN B 1 109 ? 5.523 -8.531 0.938 1 89.06 109 ASN B O 1
ATOM 6744 N N . ILE B 1 110 ? 5.891 -6.371 1.082 1 89.5 110 ILE B N 1
ATOM 6745 C CA . ILE B 1 110 ? 4.871 -6.176 2.104 1 89.5 110 ILE B CA 1
ATOM 6746 C C . ILE B 1 110 ? 3.494 -6.5 1.526 1 89.5 110 ILE B C 1
ATOM 6748 O O . ILE B 1 110 ? 2.58 -6.883 2.262 1 89.5 110 ILE B O 1
ATOM 6752 N N . GLU B 1 111 ? 3.338 -6.426 0.192 1 88.44 111 GLU B N 1
ATOM 6753 C CA . GLU B 1 111 ? 2.078 -6.707 -0.491 1 88.44 111 GLU B CA 1
ATOM 6754 C C . GLU B 1 111 ? 1.707 -8.188 -0.379 1 88.44 111 GLU B C 1
ATOM 6756 O O . GLU B 1 111 ? 0.531 -8.539 -0.468 1 88.44 111 GLU B O 1
ATOM 6761 N N . ASP B 1 112 ? 2.67 -8.961 -0.116 1 89.25 112 ASP B N 1
ATOM 6762 C CA . ASP B 1 112 ? 2.4 -10.383 0.071 1 89.25 112 ASP B CA 1
ATOM 6763 C C . ASP B 1 112 ? 1.606 -10.633 1.353 1 89.25 112 ASP B C 1
ATOM 6765 O O . ASP B 1 112 ? 0.727 -11.492 1.388 1 89.25 112 ASP B O 1
ATOM 6769 N N . ASN B 1 113 ? 1.962 -9.898 2.311 1 88.62 113 ASN B N 1
ATOM 6770 C CA . ASN B 1 113 ? 1.245 -10.031 3.574 1 88.62 113 ASN B CA 1
ATOM 6771 C C . ASN B 1 113 ? -0.209 -9.586 3.445 1 88.62 113 ASN B C 1
ATOM 6773 O O . ASN B 1 113 ? -1.104 -10.203 4.027 1 88.62 113 ASN B O 1
ATOM 6777 N N . GLU B 1 114 ? -0.399 -8.602 2.623 1 87 114 GLU B N 1
ATOM 6778 C CA . GLU B 1 114 ? -1.752 -8.086 2.447 1 87 114 GLU B CA 1
ATOM 6779 C C . GLU B 1 114 ? -2.617 -9.055 1.648 1 87 114 GLU B C 1
ATOM 6781 O O . GLU B 1 114 ? -3.834 -9.109 1.831 1 87 114 GLU B O 1
ATOM 6786 N N . LEU B 1 115 ? -1.983 -9.805 0.819 1 88.62 115 LEU B N 1
ATOM 6787 C CA . LEU B 1 115 ? -2.705 -10.773 -0.005 1 88.62 115 LEU B CA 1
ATOM 6788 C C . LEU B 1 115 ? -2.684 -12.156 0.633 1 88.62 115 LEU B C 1
ATOM 6790 O O . LEU B 1 115 ? -2.615 -13.164 -0.07 1 88.62 115 LEU B O 1
ATOM 6794 N N . TRP B 1 116 ? -2.727 -12.227 1.901 1 86.25 116 TRP B N 1
ATOM 6795 C CA . TRP B 1 116 ? -2.607 -13.477 2.633 1 86.25 116 TRP B CA 1
ATOM 6796 C C . TRP B 1 116 ? -3.748 -14.43 2.275 1 86.25 116 TRP B C 1
ATOM 6798 O O . TRP B 1 116 ? -3.549 -15.641 2.186 1 86.25 116 TRP B O 1
ATOM 6808 N N . LEU B 1 117 ? -4.941 -13.906 1.992 1 83.88 117 LEU B N 1
ATOM 6809 C CA . LEU B 1 117 ? -6.086 -14.758 1.684 1 83.88 117 LEU B CA 1
ATOM 6810 C C . LEU B 1 117 ? -5.863 -15.523 0.381 1 83.88 117 LEU B C 1
ATOM 6812 O O . LEU B 1 117 ? -6.242 -16.688 0.266 1 83.88 117 LEU B O 1
ATOM 6816 N N . ARG B 1 118 ? -5.301 -14.852 -0.498 1 86.12 118 ARG B N 1
ATOM 6817 C CA . ARG B 1 118 ? -4.984 -15.508 -1.763 1 86.12 118 ARG B CA 1
ATOM 6818 C C . ARG B 1 118 ? -3.969 -16.625 -1.562 1 86.12 118 ARG B C 1
ATOM 6820 O O . ARG B 1 118 ? -4.102 -17.703 -2.145 1 86.12 118 ARG B O 1
ATOM 6827 N N . HIS B 1 119 ? -3.016 -16.406 -0.741 1 82.25 119 HIS B N 1
ATOM 6828 C CA . HIS B 1 119 ? -2.031 -17.438 -0.438 1 82.25 119 HIS B CA 1
ATOM 6829 C C . HIS B 1 119 ? -2.674 -18.609 0.288 1 82.25 119 HIS B C 1
ATOM 6831 O O . HIS B 1 119 ? -2.332 -19.766 0.029 1 82.25 119 HIS B O 1
ATOM 6837 N N . ALA B 1 120 ? -3.625 -18.312 1.11 1 84.56 120 ALA B N 1
ATOM 6838 C CA . ALA B 1 120 ? -4.312 -19.359 1.855 1 84.56 120 ALA B CA 1
ATOM 6839 C C . ALA B 1 120 ? -5.148 -20.234 0.926 1 84.56 120 ALA B C 1
ATOM 6841 O O . ALA B 1 120 ? -5.168 -21.469 1.065 1 84.56 120 ALA B O 1
ATOM 6842 N N . VAL B 1 121 ? -5.719 -19.625 -0.025 1 83.44 121 VAL B N 1
ATOM 6843 C CA . VAL B 1 121 ? -6.543 -20.375 -0.967 1 83.44 121 VAL B CA 1
ATOM 6844 C C . VAL B 1 121 ? -5.652 -21.234 -1.852 1 83.44 121 VAL B C 1
ATOM 6846 O O . VAL B 1 121 ? -5.988 -22.391 -2.141 1 83.44 121 VAL B O 1
ATOM 6849 N N . THR B 1 122 ? -4.59 -20.641 -2.23 1 74.06 122 THR B N 1
ATOM 6850 C CA . THR B 1 122 ? -3.645 -21.422 -3.027 1 74.06 122 THR B CA 1
ATOM 6851 C C . THR B 1 122 ? -3.115 -22.609 -2.232 1 74.06 122 THR B C 1
ATOM 6853 O O . THR B 1 122 ? -2.945 -23.703 -2.779 1 74.06 122 THR B O 1
ATOM 6856 N N . LEU B 1 123 ? -2.979 -22.438 -0.993 1 77.12 123 LEU B N 1
ATOM 6857 C CA . LEU B 1 123 ? -2.496 -23.5 -0.134 1 77.12 123 LEU B CA 1
ATOM 6858 C C . LEU B 1 123 ? -3.529 -24.625 -0.026 1 77.12 123 LEU B C 1
ATOM 6860 O O . LEU B 1 123 ? -3.189 -25.797 -0.135 1 77.12 123 LEU B O 1
ATOM 6864 N N . VAL B 1 124 ? -4.68 -24.219 0.144 1 78.56 124 VAL B N 1
ATOM 6865 C CA . VAL B 1 124 ? -5.746 -25.203 0.277 1 78.56 124 VAL B CA 1
ATOM 6866 C C . VAL B 1 124 ? -5.883 -26 -1.021 1 78.56 124 VAL B C 1
ATOM 6868 O O . VAL B 1 124 ? -6.07 -27.219 -0.995 1 78.56 124 VAL B O 1
ATOM 6871 N N . SER B 1 125 ? -5.668 -25.344 -2.061 1 77.88 125 SER B N 1
ATOM 6872 C CA . SER B 1 125 ? -5.766 -26.016 -3.348 1 77.88 125 SER B CA 1
ATOM 6873 C C . SER B 1 125 ? -4.594 -26.969 -3.566 1 77.88 125 SER B C 1
ATOM 6875 O O . SER B 1 125 ? -4.766 -28.062 -4.086 1 77.88 125 SER B O 1
ATOM 6877 N N . GLN B 1 126 ? -3.457 -26.594 -3.125 1 77.31 126 GLN B N 1
ATOM 6878 C CA . GLN B 1 126 ? -2.281 -27.438 -3.301 1 77.31 126 GLN B CA 1
ATOM 6879 C C . GLN B 1 126 ? -2.32 -28.641 -2.363 1 77.31 126 GLN B C 1
ATOM 6881 O O . GLN B 1 126 ? -1.874 -29.734 -2.723 1 77.31 126 GLN B O 1
ATOM 6886 N N . VAL B 1 127 ? -2.793 -28.469 -1.218 1 80.38 127 VAL B N 1
ATOM 6887 C CA . VAL B 1 127 ? -2.951 -29.578 -0.287 1 80.38 127 VAL B CA 1
ATOM 6888 C C . VAL B 1 127 ? -3.965 -30.578 -0.84 1 80.38 127 VAL B C 1
ATOM 6890 O O . VAL B 1 127 ? -3.764 -31.797 -0.75 1 80.38 127 VAL B O 1
ATOM 6893 N N . ALA B 1 128 ? -4.953 -30.047 -1.449 1 77.19 128 ALA B N 1
ATOM 6894 C CA . ALA B 1 128 ? -5.973 -30.922 -2.035 1 77.19 128 ALA B CA 1
ATOM 6895 C C . ALA B 1 128 ? -5.398 -31.734 -3.188 1 77.19 128 ALA B C 1
ATOM 6897 O O . ALA B 1 128 ? -5.688 -32.938 -3.312 1 77.19 128 ALA B O 1
ATOM 6898 N N . VAL B 1 129 ? -4.625 -31.109 -3.932 1 74.5 129 VAL B N 1
ATOM 6899 C CA . VAL B 1 129 ? -3.998 -31.812 -5.051 1 74.5 129 VAL B CA 1
ATOM 6900 C C . VAL B 1 129 ? -3.023 -32.875 -4.52 1 74.5 129 VAL B C 1
ATOM 6902 O O . VAL B 1 129 ? -2.965 -33.969 -5.039 1 74.5 129 VAL B O 1
ATOM 6905 N N . ALA B 1 130 ? -2.289 -32.5 -3.533 1 77.31 130 ALA B N 1
ATOM 6906 C CA . ALA B 1 130 ? -1.337 -33.469 -2.951 1 77.31 130 ALA B CA 1
ATOM 6907 C C . ALA B 1 130 ? -2.059 -34.625 -2.307 1 77.31 130 ALA B C 1
ATOM 6909 O O . ALA B 1 130 ? -1.613 -35.781 -2.42 1 77.31 130 ALA B O 1
ATOM 6910 N N . LEU B 1 131 ? -3.17 -34.375 -1.624 1 77.06 131 LEU B N 1
ATOM 6911 C CA . LEU B 1 131 ? -3.971 -35.438 -1.012 1 77.06 131 LEU B CA 1
ATOM 6912 C C . LEU B 1 131 ? -4.539 -36.375 -2.072 1 77.06 131 LEU B C 1
ATOM 6914 O O . LEU B 1 131 ? -4.582 -37.594 -1.875 1 77.06 131 LEU B O 1
ATOM 6918 N N . TYR B 1 132 ? -4.852 -35.781 -3.094 1 72 132 TYR B N 1
ATOM 6919 C CA . TYR B 1 132 ? -5.379 -36.562 -4.188 1 72 132 TYR B CA 1
ATOM 6920 C C . TYR B 1 132 ? -4.289 -37.469 -4.785 1 72 132 TYR B C 1
ATOM 6922 O O . TYR B 1 132 ? -4.527 -38.625 -5.074 1 72 132 TYR B O 1
ATOM 6930 N N . ALA B 1 133 ? -3.18 -36.938 -4.988 1 69.81 133 ALA B N 1
ATOM 6931 C CA . ALA B 1 133 ? -2.055 -37.719 -5.492 1 69.81 133 ALA B CA 1
ATOM 6932 C C . ALA B 1 133 ? -1.688 -38.812 -4.516 1 69.81 133 ALA B C 1
ATOM 6934 O O . ALA B 1 133 ? -1.373 -39.938 -4.93 1 69.81 133 ALA B O 1
ATOM 6935 N N . PHE B 1 134 ? -1.753 -38.531 -3.229 1 70.69 134 PHE B N 1
ATOM 6936 C CA . PHE B 1 134 ? -1.464 -39.5 -2.188 1 70.69 134 PHE B CA 1
ATOM 6937 C C . PHE B 1 134 ? -2.51 -40.594 -2.18 1 70.69 134 PHE B C 1
ATOM 6939 O O . PHE B 1 134 ? -2.172 -41.781 -2.049 1 70.69 134 PHE B O 1
ATOM 6946 N N . TYR B 1 135 ? -3.646 -40.25 -2.381 1 70.12 135 TYR B N 1
ATOM 6947 C CA . TYR B 1 135 ? -4.738 -41.219 -2.357 1 70.12 135 TYR B CA 1
ATOM 6948 C C . TYR B 1 135 ? -4.656 -42.156 -3.553 1 70.12 135 TYR B C 1
ATOM 6950 O O . TYR B 1 135 ? -4.91 -43.344 -3.424 1 70.12 135 TYR B O 1
ATOM 6958 N N . LYS B 1 136 ? -4.195 -41.688 -4.605 1 68.62 136 LYS B N 1
ATOM 6959 C CA . LYS B 1 136 ? -4.102 -42.5 -5.82 1 68.62 136 LYS B CA 1
ATOM 6960 C C . LYS B 1 136 ? -2.908 -43.438 -5.762 1 68.62 136 LYS B C 1
ATOM 6962 O O . LYS B 1 136 ? -2.922 -44.5 -6.391 1 68.62 136 LYS B O 1
ATOM 6967 N N . SER B 1 137 ? -1.945 -43 -5.07 1 63.41 137 SER B N 1
ATOM 6968 C CA . SER B 1 137 ? -0.748 -43.844 -4.973 1 63.41 137 SER B CA 1
ATOM 6969 C C . SER B 1 137 ? -0.913 -44.938 -3.918 1 63.41 137 SER B C 1
ATOM 6971 O O . SER B 1 137 ? -0.134 -45.875 -3.877 1 63.41 137 SER B O 1
ATOM 6973 N N . TRP B 1 138 ? -1.966 -44.844 -3.082 1 61.94 138 TRP B N 1
ATOM 6974 C CA . TRP B 1 138 ? -2.176 -45.75 -1.944 1 61.94 138 TRP B CA 1
ATOM 6975 C C . TRP B 1 138 ? -2.439 -47.156 -2.41 1 61.94 138 TRP B C 1
ATOM 6977 O O . TRP B 1 138 ? -1.836 -48.125 -1.899 1 61.94 138 TRP B O 1
ATOM 6987 N N . PRO B 1 139 ? -3.379 -47.406 -3.328 1 58.88 139 PRO B N 1
ATOM 6988 C CA . PRO B 1 139 ? -3.67 -48.812 -3.641 1 58.88 139 PRO B CA 1
ATOM 6989 C C . PRO B 1 139 ? -2.492 -49.531 -4.293 1 58.88 139 PRO B C 1
ATOM 6991 O O . PRO B 1 139 ? -2.398 -50.75 -4.23 1 58.88 139 PRO B O 1
ATOM 6994 N N . ASN B 1 140 ? -1.586 -48.719 -4.75 1 55.62 140 ASN B N 1
ATOM 6995 C CA . ASN B 1 140 ? -0.482 -49.344 -5.469 1 55.62 140 ASN B CA 1
ATOM 6996 C C . ASN B 1 140 ? 0.654 -49.719 -4.527 1 55.62 140 ASN B C 1
ATOM 6998 O O . ASN B 1 140 ? 1.58 -50.438 -4.922 1 55.62 140 ASN B O 1
ATOM 7002 N N . SER B 1 141 ? 0.578 -49.156 -3.344 1 58.59 141 SER B N 1
ATOM 7003 C CA . SER B 1 141 ? 1.706 -49.438 -2.461 1 58.59 141 SER B CA 1
ATOM 7004 C C . SER B 1 141 ? 1.431 -50.625 -1.567 1 58.59 141 SER B C 1
ATOM 7006 O O . SER B 1 141 ? 0.492 -50.625 -0.769 1 58.59 141 SER B O 1
ATOM 7008 N N . THR B 1 142 ? 1.777 -51.781 -2 1 62.41 142 THR B N 1
ATOM 7009 C CA . THR B 1 142 ? 1.673 -53.031 -1.279 1 62.41 142 THR B CA 1
ATOM 7010 C C . THR B 1 142 ? 2.479 -53 0.017 1 62.41 142 THR B C 1
ATOM 7012 O O . THR B 1 142 ? 2.338 -53.875 0.874 1 62.41 142 THR B O 1
ATOM 7015 N N . ASP B 1 143 ? 3.336 -52 0.239 1 77 143 ASP B N 1
ATOM 7016 C CA . ASP B 1 143 ? 4.176 -51.969 1.435 1 77 143 ASP B CA 1
ATOM 7017 C C . ASP B 1 143 ? 3.633 -51 2.482 1 77 143 ASP B C 1
ATOM 7019 O O . ASP B 1 143 ? 3.672 -49.781 2.287 1 77 143 ASP B O 1
ATOM 7023 N N . PRO B 1 144 ? 3.037 -51.438 3.576 1 82.44 144 PRO B N 1
ATOM 7024 C CA . PRO B 1 144 ? 2.463 -50.594 4.617 1 82.44 144 PRO B CA 1
ATOM 7025 C C . PRO B 1 144 ? 3.498 -49.656 5.27 1 82.44 144 PRO B C 1
ATOM 7027 O O . PRO B 1 144 ? 3.152 -48.594 5.77 1 82.44 144 PRO B O 1
ATOM 7030 N N . ARG B 1 145 ? 4.75 -50.094 5.344 1 86.5 145 ARG B N 1
ATOM 7031 C CA . ARG B 1 145 ? 5.801 -49.25 5.93 1 86.5 145 ARG B CA 1
ATOM 7032 C C . ARG B 1 145 ? 6.035 -48 5.102 1 86.5 145 ARG B C 1
ATOM 7034 O O . ARG B 1 145 ? 6.25 -46.906 5.652 1 86.5 145 ARG B O 1
ATOM 7041 N N . LEU B 1 146 ? 5.992 -48.094 3.906 1 85.44 146 LEU B N 1
ATOM 7042 C CA . LEU B 1 146 ? 6.172 -46.969 3.02 1 85.44 146 LEU B CA 1
ATOM 7043 C C . LEU B 1 146 ? 5 -46 3.143 1 85.44 146 LEU B C 1
ATOM 7045 O O . LEU B 1 146 ? 5.191 -44.781 3.098 1 85.44 146 LEU B O 1
ATOM 7049 N N . LEU B 1 147 ? 3.908 -46.562 3.395 1 85 147 LEU B N 1
ATOM 7050 C CA . LEU B 1 147 ? 2.723 -45.719 3.57 1 85 147 LEU B CA 1
ATOM 7051 C C . LEU B 1 147 ? 2.783 -44.969 4.891 1 85 147 LEU B C 1
ATOM 7053 O O . LEU B 1 147 ? 2.395 -43.812 4.961 1 85 147 LEU B O 1
ATOM 7057 N N . ALA B 1 148 ? 3.252 -45.656 5.871 1 87.56 148 ALA B N 1
ATOM 7058 C CA . ALA B 1 148 ? 3.395 -45 7.168 1 87.56 148 ALA B CA 1
ATOM 7059 C C . ALA B 1 148 ? 4.41 -43.875 7.102 1 87.56 148 ALA B C 1
ATOM 7061 O O . ALA B 1 148 ? 4.215 -42.812 7.703 1 87.56 148 ALA B O 1
ATOM 7062 N N . SER B 1 149 ? 5.418 -44.094 6.418 1 89.88 149 SER B N 1
ATOM 7063 C CA . SER B 1 149 ? 6.418 -43.031 6.227 1 89.88 149 SER B CA 1
ATOM 7064 C C . SER B 1 149 ? 5.84 -41.844 5.469 1 89.88 149 SER B C 1
ATOM 7066 O O . SER B 1 149 ? 6.09 -40.688 5.832 1 89.88 149 SER B O 1
ATOM 7068 N N . ALA B 1 150 ? 5.082 -42.094 4.492 1 88.81 150 ALA B N 1
ATOM 7069 C CA . ALA B 1 150 ? 4.473 -41.031 3.688 1 88.81 150 ALA B CA 1
ATOM 7070 C C . ALA B 1 150 ? 3.465 -40.219 4.504 1 88.81 150 ALA B C 1
ATOM 7072 O O . ALA B 1 150 ? 3.367 -39 4.355 1 88.81 150 ALA B O 1
ATOM 7073 N N . ILE B 1 151 ? 2.756 -40.906 5.34 1 88.56 151 ILE B N 1
ATOM 7074 C CA . ILE B 1 151 ? 1.764 -40.25 6.172 1 88.56 151 ILE B CA 1
ATOM 7075 C C . ILE B 1 151 ? 2.465 -39.312 7.172 1 88.56 151 ILE B C 1
ATOM 7077 O O . ILE B 1 151 ? 2.018 -38.188 7.41 1 88.56 151 ILE B O 1
ATOM 7081 N N . LEU B 1 152 ? 3.482 -39.812 7.742 1 91.38 152 LEU B N 1
ATOM 7082 C CA . LEU B 1 152 ? 4.23 -38.969 8.68 1 91.38 152 LEU B CA 1
ATOM 7083 C C . LEU B 1 152 ? 4.789 -37.75 7.996 1 91.38 152 LEU B C 1
ATOM 7085 O O . LEU B 1 152 ? 4.672 -36.625 8.516 1 91.38 152 LEU B O 1
ATOM 7089 N N . LEU B 1 153 ? 5.312 -37.938 6.828 1 92.06 153 LEU B N 1
ATOM 7090 C CA . LEU B 1 153 ? 5.855 -36.812 6.082 1 92.06 153 LEU B CA 1
ATOM 7091 C C . LEU B 1 153 ? 4.742 -35.844 5.641 1 92.06 153 LEU B C 1
ATOM 7093 O O . LEU B 1 153 ? 4.945 -34.656 5.57 1 92.06 153 LEU B O 1
ATOM 7097 N N . PHE B 1 154 ? 3.617 -36.375 5.398 1 89.38 154 PHE B N 1
ATOM 7098 C CA . PHE B 1 154 ? 2.475 -35.562 4.996 1 89.38 154 PHE B CA 1
ATOM 7099 C C . PHE B 1 154 ? 2.018 -34.688 6.137 1 89.38 154 PHE B C 1
ATOM 7101 O O . PHE B 1 154 ? 1.673 -33.5 5.922 1 89.38 154 PHE B O 1
ATOM 7108 N N . VAL B 1 155 ? 2.055 -35.188 7.27 1 88.31 155 VAL B N 1
ATOM 7109 C CA . VAL B 1 155 ? 1.674 -34.375 8.43 1 88.31 155 VAL B CA 1
ATOM 7110 C C . VAL B 1 155 ? 2.682 -33.25 8.641 1 88.31 155 VAL B C 1
ATOM 7112 O O . VAL B 1 155 ? 2.299 -32.125 8.875 1 88.31 155 VAL B O 1
ATOM 7115 N N . VAL B 1 156 ? 3.914 -33.531 8.461 1 89.12 156 VAL B N 1
ATOM 7116 C CA . VAL B 1 156 ? 4.949 -32.5 8.594 1 89.12 156 VAL B CA 1
ATOM 7117 C C . VAL B 1 156 ? 4.789 -31.469 7.488 1 89.12 156 VAL B C 1
ATOM 7119 O O . VAL B 1 156 ? 4.938 -30.266 7.73 1 89.12 156 VAL B O 1
ATOM 7122 N N . GLY B 1 157 ? 4.488 -31.953 6.355 1 88.44 157 GLY B N 1
ATOM 7123 C CA . GLY B 1 157 ? 4.309 -31.047 5.23 1 88.44 157 GLY B CA 1
ATOM 7124 C C . GLY B 1 157 ? 3.121 -30.125 5.391 1 88.44 157 GLY B C 1
ATOM 7125 O O . GLY B 1 157 ? 3.217 -28.922 5.098 1 88.44 157 GLY B O 1
ATOM 7126 N N . VAL B 1 158 ? 2.09 -30.625 5.922 1 85.88 158 VAL B N 1
ATOM 7127 C CA . VAL B 1 158 ? 0.886 -29.812 6.109 1 85.88 158 VAL B CA 1
ATOM 7128 C C . VAL B 1 158 ? 1.128 -28.766 7.191 1 85.88 158 VAL B C 1
ATOM 7130 O O . VAL B 1 158 ? 0.697 -27.625 7.062 1 85.88 158 VAL B O 1
ATOM 7133 N N . PHE B 1 159 ? 1.854 -29.078 8.117 1 84.12 159 PHE B N 1
ATOM 7134 C CA . PHE B 1 159 ? 2.15 -28.125 9.188 1 84.12 159 PHE B CA 1
ATOM 7135 C C . PHE B 1 159 ? 3.111 -27.047 8.695 1 84.12 159 PHE B C 1
ATOM 7137 O O . PHE B 1 159 ? 2.918 -25.859 8.984 1 84.12 159 PHE B O 1
ATOM 7144 N N . SER B 1 160 ? 4.078 -27.453 8.031 1 83.44 160 SER B N 1
ATOM 7145 C CA . SER B 1 160 ? 5.047 -26.5 7.512 1 83.44 160 SER B CA 1
ATOM 7146 C C . SER B 1 160 ? 4.391 -25.531 6.527 1 83.44 160 SER B C 1
ATOM 7148 O O . SER B 1 160 ? 4.676 -24.328 6.547 1 83.44 160 SER B O 1
ATOM 7150 N N . PHE B 1 161 ? 3.555 -26.094 5.863 1 84.88 161 PHE B N 1
ATOM 7151 C CA . PHE B 1 161 ? 2.869 -25.281 4.859 1 84.88 161 PHE B CA 1
ATOM 7152 C C . PHE B 1 161 ? 1.859 -24.344 5.516 1 84.88 161 PHE B C 1
ATOM 7154 O O . PHE B 1 161 ? 1.677 -23.219 5.066 1 84.88 161 PHE B O 1
ATOM 7161 N N . SER B 1 162 ? 1.21 -24.781 6.492 1 83.44 162 SER B N 1
ATOM 7162 C CA . SER B 1 162 ? 0.185 -23.969 7.148 1 83.44 162 SER B CA 1
ATOM 7163 C C . SER B 1 162 ? 0.802 -22.812 7.914 1 83.44 162 SER B C 1
ATOM 7165 O O . SER B 1 162 ? 0.142 -21.797 8.148 1 83.44 162 SER B O 1
ATOM 7167 N N . GLU B 1 163 ? 2.037 -22.875 8.156 1 85.75 163 GLU B N 1
ATOM 7168 C CA . GLU B 1 163 ? 2.729 -21.812 8.875 1 85.75 163 GLU B CA 1
ATOM 7169 C C . GLU B 1 163 ? 2.863 -20.562 8.016 1 85.75 163 GLU B C 1
ATOM 7171 O O . GLU B 1 163 ? 2.869 -19.438 8.531 1 85.75 163 GLU B O 1
ATOM 7176 N N . LYS B 1 164 ? 2.936 -20.734 6.793 1 88.12 164 LYS B N 1
ATOM 7177 C CA . LYS B 1 164 ? 3.189 -19.625 5.883 1 88.12 164 LYS B CA 1
ATOM 7178 C C . LYS B 1 164 ? 1.995 -18.672 5.828 1 88.12 164 LYS B C 1
ATOM 7180 O O . LYS B 1 164 ? 2.135 -17.469 6.082 1 88.12 164 LYS B O 1
ATOM 7185 N N . PRO B 1 165 ? 0.831 -19.172 5.527 1 86.44 165 PRO B N 1
ATOM 7186 C CA . PRO B 1 165 ? -0.305 -18.25 5.516 1 86.44 165 PRO B CA 1
ATOM 7187 C C . PRO B 1 165 ? -0.598 -17.656 6.891 1 86.44 165 PRO B C 1
ATOM 7189 O O . PRO B 1 165 ? -1.056 -16.516 6.988 1 86.44 165 PRO B O 1
ATOM 7192 N N . TRP B 1 166 ? -0.259 -18.391 7.863 1 85 166 TRP B N 1
ATOM 7193 C CA . TRP B 1 166 ? -0.448 -17.859 9.211 1 85 166 TRP B CA 1
ATOM 7194 C C . TRP B 1 166 ? 0.524 -16.719 9.5 1 85 166 TRP B C 1
ATOM 7196 O O . TRP B 1 166 ? 0.164 -15.734 10.148 1 85 166 TRP B O 1
ATOM 7206 N N . ALA B 1 167 ? 1.666 -16.891 9.047 1 87.31 167 ALA B N 1
ATOM 7207 C CA . ALA B 1 167 ? 2.658 -15.836 9.211 1 87.31 167 ALA B CA 1
ATOM 7208 C C . ALA B 1 167 ? 2.277 -14.594 8.414 1 87.31 167 ALA B C 1
ATOM 7210 O O . ALA B 1 167 ? 2.441 -13.469 8.883 1 87.31 167 ALA B O 1
ATOM 7211 N N . PHE B 1 168 ? 1.694 -14.797 7.195 1 89 168 PHE B N 1
ATOM 7212 C CA . PHE B 1 168 ? 1.236 -13.672 6.391 1 89 168 PHE B CA 1
ATOM 7213 C C . PHE B 1 168 ? 0.136 -12.906 7.109 1 89 168 PHE B C 1
ATOM 7215 O O . PHE B 1 168 ? 0.164 -11.672 7.16 1 89 168 PHE B O 1
ATOM 7222 N N . ARG B 1 169 ? -0.708 -13.617 7.688 1 85.75 169 ARG B N 1
ATOM 7223 C CA . ARG B 1 169 ? -1.859 -13 8.344 1 85.75 169 ARG B CA 1
ATOM 7224 C C . ARG B 1 169 ? -1.43 -12.195 9.562 1 85.75 169 ARG B C 1
ATOM 7226 O O . ARG B 1 169 ? -1.921 -11.086 9.781 1 85.75 169 ARG B O 1
ATOM 7233 N N . ARG B 1 170 ? -0.498 -12.672 10.195 1 82.5 170 ARG B N 1
ATOM 7234 C CA . ARG B 1 170 ? -0.067 -12.023 11.43 1 82.5 170 ARG B CA 1
ATOM 7235 C C . ARG B 1 170 ? 0.836 -10.836 11.141 1 82.5 170 ARG B C 1
ATOM 7237 O O . ARG B 1 170 ? 0.986 -9.938 11.977 1 82.5 170 ARG B O 1
ATOM 7244 N N . ALA B 1 171 ? 1.436 -10.852 10.008 1 86.94 171 ALA B N 1
ATOM 7245 C CA . ALA B 1 171 ? 2.383 -9.789 9.68 1 86.94 171 ALA B CA 1
ATOM 7246 C C . ALA B 1 171 ? 1.696 -8.664 8.906 1 86.94 171 ALA B C 1
ATOM 7248 O O . ALA B 1 171 ? 2.346 -7.703 8.492 1 86.94 171 ALA B O 1
ATOM 7249 N N . ARG B 1 172 ? 0.398 -8.75 8.734 1 83 172 ARG B N 1
ATOM 7250 C CA . ARG B 1 172 ? -0.327 -7.66 8.094 1 83 172 ARG B CA 1
ATOM 7251 C C . ARG B 1 172 ? -0.255 -6.391 8.93 1 83 172 ARG B C 1
ATOM 7253 O O . ARG B 1 172 ? -0.324 -6.441 10.156 1 83 172 ARG B O 1
ATOM 7260 N N . ILE B 1 173 ? -0.142 -5.312 8.234 1 74.69 173 ILE B N 1
ATOM 7261 C CA . ILE B 1 173 ? 0.045 -4.051 8.938 1 74.69 173 ILE B CA 1
ATOM 7262 C C . ILE B 1 173 ? -1.208 -3.723 9.75 1 74.69 173 ILE B C 1
ATOM 7264 O O . ILE B 1 173 ? -1.117 -3.209 10.867 1 74.69 173 ILE B O 1
ATOM 7268 N N . ASN B 1 174 ? -2.402 -4.023 9.281 1 68 174 ASN B N 1
ATOM 7269 C CA . ASN B 1 174 ? -3.637 -3.744 10.008 1 68 174 ASN B CA 1
ATOM 7270 C C . ASN B 1 174 ? -3.75 -4.598 11.266 1 68 174 ASN B C 1
ATOM 7272 O O . ASN B 1 174 ? -4.254 -4.137 12.297 1 68 174 ASN B O 1
ATOM 7276 N N . ARG B 1 175 ? -3.238 -5.707 11.195 1 65.75 175 ARG B N 1
ATOM 7277 C CA . ARG B 1 175 ? -3.295 -6.582 12.359 1 65.75 175 ARG B CA 1
ATOM 7278 C C . ARG B 1 175 ? -2.275 -6.16 13.414 1 65.75 175 ARG B C 1
ATOM 7280 O O . ARG B 1 175 ? -2.545 -6.238 14.617 1 65.75 175 ARG B O 1
ATOM 7287 N N . LEU B 1 176 ? -1.206 -5.672 12.945 1 64.56 176 LEU B N 1
ATOM 7288 C CA . LEU B 1 176 ? -0.211 -5.156 13.875 1 64.56 176 LEU B CA 1
ATOM 7289 C C . LEU B 1 176 ? -0.752 -3.951 14.641 1 64.56 176 LEU B C 1
ATOM 7291 O O . LEU B 1 176 ? -0.512 -3.811 15.844 1 64.56 176 LEU B O 1
ATOM 7295 N N . ALA B 1 177 ? -1.518 -3.281 13.93 1 64.81 177 ALA B N 1
ATOM 7296 C CA . ALA B 1 177 ? -2.146 -2.117 14.547 1 64.81 177 ALA B CA 1
ATOM 7297 C C . ALA B 1 177 ? -3.18 -2.539 15.586 1 64.81 177 ALA B C 1
ATOM 7299 O O . ALA B 1 177 ? -3.285 -1.926 16.656 1 64.81 177 ALA B O 1
ATOM 7300 N N . ALA B 1 178 ? -3.867 -3.58 15.297 1 61.41 178 ALA B N 1
ATOM 7301 C CA . ALA B 1 178 ? -4.887 -4.074 16.219 1 61.41 178 ALA B CA 1
ATOM 7302 C C . ALA B 1 178 ? -4.258 -4.594 17.5 1 61.41 178 ALA B C 1
ATOM 7304 O O . ALA B 1 178 ? -4.77 -4.348 18.594 1 61.41 178 ALA B O 1
ATOM 7305 N N . VAL B 1 179 ? -3.209 -5.215 17.328 1 57.81 179 VAL B N 1
ATOM 7306 C CA . VAL B 1 179 ? -2.525 -5.773 18.484 1 57.81 179 VAL B CA 1
ATOM 7307 C C . VAL B 1 179 ? -1.943 -4.648 19.344 1 57.81 179 VAL B C 1
ATOM 7309 O O . VAL B 1 179 ? -2.012 -4.695 20.578 1 57.81 179 VAL B O 1
ATOM 7312 N N . SER B 1 180 ? -1.572 -3.676 18.641 1 58.56 180 SER B N 1
ATOM 7313 C CA . SER B 1 180 ? -1.018 -2.525 19.344 1 58.56 180 SER B CA 1
ATOM 7314 C C . SER B 1 180 ? -2.098 -1.777 20.125 1 58.56 180 SER B C 1
ATOM 7316 O O . SER B 1 180 ? -1.845 -1.275 21.219 1 58.56 180 SER B O 1
ATOM 7318 N N . ALA B 1 181 ? -3.193 -1.853 19.484 1 56.62 181 ALA B N 1
ATOM 7319 C CA . ALA B 1 181 ? -4.328 -1.217 20.156 1 56.62 181 ALA B CA 1
ATOM 7320 C C . ALA B 1 181 ? -4.746 -1.998 21.391 1 56.62 181 ALA B C 1
ATOM 7322 O O . ALA B 1 181 ? -5.152 -1.409 22.406 1 56.62 181 ALA B O 1
ATOM 7323 N N . LEU B 1 182 ? -4.684 -3.299 21.203 1 51.56 182 LEU B N 1
ATOM 7324 C CA . LEU B 1 182 ? -5.027 -4.152 22.328 1 51.56 182 LEU B CA 1
ATOM 7325 C C . LEU B 1 182 ? -4.035 -3.973 23.469 1 51.56 182 LEU B C 1
ATOM 7327 O O . LEU B 1 182 ? -4.41 -4.039 24.641 1 51.56 182 LEU B O 1
ATOM 7331 N N . ILE B 1 183 ? -2.809 -3.891 23.094 1 46.28 183 ILE B N 1
ATOM 7332 C CA . ILE B 1 183 ? -1.786 -3.66 24.109 1 46.28 183 ILE B CA 1
ATOM 7333 C C . ILE B 1 183 ? -2.184 -2.469 24.984 1 46.28 183 ILE B C 1
ATOM 7335 O O . ILE B 1 183 ? -1.92 -2.457 26.188 1 46.28 183 ILE B O 1
ATOM 7339 N N . ARG B 1 184 ? -2.949 -1.593 24.391 1 50.5 184 ARG B N 1
ATOM 7340 C CA . ARG B 1 184 ? -3.385 -0.399 25.109 1 50.5 184 ARG B CA 1
ATOM 7341 C C . ARG B 1 184 ? -4.59 -0.701 26 1 50.5 184 ARG B C 1
ATOM 7343 O O . ARG B 1 184 ? -4.766 -0.084 27.047 1 50.5 184 ARG B O 1
ATOM 7350 N N . GLY B 1 185 ? -5.629 -1.509 25.297 1 47.28 185 GLY B N 1
ATOM 7351 C CA . GLY B 1 185 ? -6.809 -1.824 26.094 1 47.28 185 GLY B CA 1
ATOM 7352 C C . GLY B 1 185 ? -6.539 -2.842 27.188 1 47.28 185 GLY B C 1
ATOM 7353 O O . GLY B 1 185 ? -5.5 -3.502 27.188 1 47.28 185 GLY B O 1
ATOM 7354 N N . THR B 1 186 ? -7.285 -2.639 28.312 1 38.75 186 THR B N 1
ATOM 7355 C CA . THR B 1 186 ? -7.379 -3.41 29.547 1 38.75 186 THR B CA 1
ATOM 7356 C C . THR B 1 186 ? -7.547 -4.898 29.234 1 38.75 186 THR B C 1
ATOM 7358 O O . THR B 1 186 ? -7.961 -5.668 30.109 1 38.75 186 THR B O 1
ATOM 7361 N N . LYS B 1 187 ? -7.82 -5.27 28.047 1 38.44 187 LYS B N 1
ATOM 7362 C CA . LYS B 1 187 ? -8.219 -6.672 28.141 1 38.44 187 LYS B CA 1
ATOM 7363 C C . LYS B 1 187 ? -7.176 -7.484 28.906 1 38.44 187 LYS B C 1
ATOM 7365 O O . LYS B 1 187 ? -5.977 -7.203 28.828 1 38.44 187 LYS B O 1
ATOM 7370 N N . LYS B 1 188 ? -7.766 -8.258 29.875 1 36.16 188 LYS B N 1
ATOM 7371 C CA . LYS B 1 188 ? -7.148 -9.328 30.656 1 36.16 188 LYS B CA 1
ATOM 7372 C C . LYS B 1 188 ? -6.07 -10.047 29.844 1 36.16 188 LYS B C 1
ATOM 7374 O O . LYS B 1 188 ? -6.219 -10.234 28.625 1 36.16 188 LYS B O 1
ATOM 7379 N N . PRO B 1 189 ? -4.918 -10.031 30.359 1 36.72 189 PRO B N 1
ATOM 7380 C CA . PRO B 1 189 ? -3.854 -10.844 29.781 1 36.72 189 PRO B CA 1
ATOM 7381 C C . PRO B 1 189 ? -4.387 -12.062 29.016 1 36.72 189 PRO B C 1
ATOM 7383 O O . PRO B 1 189 ? -5.293 -12.742 29.5 1 36.72 189 PRO B O 1
ATOM 7386 N N . PRO B 1 190 ? -4.445 -12.078 27.766 1 33.66 190 PRO B N 1
ATOM 7387 C CA . PRO B 1 190 ? -4.969 -13.312 27.172 1 33.66 190 PRO B CA 1
ATOM 7388 C C . PRO B 1 190 ? -4.695 -14.539 28.031 1 33.66 190 PRO B C 1
ATOM 7390 O O . PRO B 1 190 ? -3.736 -14.555 28.812 1 33.66 190 PRO B O 1
ATOM 7393 N N . ASN B 1 191 ? -5.68 -15.398 28.297 1 31.09 191 ASN B N 1
ATOM 7394 C CA . ASN B 1 191 ? -5.535 -16.656 29.016 1 31.09 191 ASN B CA 1
ATOM 7395 C C . ASN B 1 191 ? -4.168 -17.281 28.781 1 31.09 191 ASN B C 1
ATOM 7397 O O . ASN B 1 191 ? -3.549 -17.062 27.734 1 31.09 191 ASN B O 1
ATOM 7401 N N . LYS B 1 192 ? -3.682 -17.969 29.828 1 31.44 192 LYS B N 1
ATOM 7402 C CA . LYS B 1 192 ? -2.43 -18.719 29.922 1 31.44 192 LYS B CA 1
ATOM 7403 C C . LYS B 1 192 ? -2.098 -19.422 28.609 1 31.44 192 LYS B C 1
ATOM 7405 O O . LYS B 1 192 ? -0.927 -19.531 28.234 1 31.44 192 LYS B O 1
ATOM 7410 N N . LEU B 1 193 ? -3.041 -20.016 28.125 1 31 193 LEU B N 1
ATOM 7411 C CA . LEU B 1 193 ? -2.82 -20.828 26.938 1 31 193 LEU B CA 1
ATOM 7412 C C . LEU B 1 193 ? -2.545 -19.938 25.719 1 31 193 LEU B C 1
ATOM 7414 O O . LEU B 1 193 ? -1.761 -20.297 24.844 1 31 193 LEU B O 1
ATOM 7418 N N . THR B 1 194 ? -3.262 -18.922 25.625 1 35.81 194 THR B N 1
ATOM 7419 C CA . THR B 1 194 ? -3.051 -17.969 24.531 1 35.81 194 THR B CA 1
ATOM 7420 C C . THR B 1 194 ? -1.736 -17.219 24.719 1 35.81 194 THR B C 1
ATOM 7422 O O . THR B 1 194 ? -1.219 -16.625 23.781 1 35.81 194 THR B O 1
ATOM 7425 N N . CYS B 1 195 ? -1.353 -17.062 25.875 1 34.91 195 CYS B N 1
ATOM 7426 C CA . CYS B 1 195 ? -0.001 -16.641 26.234 1 34.91 195 CYS B CA 1
ATOM 7427 C C . CYS B 1 195 ? 1.036 -17.578 25.625 1 34.91 195 CYS B C 1
ATOM 7429 O O . CYS B 1 195 ? 2.119 -17.141 25.234 1 34.91 195 CYS B O 1
ATOM 7431 N N . CYS B 1 196 ? 0.728 -18.797 25.781 1 34.31 196 CYS B N 1
ATOM 7432 C CA . CYS B 1 196 ? 1.631 -19.781 25.203 1 34.31 196 CYS B CA 1
ATOM 7433 C C . CYS B 1 196 ? 1.789 -19.562 23.703 1 34.31 196 CYS B C 1
ATOM 7435 O O . CYS B 1 196 ? 2.766 -20.016 23.094 1 34.31 196 CYS B O 1
ATOM 7437 N N . CYS B 1 197 ? 0.772 -19.188 23.125 1 35.56 197 CYS B N 1
ATOM 7438 C CA . CYS B 1 197 ? 0.77 -18.859 21.703 1 35.56 197 CYS B CA 1
ATOM 7439 C C . CYS B 1 197 ? 1.24 -17.422 21.484 1 35.56 197 CYS B C 1
ATOM 7441 O O . CYS B 1 197 ? 1.364 -16.984 20.344 1 35.56 197 CYS B O 1
ATOM 7443 N N . ASN B 1 198 ? 1.171 -16.641 22.469 1 37.81 198 ASN B N 1
ATOM 7444 C CA . ASN B 1 198 ? 1.649 -15.273 22.359 1 37.81 198 ASN B CA 1
ATOM 7445 C C . ASN B 1 198 ? 3.174 -15.211 22.344 1 37.81 198 ASN B C 1
ATOM 7447 O O . ASN B 1 198 ? 3.846 -16.141 22.781 1 37.81 198 ASN B O 1
ATOM 7451 N N . GLU B 1 199 ? 3.725 -14.086 21.719 1 43.94 199 GLU B N 1
ATOM 7452 C CA . GLU B 1 199 ? 5.137 -13.844 21.438 1 43.94 199 GLU B CA 1
ATOM 7453 C C . GLU B 1 199 ? 5.984 -14.008 22.688 1 43.94 199 GLU B C 1
ATOM 7455 O O . GLU B 1 199 ? 5.562 -13.625 23.781 1 43.94 199 GLU B O 1
ATOM 7460 N N . LEU B 1 200 ? 6.789 -15.07 22.844 1 38.81 200 LEU B N 1
ATOM 7461 C CA . LEU B 1 200 ? 7.812 -15.07 23.875 1 38.81 200 LEU B CA 1
ATOM 7462 C C . LEU B 1 200 ? 8.117 -13.648 24.344 1 38.81 200 LEU B C 1
ATOM 7464 O O . LEU B 1 200 ? 8.211 -12.727 23.531 1 38.81 200 LEU B O 1
ATOM 7468 N N . ASP B 1 201 ? 7.969 -13.352 25.594 1 38.03 201 ASP B N 1
ATOM 7469 C CA . ASP B 1 201 ? 8.312 -12.086 26.234 1 38.03 201 ASP B CA 1
ATOM 7470 C C . ASP B 1 201 ? 9.531 -11.453 25.578 1 38.03 201 ASP B C 1
ATOM 7472 O O . ASP B 1 201 ? 10.539 -12.133 25.344 1 38.03 201 ASP B O 1
ATOM 7476 N N . GLU B 1 202 ? 9.328 -10.359 24.891 1 41.62 202 GLU B N 1
ATOM 7477 C CA . GLU B 1 202 ? 10.289 -9.508 24.188 1 41.62 202 GLU B CA 1
ATOM 7478 C C . GLU B 1 202 ? 11.625 -9.477 24.922 1 41.62 202 GLU B C 1
ATOM 7480 O O . GLU B 1 202 ? 12.68 -9.406 24.281 1 41.62 202 GLU B O 1
ATOM 7485 N N . ASP B 1 203 ? 11.547 -9.531 26.234 1 40.5 203 ASP B N 1
ATOM 7486 C CA . ASP B 1 203 ? 12.781 -9.508 27.031 1 40.5 203 ASP B CA 1
ATOM 7487 C C . ASP B 1 203 ? 13.609 -10.766 26.781 1 40.5 203 ASP B C 1
ATOM 7489 O O . ASP B 1 203 ? 14.836 -10.711 26.766 1 40.5 203 ASP B O 1
ATOM 7493 N N . GLN B 1 204 ? 12.891 -11.734 26.625 1 40.53 204 GLN B N 1
ATOM 7494 C CA . GLN B 1 204 ? 13.68 -12.953 26.5 1 40.53 204 GLN B CA 1
ATOM 7495 C C . GLN B 1 204 ? 14.258 -13.078 25.094 1 40.53 204 GLN B C 1
ATOM 7497 O O . GLN B 1 204 ? 15.375 -13.57 24.906 1 40.53 204 GLN B O 1
ATOM 7502 N N . GLU B 1 205 ? 13.523 -12.703 24.094 1 42.53 205 GLU B N 1
ATOM 7503 C CA . GLU B 1 205 ? 14.094 -12.633 22.75 1 42.53 205 GLU B CA 1
ATOM 7504 C C . GLU B 1 205 ? 15.242 -11.625 22.703 1 42.53 205 GLU B C 1
ATOM 7506 O O . GLU B 1 205 ? 16.297 -11.906 22.109 1 42.53 205 GLU B O 1
ATOM 7511 N N . TYR B 1 206 ? 14.969 -10.391 23.219 1 42.5 206 TYR B N 1
ATOM 7512 C CA . TYR B 1 206 ? 16.031 -9.391 23.359 1 42.5 206 TYR B CA 1
ATOM 7513 C C . TYR B 1 206 ? 17.188 -9.93 24.188 1 42.5 206 TYR B C 1
ATOM 7515 O O . TYR B 1 206 ? 18.344 -9.719 23.844 1 42.5 206 TYR B O 1
ATOM 7523 N N . LYS B 1 207 ? 16.875 -10.617 25.312 1 44.47 207 LYS B N 1
ATOM 7524 C CA . LYS B 1 207 ? 17.938 -11.203 26.125 1 44.47 207 LYS B CA 1
ATOM 7525 C C . LYS B 1 207 ? 18.688 -12.281 25.344 1 44.47 207 LYS B C 1
ATOM 7527 O O . LYS B 1 207 ? 19.922 -12.391 25.453 1 44.47 207 LYS B O 1
ATOM 7532 N N . LEU B 1 208 ? 17.906 -13 24.594 1 42.97 208 LEU B N 1
ATOM 7533 C CA . LEU B 1 208 ? 18.594 -14.016 23.781 1 42.97 208 LEU B CA 1
ATOM 7534 C C . LEU B 1 208 ? 19.375 -13.367 22.641 1 42.97 208 LEU B C 1
ATOM 7536 O O . LEU B 1 208 ? 20.5 -13.766 22.359 1 42.97 208 LEU B O 1
ATOM 7540 N N . PHE B 1 209 ? 18.781 -12.461 22.016 1 43.12 209 PHE B N 1
ATOM 7541 C CA . PHE B 1 209 ? 19.531 -11.719 21 1 43.12 209 PHE B CA 1
ATOM 7542 C C . PHE B 1 209 ? 20.641 -10.914 21.641 1 43.12 209 PHE B C 1
ATOM 7544 O O . PHE B 1 209 ? 21.766 -10.852 21.109 1 43.12 209 PHE B O 1
ATOM 7551 N N . GLU B 1 210 ? 20.391 -10.227 22.75 1 46.28 210 GLU B N 1
ATOM 7552 C CA . GLU B 1 210 ? 21.453 -9.617 23.531 1 46.28 210 GLU B CA 1
ATOM 7553 C C . GLU B 1 210 ? 22.5 -10.656 23.953 1 46.28 210 GLU B C 1
ATOM 7555 O O . GLU B 1 210 ? 23.703 -10.383 23.938 1 46.28 210 GLU B O 1
ATOM 7560 N N . PHE B 1 211 ? 22 -11.766 24.344 1 40.28 211 PHE B N 1
ATOM 7561 C CA . PHE B 1 211 ? 22.906 -12.867 24.656 1 40.28 211 PHE B CA 1
ATOM 7562 C C . PHE B 1 211 ? 23.688 -13.289 23.422 1 40.28 211 PHE B C 1
ATOM 7564 O O . PHE B 1 211 ? 24.922 -13.445 23.484 1 40.28 211 PHE B O 1
ATOM 7571 N N . ILE B 1 212 ? 23.016 -13.469 22.359 1 40.41 212 ILE B N 1
ATOM 7572 C CA . ILE B 1 212 ? 23.719 -13.797 21.125 1 40.41 212 ILE B CA 1
ATOM 7573 C C . ILE B 1 212 ? 24.609 -12.625 20.703 1 40.41 212 ILE B C 1
ATOM 7575 O O . ILE B 1 212 ? 25.75 -12.812 20.312 1 40.41 212 ILE B O 1
ATOM 7579 N N . ARG B 1 213 ? 24 -11.453 20.75 1 43.44 213 ARG B N 1
ATOM 7580 C CA . ARG B 1 213 ? 24.797 -10.258 20.5 1 43.44 213 ARG B CA 1
ATOM 7581 C C . ARG B 1 213 ? 25.938 -10.148 21.516 1 43.44 213 ARG B C 1
ATOM 7583 O O . ARG B 1 213 ? 27.047 -9.734 21.156 1 43.44 213 ARG B O 1
ATOM 7590 N N . SER B 1 214 ? 25.672 -10.281 22.828 1 41.97 214 SER B N 1
ATOM 7591 C CA . SER B 1 214 ? 26.719 -10.281 23.828 1 41.97 214 SER B CA 1
ATOM 7592 C C . SER B 1 214 ? 27.781 -11.344 23.516 1 41.97 214 SER B C 1
ATOM 7594 O O . SER B 1 214 ? 28.953 -11.172 23.828 1 41.97 214 SER B O 1
ATOM 7596 N N . ILE B 1 215 ? 27.344 -12.469 23.188 1 37.06 215 ILE B N 1
ATOM 7597 C CA . ILE B 1 215 ? 28.312 -13.469 22.766 1 37.06 215 ILE B CA 1
ATOM 7598 C C . ILE B 1 215 ? 29.031 -12.977 21.516 1 37.06 215 ILE B C 1
ATOM 7600 O O . ILE B 1 215 ? 30.234 -13.195 21.359 1 37.06 215 ILE B O 1
ATOM 7604 N N . PHE B 1 216 ? 28.328 -12.508 20.547 1 36.47 216 PHE B N 1
ATOM 7605 C CA . PHE B 1 216 ? 28.938 -12.047 19.297 1 36.47 216 PHE B CA 1
ATOM 7606 C C . PHE B 1 216 ? 29.125 -10.531 19.328 1 36.47 216 PHE B C 1
ATOM 7608 O O . PHE B 1 216 ? 28.156 -9.773 19.234 1 36.47 216 PHE B O 1
ATOM 7615 N N . SER B 1 217 ? 30.016 -9.969 20.047 1 36.28 217 SER B N 1
ATOM 7616 C CA . SER B 1 217 ? 30.5 -8.602 20.219 1 36.28 217 SER B CA 1
ATOM 7617 C C . SER B 1 217 ? 30.391 -7.812 18.922 1 36.28 217 SER B C 1
ATOM 7619 O O . SER B 1 217 ? 31.25 -7.941 18.047 1 36.28 217 SER B O 1
ATOM 7621 N N . CYS B 1 218 ? 29.406 -7.742 18.312 1 33.22 218 CYS B N 1
ATOM 7622 C CA . CYS B 1 218 ? 29.5 -6.91 17.125 1 33.22 218 CYS B CA 1
ATOM 7623 C C . CYS B 1 218 ? 30 -5.512 17.469 1 33.22 218 CYS B C 1
ATOM 7625 O O . CYS B 1 218 ? 29.438 -4.852 18.359 1 33.22 218 CYS B O 1
ATOM 7627 N N . ARG B 1 219 ? 31.156 -5.102 17.141 1 34.53 219 ARG B N 1
ATOM 7628 C CA . ARG B 1 219 ? 31.969 -3.9 17.312 1 34.53 219 ARG B CA 1
ATOM 7629 C C . ARG B 1 219 ? 31.141 -2.641 17.078 1 34.53 219 ARG B C 1
ATOM 7631 O O . ARG B 1 219 ? 31.312 -1.636 17.766 1 34.53 219 ARG B O 1
ATOM 7638 N N . CYS B 1 220 ? 30.531 -2.596 16 1 34.5 220 CYS B N 1
ATOM 7639 C CA . CYS B 1 220 ? 29.984 -1.307 15.594 1 34.5 220 CYS B CA 1
ATOM 7640 C C . CYS B 1 220 ? 28.875 -0.861 16.547 1 34.5 220 CYS B C 1
ATOM 7642 O O . CYS B 1 220 ? 28.781 0.321 16.875 1 34.5 220 CYS B O 1
ATOM 7644 N N . CYS B 1 221 ? 28.047 -1.747 16.953 1 37.56 221 CYS B N 1
ATOM 7645 C CA . CYS B 1 221 ? 27.062 -1.551 18 1 37.56 221 CYS B CA 1
ATOM 7646 C C . CYS B 1 221 ? 27.734 -1.325 19.344 1 37.56 221 CYS B C 1
ATOM 7648 O O . CYS B 1 221 ? 27.062 -0.988 20.328 1 37.56 221 CYS B O 1
ATOM 7650 N N . CYS B 1 222 ? 28.922 -1.625 19.484 1 35.28 222 CYS B N 1
ATOM 7651 C CA . CYS B 1 222 ? 29.703 -1.569 20.719 1 35.28 222 CYS B CA 1
ATOM 7652 C C . CYS B 1 222 ? 29.891 -0.13 21.188 1 35.28 222 CYS B C 1
ATOM 7654 O O . CYS B 1 222 ? 29.75 0.16 22.375 1 35.28 222 CYS B O 1
ATOM 7656 N N . ARG B 1 223 ? 30.359 0.628 20.219 1 38.03 223 ARG B N 1
ATOM 7657 C CA . ARG B 1 223 ? 30.688 1.961 20.703 1 38.03 223 ARG B CA 1
ATOM 7658 C C . ARG B 1 223 ? 29.438 2.709 21.141 1 38.03 223 ARG B C 1
ATOM 7660 O O . ARG B 1 223 ? 29.438 3.402 22.172 1 38.03 223 ARG B O 1
ATOM 7667 N N . LEU B 1 224 ? 28.422 2.617 20.266 1 40 224 LEU B N 1
ATOM 7668 C CA . LEU B 1 224 ? 27.172 3.201 20.75 1 40 224 LEU B CA 1
ATOM 7669 C C . LEU B 1 224 ? 26.672 2.459 21.984 1 40 224 LEU B C 1
ATOM 7671 O O . LEU B 1 224 ? 26.172 3.078 22.922 1 40 224 LEU B O 1
ATOM 7675 N N . TRP B 1 225 ? 26.953 1.207 22.109 1 41.5 225 TRP B N 1
ATOM 7676 C CA . TRP B 1 225 ? 26.688 0.367 23.266 1 41.5 225 TRP B CA 1
ATOM 7677 C C . TRP B 1 225 ? 27.578 0.76 24.438 1 41.5 225 TRP B C 1
ATOM 7679 O O . TRP B 1 225 ? 27.109 0.856 25.578 1 41.5 225 TRP B O 1
ATOM 7689 N N . MET B 1 226 ? 28.891 0.854 24.172 1 40.84 226 MET B N 1
ATOM 7690 C CA . MET B 1 226 ? 29.766 1.281 25.266 1 40.84 226 MET B CA 1
ATOM 7691 C C . MET B 1 226 ? 29.281 2.605 25.859 1 40.84 226 MET B C 1
ATOM 7693 O O . MET B 1 226 ? 29.359 2.809 27.062 1 40.84 226 MET B O 1
ATOM 7697 N N . TRP B 1 227 ? 28.891 3.389 24.969 1 40.75 227 TRP B N 1
ATOM 7698 C CA . TRP B 1 227 ? 28.312 4.641 25.469 1 40.75 227 TRP B CA 1
ATOM 7699 C C . TRP B 1 227 ? 27.016 4.391 26.203 1 40.75 227 TRP B C 1
ATOM 7701 O O . TRP B 1 227 ? 26.781 4.969 27.281 1 40.75 227 TRP B O 1
ATOM 7711 N N . SER B 1 228 ? 26.203 3.512 25.781 1 42.66 228 SER B N 1
ATOM 7712 C CA . SER B 1 228 ? 24.969 3.135 26.453 1 42.66 228 SER B CA 1
ATOM 7713 C C . SER B 1 228 ? 25.25 2.443 27.781 1 42.66 228 SER B C 1
ATOM 7715 O O . SER B 1 228 ? 24.531 2.662 28.766 1 42.66 228 SER B O 1
ATOM 7717 N N . LYS B 1 229 ? 26.156 1.598 27.797 1 45.31 229 LYS B N 1
ATOM 7718 C CA . LYS B 1 229 ? 26.531 0.958 29.062 1 45.31 229 LYS B CA 1
ATOM 7719 C C . LYS B 1 229 ? 27 1.989 30.078 1 45.31 229 LYS B C 1
ATOM 7721 O O . LYS B 1 229 ? 26.656 1.896 31.266 1 45.31 229 LYS B O 1
ATOM 7726 N N . ARG B 1 230 ? 27.859 2.85 29.641 1 42.56 230 ARG B N 1
ATOM 7727 C CA . ARG B 1 230 ? 28.297 3.873 30.578 1 42.56 230 ARG B CA 1
ATOM 7728 C C . ARG B 1 230 ? 27.109 4.719 31.062 1 42.56 230 ARG B C 1
ATOM 7730 O O . ARG B 1 230 ? 27.016 5.039 32.25 1 42.56 230 ARG B O 1
ATOM 7737 N N . ARG B 1 231 ? 26.281 4.984 30.172 1 43.88 231 ARG B N 1
ATOM 7738 C CA . ARG B 1 231 ? 25.125 5.777 30.578 1 43.88 231 ARG B CA 1
ATOM 7739 C C . ARG B 1 231 ? 24.125 4.934 31.359 1 43.88 231 ARG B C 1
ATOM 7741 O O . ARG B 1 231 ? 23.5 5.418 32.312 1 43.88 231 ARG B O 1
ATOM 7748 N N . LYS B 1 232 ? 23.875 3.709 30.938 1 47.03 232 LYS B N 1
ATOM 7749 C CA . LYS B 1 232 ? 23.094 2.799 31.781 1 47.03 232 LYS B CA 1
ATOM 7750 C C . LYS B 1 232 ? 23.703 2.676 33.156 1 47.03 232 LYS B C 1
ATOM 7752 O O . LYS B 1 232 ? 22.969 2.617 34.156 1 47.03 232 LYS B O 1
ATOM 7757 N N . GLN B 1 233 ? 24.984 2.439 33.188 1 48.53 233 GLN B N 1
ATOM 7758 C CA . GLN B 1 233 ? 25.609 2.428 34.531 1 48.53 233 GLN B CA 1
ATOM 7759 C C . GLN B 1 233 ? 25.328 3.723 35.281 1 48.53 233 GLN B C 1
ATOM 7761 O O . GLN B 1 233 ? 25.062 3.703 36.469 1 48.53 233 GLN B O 1
ATOM 7766 N N . GLU B 1 234 ? 25.344 4.746 34.625 1 46.16 234 GLU B N 1
ATOM 7767 C CA . GLU B 1 234 ? 25.031 6.016 35.281 1 46.16 234 GLU B CA 1
ATOM 7768 C C . GLU B 1 234 ? 23.531 6.109 35.594 1 46.16 234 GLU B C 1
ATOM 7770 O O . GLU B 1 234 ? 23.172 6.602 36.688 1 46.16 234 GLU B O 1
ATOM 7775 N N . GLU B 1 235 ? 22.703 5.656 34.719 1 47.34 235 GLU B N 1
ATOM 7776 C CA . GLU B 1 235 ? 21.266 5.605 34.938 1 47.34 235 GLU B CA 1
ATOM 7777 C C . GLU B 1 235 ? 20.891 4.551 35.969 1 47.34 235 GLU B C 1
ATOM 7779 O O . GLU B 1 235 ? 20 4.766 36.812 1 47.34 235 GLU B O 1
ATOM 7784 N N . GLU B 1 236 ? 21.391 3.383 35.844 1 49.19 236 GLU B N 1
ATOM 7785 C CA . GLU B 1 236 ? 21.219 2.4 36.906 1 49.19 236 GLU B CA 1
ATOM 7786 C C . GLU B 1 236 ? 21.609 2.98 38.25 1 49.19 236 GLU B C 1
ATOM 7788 O O . GLU B 1 236 ? 20.938 2.721 39.25 1 49.19 236 GLU B O 1
ATOM 7793 N N . GLU B 1 237 ? 22.625 3.678 38.25 1 47.94 237 GLU B N 1
ATOM 7794 C CA . GLU B 1 237 ? 22.953 4.371 39.5 1 47.94 237 GLU B CA 1
ATOM 7795 C C . GLU B 1 237 ? 21.906 5.418 39.844 1 47.94 237 GLU B C 1
ATOM 7797 O O . GLU B 1 237 ? 21.516 5.559 41 1 47.94 237 GLU B O 1
ATOM 7802 N N . GLU B 1 238 ? 21.438 6.023 38.781 1 45.66 238 GLU B N 1
ATOM 7803 C CA . GLU B 1 238 ? 20.359 6.98 39.062 1 45.66 238 GLU B CA 1
ATOM 7804 C C . GLU B 1 238 ? 19.031 6.273 39.312 1 45.66 238 GLU B C 1
ATOM 7806 O O . GLU B 1 238 ? 18.25 6.711 40.156 1 45.66 238 GLU B O 1
ATOM 7811 N N . GLY B 1 239 ? 18.641 5.27 38.438 1 46.12 239 GLY B N 1
ATOM 7812 C CA . GLY B 1 239 ? 17.453 4.48 38.719 1 46.12 239 GLY B CA 1
ATOM 7813 C C . GLY B 1 239 ? 17.484 3.789 40.062 1 46.12 239 GLY B C 1
ATOM 7814 O O . GLY B 1 239 ? 16.438 3.562 40.688 1 46.12 239 GLY B O 1
ATOM 7815 N N . ARG B 1 240 ? 18.547 3.195 40.5 1 45.97 240 ARG B N 1
ATOM 7816 C CA . ARG B 1 240 ? 18.641 2.695 41.875 1 45.97 240 ARG B CA 1
ATOM 7817 C C . ARG B 1 240 ? 18.266 3.777 42.875 1 45.97 240 ARG B C 1
ATOM 7819 O O . ARG B 1 240 ? 17.625 3.492 43.875 1 45.97 240 ARG B O 1
ATOM 7826 N N . ARG B 1 241 ? 18.641 4.895 42.688 1 40.66 241 ARG B N 1
ATOM 7827 C CA . ARG B 1 241 ? 18.266 5.961 43.594 1 40.66 241 ARG B CA 1
ATOM 7828 C C . ARG B 1 241 ? 16.766 6.223 43.562 1 40.66 241 ARG B C 1
ATOM 7830 O O . ARG B 1 241 ? 16.141 6.453 44.594 1 40.66 241 ARG B O 1
ATOM 7837 N N . ARG B 1 242 ? 16.219 6.25 42.25 1 43.34 242 ARG B N 1
ATOM 7838 C CA . ARG B 1 242 ? 14.789 6.492 42.156 1 43.34 242 ARG B CA 1
ATOM 7839 C C . ARG B 1 242 ? 13.992 5.25 42.562 1 43.34 242 ARG B C 1
ATOM 7841 O O . ARG B 1 242 ? 12.867 5.355 43.062 1 43.34 242 ARG B O 1
ATOM 7848 N N . ARG B 1 243 ? 14.336 4.031 42.188 1 45.12 243 ARG B N 1
ATOM 7849 C CA . ARG B 1 243 ? 13.656 2.797 42.562 1 45.12 243 ARG B CA 1
ATOM 7850 C C . ARG B 1 243 ? 13.5 2.715 44.094 1 45.12 243 ARG B C 1
ATOM 7852 O O . ARG B 1 243 ? 12.742 1.883 44.594 1 45.12 243 ARG B O 1
ATOM 7859 N N . ARG B 1 244 ? 14.469 3.029 44.906 1 37.84 244 ARG B N 1
ATOM 7860 C CA . ARG B 1 244 ? 14.195 2.82 46.312 1 37.84 244 ARG B CA 1
ATOM 7861 C C . ARG B 1 244 ? 12.789 3.291 46.688 1 37.84 244 ARG B C 1
ATOM 7863 O O . ARG B 1 244 ? 12.203 2.805 47.656 1 37.84 244 ARG B O 1
ATOM 7870 N N . SER B 1 245 ? 12.32 4.469 46.219 1 35.22 245 SER B N 1
ATOM 7871 C CA . SER B 1 245 ? 11.039 4.855 46.812 1 35.22 245 SER B CA 1
ATOM 7872 C C . SER B 1 245 ? 9.883 4.121 46.156 1 35.22 245 SER B C 1
ATOM 7874 O O . SER B 1 245 ? 8.922 3.723 46.812 1 35.22 245 SER B O 1
ATOM 7876 N N . ASP B 1 246 ? 9.398 4.48 44.812 1 39.16 246 ASP B N 1
ATOM 7877 C CA . ASP B 1 246 ? 8.047 4.227 44.312 1 39.16 246 ASP B CA 1
ATOM 7878 C C . ASP B 1 246 ? 7.934 2.824 43.719 1 39.16 246 ASP B C 1
ATOM 7880 O O . ASP B 1 246 ? 8.367 2.59 42.594 1 39.16 246 ASP B O 1
ATOM 7884 N N . ASP B 1 247 ? 7.977 1.699 44.438 1 38.44 247 ASP B N 1
ATOM 7885 C CA . ASP B 1 247 ? 8.023 0.249 44.281 1 38.44 247 ASP B CA 1
ATOM 7886 C C . ASP B 1 247 ? 7.02 -0.226 43.25 1 38.44 247 ASP B C 1
ATOM 7888 O O . ASP B 1 247 ? 7.359 -1.013 42.344 1 38.44 247 ASP B O 1
ATOM 7892 N N . ASN B 1 248 ? 5.633 -0.553 43.719 1 39.12 248 ASN B N 1
ATOM 7893 C CA . ASN B 1 248 ? 4.711 -1.609 43.312 1 39.12 248 ASN B CA 1
ATOM 7894 C C . ASN B 1 248 ? 4.082 -1.314 41.938 1 39.12 248 ASN B C 1
ATOM 7896 O O . ASN B 1 248 ? 3.936 -2.213 41.125 1 39.12 248 ASN B O 1
ATOM 7900 N N . ASN B 1 249 ? 3.27 -0.243 41.75 1 38.66 249 ASN B N 1
ATOM 7901 C CA . ASN B 1 249 ? 2.32 0.009 40.688 1 38.66 249 ASN B CA 1
ATOM 7902 C C . ASN B 1 249 ? 3.033 0.384 39.375 1 38.66 249 ASN B C 1
ATOM 7904 O O . ASN B 1 249 ? 2.434 0.347 38.312 1 38.66 249 ASN B O 1
ATOM 7908 N N . SER B 1 250 ? 4.219 0.877 39.438 1 42.56 250 SER B N 1
ATOM 7909 C CA . SER B 1 250 ? 5.016 1.412 38.344 1 42.56 250 SER B CA 1
ATOM 7910 C C . SER B 1 250 ? 5.461 0.304 37.406 1 42.56 250 SER B C 1
ATOM 7912 O O . SER B 1 250 ? 5.645 0.54 36.188 1 42.56 250 SER B O 1
ATOM 7914 N N . ASN B 1 251 ? 5.531 -0.962 37.938 1 43.59 251 ASN B N 1
ATOM 7915 C CA . ASN B 1 251 ? 6.031 -2.066 37.125 1 43.59 251 ASN B CA 1
ATOM 7916 C C . ASN B 1 251 ? 5.047 -2.438 36 1 43.59 251 ASN B C 1
ATOM 7918 O O . ASN B 1 251 ? 5.457 -2.779 34.906 1 43.59 251 ASN B O 1
ATOM 7922 N N . ASN B 1 252 ? 3.68 -2.346 36.344 1 42.69 252 ASN B N 1
ATOM 7923 C CA . ASN B 1 252 ? 2.693 -2.842 35.375 1 42.69 252 ASN B CA 1
ATOM 7924 C C . ASN B 1 252 ? 2.59 -1.934 34.156 1 42.69 252 ASN B C 1
ATOM 7926 O O . ASN B 1 252 ? 2.426 -2.412 33.031 1 42.69 252 ASN B O 1
ATOM 7930 N N . ILE B 1 253 ? 2.707 -0.654 34.406 1 44.75 253 ILE B N 1
ATOM 7931 C CA . ILE B 1 253 ? 2.596 0.309 33.344 1 44.75 253 ILE B CA 1
ATOM 7932 C C . ILE B 1 253 ? 3.832 0.223 32.438 1 44.75 253 ILE B C 1
ATOM 7934 O O . ILE B 1 253 ? 3.732 0.357 31.219 1 44.75 253 ILE B O 1
ATOM 7938 N N . LYS B 1 254 ? 5.047 -0.009 33.094 1 49.5 254 LYS B N 1
ATOM 7939 C CA . LYS B 1 254 ? 6.301 -0.165 32.375 1 49.5 254 LYS B CA 1
ATOM 7940 C C . LYS B 1 254 ? 6.223 -1.331 31.391 1 49.5 254 LYS B C 1
ATOM 7942 O O . LYS B 1 254 ? 6.75 -1.252 30.281 1 49.5 254 LYS B O 1
ATOM 7947 N N . MET B 1 255 ? 5.461 -2.387 31.844 1 47.62 255 MET B N 1
ATOM 7948 C CA . MET B 1 255 ? 5.355 -3.584 31.016 1 47.62 255 MET B CA 1
ATOM 7949 C C . MET B 1 255 ? 4.457 -3.33 29.812 1 47.62 255 MET B C 1
ATOM 7951 O O . MET B 1 255 ? 4.684 -3.893 28.734 1 47.62 255 MET B O 1
ATOM 7955 N N . LEU B 1 256 ? 3.51 -2.471 29.969 1 50.59 256 LEU B N 1
ATOM 7956 C CA . LEU B 1 256 ? 2.504 -2.283 28.922 1 50.59 256 LEU B CA 1
ATOM 7957 C C . LEU B 1 256 ? 3.088 -1.535 27.734 1 50.59 256 LEU B C 1
ATOM 7959 O O . LEU B 1 256 ? 2.732 -1.813 26.578 1 50.59 256 LEU B O 1
ATOM 7963 N N . PHE B 1 257 ? 4.047 -0.632 27.953 1 58.66 257 PHE B N 1
ATOM 7964 C CA . PHE B 1 257 ? 4.574 0.131 26.828 1 58.66 257 PHE B CA 1
ATOM 7965 C C . PHE B 1 257 ? 6.082 -0.05 26.703 1 58.66 257 PHE B C 1
ATOM 7967 O O . PHE B 1 257 ? 6.832 0.927 26.734 1 58.66 257 PHE B O 1
ATOM 7974 N N . SER B 1 258 ? 6.293 -1.298 26.719 1 63.16 258 SER B N 1
ATOM 7975 C CA . SER B 1 258 ? 7.688 -1.595 26.406 1 63.16 258 SER B CA 1
ATOM 7976 C C . SER B 1 258 ? 8.125 -0.902 25.125 1 63.16 258 SER B C 1
ATOM 7978 O O . SER B 1 258 ? 7.289 -0.477 24.328 1 63.16 258 SER B O 1
ATOM 7980 N N . LEU B 1 259 ? 9.312 -0.598 25.062 1 68.25 259 LEU B N 1
ATOM 7981 C CA . LEU B 1 259 ? 9.867 0.047 23.875 1 68.25 259 LEU B CA 1
ATOM 7982 C C . LEU B 1 259 ? 9.492 -0.715 22.609 1 68.25 259 LEU B C 1
ATOM 7984 O O . LEU B 1 259 ? 9.25 -0.109 21.562 1 68.25 259 LEU B O 1
ATOM 7988 N N . LYS B 1 260 ? 9.352 -1.906 22.734 1 66.75 260 LYS B N 1
ATOM 7989 C CA . LYS B 1 260 ? 8.945 -2.721 21.594 1 66.75 260 LYS B CA 1
ATOM 7990 C C . LYS B 1 260 ? 7.512 -2.4 21.172 1 66.75 260 LYS B C 1
ATOM 7992 O O . LYS B 1 260 ? 7.215 -2.307 19.969 1 66.75 260 LYS B O 1
ATOM 7997 N N . ASN B 1 261 ? 6.773 -2.248 22.219 1 71.25 261 ASN B N 1
ATOM 7998 C CA . ASN B 1 261 ? 5.387 -1.908 21.922 1 71.25 261 ASN B CA 1
ATOM 7999 C C . ASN B 1 261 ? 5.273 -0.533 21.266 1 71.25 261 ASN B C 1
ATOM 8001 O O . ASN B 1 261 ? 4.445 -0.329 20.375 1 71.25 261 ASN B O 1
ATOM 8005 N N . LYS B 1 262 ? 6.164 0.226 21.688 1 76.94 262 LYS B N 1
ATOM 8006 C CA . LYS B 1 262 ? 6.16 1.558 21.094 1 76.94 262 LYS B CA 1
ATOM 8007 C C . LYS B 1 262 ? 6.531 1.497 19.609 1 76.94 262 LYS B C 1
ATOM 8009 O O . LYS B 1 262 ? 5.926 2.182 18.781 1 76.94 262 LYS B O 1
ATOM 8014 N N . VAL B 1 263 ? 7.496 0.59 19.359 1 77.94 263 VAL B N 1
ATOM 8015 C CA . VAL B 1 263 ? 7.953 0.468 17.984 1 77.94 263 VAL B CA 1
ATOM 8016 C C . VAL B 1 263 ? 6.84 -0.122 17.125 1 77.94 263 VAL B C 1
ATOM 8018 O O . VAL B 1 263 ? 6.633 0.311 15.984 1 77.94 263 VAL B O 1
ATOM 8021 N N . HIS B 1 264 ? 6.098 -0.986 17.688 1 76.56 264 HIS B N 1
ATOM 8022 C CA . HIS B 1 264 ? 4.984 -1.574 16.953 1 76.56 264 HIS B CA 1
ATOM 8023 C C . HIS B 1 264 ? 3.891 -0.542 16.688 1 76.56 264 HIS B C 1
ATOM 8025 O O . HIS B 1 264 ? 3.283 -0.534 15.617 1 76.56 264 HIS B O 1
ATOM 8031 N N . MET B 1 265 ? 3.74 0.271 17.594 1 80 265 MET B N 1
ATOM 8032 C CA . MET B 1 265 ? 2.723 1.307 17.453 1 80 265 MET B CA 1
ATOM 8033 C C . MET B 1 265 ? 3.129 2.324 16.391 1 80 265 MET B C 1
ATOM 8035 O O . MET B 1 265 ? 2.314 2.713 15.555 1 80 265 MET B O 1
ATOM 8039 N N . ILE B 1 266 ? 4.391 2.604 16.453 1 82.56 266 ILE B N 1
ATOM 8040 C CA . ILE B 1 266 ? 4.891 3.6 15.516 1 82.56 266 ILE B CA 1
ATOM 8041 C C . ILE B 1 266 ? 4.848 3.039 14.102 1 82.56 266 ILE B C 1
ATOM 8043 O O . ILE B 1 266 ? 4.488 3.746 13.156 1 82.56 266 ILE B O 1
ATOM 8047 N N . LEU B 1 267 ? 5.129 1.732 14 1 81.81 267 LEU B N 1
ATOM 8048 C CA . LEU B 1 267 ? 5.145 1.092 12.688 1 81.81 267 LEU B CA 1
ATOM 8049 C C . LEU B 1 267 ? 3.734 0.977 12.117 1 81.81 267 LEU B C 1
ATOM 8051 O O . LEU B 1 267 ? 3.551 0.96 10.898 1 81.81 267 LEU B O 1
ATOM 8055 N N . SER B 1 268 ? 2.775 0.952 12.969 1 79.5 268 SER B N 1
ATOM 8056 C CA . SER B 1 268 ? 1.383 0.846 12.547 1 79.5 268 SER B CA 1
ATOM 8057 C C . SER B 1 268 ? 0.742 2.223 12.398 1 79.5 268 SER B C 1
ATOM 8059 O O . SER B 1 268 ? -0.482 2.336 12.305 1 79.5 268 SER B O 1
ATOM 8061 N N . ASP B 1 269 ? 1.491 3.295 12.414 1 80.81 269 ASP B N 1
ATOM 8062 C CA . ASP B 1 269 ? 1.05 4.676 12.25 1 80.81 269 ASP B CA 1
ATOM 8063 C C . ASP B 1 269 ? 0.154 5.109 13.406 1 80.81 269 ASP B C 1
ATOM 8065 O O . ASP B 1 269 ? -0.804 5.859 13.211 1 80.81 269 ASP B O 1
ATOM 8069 N N . MET B 1 270 ? 0.397 4.574 14.578 1 82 270 MET B N 1
ATOM 8070 C CA . MET B 1 270 ? -0.329 5.016 15.766 1 82 270 MET B CA 1
ATOM 8071 C C . MET B 1 270 ? 0.438 6.117 16.5 1 82 270 MET B C 1
ATOM 8073 O O . MET B 1 270 ? 1.65 6.012 16.688 1 82 270 MET B O 1
ATOM 8077 N N . SER B 1 271 ? -0.299 7.141 16.781 1 81.56 271 SER B N 1
ATOM 8078 C CA . SER B 1 271 ? 0.321 8.242 17.516 1 81.56 271 SER B CA 1
ATOM 8079 C C . SER B 1 271 ? 0.552 7.871 18.969 1 81.56 271 SER B C 1
ATOM 8081 O O . SER B 1 271 ? -0.369 7.422 19.656 1 81.56 271 SER B O 1
ATOM 8083 N N . LEU B 1 272 ? 1.755 8.039 19.406 1 79.19 272 LEU B N 1
ATOM 8084 C CA . LEU B 1 272 ? 2.061 7.785 20.812 1 79.19 272 LEU B CA 1
ATOM 8085 C C . LEU B 1 272 ? 1.362 8.797 21.703 1 79.19 272 LEU B C 1
ATOM 8087 O O . LEU B 1 272 ? 0.977 8.477 22.828 1 79.19 272 LEU B O 1
ATOM 8091 N N . PHE B 1 273 ? 1.119 9.992 21.125 1 78.31 273 PHE B N 1
ATOM 8092 C CA . PHE B 1 273 ? 0.421 11.031 21.875 1 78.31 273 PHE B CA 1
ATOM 8093 C C . PHE B 1 273 ? -1.046 10.664 22.062 1 78.31 273 PHE B C 1
ATOM 8095 O O . PHE B 1 273 ? -1.608 10.875 23.141 1 78.31 273 PHE B O 1
ATOM 8102 N N . ALA B 1 274 ? -1.616 10.094 21.062 1 79.31 274 ALA B N 1
ATOM 8103 C CA . ALA B 1 274 ? -3.014 9.672 21.141 1 79.31 274 ALA B CA 1
ATOM 8104 C C . ALA B 1 274 ? -3.178 8.5 22.094 1 79.31 274 ALA B C 1
ATOM 8106 O O . ALA B 1 274 ? -4.156 8.43 22.844 1 79.31 274 ALA B O 1
ATOM 8107 N N . ALA B 1 275 ? -2.211 7.676 22.047 1 76.12 275 ALA B N 1
ATOM 8108 C CA . ALA B 1 275 ? -2.246 6.531 22.953 1 76.12 275 ALA B CA 1
ATOM 8109 C C . ALA B 1 275 ? -2.107 6.977 24.406 1 76.12 275 ALA B C 1
ATOM 8111 O O . ALA B 1 275 ? -2.779 6.445 25.281 1 76.12 275 ALA B O 1
ATOM 8112 N N . ALA B 1 276 ? -1.294 7.922 24.609 1 73.25 276 ALA B N 1
ATOM 8113 C CA . ALA B 1 276 ? -1.094 8.453 25.953 1 73.25 276 ALA B CA 1
ATOM 8114 C C . ALA B 1 276 ? -2.34 9.188 26.453 1 73.25 276 ALA B C 1
ATOM 8116 O O . ALA B 1 276 ? -2.713 9.07 27.625 1 73.25 276 ALA B O 1
ATOM 8117 N N . SER B 1 277 ? -2.982 9.812 25.562 1 72.88 277 SER B N 1
ATOM 8118 C CA . SER B 1 277 ? -4.191 10.547 25.922 1 72.88 277 SER B CA 1
ATOM 8119 C C . SER B 1 277 ? -5.332 9.594 26.266 1 72.88 277 SER B C 1
ATOM 8121 O O . SER B 1 277 ? -6.137 9.867 27.156 1 72.88 277 SER B O 1
ATOM 8123 N N . ASP B 1 278 ? -5.402 8.508 25.609 1 71.12 278 ASP B N 1
ATOM 8124 C CA . ASP B 1 278 ? -6.445 7.523 25.875 1 71.12 278 ASP B CA 1
ATOM 8125 C C . ASP B 1 278 ? -6.25 6.855 27.234 1 71.12 278 ASP B C 1
ATOM 8127 O O . ASP B 1 278 ? -7.219 6.57 27.938 1 71.12 278 ASP B O 1
ATOM 8131 N N . LEU B 1 279 ? -5.059 6.617 27.469 1 64.56 279 LEU B N 1
ATOM 8132 C CA . LEU B 1 279 ? -4.773 5.949 28.734 1 64.56 279 LEU B CA 1
ATOM 8133 C C . LEU B 1 279 ? -5.016 6.891 29.922 1 64.56 279 LEU B C 1
ATOM 8135 O O . LEU B 1 279 ? -5.414 6.445 31 1 64.56 279 LEU B O 1
ATOM 8139 N N . LYS B 1 280 ? -4.621 8.117 29.766 1 60.12 280 LYS B N 1
ATOM 8140 C CA . LYS B 1 280 ? -4.863 9.109 30.812 1 60.12 280 LYS B CA 1
ATOM 8141 C C . LYS B 1 280 ? -6.328 9.117 31.234 1 60.12 280 LYS B C 1
ATOM 8143 O O . LYS B 1 280 ? -6.633 9.258 32.406 1 60.12 280 LYS B O 1
ATOM 8148 N N . ARG B 1 281 ? -7.121 8.812 30.391 1 56.12 281 ARG B N 1
ATOM 8149 C CA . ARG B 1 281 ? -8.539 8.945 30.688 1 56.12 281 ARG B CA 1
ATOM 8150 C C . ARG B 1 281 ? -9.109 7.637 31.234 1 56.12 281 ARG B C 1
ATOM 8152 O O . ARG B 1 281 ? -10.039 7.645 32.031 1 56.12 281 ARG B O 1
ATOM 8159 N N . SER B 1 282 ? -8.562 6.52 30.594 1 54.12 282 SER B N 1
ATOM 8160 C CA . SER B 1 282 ? -9.078 5.242 31.078 1 54.12 282 SER B CA 1
ATOM 8161 C C . SER B 1 282 ? -8.586 4.93 32.469 1 54.12 282 SER B C 1
ATOM 8163 O O . SER B 1 282 ? -9.203 4.141 33.188 1 54.12 282 SER B O 1
ATOM 8165 N N . ALA B 1 283 ? -7.203 5.289 32.688 1 46.56 283 ALA B N 1
ATOM 8166 C CA . ALA B 1 283 ? -6.652 4.945 34 1 46.56 283 ALA B CA 1
ATOM 8167 C C . ALA B 1 283 ? -7.465 5.578 35.125 1 46.56 283 ALA B C 1
ATOM 8169 O O . ALA B 1 283 ? -7.805 6.762 35.062 1 46.56 283 ALA B O 1
ATOM 8170 N N . ASP B 1 284 ? -8.273 4.828 35.656 1 42.75 284 ASP B N 1
ATOM 8171 C CA . ASP B 1 284 ? -8.914 5.086 36.938 1 42.75 284 ASP B CA 1
ATOM 8172 C C . ASP B 1 284 ? -8.094 6.051 37.781 1 42.75 284 ASP B C 1
ATOM 8174 O O . ASP B 1 284 ? -6.871 6.137 37.625 1 42.75 284 ASP B O 1
ATOM 8178 N N . ARG B 1 285 ? -8.797 6.746 38.906 1 41.5 285 ARG B N 1
ATOM 8179 C CA . ARG B 1 285 ? -8.422 7.641 40 1 41.5 285 ARG B CA 1
ATOM 8180 C C . ARG B 1 285 ? -7.059 7.27 40.594 1 41.5 285 ARG B C 1
ATOM 8182 O O . ARG B 1 285 ? -6.449 8.055 41.312 1 41.5 285 ARG B O 1
ATOM 8189 N N . GLU B 1 286 ? -6.68 6.094 40.375 1 39.81 286 GLU B N 1
ATOM 8190 C CA . GLU B 1 286 ? -5.652 5.777 41.344 1 39.81 286 GLU B CA 1
ATOM 8191 C C . GLU B 1 286 ? -4.254 6.016 40.781 1 39.81 286 GLU B C 1
ATOM 8193 O O . GLU B 1 286 ? -3.279 6.09 41.531 1 39.81 286 GLU B O 1
ATOM 8198 N N . HIS B 1 287 ? -3.959 5.684 39.5 1 44.09 287 HIS B N 1
ATOM 8199 C CA . HIS B 1 287 ? -2.553 5.855 39.156 1 44.09 287 HIS B CA 1
ATOM 8200 C C . HIS B 1 287 ? -2.279 7.27 38.656 1 44.09 287 HIS B C 1
ATOM 8202 O O . HIS B 1 287 ? -3.141 7.887 38.031 1 44.09 287 HIS B O 1
ATOM 8208 N N . ASP B 1 288 ? -1.298 7.898 39.062 1 46 288 ASP B N 1
ATOM 8209 C CA . ASP B 1 288 ? -0.841 9.258 38.781 1 46 288 ASP B CA 1
ATOM 8210 C C . ASP B 1 288 ? -0.771 9.531 37.281 1 46 288 ASP B C 1
ATOM 8212 O O . ASP B 1 288 ? 0.062 8.961 36.594 1 46 288 ASP B O 1
ATOM 8216 N N . LYS B 1 289 ? -1.996 9.906 36.656 1 51.97 289 LYS B N 1
ATOM 8217 C CA . LYS B 1 289 ? -2.275 10.352 35.312 1 51.97 289 LYS B CA 1
ATOM 8218 C C . LYS B 1 289 ? -1.014 10.891 34.625 1 51.97 289 LYS B C 1
ATOM 8220 O O . LYS B 1 289 ? -0.744 10.586 33.469 1 51.97 289 LYS B O 1
ATOM 8225 N N . ASP B 1 290 ? -0.358 11.656 35.281 1 53.69 290 ASP B N 1
ATOM 8226 C CA . ASP B 1 290 ? 0.799 12.383 34.781 1 53.69 290 ASP B CA 1
ATOM 8227 C C . ASP B 1 290 ? 2.008 11.461 34.625 1 53.69 290 ASP B C 1
ATOM 8229 O O . ASP B 1 290 ? 2.824 11.648 33.719 1 53.69 290 ASP B O 1
ATOM 8233 N N . GLU B 1 291 ? 1.934 10.352 35.375 1 55.09 291 GLU B N 1
ATOM 8234 C CA . GLU B 1 291 ? 3.088 9.461 35.312 1 55.09 291 GLU B CA 1
ATOM 8235 C C . GLU B 1 291 ? 3.02 8.57 34.062 1 55.09 291 GLU B C 1
ATOM 8237 O O . GLU B 1 291 ? 4.043 8.289 33.438 1 55.09 291 GLU B O 1
ATOM 8242 N N . LEU B 1 292 ? 1.729 8.25 33.719 1 55.75 292 LEU B N 1
ATOM 8243 C CA . LEU B 1 292 ? 1.555 7.391 32.531 1 55.75 292 LEU B CA 1
ATOM 8244 C C . LEU B 1 292 ? 1.922 8.125 31.266 1 55.75 292 LEU B C 1
ATOM 8246 O O . LEU B 1 292 ? 2.57 7.562 30.375 1 55.75 292 LEU B O 1
ATOM 8250 N N . TYR B 1 293 ? 1.508 9.312 31.188 1 59.62 293 TYR B N 1
ATOM 8251 C CA . TYR B 1 293 ? 1.831 10.164 30.047 1 59.62 293 TYR B CA 1
ATOM 8252 C C . TYR B 1 293 ? 3.338 10.359 29.922 1 59.62 293 TYR B C 1
ATOM 8254 O O . TYR B 1 293 ? 3.885 10.312 28.812 1 59.62 293 TYR B O 1
ATOM 8262 N N . LYS B 1 294 ? 3.873 10.445 31.125 1 60.88 294 LYS B N 1
ATOM 8263 C CA . LYS B 1 294 ? 5.316 10.656 31.156 1 60.88 294 LYS B CA 1
ATOM 8264 C C . LYS B 1 294 ? 6.07 9.398 30.719 1 60.88 294 LYS B C 1
ATOM 8266 O O . LYS B 1 294 ? 7.07 9.484 30 1 60.88 294 LYS B O 1
ATOM 8271 N N . GLU B 1 295 ? 5.523 8.359 31.047 1 60.47 295 GLU B N 1
ATOM 8272 C CA . GLU B 1 295 ? 6.215 7.113 30.734 1 60.47 295 GLU B CA 1
ATOM 8273 C C . GLU B 1 295 ? 6.156 6.816 29.234 1 60.47 295 GLU B C 1
ATOM 8275 O O . GLU B 1 295 ? 7.113 6.289 28.672 1 60.47 295 GLU B O 1
ATOM 8280 N N . ILE B 1 296 ? 5.043 7.184 28.656 1 63.53 296 ILE B N 1
ATOM 8281 C CA . ILE B 1 296 ? 4.883 6.875 27.25 1 63.53 296 ILE B CA 1
ATOM 8282 C C . ILE B 1 296 ? 5.703 7.852 26.406 1 63.53 296 ILE B C 1
ATOM 8284 O O . ILE B 1 296 ? 6.293 7.469 25.391 1 63.53 296 ILE B O 1
ATOM 8288 N N . LEU B 1 297 ? 5.699 9.047 26.906 1 64.12 297 LEU B N 1
ATOM 8289 C CA . LEU B 1 297 ? 6.34 10.078 26.094 1 64.12 297 LEU B CA 1
ATOM 8290 C C . LEU B 1 297 ? 7.766 10.328 26.562 1 64.12 297 LEU B C 1
ATOM 8292 O O . LEU B 1 297 ? 8.531 11.039 25.891 1 64.12 297 LEU B O 1
ATOM 8296 N N . GLU B 1 298 ? 8.125 9.547 27.688 1 61.56 298 GLU B N 1
ATOM 8297 C CA . GLU B 1 298 ? 9.477 9.789 28.188 1 61.56 298 GLU B CA 1
ATOM 8298 C C . GLU B 1 298 ? 10.516 9.195 27.234 1 61.56 298 GLU B C 1
ATOM 8300 O O . GLU B 1 298 ? 10.344 8.086 26.734 1 61.56 298 GLU B O 1
ATOM 8305 N N . ARG B 1 299 ? 11.367 10.047 26.906 1 62.41 299 ARG B N 1
ATOM 8306 C CA . ARG B 1 299 ? 12.516 9.617 26.109 1 62.41 299 ARG B CA 1
ATOM 8307 C C . ARG B 1 299 ? 13.305 8.531 26.828 1 62.41 299 ARG B C 1
ATOM 8309 O O . ARG B 1 299 ? 13.852 8.758 27.906 1 62.41 299 ARG B O 1
ATOM 8316 N N . PRO B 1 300 ? 13.07 7.316 26.281 1 54.62 300 PRO B N 1
ATOM 8317 C CA . PRO B 1 300 ? 13.906 6.301 26.938 1 54.62 300 PRO B CA 1
ATOM 8318 C C . PRO B 1 300 ? 15.398 6.57 26.781 1 54.62 300 PRO B C 1
ATOM 8320 O O . PRO B 1 300 ? 15.875 6.777 25.656 1 54.62 300 PRO B O 1
ATOM 8323 N N . ILE B 1 301 ? 16.031 6.852 27.875 1 49.69 301 ILE B N 1
ATOM 8324 C CA . ILE B 1 301 ? 17.484 7.039 27.844 1 49.69 301 ILE B CA 1
ATOM 8325 C C . ILE B 1 301 ? 18.141 5.809 27.234 1 49.69 301 ILE B C 1
ATOM 8327 O O . ILE B 1 301 ? 17.844 4.676 27.609 1 49.69 301 ILE B O 1
ATOM 8331 N N . GLY B 1 302 ? 18.922 5.906 26.203 1 56.41 302 GLY B N 1
ATOM 8332 C CA . GLY B 1 302 ? 19.625 4.816 25.547 1 56.41 302 GLY B CA 1
ATOM 8333 C C . GLY B 1 302 ? 18.844 4.191 24.406 1 56.41 302 GLY B C 1
ATOM 8334 O O . GLY B 1 302 ? 19.297 3.236 23.781 1 56.41 302 GLY B O 1
ATOM 8335 N N . ALA B 1 303 ? 17.625 4.711 24.266 1 62.47 303 ALA B N 1
ATOM 8336 C CA . ALA B 1 303 ? 16.781 4.148 23.219 1 62.47 303 ALA B CA 1
ATOM 8337 C C . ALA B 1 303 ? 17.422 4.34 21.844 1 62.47 303 ALA B C 1
ATOM 8339 O O . ALA B 1 303 ? 17.188 3.543 20.938 1 62.47 303 ALA B O 1
ATOM 8340 N N . GLU B 1 304 ? 18.281 5.328 21.766 1 64.62 304 GLU B N 1
ATOM 8341 C CA . GLU B 1 304 ? 18.922 5.629 20.484 1 64.62 304 GLU B CA 1
ATOM 8342 C C . GLU B 1 304 ? 19.859 4.504 20.062 1 64.62 304 GLU B C 1
ATOM 8344 O O . GLU B 1 304 ? 20 4.234 18.859 1 64.62 304 GLU B O 1
ATOM 8349 N N . TYR B 1 305 ? 20.25 3.744 21.094 1 61.5 305 TYR B N 1
ATOM 8350 C CA . TYR B 1 305 ? 21.219 2.695 20.781 1 61.5 305 TYR B CA 1
ATOM 8351 C C . TYR B 1 305 ? 20.5 1.427 20.312 1 61.5 305 TYR B C 1
ATOM 8353 O O . TYR B 1 305 ? 21.094 0.6 19.609 1 61.5 305 TYR B O 1
ATOM 8361 N N . HIS B 1 306 ? 19.344 1.411 20.703 1 67.81 306 HIS B N 1
ATOM 8362 C CA . HIS B 1 306 ? 18.625 0.185 20.391 1 67.81 306 HIS B CA 1
ATOM 8363 C C . HIS B 1 306 ? 17.766 0.357 19.141 1 67.81 306 HIS B C 1
ATOM 8365 O O . HIS B 1 306 ? 17.047 -0.564 18.75 1 67.81 306 HIS B O 1
ATOM 8371 N N . THR B 1 307 ? 18.016 1.46 18.562 1 76.94 307 THR B N 1
ATOM 8372 C CA . THR B 1 307 ? 17.156 1.756 17.422 1 76.94 307 THR B CA 1
ATOM 8373 C C . THR B 1 307 ? 17.391 0.758 16.297 1 76.94 307 THR B C 1
ATOM 8375 O O . THR B 1 307 ? 16.438 0.283 15.672 1 76.94 307 THR B O 1
ATOM 8378 N N . ILE B 1 308 ? 18.625 0.332 16.094 1 75.5 308 ILE B N 1
ATOM 8379 C CA . ILE B 1 308 ? 18.938 -0.604 15.023 1 75.5 308 ILE B CA 1
ATOM 8380 C C . ILE B 1 308 ? 18.375 -1.982 15.352 1 75.5 308 ILE B C 1
ATOM 8382 O O . ILE B 1 308 ? 17.891 -2.689 14.469 1 75.5 308 ILE B O 1
ATOM 8386 N N . GLY B 1 309 ? 18.453 -2.291 16.609 1 76.12 309 GLY B N 1
ATOM 8387 C CA . GLY B 1 309 ? 17.891 -3.557 17.031 1 76.12 309 GLY B CA 1
ATOM 8388 C C . GLY B 1 309 ? 16.375 -3.629 16.859 1 76.12 309 GLY B C 1
ATOM 8389 O O . GLY B 1 309 ? 15.852 -4.664 16.438 1 76.12 309 GLY B O 1
ATOM 8390 N N . TRP B 1 310 ? 15.836 -2.561 16.969 1 80.62 310 TRP B N 1
ATOM 8391 C CA . TRP B 1 310 ? 14.383 -2.529 16.828 1 80.62 310 TRP B CA 1
ATOM 8392 C C . TRP B 1 310 ? 13.969 -2.582 15.359 1 80.62 310 TRP B C 1
ATOM 8394 O O . TRP B 1 310 ? 12.961 -3.205 15.016 1 80.62 310 TRP B O 1
ATOM 8404 N N . LEU B 1 311 ? 14.727 -1.953 14.57 1 84.12 311 LEU B N 1
ATOM 8405 C CA . LEU B 1 311 ? 14.453 -2.029 13.141 1 84.12 311 LEU B CA 1
ATOM 8406 C C . LEU B 1 311 ? 14.664 -3.447 12.617 1 84.12 311 LEU B C 1
ATOM 8408 O O . LEU B 1 311 ? 13.906 -3.922 11.773 1 84.12 311 LEU B O 1
ATOM 8412 N N . SER B 1 312 ? 15.602 -4.062 13.203 1 81.44 312 SER B N 1
ATOM 8413 C CA . SER B 1 312 ? 15.844 -5.453 12.828 1 81.44 312 SER B CA 1
ATOM 8414 C C . SER B 1 312 ? 14.711 -6.359 13.305 1 81.44 312 SER B C 1
ATOM 8416 O O . SER B 1 312 ? 14.328 -7.297 12.602 1 81.44 312 SER B O 1
ATOM 8418 N N . SER B 1 313 ? 14.266 -6.039 14.383 1 79.88 313 SER B N 1
ATOM 8419 C CA . SER B 1 313 ? 13.133 -6.801 14.898 1 79.88 313 SER B CA 1
ATOM 8420 C C . SER B 1 313 ? 11.883 -6.566 14.07 1 79.88 313 SER B C 1
ATOM 8422 O O . SER B 1 313 ? 11.094 -7.492 13.844 1 79.88 313 SER B O 1
ATOM 8424 N N . ALA B 1 314 ? 11.727 -5.375 13.688 1 83.69 314 ALA B N 1
ATOM 8425 C CA . ALA B 1 314 ? 10.586 -5.066 12.828 1 83.69 314 ALA B CA 1
ATOM 8426 C C . ALA B 1 314 ? 10.688 -5.82 11.5 1 83.69 314 ALA B C 1
ATOM 8428 O O . ALA B 1 314 ? 9.68 -6.309 10.984 1 83.69 314 ALA B O 1
ATOM 8429 N N . TYR B 1 315 ? 11.852 -5.926 10.961 1 86.94 315 TYR B N 1
ATOM 8430 C CA . TYR B 1 315 ? 12.078 -6.715 9.758 1 86.94 315 TYR B CA 1
ATOM 8431 C C . TYR B 1 315 ? 11.656 -8.164 9.969 1 86.94 315 TYR B C 1
ATOM 8433 O O . TYR B 1 315 ? 10.969 -8.75 9.125 1 86.94 315 TYR B O 1
ATOM 8441 N N . ARG B 1 316 ? 12.023 -8.68 11.047 1 83.69 316 ARG B N 1
ATOM 8442 C CA . ARG B 1 316 ? 11.719 -10.078 11.328 1 83.69 316 ARG B CA 1
ATOM 8443 C C . ARG B 1 316 ? 10.219 -10.281 11.516 1 83.69 316 ARG B C 1
ATOM 8445 O O . ARG B 1 316 ? 9.672 -11.312 11.117 1 83.69 316 ARG B O 1
ATOM 8452 N N . LEU B 1 317 ? 9.664 -9.359 12.008 1 83.25 317 LEU B N 1
ATOM 8453 C CA . LEU B 1 317 ? 8.234 -9.461 12.258 1 83.25 317 LEU B CA 1
ATOM 8454 C C . LEU B 1 317 ? 7.449 -9.422 10.945 1 83.25 317 LEU B C 1
ATOM 8456 O O . LEU B 1 317 ? 6.457 -10.141 10.789 1 83.25 317 LEU B O 1
ATOM 8460 N N . ILE B 1 318 ? 7.887 -8.664 10.016 1 87.75 318 ILE B N 1
ATOM 8461 C CA . ILE B 1 318 ? 7.094 -8.406 8.812 1 87.75 318 ILE B CA 1
ATOM 8462 C C . ILE B 1 318 ? 7.488 -9.383 7.711 1 87.75 318 ILE B C 1
ATOM 8464 O O . ILE B 1 318 ? 6.633 -9.867 6.969 1 87.75 318 ILE B O 1
ATOM 8468 N N . TYR B 1 319 ? 8.758 -9.711 7.617 1 89.75 319 TYR B N 1
ATOM 8469 C CA . TYR B 1 319 ? 9.203 -10.414 6.418 1 89.75 319 TYR B CA 1
ATOM 8470 C C . TYR B 1 319 ? 9.633 -11.836 6.746 1 89.75 319 TYR B C 1
ATOM 8472 O O . TYR B 1 319 ? 9.984 -12.609 5.852 1 89.75 319 TYR B O 1
ATOM 8480 N N . THR B 1 320 ? 9.609 -12.172 8.023 1 88.44 320 THR B N 1
ATOM 8481 C CA . THR B 1 320 ? 9.945 -13.539 8.414 1 88.44 320 THR B CA 1
ATOM 8482 C C . THR B 1 320 ? 8.812 -14.156 9.234 1 88.44 320 THR B C 1
ATOM 8484 O O . THR B 1 320 ? 7.777 -13.523 9.438 1 88.44 320 THR B O 1
ATOM 8487 N N . ARG B 1 321 ? 9.016 -15.414 9.617 1 87.19 321 ARG B N 1
ATOM 8488 C CA . ARG B 1 321 ? 8 -16.125 10.391 1 87.19 321 ARG B CA 1
ATOM 8489 C C . ARG B 1 321 ? 8.266 -16.016 11.883 1 87.19 321 ARG B C 1
ATOM 8491 O O . ARG B 1 321 ? 7.824 -16.844 12.672 1 87.19 321 ARG B O 1
ATOM 8498 N N . SER B 1 322 ? 8.883 -14.992 12.281 1 76.5 322 SER B N 1
ATOM 8499 C CA . SER B 1 322 ? 9.328 -14.875 13.664 1 76.5 322 SER B CA 1
ATOM 8500 C C . SER B 1 322 ? 8.148 -14.859 14.625 1 76.5 322 SER B C 1
ATOM 8502 O O . SER B 1 322 ? 8.234 -15.406 15.727 1 76.5 322 SER B O 1
ATOM 8504 N N . LYS B 1 323 ? 7.047 -14.297 14.203 1 71.12 323 LYS B N 1
ATOM 8505 C CA . LYS B 1 323 ? 5.895 -14.195 15.094 1 71.12 323 LYS B CA 1
ATOM 8506 C C . LYS B 1 323 ? 5.289 -15.57 15.367 1 71.12 323 LYS B C 1
ATOM 8508 O O . LYS B 1 323 ? 4.66 -15.781 16.406 1 71.12 323 LYS B O 1
ATOM 8513 N N . VAL B 1 324 ? 5.559 -16.406 14.438 1 71.5 324 VAL B N 1
ATOM 8514 C CA . VAL B 1 324 ? 4.984 -17.75 14.586 1 71.5 324 VAL B CA 1
ATOM 8515 C C . VAL B 1 324 ? 6.023 -18.688 15.188 1 71.5 324 VAL B C 1
ATOM 8517 O O . VAL B 1 324 ? 5.688 -19.547 16.016 1 71.5 324 VAL B O 1
ATOM 8520 N N . VAL B 1 325 ? 7.285 -18.5 14.891 1 68.31 325 VAL B N 1
ATOM 8521 C CA . VAL B 1 325 ? 8.344 -19.438 15.25 1 68.31 325 VAL B CA 1
ATOM 8522 C C . VAL B 1 325 ? 8.727 -19.25 16.719 1 68.31 325 VAL B C 1
ATOM 8524 O O . VAL B 1 325 ? 9.062 -20.219 17.406 1 68.31 325 VAL B O 1
ATOM 8527 N N . TRP B 1 326 ? 8.469 -18.016 17.188 1 65.31 326 TRP B N 1
ATOM 8528 C CA . TRP B 1 326 ? 8.961 -17.766 18.547 1 65.31 326 TRP B CA 1
ATOM 8529 C C . TRP B 1 326 ? 7.844 -17.938 19.562 1 65.31 326 TRP B C 1
ATOM 8531 O O . TRP B 1 326 ? 7.742 -17.172 20.516 1 65.31 326 TRP B O 1
ATOM 8541 N N . THR B 1 327 ? 7.008 -18.828 19.312 1 69.06 327 THR B N 1
ATOM 8542 C CA . THR B 1 327 ? 6.02 -19.266 20.297 1 69.06 327 THR B CA 1
ATOM 8543 C C . THR B 1 327 ? 6.438 -20.578 20.922 1 69.06 327 THR B C 1
ATOM 8545 O O . THR B 1 327 ? 7.043 -21.438 20.266 1 69.06 327 THR B O 1
ATOM 8548 N N . PRO B 1 328 ? 6.312 -20.719 22.219 1 68.25 328 PRO B N 1
ATOM 8549 C CA . PRO B 1 328 ? 6.75 -21.953 22.875 1 68.25 328 PRO B CA 1
ATOM 8550 C C . PRO B 1 328 ? 6.137 -23.203 22.266 1 68.25 328 PRO B C 1
ATOM 8552 O O . PRO B 1 328 ? 6.809 -24.234 22.156 1 68.25 328 PRO B O 1
ATOM 8555 N N . ALA B 1 329 ? 4.934 -23.125 21.922 1 70.12 329 ALA B N 1
ATOM 8556 C CA . ALA B 1 329 ? 4.293 -24.281 21.297 1 70.12 329 ALA B CA 1
ATOM 8557 C C . ALA B 1 329 ? 4.98 -24.625 19.984 1 70.12 329 ALA B C 1
ATOM 8559 O O . ALA B 1 329 ? 5.203 -25.812 19.688 1 70.12 329 ALA B O 1
ATOM 8560 N N . TYR B 1 330 ? 5.352 -23.672 19.312 1 74 330 TYR B N 1
ATOM 8561 C CA . TYR B 1 330 ? 5.992 -23.891 18.031 1 74 330 TYR B CA 1
ATOM 8562 C C . TYR B 1 330 ? 7.406 -24.438 18.203 1 74 330 TYR B C 1
ATOM 8564 O O . TYR B 1 330 ? 7.832 -25.328 17.469 1 74 330 TYR B O 1
ATOM 8572 N N . LEU B 1 331 ? 7.973 -23.969 19.25 1 73.94 331 LEU B N 1
ATOM 8573 C CA . LEU B 1 331 ? 9.336 -24.438 19.484 1 73.94 331 LEU B CA 1
ATOM 8574 C C . LEU B 1 331 ? 9.352 -25.891 19.922 1 73.94 331 LEU B C 1
ATOM 8576 O O . LEU B 1 331 ? 10.211 -26.672 19.516 1 73.94 331 LEU B O 1
ATOM 8580 N N . ALA B 1 332 ? 8.383 -26.234 20.75 1 74.75 332 ALA B N 1
ATOM 8581 C CA . ALA B 1 332 ? 8.273 -27.641 21.156 1 74.75 332 ALA B CA 1
ATOM 8582 C C . ALA B 1 332 ? 7.973 -28.531 19.953 1 74.75 332 ALA B C 1
ATOM 8584 O O . ALA B 1 332 ? 8.555 -29.609 19.797 1 74.75 332 ALA B O 1
ATOM 8585 N N . TYR B 1 333 ? 7.215 -28.047 19.156 1 78.25 333 TYR B N 1
ATOM 8586 C CA . TYR B 1 333 ? 6.848 -28.797 17.969 1 78.25 333 TYR B CA 1
ATOM 8587 C C . TYR B 1 333 ? 8.031 -28.922 17.016 1 78.25 333 TYR B C 1
ATOM 8589 O O . TYR B 1 333 ? 8.336 -30.016 16.531 1 78.25 333 TYR B O 1
ATOM 8597 N N . HIS B 1 334 ? 8.742 -27.906 16.812 1 78.88 334 HIS B N 1
ATOM 8598 C CA . HIS B 1 334 ? 9.773 -27.891 15.781 1 78.88 334 HIS B CA 1
ATOM 8599 C C . HIS B 1 334 ? 11.062 -28.516 16.281 1 78.88 334 HIS B C 1
ATOM 8601 O O . HIS B 1 334 ? 11.828 -29.094 15.508 1 78.88 334 HIS B O 1
ATOM 8607 N N . LEU B 1 335 ? 11.242 -28.422 17.609 1 77.94 335 LEU B N 1
ATOM 8608 C CA . LEU B 1 335 ? 12.5 -28.922 18.125 1 77.94 335 LEU B CA 1
ATOM 8609 C C . LEU B 1 335 ? 12.375 -30.391 18.516 1 77.94 335 LEU B C 1
ATOM 8611 O O . LEU B 1 335 ? 13.352 -31.141 18.438 1 77.94 335 LEU B O 1
ATOM 8615 N N . LEU B 1 336 ? 11.156 -30.734 18.844 1 82.06 336 LEU B N 1
ATOM 8616 C CA . LEU B 1 336 ? 11.031 -32.094 19.344 1 82.06 336 LEU B CA 1
ATOM 8617 C C . LEU B 1 336 ? 10.266 -32.969 18.359 1 82.06 336 LEU B C 1
ATOM 8619 O O . LEU B 1 336 ? 10.742 -34.031 17.938 1 82.06 336 LEU B O 1
ATOM 8623 N N . LEU B 1 337 ? 9.18 -32.5 17.969 1 85.94 337 LEU B N 1
ATOM 8624 C CA . LEU B 1 337 ? 8.281 -33.375 17.203 1 85.94 337 LEU B CA 1
ATOM 8625 C C . LEU B 1 337 ? 8.75 -33.5 15.758 1 85.94 337 LEU B C 1
ATOM 8627 O O . LEU B 1 337 ? 8.727 -34.594 15.188 1 85.94 337 LEU B O 1
ATOM 8631 N N . VAL B 1 338 ? 9.25 -32.438 15.164 1 88.25 338 VAL B N 1
ATOM 8632 C CA . VAL B 1 338 ? 9.578 -32.438 13.742 1 88.25 338 VAL B CA 1
ATOM 8633 C C . VAL B 1 338 ? 10.805 -33.312 13.5 1 88.25 338 VAL B C 1
ATOM 8635 O O . VAL B 1 338 ? 10.773 -34.188 12.641 1 88.25 338 VAL B O 1
ATOM 8638 N N . PRO B 1 339 ? 11.828 -33.219 14.32 1 89.38 339 PRO B N 1
ATOM 8639 C CA . PRO B 1 339 ? 12.961 -34.094 14.094 1 89.38 339 PRO B CA 1
ATOM 8640 C C . PRO B 1 339 ? 12.617 -35.562 14.359 1 89.38 339 PRO B C 1
ATOM 8642 O O . PRO B 1 339 ? 13.125 -36.469 13.68 1 89.38 339 PRO B O 1
ATOM 8645 N N . ALA B 1 340 ? 11.742 -35.781 15.266 1 91.62 340 ALA B N 1
ATOM 8646 C CA . ALA B 1 340 ? 11.312 -37.156 15.555 1 91.62 340 ALA B CA 1
ATOM 8647 C C . ALA B 1 340 ? 10.508 -37.719 14.398 1 91.62 340 ALA B C 1
ATOM 8649 O O . ALA B 1 340 ? 10.672 -38.906 14.039 1 91.62 340 ALA B O 1
ATOM 8650 N N . MET B 1 341 ? 9.742 -36.969 13.844 1 93.81 341 MET B N 1
ATOM 8651 C CA . MET B 1 341 ? 8.93 -37.438 12.727 1 93.81 341 MET B CA 1
ATOM 8652 C C . MET B 1 341 ? 9.789 -37.688 11.492 1 93.81 341 MET B C 1
ATOM 8654 O O . MET B 1 341 ? 9.594 -38.656 10.773 1 93.81 341 MET B O 1
ATOM 8658 N N . HIS B 1 342 ? 10.711 -36.781 11.203 1 93.44 342 HIS B N 1
ATOM 8659 C CA . HIS B 1 342 ? 11.633 -37 10.102 1 93.44 342 HIS B CA 1
ATOM 8660 C C . HIS B 1 342 ? 12.477 -38.25 10.328 1 93.44 342 HIS B C 1
ATOM 8662 O O . HIS B 1 342 ? 12.688 -39.031 9.406 1 93.44 342 HIS B O 1
ATOM 8668 N N . GLY B 1 343 ? 12.93 -38.438 11.602 1 92.62 343 GLY B N 1
ATOM 8669 C CA . GLY B 1 343 ? 13.695 -39.625 11.93 1 92.62 343 GLY B CA 1
ATOM 8670 C C . GLY B 1 343 ? 12.906 -40.906 11.773 1 92.62 343 GLY B C 1
ATOM 8671 O O . GLY B 1 343 ? 13.414 -41.906 11.242 1 92.62 343 GLY B O 1
ATOM 8672 N N . ALA B 1 344 ? 11.688 -40.844 12.195 1 93.69 344 ALA B N 1
ATOM 8673 C CA . ALA B 1 344 ? 10.812 -42 12.062 1 93.69 344 ALA B CA 1
ATOM 8674 C C . ALA B 1 344 ? 10.531 -42.312 10.602 1 93.69 344 ALA B C 1
ATOM 8676 O O . ALA B 1 344 ? 10.547 -43.469 10.195 1 93.69 344 ALA B O 1
ATOM 8677 N N . ALA B 1 345 ? 10.273 -41.281 9.836 1 93.44 345 ALA B N 1
ATOM 8678 C CA . ALA B 1 345 ? 10.008 -41.469 8.414 1 93.44 345 ALA B CA 1
ATOM 8679 C C . ALA B 1 345 ? 11.227 -42.062 7.703 1 93.44 345 ALA B C 1
ATOM 8681 O O . ALA B 1 345 ? 11.102 -42.938 6.863 1 93.44 345 ALA B O 1
ATOM 8682 N N . LEU B 1 346 ? 12.43 -41.594 8.062 1 92.81 346 LEU B N 1
ATOM 8683 C CA . LEU B 1 346 ? 13.664 -42.094 7.465 1 92.81 346 LEU B CA 1
ATOM 8684 C C . LEU B 1 346 ? 13.922 -43.531 7.871 1 92.81 346 LEU B C 1
ATOM 8686 O O . LEU B 1 346 ? 14.32 -44.344 7.039 1 92.81 346 LEU B O 1
ATOM 8690 N N . THR B 1 347 ? 13.633 -43.906 9.102 1 92.5 347 THR B N 1
ATOM 8691 C CA . THR B 1 347 ? 13.844 -45.281 9.586 1 92.5 347 THR B CA 1
ATOM 8692 C C . THR B 1 347 ? 12.883 -46.25 8.914 1 92.5 347 THR B C 1
ATOM 8694 O O . THR B 1 347 ? 13.273 -47.344 8.516 1 92.5 347 THR B O 1
ATOM 8697 N N . LEU B 1 348 ? 11.68 -45.812 8.727 1 92 348 LEU B N 1
ATOM 8698 C CA . LEU B 1 348 ? 10.695 -46.656 8.062 1 92 348 LEU B CA 1
ATOM 8699 C C . LEU B 1 348 ? 11.047 -46.844 6.598 1 92 348 LEU B C 1
ATOM 8701 O O . LEU B 1 348 ? 10.836 -47.938 6.051 1 92 348 LEU B O 1
ATOM 8705 N N . PHE B 1 349 ? 11.57 -45.875 5.945 1 90.62 349 PHE B N 1
ATOM 8706 C CA . PHE B 1 349 ? 11.992 -45.969 4.551 1 90.62 349 PHE B CA 1
ATOM 8707 C C . PHE B 1 349 ? 13.18 -46.906 4.41 1 90.62 349 PHE B C 1
ATOM 8709 O O . PHE B 1 349 ? 13.219 -47.719 3.49 1 90.62 349 PHE B O 1
ATOM 8716 N N . VAL B 1 350 ? 14.109 -46.812 5.379 1 89.88 350 VAL B N 1
ATOM 8717 C CA . VAL B 1 350 ? 15.281 -47.688 5.336 1 89.88 350 VAL B CA 1
ATOM 8718 C C . VAL B 1 350 ? 14.859 -49.125 5.512 1 89.88 350 VAL B C 1
ATOM 8720 O O . VAL B 1 350 ? 15.367 -50.031 4.82 1 89.88 350 VAL B O 1
ATOM 8723 N N . LEU B 1 351 ? 13.844 -49.375 6.273 1 88.31 351 LEU B N 1
ATOM 8724 C CA . LEU B 1 351 ? 13.367 -50.75 6.523 1 88.31 351 LEU B CA 1
ATOM 8725 C C . LEU B 1 351 ? 12.594 -51.281 5.32 1 88.31 351 LEU B C 1
ATOM 8727 O O . LEU B 1 351 ? 12.656 -52.469 5.023 1 88.31 351 LEU B O 1
ATOM 8731 N N . SER B 1 352 ? 11.969 -50.438 4.637 1 83.5 352 SER B N 1
ATOM 8732 C CA . SER B 1 352 ? 11.156 -50.844 3.498 1 83.5 352 SER B CA 1
ATOM 8733 C C . SER B 1 352 ? 12.023 -51.156 2.277 1 83.5 352 SER B C 1
ATOM 8735 O O . SER B 1 352 ? 11.789 -52.125 1.56 1 83.5 352 SER B O 1
ATOM 8737 N N . HIS B 1 353 ? 12.938 -50.281 1.921 1 76.75 353 HIS B N 1
ATOM 8738 C CA . HIS B 1 353 ? 13.68 -50.438 0.675 1 76.75 353 HIS B CA 1
ATOM 8739 C C . HIS B 1 353 ? 14.57 -51.688 0.707 1 76.75 353 HIS B C 1
ATOM 8741 O O . HIS B 1 353 ? 14.852 -52.281 -0.335 1 76.75 353 HIS B O 1
ATOM 8747 N N . LYS B 1 354 ? 14.945 -52.125 1.813 1 71.56 354 LYS B N 1
ATOM 8748 C CA . LYS B 1 354 ? 15.734 -53.344 1.914 1 71.56 354 LYS B CA 1
ATOM 8749 C C . LYS B 1 354 ? 14.914 -54.562 1.534 1 71.56 354 LYS B C 1
ATOM 8751 O O . LYS B 1 354 ? 15.461 -55.562 1.071 1 71.56 354 LYS B O 1
ATOM 8756 N N . ARG B 1 355 ? 13.602 -54.406 1.509 1 65.06 355 ARG B N 1
ATOM 8757 C CA . ARG B 1 355 ? 12.742 -55.562 1.265 1 65.06 355 ARG B CA 1
ATOM 8758 C C . ARG B 1 355 ? 12.219 -55.562 -0.167 1 65.06 355 ARG B C 1
ATOM 8760 O O . ARG B 1 355 ? 11.914 -56.625 -0.723 1 65.06 355 ARG B O 1
ATOM 8767 N N . GLY B 1 356 ? 12.141 -54.281 -0.68 1 63.44 356 GLY B N 1
ATOM 8768 C CA . GLY B 1 356 ? 11.398 -54.25 -1.928 1 63.44 356 GLY B CA 1
ATOM 8769 C C . GLY B 1 356 ? 12.273 -53.938 -3.133 1 63.44 356 GLY B C 1
ATOM 8770 O O . GLY B 1 356 ? 13.406 -53.5 -2.986 1 63.44 356 GLY B O 1
ATOM 8771 N N . ARG B 1 357 ? 11.891 -54.469 -4.367 1 68.69 357 ARG B N 1
ATOM 8772 C CA . ARG B 1 357 ? 12.57 -54.25 -5.641 1 68.69 357 ARG B CA 1
ATOM 8773 C C . ARG B 1 357 ? 12.148 -52.938 -6.262 1 68.69 357 ARG B C 1
ATOM 8775 O O . ARG B 1 357 ? 11.148 -52.844 -6.98 1 68.69 357 ARG B O 1
ATOM 8782 N N . TYR B 1 358 ? 12.875 -51.781 -5.711 1 78.81 358 TYR B N 1
ATOM 8783 C CA . TYR B 1 358 ? 12.625 -50.469 -6.281 1 78.81 358 TYR B CA 1
ATOM 8784 C C . TYR B 1 358 ? 13.75 -50.062 -7.223 1 78.81 358 TYR B C 1
ATOM 8786 O O . TYR B 1 358 ? 14.812 -50.688 -7.234 1 78.81 358 TYR B O 1
ATOM 8794 N N . ASN B 1 359 ? 13.555 -49.188 -8.172 1 82.56 359 ASN B N 1
ATOM 8795 C CA . ASN B 1 359 ? 14.586 -48.625 -9.039 1 82.56 359 ASN B CA 1
ATOM 8796 C C . ASN B 1 359 ? 15.703 -47.969 -8.242 1 82.56 359 ASN B C 1
ATOM 8798 O O . ASN B 1 359 ? 15.445 -47.125 -7.379 1 82.56 359 ASN B O 1
ATOM 8802 N N . PRO B 1 360 ? 16.891 -48.375 -8.43 1 84.62 360 PRO B N 1
ATOM 8803 C CA . PRO B 1 360 ? 18 -47.875 -7.629 1 84.62 360 PRO B CA 1
ATOM 8804 C C . PRO B 1 360 ? 18.141 -46.344 -7.734 1 84.62 360 PRO B C 1
ATOM 8806 O O . PRO B 1 360 ? 18.531 -45.688 -6.766 1 84.62 360 PRO B O 1
ATOM 8809 N N . THR B 1 361 ? 18 -45.781 -8.906 1 85.38 361 THR B N 1
ATOM 8810 C CA . THR B 1 361 ? 18.109 -44.344 -9.055 1 85.38 361 THR B CA 1
ATOM 8811 C C . THR B 1 361 ? 17.062 -43.625 -8.195 1 85.38 361 THR B C 1
ATOM 8813 O O . THR B 1 361 ? 17.359 -42.594 -7.609 1 85.38 361 THR B O 1
ATOM 8816 N N . ASP B 1 362 ? 15.898 -44.188 -8.109 1 87.69 362 ASP B N 1
ATOM 8817 C CA . ASP B 1 362 ? 14.844 -43.594 -7.305 1 87.69 362 ASP B CA 1
ATOM 8818 C C . ASP B 1 362 ? 15.133 -43.75 -5.816 1 87.69 362 ASP B C 1
ATOM 8820 O O . ASP B 1 362 ? 14.734 -42.906 -5.008 1 87.69 362 ASP B O 1
ATOM 8824 N N . ILE B 1 363 ? 15.852 -44.812 -5.48 1 89.5 363 ILE B N 1
ATOM 8825 C CA . ILE B 1 363 ? 16.234 -45.031 -4.086 1 89.5 363 ILE B CA 1
ATOM 8826 C C . ILE B 1 363 ? 17.25 -43.938 -3.674 1 89.5 363 ILE B C 1
ATOM 8828 O O . ILE B 1 363 ? 17.109 -43.312 -2.621 1 89.5 363 ILE B O 1
ATOM 8832 N N . LYS B 1 364 ? 18.203 -43.75 -4.523 1 89.75 364 LYS B N 1
ATOM 8833 C CA . LYS B 1 364 ? 19.203 -42.719 -4.219 1 89.75 364 LYS B CA 1
ATOM 8834 C C . LYS B 1 364 ? 18.578 -41.344 -4.148 1 89.75 364 LYS B C 1
ATOM 8836 O O . LYS B 1 364 ? 18.906 -40.562 -3.256 1 89.75 364 LYS B O 1
ATOM 8841 N N . THR B 1 365 ? 17.75 -41.031 -5.086 1 90.12 365 THR B N 1
ATOM 8842 C CA . THR B 1 365 ? 17.094 -39.719 -5.113 1 90.12 365 THR B CA 1
ATOM 8843 C C . THR B 1 365 ? 16.234 -39.531 -3.861 1 90.12 365 THR B C 1
ATOM 8845 O O . THR B 1 365 ? 16.234 -38.438 -3.273 1 90.12 365 THR B O 1
ATOM 8848 N N . THR B 1 366 ? 15.555 -40.562 -3.455 1 91.25 366 THR B N 1
ATOM 8849 C CA . THR B 1 366 ? 14.688 -40.438 -2.285 1 91.25 366 THR B CA 1
ATOM 8850 C C . THR B 1 366 ? 15.516 -40.281 -1.014 1 91.25 366 THR B C 1
ATOM 8852 O O . THR B 1 366 ? 15.125 -39.531 -0.105 1 91.25 366 THR B O 1
ATOM 8855 N N . TYR B 1 367 ? 16.672 -40.938 -0.987 1 91.81 367 TYR B N 1
ATOM 8856 C CA . TYR B 1 367 ? 17.547 -40.781 0.158 1 91.81 367 TYR B CA 1
ATOM 8857 C C . TYR B 1 367 ? 18.047 -39.344 0.26 1 91.81 367 TYR B C 1
ATOM 8859 O O . TYR B 1 367 ? 18.031 -38.75 1.344 1 91.81 367 TYR B O 1
ATOM 8867 N N . VAL B 1 368 ? 18.422 -38.781 -0.821 1 93.31 368 VAL B N 1
ATOM 8868 C CA . VAL B 1 368 ? 18.906 -37.406 -0.836 1 93.31 368 VAL B CA 1
ATOM 8869 C C . VAL B 1 368 ? 17.781 -36.438 -0.445 1 93.31 368 VAL B C 1
ATOM 8871 O O . VAL B 1 368 ? 18 -35.531 0.35 1 93.31 368 VAL B O 1
ATOM 8874 N N . LEU B 1 369 ? 16.656 -36.719 -0.939 1 94.06 369 LEU B N 1
ATOM 8875 C CA . LEU B 1 369 ? 15.516 -35.844 -0.676 1 94.06 369 LEU B CA 1
ATOM 8876 C C . LEU B 1 369 ? 15.125 -35.875 0.799 1 94.06 369 LEU B C 1
ATOM 8878 O O . LEU B 1 369 ? 14.953 -34.844 1.427 1 94.06 369 LEU B O 1
ATOM 8882 N N . LEU B 1 370 ? 15.055 -37.062 1.325 1 93.94 370 LEU B N 1
ATOM 8883 C CA . LEU B 1 370 ? 14.617 -37.188 2.709 1 93.94 370 LEU B CA 1
ATOM 8884 C C . LEU B 1 370 ? 15.688 -36.688 3.672 1 93.94 370 LEU B C 1
ATOM 8886 O O . LEU B 1 370 ? 15.375 -35.969 4.621 1 93.94 370 LEU B O 1
ATOM 8890 N N . CYS B 1 371 ? 16.922 -36.938 3.396 1 93.06 371 CYS B N 1
ATOM 8891 C CA . CYS B 1 371 ? 18 -36.531 4.293 1 93.06 371 CYS B CA 1
ATOM 8892 C C . CYS B 1 371 ? 18.188 -35.031 4.254 1 93.06 371 CYS B C 1
ATOM 8894 O O . CYS B 1 371 ? 18.266 -34.375 5.301 1 93.06 371 CYS B O 1
ATOM 8896 N N . LEU B 1 372 ? 18.203 -34.469 3.092 1 93.25 372 LEU B N 1
ATOM 8897 C CA . LEU B 1 372 ? 18.453 -33.031 2.973 1 93.25 372 LEU B CA 1
ATOM 8898 C C . LEU B 1 372 ? 17.25 -32.219 3.418 1 93.25 372 LEU B C 1
ATOM 8900 O O . LEU B 1 372 ? 17.406 -31.125 3.938 1 93.25 372 LEU B O 1
ATOM 8904 N N . THR B 1 373 ? 16.094 -32.719 3.18 1 93.31 373 THR B N 1
ATOM 8905 C CA . THR B 1 373 ? 14.906 -32.031 3.678 1 93.31 373 THR B CA 1
ATOM 8906 C C . THR B 1 373 ? 14.859 -32.062 5.203 1 93.31 373 THR B C 1
ATOM 8908 O O . THR B 1 373 ? 14.531 -31.078 5.844 1 93.31 373 THR B O 1
ATOM 8911 N N . ALA B 1 374 ? 15.188 -33.188 5.773 1 91.94 374 ALA B N 1
ATOM 8912 C CA . ALA B 1 374 ? 15.242 -33.312 7.227 1 91.94 374 ALA B CA 1
ATOM 8913 C C . ALA B 1 374 ? 16.297 -32.375 7.816 1 91.94 374 ALA B C 1
ATOM 8915 O O . ALA B 1 374 ? 16.047 -31.734 8.828 1 91.94 374 ALA B O 1
ATOM 8916 N N . ALA B 1 375 ? 17.391 -32.312 7.164 1 91.25 375 ALA B N 1
ATOM 8917 C CA . ALA B 1 375 ? 18.469 -31.422 7.625 1 91.25 375 ALA B CA 1
ATOM 8918 C C . ALA B 1 375 ? 18.047 -29.953 7.539 1 91.25 375 ALA B C 1
ATOM 8920 O O . ALA B 1 375 ? 18.328 -29.172 8.438 1 91.25 375 ALA B O 1
ATOM 8921 N N . MET B 1 376 ? 17.406 -29.656 6.531 1 91.19 376 MET B N 1
ATOM 8922 C CA . MET B 1 376 ? 16.953 -28.281 6.332 1 91.19 376 MET B CA 1
ATOM 8923 C C . MET B 1 376 ? 15.945 -27.875 7.402 1 91.19 376 MET B C 1
ATOM 8925 O O . MET B 1 376 ? 16.016 -26.766 7.938 1 91.19 376 MET B O 1
ATOM 8929 N N . ASP B 1 377 ? 15.086 -28.719 7.703 1 87.31 377 ASP B N 1
ATOM 8930 C CA . ASP B 1 377 ? 14.023 -28.406 8.656 1 87.31 377 ASP B CA 1
ATOM 8931 C C . ASP B 1 377 ? 14.562 -28.375 10.086 1 87.31 377 ASP B C 1
ATOM 8933 O O . ASP B 1 377 ? 14.094 -27.594 10.906 1 87.31 377 ASP B O 1
ATOM 8937 N N . THR B 1 378 ? 15.57 -29.172 10.383 1 84.19 378 THR B N 1
ATOM 8938 C CA . THR B 1 378 ? 16.062 -29.266 11.75 1 84.19 378 THR B CA 1
ATOM 8939 C C . THR B 1 378 ? 17.219 -28.297 11.992 1 84.19 378 THR B C 1
ATOM 8941 O O . THR B 1 378 ? 17.328 -27.703 13.07 1 84.19 378 THR B O 1
ATOM 8944 N N . LEU B 1 379 ? 17.984 -28.141 10.977 1 84.06 379 LEU B N 1
ATOM 8945 C CA . LEU B 1 379 ? 19.188 -27.328 11.148 1 84.06 379 LEU B CA 1
ATOM 8946 C C . LEU B 1 379 ? 18.984 -25.922 10.602 1 84.06 379 LEU B C 1
ATOM 8948 O O . LEU B 1 379 ? 19.922 -25.109 10.594 1 84.06 379 LEU B O 1
ATOM 8952 N N . GLY B 1 380 ? 17.875 -25.656 10.164 1 83.88 380 GLY B N 1
ATOM 8953 C CA . GLY B 1 380 ? 17.609 -24.359 9.539 1 83.88 380 GLY B CA 1
ATOM 8954 C C . GLY B 1 380 ? 17.953 -23.188 10.438 1 83.88 380 GLY B C 1
ATOM 8955 O O . GLY B 1 380 ? 18.625 -22.25 10 1 83.88 380 GLY B O 1
ATOM 8956 N N . MET B 1 381 ? 17.672 -23.281 11.664 1 79.19 381 MET B N 1
ATOM 8957 C CA . MET B 1 381 ? 17.922 -22.188 12.594 1 79.19 381 MET B CA 1
ATOM 8958 C C . MET B 1 381 ? 19.406 -22 12.836 1 79.19 381 MET B C 1
ATOM 8960 O O . MET B 1 381 ? 19.891 -20.875 12.969 1 79.19 381 MET B O 1
ATOM 8964 N N . PHE B 1 382 ? 20.109 -23.094 12.812 1 83.31 382 PHE B N 1
ATOM 8965 C CA . PHE B 1 382 ? 21.547 -23.031 13.047 1 83.31 382 PHE B CA 1
ATOM 8966 C C . PHE B 1 382 ? 22.266 -22.484 11.82 1 83.31 382 PHE B C 1
ATOM 8968 O O . PHE B 1 382 ? 23.234 -21.734 11.945 1 83.31 382 PHE B O 1
ATOM 8975 N N . VAL B 1 383 ? 21.719 -22.828 10.75 1 87.62 383 VAL B N 1
ATOM 8976 C CA . VAL B 1 383 ? 22.328 -22.344 9.516 1 87.62 383 VAL B CA 1
ATOM 8977 C C . VAL B 1 383 ? 22.125 -20.828 9.406 1 87.62 383 VAL B C 1
ATOM 8979 O O . VAL B 1 383 ? 23.047 -20.094 9.055 1 87.62 383 VAL B O 1
ATOM 8982 N N . VAL B 1 384 ? 20.984 -20.375 9.703 1 86.56 384 VAL B N 1
ATOM 8983 C CA . VAL B 1 384 ? 20.688 -18.938 9.664 1 86.56 384 VAL B CA 1
ATOM 8984 C C . VAL B 1 384 ? 21.578 -18.203 10.664 1 86.56 384 VAL B C 1
ATOM 8986 O O . VAL B 1 384 ? 22.125 -17.141 10.359 1 86.56 384 VAL B O 1
ATOM 8989 N N . GLY B 1 385 ? 21.75 -18.797 11.844 1 82.88 385 GLY B N 1
ATOM 8990 C CA . GLY B 1 385 ? 22.641 -18.219 12.828 1 82.88 385 GLY B CA 1
ATOM 8991 C C . GLY B 1 385 ? 24.094 -18.141 12.367 1 82.88 385 GLY B C 1
ATOM 8992 O O . GLY B 1 385 ? 24.781 -17.156 12.609 1 82.88 385 GLY B O 1
ATOM 8993 N N . ALA B 1 386 ? 24.438 -19.141 11.695 1 88.06 386 ALA B N 1
ATOM 8994 C CA . ALA B 1 386 ? 25.797 -19.188 11.172 1 88.06 386 ALA B CA 1
ATOM 8995 C C . ALA B 1 386 ? 26.016 -18.141 10.094 1 88.06 386 ALA B C 1
ATOM 8997 O O . ALA B 1 386 ? 27.062 -17.5 10.023 1 88.06 386 ALA B O 1
ATOM 8998 N N . VAL B 1 387 ? 25.047 -17.922 9.281 1 87.69 387 VAL B N 1
ATOM 8999 C CA . VAL B 1 387 ? 25.156 -16.906 8.227 1 87.69 387 VAL B CA 1
ATOM 9000 C C . VAL B 1 387 ? 25.281 -15.523 8.844 1 87.69 387 VAL B C 1
ATOM 9002 O O . VAL B 1 387 ? 26.094 -14.703 8.398 1 87.69 387 VAL B O 1
ATOM 9005 N N . HIS B 1 388 ? 24.516 -15.234 9.812 1 83.38 388 HIS B N 1
ATOM 9006 C CA . HIS B 1 388 ? 24.609 -13.953 10.5 1 83.38 388 HIS B CA 1
ATOM 9007 C C . HIS B 1 388 ? 25.984 -13.773 11.141 1 83.38 388 HIS B C 1
ATOM 9009 O O . HIS B 1 388 ? 26.547 -12.672 11.125 1 83.38 388 HIS B O 1
ATOM 9015 N N . LEU B 1 389 ? 26.578 -14.898 11.586 1 81.94 389 LEU B N 1
ATOM 9016 C CA . LEU B 1 389 ? 27.906 -14.844 12.203 1 81.94 389 LEU B CA 1
ATOM 9017 C C . LEU B 1 389 ? 28.969 -14.555 11.156 1 81.94 389 LEU B C 1
ATOM 9019 O O . LEU B 1 389 ? 29.906 -13.797 11.422 1 81.94 389 LEU B O 1
ATOM 9023 N N . VAL B 1 390 ? 28.75 -15.117 10.109 1 85.88 390 VAL B N 1
ATOM 9024 C CA . VAL B 1 390 ? 29.703 -14.891 9.023 1 85.88 390 VAL B CA 1
ATOM 9025 C C . VAL B 1 390 ? 29.625 -13.438 8.562 1 85.88 390 VAL B C 1
ATOM 9027 O O . VAL B 1 390 ? 30.656 -12.805 8.305 1 85.88 390 VAL B O 1
ATOM 9030 N N . MET B 1 391 ? 28.484 -12.883 8.461 1 83.25 391 MET B N 1
ATOM 9031 C CA . MET B 1 391 ? 28.312 -11.5 8.031 1 83.25 391 MET B CA 1
ATOM 9032 C C . MET B 1 391 ? 28.859 -10.531 9.07 1 83.25 391 MET B C 1
ATOM 9034 O O . MET B 1 391 ? 29.438 -9.5 8.719 1 83.25 391 MET B O 1
ATOM 9038 N N . LEU B 1 392 ? 28.688 -10.852 10.242 1 76.12 392 LEU B N 1
ATOM 9039 C CA . LEU B 1 392 ? 29.25 -10.039 11.312 1 76.12 392 LEU B CA 1
ATOM 9040 C C . LEU B 1 392 ? 30.766 -10.125 11.32 1 76.12 392 LEU B C 1
ATOM 9042 O O . LEU B 1 392 ? 31.453 -9.125 11.578 1 76.12 392 LEU B O 1
ATOM 9046 N N . TRP B 1 393 ? 31.25 -11.359 11.023 1 79.44 393 TRP B N 1
ATOM 9047 C CA . TRP B 1 393 ? 32.688 -11.57 10.992 1 79.44 393 TRP B CA 1
ATOM 9048 C C . TRP B 1 393 ? 33.344 -10.727 9.898 1 79.44 393 TRP B C 1
ATOM 9050 O O . TRP B 1 393 ? 34.438 -10.195 10.078 1 79.44 393 TRP B O 1
ATOM 9060 N N . PHE B 1 394 ? 32.594 -10.531 8.828 1 80.06 394 PHE B N 1
ATOM 9061 C CA . PHE B 1 394 ? 33.094 -9.734 7.723 1 80.06 394 PHE B CA 1
ATOM 9062 C C . PHE B 1 394 ? 32.688 -8.273 7.859 1 80.06 394 PHE B C 1
ATOM 9064 O O . PHE B 1 394 ? 33 -7.445 7.004 1 80.06 394 PHE B O 1
ATOM 9071 N N . SER B 1 395 ? 32.062 -7.891 8.898 1 74.94 395 SER B N 1
ATOM 9072 C CA . SER B 1 395 ? 31.609 -6.539 9.227 1 74.94 395 SER B CA 1
ATOM 9073 C C . SER B 1 395 ? 30.812 -5.922 8.086 1 74.94 395 SER B C 1
ATOM 9075 O O . SER B 1 395 ? 31.062 -4.785 7.688 1 74.94 395 SER B O 1
ATOM 9077 N N . VAL B 1 396 ? 29.938 -6.711 7.5 1 76.88 396 VAL B N 1
ATOM 9078 C CA . VAL B 1 396 ? 29.047 -6.176 6.48 1 76.88 396 VAL B CA 1
ATOM 9079 C C . VAL B 1 396 ? 27.906 -5.414 7.145 1 76.88 396 VAL B C 1
ATOM 9081 O O . VAL B 1 396 ? 27.172 -5.965 7.977 1 76.88 396 VAL B O 1
ATOM 9084 N N . PRO B 1 397 ? 27.766 -4.078 6.84 1 75.88 397 PRO B N 1
ATOM 9085 C CA . PRO B 1 397 ? 26.734 -3.291 7.512 1 75.88 397 PRO B CA 1
ATOM 9086 C C . PRO B 1 397 ? 25.328 -3.684 7.082 1 75.88 397 PRO B C 1
ATOM 9088 O O . PRO B 1 397 ? 25.125 -4.16 5.961 1 75.88 397 PRO B O 1
ATOM 9091 N N . SER B 1 398 ? 24.484 -3.615 8.062 1 73.81 398 SER B N 1
ATOM 9092 C CA . SER B 1 398 ? 23.078 -3.768 7.715 1 73.81 398 SER B CA 1
ATOM 9093 C C . SER B 1 398 ? 22.578 -2.6 6.863 1 73.81 398 SER B C 1
ATOM 9095 O O . SER B 1 398 ? 23.203 -1.537 6.844 1 73.81 398 SER B O 1
ATOM 9097 N N . LEU B 1 399 ? 21.625 -2.746 6.141 1 69.06 399 LEU B N 1
ATOM 9098 C CA . LEU B 1 399 ? 21.172 -1.742 5.184 1 69.06 399 LEU B CA 1
ATOM 9099 C C . LEU B 1 399 ? 20.688 -0.481 5.902 1 69.06 399 LEU B C 1
ATOM 9101 O O . LEU B 1 399 ? 20.797 0.622 5.359 1 69.06 399 LEU B O 1
ATOM 9105 N N . CYS B 1 400 ? 20.219 -0.595 7.152 1 74.75 400 CYS B N 1
ATOM 9106 C CA . CYS B 1 400 ? 19.781 0.583 7.891 1 74.75 400 CYS B CA 1
ATOM 9107 C C . CYS B 1 400 ? 20.969 1.404 8.367 1 74.75 400 CYS B C 1
ATOM 9109 O O . CYS B 1 400 ? 20.828 2.58 8.703 1 74.75 400 CYS B O 1
ATOM 9111 N N . GLU B 1 401 ? 22.141 0.802 8.25 1 75.94 401 GLU B N 1
ATOM 9112 C CA . GLU B 1 401 ? 23.359 1.46 8.695 1 75.94 401 GLU B CA 1
ATOM 9113 C C . GLU B 1 401 ? 24.172 1.977 7.512 1 75.94 401 GLU B C 1
ATOM 9115 O O . GLU B 1 401 ? 25.359 2.275 7.648 1 75.94 401 GLU B O 1
ATOM 9120 N N . TRP B 1 402 ? 23.484 2.025 6.473 1 78.75 402 TRP B N 1
ATOM 9121 C CA . TRP B 1 402 ? 24.141 2.502 5.262 1 78.75 402 TRP B CA 1
ATOM 9122 C C . TRP B 1 402 ? 23.469 3.768 4.738 1 78.75 402 TRP B C 1
ATOM 9124 O O . TRP B 1 402 ? 22.25 3.807 4.562 1 78.75 402 TRP B O 1
ATOM 9134 N N . VAL B 1 403 ? 24.328 4.766 4.641 1 85.94 403 VAL B N 1
ATOM 9135 C CA . VAL B 1 403 ? 23.828 6.02 4.074 1 85.94 403 VAL B CA 1
ATOM 9136 C C . VAL B 1 403 ? 24.156 6.078 2.584 1 85.94 403 VAL B C 1
ATOM 9138 O O . VAL B 1 403 ? 25.281 6.414 2.199 1 85.94 403 VAL B O 1
ATOM 9141 N N . ALA B 1 404 ? 23.203 5.773 1.751 1 84.44 404 ALA B N 1
ATOM 9142 C CA . ALA B 1 404 ? 23.406 5.809 0.306 1 84.44 404 ALA B CA 1
ATOM 9143 C C . ALA B 1 404 ? 23.688 7.23 -0.174 1 84.44 404 ALA B C 1
ATOM 9145 O O . ALA B 1 404 ? 23.109 8.188 0.332 1 84.44 404 ALA B O 1
ATOM 9146 N N . GLN B 1 405 ? 24.609 7.32 -1.078 1 87.56 405 GLN B N 1
ATOM 9147 C CA . GLN B 1 405 ? 25.016 8.625 -1.586 1 87.56 405 GLN B CA 1
ATOM 9148 C C . GLN B 1 405 ? 24.734 8.742 -3.082 1 87.56 405 GLN B C 1
ATOM 9150 O O . GLN B 1 405 ? 24.891 7.777 -3.828 1 87.56 405 GLN B O 1
ATOM 9155 N N . TYR B 1 406 ? 24.188 9.883 -3.447 1 88.06 406 TYR B N 1
ATOM 9156 C CA . TYR B 1 406 ? 23.969 10.211 -4.852 1 88.06 406 TYR B CA 1
ATOM 9157 C C . TYR B 1 406 ? 24.203 11.695 -5.105 1 88.06 406 TYR B C 1
ATOM 9159 O O . TYR B 1 406 ? 23.641 12.547 -4.406 1 88.06 406 TYR B O 1
ATOM 9167 N N . ASN B 1 407 ? 25.078 11.875 -5.984 1 91.31 407 ASN B N 1
ATOM 9168 C CA . ASN B 1 407 ? 25.297 13.242 -6.441 1 91.31 407 ASN B CA 1
ATOM 9169 C C . ASN B 1 407 ? 24.922 13.406 -7.91 1 91.31 407 ASN B C 1
ATOM 9171 O O . ASN B 1 407 ? 25.453 12.711 -8.781 1 91.31 407 ASN B O 1
ATOM 9175 N N . LEU B 1 408 ? 24.078 14.312 -8.211 1 90.44 408 LEU B N 1
ATOM 9176 C CA . LEU B 1 408 ? 23.5 14.469 -9.539 1 90.44 408 LEU B CA 1
ATOM 9177 C C . LEU B 1 408 ? 24.578 14.852 -10.562 1 90.44 408 LEU B C 1
ATOM 9179 O O . LEU B 1 408 ? 24.656 14.242 -11.633 1 90.44 408 LEU B O 1
ATOM 9183 N N . ILE B 1 409 ? 25.438 15.789 -10.281 1 88.12 409 ILE B N 1
ATOM 9184 C CA . ILE B 1 409 ? 26.453 16.281 -11.219 1 88.12 409 ILE B CA 1
ATOM 9185 C C . ILE B 1 409 ? 27.484 15.18 -11.484 1 88.12 409 ILE B C 1
ATOM 9187 O O . ILE B 1 409 ? 27.844 14.93 -12.633 1 88.12 409 ILE B O 1
ATOM 9191 N N . ASP B 1 410 ? 27.875 14.586 -10.438 1 85.5 410 ASP B N 1
ATOM 9192 C CA . ASP B 1 410 ? 28.859 13.508 -10.578 1 85.5 410 ASP B CA 1
ATOM 9193 C C . ASP B 1 410 ? 28.281 12.352 -11.398 1 85.5 410 ASP B C 1
ATOM 9195 O O . ASP B 1 410 ? 29 11.719 -12.172 1 85.5 410 ASP B O 1
ATOM 9199 N N . ALA B 1 411 ? 27.031 12.078 -11.188 1 84.5 411 ALA B N 1
ATOM 9200 C CA . ALA B 1 411 ? 26.391 10.992 -11.914 1 84.5 411 ALA B CA 1
ATOM 9201 C C . ALA B 1 411 ? 26.312 11.297 -13.414 1 84.5 411 ALA B C 1
ATOM 9203 O O . ALA B 1 411 ? 26.531 10.406 -14.242 1 84.5 411 ALA B O 1
ATOM 9204 N N . VAL B 1 412 ? 26.031 12.484 -13.727 1 84.62 412 VAL B N 1
ATOM 9205 C CA . VAL B 1 412 ? 25.953 12.875 -15.125 1 84.62 412 VAL B CA 1
ATOM 9206 C C . VAL B 1 412 ? 27.344 12.852 -15.75 1 84.62 412 VAL B C 1
ATOM 9208 O O . VAL B 1 412 ? 27.5 12.453 -16.906 1 84.62 412 VAL B O 1
ATOM 9211 N N . LEU B 1 413 ? 28.344 13.211 -15 1 82.69 413 LEU B N 1
ATOM 9212 C CA . LEU B 1 413 ? 29.719 13.188 -15.484 1 82.69 413 LEU B CA 1
ATOM 9213 C C . LEU B 1 413 ? 30.188 11.758 -15.742 1 82.69 413 LEU B C 1
ATOM 9215 O O . LEU B 1 413 ? 30.844 11.484 -16.75 1 82.69 413 LEU B O 1
ATOM 9219 N N . ARG B 1 414 ? 29.781 10.953 -14.875 1 77.12 414 ARG B N 1
ATOM 9220 C CA . ARG B 1 414 ? 30.156 9.555 -15.016 1 77.12 414 ARG B CA 1
ATOM 9221 C C . ARG B 1 414 ? 29.453 8.914 -16.203 1 77.12 414 ARG B C 1
ATOM 9223 O O . ARG B 1 414 ? 30.031 8.062 -16.891 1 77.12 414 ARG B O 1
ATOM 9230 N N . ARG B 1 415 ? 28.188 9.211 -16.359 1 73.94 415 ARG B N 1
ATOM 9231 C CA . ARG B 1 415 ? 27.406 8.688 -17.484 1 73.94 415 ARG B CA 1
ATOM 9232 C C . ARG B 1 415 ? 28.031 9.102 -18.812 1 73.94 415 ARG B C 1
ATOM 9234 O O . ARG B 1 415 ? 27.984 8.344 -19.781 1 73.94 415 ARG B O 1
ATOM 9241 N N . ARG B 1 416 ? 28.562 10.164 -18.812 1 71 416 ARG B N 1
ATOM 9242 C CA . ARG B 1 416 ? 29.188 10.672 -20.031 1 71 416 ARG B CA 1
ATOM 9243 C C . ARG B 1 416 ? 30.469 9.922 -20.344 1 71 416 ARG B C 1
ATOM 9245 O O . ARG B 1 416 ? 30.812 9.711 -21.516 1 71 416 ARG B O 1
ATOM 9252 N N . LYS B 1 417 ? 31.109 9.562 -19.359 1 64.38 417 LYS B N 1
ATOM 9253 C CA . LYS B 1 417 ? 32.375 8.898 -19.562 1 64.38 417 LYS B CA 1
ATOM 9254 C C . LYS B 1 417 ? 32.219 7.434 -19.922 1 64.38 417 LYS B C 1
ATOM 9256 O O . LYS B 1 417 ? 33.094 6.824 -20.531 1 64.38 417 LYS B O 1
ATOM 9261 N N . LYS B 1 418 ? 31.078 6.832 -19.484 1 60.38 418 LYS B N 1
ATOM 9262 C CA . LYS B 1 418 ? 30.984 5.391 -19.688 1 60.38 418 LYS B CA 1
ATOM 9263 C C . LYS B 1 418 ? 30.422 5.066 -21.062 1 60.38 418 LYS B C 1
ATOM 9265 O O . LYS B 1 418 ? 29.391 5.613 -21.469 1 60.38 418 LYS B O 1
ATOM 9270 N N . PRO B 1 419 ? 31.172 4.402 -21.875 1 56.31 419 PRO B N 1
ATOM 9271 C CA . PRO B 1 419 ? 30.844 4.051 -23.25 1 56.31 419 PRO B CA 1
ATOM 9272 C C . PRO B 1 419 ? 29.562 3.223 -23.359 1 56.31 419 PRO B C 1
ATOM 9274 O O . PRO B 1 419 ? 28.953 3.17 -24.438 1 56.31 419 PRO B O 1
ATOM 9277 N N . ASN B 1 420 ? 29.25 2.453 -22.422 1 54.28 420 ASN B N 1
ATOM 9278 C CA . ASN B 1 420 ? 28.234 1.431 -22.656 1 54.28 420 ASN B CA 1
ATOM 9279 C C . ASN B 1 420 ? 26.828 1.995 -22.516 1 54.28 420 ASN B C 1
ATOM 9281 O O . ASN B 1 420 ? 26.016 1.465 -21.75 1 54.28 420 ASN B O 1
ATOM 9285 N N . ARG B 1 421 ? 26.688 3.055 -23.219 1 56.44 421 ARG B N 1
ATOM 9286 C CA . ARG B 1 421 ? 25.453 3.824 -23.281 1 56.44 421 ARG B CA 1
ATOM 9287 C C . ARG B 1 421 ? 24.281 2.949 -23.734 1 56.44 421 ARG B C 1
ATOM 9289 O O . ARG B 1 421 ? 23.156 3.137 -23.281 1 56.44 421 ARG B O 1
ATOM 9296 N N . TRP B 1 422 ? 24.688 2.043 -24.5 1 56.5 422 TRP B N 1
ATOM 9297 C CA . TRP B 1 422 ? 23.594 1.27 -25.094 1 56.5 422 TRP B CA 1
ATOM 9298 C C . TRP B 1 422 ? 22.953 0.361 -24.062 1 56.5 422 TRP B C 1
ATOM 9300 O O . TRP B 1 422 ? 21.719 0.189 -24.062 1 56.5 422 TRP B O 1
ATOM 9310 N N . LEU B 1 423 ? 23.641 -0.231 -23.172 1 56.03 423 LEU B N 1
ATOM 9311 C CA . LEU B 1 423 ? 23.094 -1.146 -22.172 1 56.03 423 LEU B CA 1
ATOM 9312 C C . LEU B 1 423 ? 22.281 -0.388 -21.141 1 56.03 423 LEU B C 1
ATOM 9314 O O . LEU B 1 423 ? 21.25 -0.875 -20.672 1 56.03 423 LEU B O 1
ATOM 9318 N N . ILE B 1 424 ? 22.766 0.802 -20.953 1 57.84 424 ILE B N 1
ATOM 9319 C CA . ILE B 1 424 ? 22.062 1.626 -19.969 1 57.84 424 ILE B CA 1
ATOM 9320 C C . ILE B 1 424 ? 20.719 2.066 -20.547 1 57.84 424 ILE B C 1
ATOM 9322 O O . ILE B 1 424 ? 19.703 2.09 -19.828 1 57.84 424 ILE B O 1
ATOM 9326 N N . LYS B 1 425 ? 20.812 2.293 -21.844 1 57.16 425 LYS B N 1
ATOM 9327 C CA . LYS B 1 425 ? 19.562 2.688 -22.484 1 57.16 425 LYS B CA 1
ATOM 9328 C C . LYS B 1 425 ? 18.562 1.535 -22.5 1 57.16 425 LYS B C 1
ATOM 9330 O O . LYS B 1 425 ? 17.359 1.744 -22.297 1 57.16 425 LYS B O 1
ATOM 9335 N N . CYS B 1 426 ? 19.016 0.398 -22.734 1 56.62 426 CYS B N 1
ATOM 9336 C CA . CYS B 1 426 ? 18.141 -0.77 -22.75 1 56.62 426 CYS B CA 1
ATOM 9337 C C . CYS B 1 426 ? 17.562 -1.026 -21.359 1 56.62 426 CYS B C 1
ATOM 9339 O O . CYS B 1 426 ? 16.391 -1.38 -21.234 1 56.62 426 CYS B O 1
ATOM 9341 N N . ALA B 1 427 ? 18.422 -0.878 -20.453 1 54.94 427 ALA B N 1
ATOM 9342 C CA . ALA B 1 427 ? 17.984 -1.105 -19.078 1 54.94 427 ALA B CA 1
ATOM 9343 C C . ALA B 1 427 ? 16.922 -0.081 -18.656 1 54.94 427 ALA B C 1
ATOM 9345 O O . ALA B 1 427 ? 15.992 -0.406 -17.922 1 54.94 427 ALA B O 1
ATOM 9346 N N . SER B 1 428 ? 17.172 1.085 -19.156 1 53.72 428 SER B N 1
ATOM 9347 C CA . SER B 1 428 ? 16.203 2.133 -18.844 1 53.72 428 SER B CA 1
ATOM 9348 C C . SER B 1 428 ? 14.836 1.81 -19.453 1 53.72 428 SER B C 1
ATOM 9350 O O . SER B 1 428 ? 13.797 2.201 -18.906 1 53.72 428 SER B O 1
ATOM 9352 N N . TRP B 1 429 ? 15 1.205 -20.594 1 50.12 429 TRP B N 1
ATOM 9353 C CA . TRP B 1 429 ? 13.75 0.827 -21.25 1 50.12 429 TRP B CA 1
ATOM 9354 C C . TRP B 1 429 ? 12.945 -0.133 -20.375 1 50.12 429 TRP B C 1
ATOM 9356 O O . TRP B 1 429 ? 11.719 -0.085 -20.359 1 50.12 429 TRP B O 1
ATOM 9366 N N . PHE B 1 430 ? 13.703 -1.033 -19.891 1 47.53 430 PHE B N 1
ATOM 9367 C CA . PHE B 1 430 ? 12.984 -2.018 -19.094 1 47.53 430 PHE B CA 1
ATOM 9368 C C . PHE B 1 430 ? 12.766 -1.5 -17.672 1 47.53 430 PHE B C 1
ATOM 9370 O O . PHE B 1 430 ? 12.492 -2.279 -16.75 1 47.53 430 PHE B O 1
ATOM 9377 N N . SER B 1 431 ? 12.625 -0.186 -17.594 1 47.62 431 SER B N 1
ATOM 9378 C CA . SER B 1 431 ? 12.328 0.49 -16.328 1 47.62 431 SER B CA 1
ATOM 9379 C C . SER B 1 431 ? 13.312 0.085 -15.242 1 47.62 431 SER B C 1
ATOM 9381 O O . SER B 1 431 ? 12.977 0.11 -14.055 1 47.62 431 SER B O 1
ATOM 9383 N N . CYS B 1 432 ? 14.312 -0.637 -15.648 1 47.06 432 CYS B N 1
ATOM 9384 C CA . CYS B 1 432 ? 15.344 -0.903 -14.648 1 47.06 432 CYS B CA 1
ATOM 9385 C C . CYS B 1 432 ? 16.156 0.353 -14.352 1 47.06 432 CYS B C 1
ATOM 9387 O O . CYS B 1 432 ? 16.625 1.022 -15.273 1 47.06 432 CYS B O 1
ATOM 9389 N N . ASN B 1 433 ? 15.789 1.028 -13.445 1 46.88 433 ASN B N 1
ATOM 9390 C CA . ASN B 1 433 ? 16.531 2.232 -13.07 1 46.88 433 ASN B CA 1
ATOM 9391 C C . ASN B 1 433 ? 18.016 2.115 -13.406 1 46.88 433 ASN B C 1
ATOM 9393 O O . ASN B 1 433 ? 18.672 1.158 -12.992 1 46.88 433 ASN B O 1
ATOM 9397 N N . GLU B 1 434 ? 18.469 2.672 -14.562 1 48.44 434 GLU B N 1
ATOM 9398 C CA . GLU B 1 434 ? 19.844 2.777 -15.047 1 48.44 434 GLU B CA 1
ATOM 9399 C C . GLU B 1 434 ? 20.844 2.711 -13.898 1 48.44 434 GLU B C 1
ATOM 9401 O O . GLU B 1 434 ? 21.938 2.146 -14.047 1 48.44 434 GLU B O 1
ATOM 9406 N N . GLU B 1 435 ? 20.516 3.52 -13.016 1 48.28 435 GLU B N 1
ATOM 9407 C CA . GLU B 1 435 ? 21.516 3.857 -12.008 1 48.28 435 GLU B CA 1
ATOM 9408 C C . GLU B 1 435 ? 21.797 2.67 -11.086 1 48.28 435 GLU B C 1
ATOM 9410 O O . GLU B 1 435 ? 22.688 2.727 -10.242 1 48.28 435 GLU B O 1
ATOM 9415 N N . TYR B 1 436 ? 20.953 1.635 -11.203 1 45.66 436 TYR B N 1
ATOM 9416 C CA . TYR B 1 436 ? 21.219 0.368 -10.531 1 45.66 436 TYR B CA 1
ATOM 9417 C C . TYR B 1 436 ? 22.609 -0.151 -10.859 1 45.66 436 TYR B C 1
ATOM 9419 O O . TYR B 1 436 ? 23.25 -0.795 -10.023 1 45.66 436 TYR B O 1
ATOM 9427 N N . PHE B 1 437 ? 22.922 0.061 -12.055 1 44 437 PHE B N 1
ATOM 9428 C CA . PHE B 1 437 ? 24.25 -0.385 -12.461 1 44 437 PHE B CA 1
ATOM 9429 C C . PHE B 1 437 ? 25.312 0.63 -12.055 1 44 437 PHE B C 1
ATOM 9431 O O . PHE B 1 437 ? 26.5 0.316 -12.039 1 44 437 PHE B O 1
ATOM 9438 N N . LEU B 1 438 ? 24.891 1.727 -11.977 1 43.69 438 LEU B N 1
ATOM 9439 C CA . LEU B 1 438 ? 25.891 2.754 -11.68 1 43.69 438 LEU B CA 1
ATOM 9440 C C . LEU B 1 438 ? 26.141 2.836 -10.18 1 43.69 438 LEU B C 1
ATOM 9442 O O . LEU B 1 438 ? 27 3.602 -9.727 1 43.69 438 LEU B O 1
ATOM 9446 N N . CYS B 1 439 ? 25.156 2.564 -9.43 1 42.09 439 CYS B N 1
ATOM 9447 C CA . CYS B 1 439 ? 25.469 2.768 -8.016 1 42.09 439 CYS B CA 1
ATOM 9448 C C . CYS B 1 439 ? 26.688 1.97 -7.605 1 42.09 439 CYS B C 1
ATOM 9450 O O . CYS B 1 439 ? 26.609 0.755 -7.414 1 42.09 439 CYS B O 1
ATOM 9452 N N . GLU B 1 440 ? 27.703 2.084 -8.305 1 41.88 440 GLU B N 1
ATOM 9453 C CA . GLU B 1 440 ? 28.906 1.739 -7.555 1 41.88 440 GLU B CA 1
ATOM 9454 C C . GLU B 1 440 ? 28.734 2.031 -6.066 1 41.88 440 GLU B C 1
ATOM 9456 O O . GLU B 1 440 ? 28.453 3.17 -5.68 1 41.88 440 GLU B O 1
ATOM 9461 N N . GLN B 1 441 ? 28.078 1.158 -5.406 1 42 441 GLN B N 1
ATOM 9462 C CA . GLN B 1 441 ? 28.234 1.161 -3.955 1 42 441 GLN B CA 1
ATOM 9463 C C . GLN B 1 441 ? 29.578 1.745 -3.549 1 42 441 GLN B C 1
ATOM 9465 O O . GLN B 1 441 ? 30.625 1.124 -3.768 1 42 441 GLN B O 1
ATOM 9470 N N . GLY B 1 442 ? 29.844 2.84 -3.963 1 39.84 442 GLY B N 1
ATOM 9471 C CA . GLY B 1 442 ? 31.078 3.305 -3.346 1 39.84 442 GLY B CA 1
ATOM 9472 C C . GLY B 1 442 ? 31.391 2.592 -2.045 1 39.84 442 GLY B C 1
ATOM 9473 O O . GLY B 1 442 ? 30.484 2.123 -1.35 1 39.84 442 GLY B O 1
ATOM 9474 N N . ARG B 1 443 ? 32.469 1.817 -2.041 1 39.16 443 ARG B N 1
ATOM 9475 C CA . ARG B 1 443 ? 33.156 1.382 -0.824 1 39.16 443 ARG B CA 1
ATOM 9476 C C . ARG B 1 443 ? 32.812 2.311 0.343 1 39.16 443 ARG B C 1
ATOM 9478 O O . ARG B 1 443 ? 33.562 3.266 0.601 1 39.16 443 ARG B O 1
ATOM 9485 N N . GLY B 1 444 ? 31.688 2.912 0.355 1 45.28 444 GLY B N 1
ATOM 9486 C CA . GLY B 1 444 ? 31.547 3.91 1.403 1 45.28 444 GLY B CA 1
ATOM 9487 C C . GLY B 1 444 ? 31.859 3.371 2.787 1 45.28 444 GLY B C 1
ATOM 9488 O O . GLY B 1 444 ? 31.703 2.174 3.041 1 45.28 444 GLY B O 1
ATOM 9489 N N . ASP B 1 445 ? 32.594 4.043 3.432 1 47.75 445 ASP B N 1
ATOM 9490 C CA . ASP B 1 445 ? 33.188 4.062 4.766 1 47.75 445 ASP B CA 1
ATOM 9491 C C . ASP B 1 445 ? 32.125 3.885 5.84 1 47.75 445 ASP B C 1
ATOM 9493 O O . ASP B 1 445 ? 31.219 4.715 5.973 1 47.75 445 ASP B O 1
ATOM 9497 N N . ASN B 1 446 ? 31.75 2.576 6.152 1 53.41 446 ASN B N 1
ATOM 9498 C CA . ASN B 1 446 ? 31.141 2.316 7.453 1 53.41 446 ASN B CA 1
ATOM 9499 C C . ASN B 1 446 ? 31.297 3.508 8.391 1 53.41 446 ASN B C 1
ATOM 9501 O O . ASN B 1 446 ? 30.438 3.76 9.234 1 53.41 446 ASN B O 1
ATOM 9505 N N . MET B 1 447 ? 32.219 4.32 7.984 1 58.88 447 MET B N 1
ATOM 9506 C CA . MET B 1 447 ? 32.531 5.457 8.852 1 58.88 447 MET B CA 1
ATOM 9507 C C . MET B 1 447 ? 31.531 6.598 8.633 1 58.88 447 MET B C 1
ATOM 9509 O O . MET B 1 447 ? 31.281 7.387 9.539 1 58.88 447 MET B O 1
ATOM 9513 N N . LEU B 1 448 ? 30.797 6.434 7.43 1 70.44 448 LEU B N 1
ATOM 9514 C CA . LEU B 1 448 ? 29.906 7.547 7.137 1 70.44 448 LEU B CA 1
ATOM 9515 C C . LEU B 1 448 ? 28.641 7.461 7.984 1 70.44 448 LEU B C 1
ATOM 9517 O O . LEU B 1 448 ? 28.156 8.477 8.484 1 70.44 448 LEU B O 1
ATOM 9521 N N . TYR B 1 449 ? 28.25 6.262 8.25 1 77.44 449 TYR B N 1
ATOM 9522 C CA . TYR B 1 449 ? 27.047 6.062 9.062 1 77.44 449 TYR B CA 1
ATOM 9523 C C . TYR B 1 449 ? 27.297 6.488 10.508 1 77.44 449 TYR B C 1
ATOM 9525 O O . TYR B 1 449 ? 26.484 7.211 11.094 1 77.44 449 TYR B O 1
ATOM 9533 N N . ASN B 1 450 ? 28.406 6.09 10.922 1 70.5 450 ASN B N 1
ATOM 9534 C CA . ASN B 1 450 ? 28.688 6.395 12.32 1 70.5 450 ASN B CA 1
ATOM 9535 C C . ASN B 1 450 ? 28.844 7.895 12.547 1 70.5 450 ASN B C 1
ATOM 9537 O O . ASN B 1 450 ? 28.375 8.422 13.555 1 70.5 450 ASN B O 1
ATOM 9541 N N . LYS B 1 451 ? 29.344 8.484 11.633 1 73.19 451 LYS B N 1
ATOM 9542 C CA . LYS B 1 451 ? 29.562 9.922 11.758 1 73.19 451 LYS B CA 1
ATOM 9543 C C . LYS B 1 451 ? 28.25 10.688 11.641 1 73.19 451 LYS B C 1
ATOM 9545 O O . LYS B 1 451 ? 27.953 11.562 12.461 1 73.19 451 LYS B O 1
ATOM 9550 N N . VAL B 1 452 ? 27.484 10.281 10.766 1 80 452 VAL B N 1
ATOM 9551 C CA . VAL B 1 452 ? 26.25 11.016 10.516 1 80 452 VAL B CA 1
ATOM 9552 C C . VAL B 1 452 ? 25.219 10.688 11.602 1 80 452 VAL B C 1
ATOM 9554 O O . VAL B 1 452 ? 24.609 11.586 12.18 1 80 452 VAL B O 1
ATOM 9557 N N . ALA B 1 453 ? 25.094 9.445 11.906 1 79.19 453 ALA B N 1
ATOM 9558 C CA . ALA B 1 453 ? 24.125 9.016 12.906 1 79.19 453 ALA B CA 1
ATOM 9559 C C . ALA B 1 453 ? 24.484 9.555 14.289 1 79.19 453 ALA B C 1
ATOM 9561 O O . ALA B 1 453 ? 23.609 9.969 15.055 1 79.19 453 ALA B O 1
ATOM 9562 N N . GLY B 1 454 ? 25.797 9.477 14.539 1 73.12 454 GLY B N 1
ATOM 9563 C CA . GLY B 1 454 ? 26.234 9.992 15.828 1 73.12 454 GLY B CA 1
ATOM 9564 C C . GLY B 1 454 ? 25.906 11.461 16.031 1 73.12 454 GLY B C 1
ATOM 9565 O O . GLY B 1 454 ? 25.422 11.852 17.094 1 73.12 454 GLY B O 1
ATOM 9566 N N . TYR B 1 455 ? 26.062 12.18 15.047 1 74.5 455 TYR B N 1
ATOM 9567 C CA . TYR B 1 455 ? 25.812 13.609 15.141 1 74.5 455 TYR B CA 1
ATOM 9568 C C . TYR B 1 455 ? 24.328 13.898 15.203 1 74.5 455 TYR B C 1
ATOM 9570 O O . TYR B 1 455 ? 23.891 14.844 15.859 1 74.5 455 TYR B O 1
ATOM 9578 N N . LEU B 1 456 ? 23.625 13.148 14.555 1 79.31 456 LEU B N 1
ATOM 9579 C CA . LEU B 1 456 ? 22.172 13.32 14.602 1 79.31 456 LEU B CA 1
ATOM 9580 C C . LEU B 1 456 ? 21.641 13.086 16.016 1 79.31 456 LEU B C 1
ATOM 9582 O O . LEU B 1 456 ? 20.766 13.805 16.484 1 79.31 456 LEU B O 1
ATOM 9586 N N . ILE B 1 457 ? 22.234 12.102 16.594 1 72.88 457 ILE B N 1
ATOM 9587 C CA . ILE B 1 457 ? 21.812 11.781 17.953 1 72.88 457 ILE B CA 1
ATOM 9588 C C . ILE B 1 457 ? 22.188 12.922 18.891 1 72.88 457 ILE B C 1
ATOM 9590 O O . ILE B 1 457 ? 21.406 13.305 19.766 1 72.88 457 ILE B O 1
ATOM 9594 N N . ILE B 1 458 ? 23.266 13.539 18.562 1 67.94 458 ILE B N 1
ATOM 9595 C CA . ILE B 1 458 ? 23.719 14.648 19.391 1 67.94 458 ILE B CA 1
ATOM 9596 C C . ILE B 1 458 ? 22.812 15.859 19.203 1 67.94 458 ILE B C 1
ATOM 9598 O O . ILE B 1 458 ? 22.422 16.516 20.172 1 67.94 458 ILE B O 1
ATOM 9602 N N . ASP B 1 459 ? 22.469 16.094 18.047 1 71.06 459 ASP B N 1
ATOM 9603 C CA . ASP B 1 459 ? 21.641 17.25 17.734 1 71.06 459 ASP B CA 1
ATOM 9604 C C . ASP B 1 459 ? 20.219 17.062 18.25 1 71.06 459 ASP B C 1
ATOM 9606 O O . ASP B 1 459 ? 19.578 18.016 18.719 1 71.06 459 ASP B O 1
ATOM 9610 N N . LEU B 1 460 ? 19.734 15.891 18.188 1 70.69 460 LEU B N 1
ATOM 9611 C CA . LEU B 1 460 ? 18.359 15.609 18.578 1 70.69 460 LEU B CA 1
ATOM 9612 C C . LEU B 1 460 ? 18.234 15.477 20.094 1 70.69 460 LEU B C 1
ATOM 9614 O O . LEU B 1 460 ? 17.266 15.953 20.688 1 70.69 460 LEU B O 1
ATOM 9618 N N . VAL B 1 461 ? 19.172 14.836 20.656 1 63.09 461 VAL B N 1
ATOM 9619 C CA . VAL B 1 461 ? 19.031 14.461 22.062 1 63.09 461 VAL B CA 1
ATOM 9620 C C . VAL B 1 461 ? 19.656 15.539 22.953 1 63.09 461 VAL B C 1
ATOM 9622 O O . VAL B 1 461 ? 19.094 15.891 24 1 63.09 461 VAL B O 1
ATOM 9625 N N . ILE B 1 462 ? 20.703 16.047 22.375 1 55.97 462 ILE B N 1
ATOM 9626 C CA . ILE B 1 462 ? 21.453 16.922 23.266 1 55.97 462 ILE B CA 1
ATOM 9627 C C . ILE B 1 462 ? 21.031 18.375 23.047 1 55.97 462 ILE B C 1
ATOM 9629 O O . ILE B 1 462 ? 20.75 19.094 24.016 1 55.97 462 ILE B O 1
ATOM 9633 N N . ASN B 1 463 ? 20.875 18.688 21.828 1 61.44 463 ASN B N 1
ATOM 9634 C CA . ASN B 1 463 ? 20.688 20.109 21.562 1 61.44 463 ASN B CA 1
ATOM 9635 C C . ASN B 1 463 ? 19.203 20.484 21.562 1 61.44 463 ASN B C 1
ATOM 9637 O O . ASN B 1 463 ? 18.859 21.641 21.812 1 61.44 463 ASN B O 1
ATOM 9641 N N . ASN B 1 464 ? 18.359 19.562 21.281 1 61.03 464 ASN B N 1
ATOM 9642 C CA . ASN B 1 464 ? 16.922 19.844 21.234 1 61.03 464 ASN B CA 1
ATOM 9643 C C . ASN B 1 464 ? 16.125 18.844 22.062 1 61.03 464 ASN B C 1
ATOM 9645 O O . ASN B 1 464 ? 15.43 18 21.516 1 61.03 464 ASN B O 1
ATOM 9649 N N . PRO B 1 465 ? 16.281 19.031 23.328 1 56.81 465 PRO B N 1
ATOM 9650 C CA . PRO B 1 465 ? 15.648 18.031 24.188 1 56.81 465 PRO B CA 1
ATOM 9651 C C . PRO B 1 465 ? 14.133 18.219 24.297 1 56.81 465 PRO B C 1
ATOM 9653 O O . PRO B 1 465 ? 13.453 17.438 24.953 1 56.81 465 PRO B O 1
ATOM 9656 N N . GLU B 1 466 ? 13.648 19.188 23.453 1 59.47 466 GLU B N 1
ATOM 9657 C CA . GLU B 1 466 ? 12.234 19.5 23.656 1 59.47 466 GLU B CA 1
ATOM 9658 C C . GLU B 1 466 ? 11.352 18.375 23.094 1 59.47 466 GLU B C 1
ATOM 9660 O O . GLU B 1 466 ? 11.555 17.922 21.969 1 59.47 466 GLU B O 1
ATOM 9665 N N . LYS B 1 467 ? 10.492 17.891 24.062 1 63.62 467 LYS B N 1
ATOM 9666 C CA . LYS B 1 467 ? 9.445 16.953 23.656 1 63.62 467 LYS B CA 1
ATOM 9667 C C . LYS B 1 467 ? 8.406 17.641 22.781 1 63.62 467 LYS B C 1
ATOM 9669 O O . LYS B 1 467 ? 8.055 18.797 23.016 1 63.62 467 LYS B O 1
ATOM 9674 N N . GLY B 1 468 ? 8.031 17.047 21.719 1 66.94 468 GLY B N 1
ATOM 9675 C CA . GLY B 1 468 ? 6.992 17.578 20.859 1 66.94 468 GLY B CA 1
ATOM 9676 C C . GLY B 1 468 ? 7.516 18.562 19.828 1 66.94 468 GLY B C 1
ATOM 9677 O O . GLY B 1 468 ? 6.812 19.5 19.453 1 66.94 468 GLY B O 1
ATOM 9678 N N . LEU B 1 469 ? 8.75 18.406 19.531 1 76.38 469 LEU B N 1
ATOM 9679 C CA . LEU B 1 469 ? 9.336 19.25 18.5 1 76.38 469 LEU B CA 1
ATOM 9680 C C . LEU B 1 469 ? 8.602 19.094 17.172 1 76.38 469 LEU B C 1
ATOM 9682 O O . LEU B 1 469 ? 8.312 17.969 16.75 1 76.38 469 LEU B O 1
ATOM 9686 N N . ASP B 1 470 ? 8.133 20.25 16.672 1 79.56 470 ASP B N 1
ATOM 9687 C CA . ASP B 1 470 ? 7.555 20.234 15.328 1 79.56 470 ASP B CA 1
ATOM 9688 C C . ASP B 1 470 ? 8.609 20.516 14.266 1 79.56 470 ASP B C 1
ATOM 9690 O O . ASP B 1 470 ? 8.992 21.672 14.055 1 79.56 470 ASP B O 1
ATOM 9694 N N . VAL B 1 471 ? 8.984 19.516 13.609 1 85.19 471 VAL B N 1
ATOM 9695 C CA . VAL B 1 471 ? 10.078 19.594 12.641 1 85.19 471 VAL B CA 1
ATOM 9696 C C . VAL B 1 471 ? 9.617 20.344 11.398 1 85.19 471 VAL B C 1
ATOM 9698 O O . VAL B 1 471 ? 10.438 20.844 10.625 1 85.19 471 VAL B O 1
ATOM 9701 N N . SER B 1 472 ? 8.305 20.562 11.211 1 80.62 472 SER B N 1
ATOM 9702 C CA . SER B 1 472 ? 7.801 21.266 10.031 1 80.62 472 SER B CA 1
ATOM 9703 C C . SER B 1 472 ? 8.07 22.766 10.109 1 80.62 472 SER B C 1
ATOM 9705 O O . SER B 1 472 ? 7.996 23.469 9.102 1 80.62 472 SER B O 1
ATOM 9707 N N . THR B 1 473 ? 8.469 23.234 11.25 1 80.12 473 THR B N 1
ATOM 9708 C CA . THR B 1 473 ? 8.656 24.656 11.461 1 80.12 473 THR B CA 1
ATOM 9709 C C . THR B 1 473 ? 9.984 25.125 10.883 1 80.12 473 THR B C 1
ATOM 9711 O O . THR B 1 473 ? 10.281 26.328 10.883 1 80.12 473 THR B O 1
ATOM 9714 N N . TYR B 1 474 ? 10.812 24.234 10.359 1 83.75 474 TYR B N 1
ATOM 9715 C CA . TYR B 1 474 ? 12.102 24.641 9.812 1 83.75 474 TYR B CA 1
ATOM 9716 C C . TYR B 1 474 ? 11.906 25.531 8.586 1 83.75 474 TYR B C 1
ATOM 9718 O O . TYR B 1 474 ? 12.805 26.281 8.203 1 83.75 474 TYR B O 1
ATOM 9726 N N . ARG B 1 475 ? 10.672 25.547 7.988 1 82.56 475 ARG B N 1
ATOM 9727 C CA . ARG B 1 475 ? 10.391 26.344 6.793 1 82.56 475 ARG B CA 1
ATOM 9728 C C . ARG B 1 475 ? 9.633 27.609 7.145 1 82.56 475 ARG B C 1
ATOM 9730 O O . ARG B 1 475 ? 9.289 28.406 6.258 1 82.56 475 ARG B O 1
ATOM 9737 N N . ASN B 1 476 ? 9.258 27.734 8.398 1 78.88 476 ASN B N 1
ATOM 9738 C CA . ASN B 1 476 ? 8.609 28.969 8.828 1 78.88 476 ASN B CA 1
ATOM 9739 C C . ASN B 1 476 ? 9.617 30.109 8.984 1 78.88 476 ASN B C 1
ATOM 9741 O O . ASN B 1 476 ? 10.336 30.172 9.977 1 78.88 476 ASN B O 1
ATOM 9745 N N . LEU B 1 477 ? 9.672 30.922 7.984 1 76.81 477 LEU B N 1
ATOM 9746 C CA . LEU B 1 477 ? 10.695 31.953 7.973 1 76.81 477 LEU B CA 1
ATOM 9747 C C . LEU B 1 477 ? 10.141 33.281 8.484 1 76.81 477 LEU B C 1
ATOM 9749 O O . LEU B 1 477 ? 10.898 34.219 8.742 1 76.81 477 LEU B O 1
ATOM 9753 N N . ASP B 1 478 ? 8.648 33.469 8.43 1 66.12 478 ASP B N 1
ATOM 9754 C CA . ASP B 1 478 ? 8.047 34.719 8.867 1 66.12 478 ASP B CA 1
ATOM 9755 C C . ASP B 1 478 ? 7.906 34.781 10.391 1 66.12 478 ASP B C 1
ATOM 9757 O O . ASP B 1 478 ? 7.758 35.844 10.977 1 66.12 478 ASP B O 1
ATOM 9761 N N . ILE B 1 479 ? 7.559 33.625 10.906 1 53.53 479 ILE B N 1
ATOM 9762 C CA . ILE B 1 479 ? 7.094 33.625 12.289 1 53.53 479 ILE B CA 1
ATOM 9763 C C . ILE B 1 479 ? 8.18 34.219 13.195 1 53.53 479 ILE B C 1
ATOM 9765 O O . ILE B 1 479 ? 9.359 33.875 13.039 1 53.53 479 ILE B O 1
ATOM 9769 N N . SER B 1 480 ? 7.801 35.062 13.938 1 48.66 480 SER B N 1
ATOM 9770 C CA . SER B 1 480 ? 8.656 35.562 15.008 1 48.66 480 SER B CA 1
ATOM 9771 C C . SER B 1 480 ? 9.641 34.5 15.469 1 48.66 480 SER B C 1
ATOM 9773 O O . SER B 1 480 ? 9.391 33.281 15.32 1 48.66 480 SER B O 1
ATOM 9775 N N . SER B 1 481 ? 11 34.938 15.758 1 48.47 481 SER B N 1
ATOM 9776 C CA . SER B 1 481 ? 12.289 34.344 16.109 1 48.47 481 SER B CA 1
ATOM 9777 C C . SER B 1 481 ? 12.102 32.969 16.75 1 48.47 481 SER B C 1
ATOM 9779 O O . SER B 1 481 ? 12.938 32.094 16.562 1 48.47 481 SER B O 1
ATOM 9781 N N . SER B 1 482 ? 11.055 32.719 17.578 1 52.06 482 SER B N 1
ATOM 9782 C CA . SER B 1 482 ? 11.141 31.703 18.609 1 52.06 482 SER B CA 1
ATOM 9783 C C . SER B 1 482 ? 10.617 30.359 18.109 1 52.06 482 SER B C 1
ATOM 9785 O O . SER B 1 482 ? 10.812 29.328 18.75 1 52.06 482 SER B O 1
ATOM 9787 N N . SER B 1 483 ? 10.211 30.312 16.625 1 62.75 483 SER B N 1
ATOM 9788 C CA . SER B 1 483 ? 9.445 29.078 16.453 1 62.75 483 SER B CA 1
ATOM 9789 C C . SER B 1 483 ? 10.141 28.125 15.492 1 62.75 483 SER B C 1
ATOM 9791 O O . SER B 1 483 ? 9.75 26.953 15.375 1 62.75 483 SER B O 1
ATOM 9793 N N . ASN B 1 484 ? 11.273 28.562 14.797 1 75.5 484 ASN B N 1
ATOM 9794 C CA . ASN B 1 484 ? 11.984 27.641 13.914 1 75.5 484 ASN B CA 1
ATOM 9795 C C . ASN B 1 484 ? 13.039 26.844 14.672 1 75.5 484 ASN B C 1
ATOM 9797 O O . ASN B 1 484 ? 14.016 27.406 15.172 1 75.5 484 ASN B O 1
ATOM 9801 N N . TRP B 1 485 ? 12.969 25.641 14.758 1 76 485 TRP B N 1
ATOM 9802 C CA . TRP B 1 485 ? 13.836 24.812 15.594 1 76 485 TRP B CA 1
ATOM 9803 C C . TRP B 1 485 ? 15.203 24.625 14.953 1 76 485 TRP B C 1
ATOM 9805 O O . TRP B 1 485 ? 16.203 24.406 15.648 1 76 485 TRP B O 1
ATOM 9815 N N . ALA B 1 486 ? 15.203 24.719 13.562 1 77.5 486 ALA B N 1
ATOM 9816 C CA . ALA B 1 486 ? 16.453 24.422 12.859 1 77.5 486 ALA B CA 1
ATOM 9817 C C . ALA B 1 486 ? 17.328 25.656 12.742 1 77.5 486 ALA B C 1
ATOM 9819 O O . ALA B 1 486 ? 18.547 25.578 12.883 1 77.5 486 ALA B O 1
ATOM 9820 N N . LEU B 1 487 ? 16.641 26.797 12.438 1 78.69 487 LEU B N 1
ATOM 9821 C CA . LEU B 1 487 ? 17.391 28.031 12.227 1 78.69 487 LEU B CA 1
ATOM 9822 C C . LEU B 1 487 ? 17.312 28.938 13.461 1 78.69 487 LEU B C 1
ATOM 9824 O O . LEU B 1 487 ? 16.328 29.641 13.656 1 78.69 487 LEU B O 1
ATOM 9828 N N . ASP B 1 488 ? 18.312 28.719 14.375 1 67.94 488 ASP B N 1
ATOM 9829 C CA . ASP B 1 488 ? 18.359 29.484 15.617 1 67.94 488 ASP B CA 1
ATOM 9830 C C . ASP B 1 488 ? 18.203 30.984 15.344 1 67.94 488 ASP B C 1
ATOM 9832 O O . ASP B 1 488 ? 18.484 31.453 14.234 1 67.94 488 ASP B O 1
ATOM 9836 N N . LYS B 1 489 ? 17.719 31.625 16.25 1 62.88 489 LYS B N 1
ATOM 9837 C CA . LYS B 1 489 ? 17.484 33.062 16.156 1 62.88 489 LYS B CA 1
ATOM 9838 C C . LYS B 1 489 ? 18.781 33.812 15.797 1 62.88 489 LYS B C 1
ATOM 9840 O O . LYS B 1 489 ? 18.75 34.75 15.023 1 62.88 489 LYS B O 1
ATOM 9845 N N . LEU B 1 490 ? 19.859 33.188 16.328 1 61.03 490 LEU B N 1
ATOM 9846 C CA . LEU B 1 490 ? 21.156 33.844 16.078 1 61.03 490 LEU B CA 1
ATOM 9847 C C . LEU B 1 490 ? 21.516 33.781 14.594 1 61.03 490 LEU B C 1
ATOM 9849 O O . LEU B 1 490 ? 22 34.75 14.031 1 61.03 490 LEU B O 1
ATOM 9853 N N . LEU B 1 491 ? 21.219 32.656 14.039 1 72.12 491 LEU B N 1
ATOM 9854 C CA . LEU B 1 491 ? 21.5 32.5 12.625 1 72.12 491 LEU B CA 1
ATOM 9855 C C . LEU B 1 491 ? 20.562 33.344 11.773 1 72.12 491 LEU B C 1
ATOM 9857 O O . LEU B 1 491 ? 20.969 33.938 10.773 1 72.12 491 LEU B O 1
ATOM 9861 N N . GLN B 1 492 ? 19.375 33.438 12.273 1 68.62 492 GLN B N 1
ATOM 9862 C CA . GLN B 1 492 ? 18.391 34.219 11.547 1 68.62 492 GLN B CA 1
ATOM 9863 C C . GLN B 1 492 ? 18.734 35.719 11.625 1 68.62 492 GLN B C 1
ATOM 9865 O O . GLN B 1 492 ? 18.609 36.438 10.633 1 68.62 492 GLN B O 1
ATOM 9870 N N . ASP B 1 493 ? 19.125 36.031 12.828 1 60.94 493 ASP B N 1
ATOM 9871 C CA . ASP B 1 493 ? 19.469 37.438 13.031 1 60.94 493 ASP B CA 1
ATOM 9872 C C . ASP B 1 493 ? 20.766 37.781 12.297 1 60.94 493 ASP B C 1
ATOM 9874 O O . ASP B 1 493 ? 20.859 38.875 11.711 1 60.94 493 ASP B O 1
ATOM 9878 N N . HIS B 1 494 ? 21.734 36.844 12.523 1 60.31 494 HIS B N 1
ATOM 9879 C CA . HIS B 1 494 ? 23.031 37.094 11.922 1 60.31 494 HIS B CA 1
ATOM 9880 C C . HIS B 1 494 ? 22.938 37.125 10.406 1 60.31 494 HIS B C 1
ATOM 9882 O O . HIS B 1 494 ? 23.672 37.875 9.75 1 60.31 494 HIS B O 1
ATOM 9888 N N . LEU B 1 495 ? 22.078 36.188 9.992 1 58.59 495 LEU B N 1
ATOM 9889 C CA . LEU B 1 495 ? 21.969 36.031 8.547 1 58.59 495 LEU B CA 1
ATOM 9890 C C . LEU B 1 495 ? 20.75 36.781 8.008 1 58.59 495 LEU B C 1
ATOM 9892 O O . LEU B 1 495 ? 20.625 37 6.801 1 58.59 495 LEU B O 1
ATOM 9896 N N . THR B 1 496 ? 19.672 36.938 8.945 1 54.22 496 THR B N 1
ATOM 9897 C CA . THR B 1 496 ? 18.266 37.188 8.641 1 54.22 496 THR B CA 1
ATOM 9898 C C . THR B 1 496 ? 18.141 38.344 7.664 1 54.22 496 THR B C 1
ATOM 9900 O O . THR B 1 496 ? 17.266 38.344 6.801 1 54.22 496 THR B O 1
ATOM 9903 N N . ALA B 1 497 ? 18.328 39.625 8.172 1 56.91 497 ALA B N 1
ATOM 9904 C CA . ALA B 1 497 ? 17.609 40.625 7.398 1 56.91 497 ALA B CA 1
ATOM 9905 C C . ALA B 1 497 ? 17.812 40.438 5.898 1 56.91 497 ALA B C 1
ATOM 9907 O O . ALA B 1 497 ? 16.844 40.312 5.141 1 56.91 497 ALA B O 1
ATOM 9908 N N . PRO B 1 498 ? 19.031 40.062 5.414 1 61.12 498 PRO B N 1
ATOM 9909 C CA . PRO B 1 498 ? 19.281 40.094 3.971 1 61.12 498 PRO B CA 1
ATOM 9910 C C . PRO B 1 498 ? 19.031 38.75 3.305 1 61.12 498 PRO B C 1
ATOM 9912 O O . PRO B 1 498 ? 18.625 38.688 2.145 1 61.12 498 PRO B O 1
ATOM 9915 N N . LEU B 1 499 ? 19.125 37.656 4.117 1 69.06 499 LEU B N 1
ATOM 9916 C CA . LEU B 1 499 ? 19.078 36.375 3.42 1 69.06 499 LEU B CA 1
ATOM 9917 C C . LEU B 1 499 ? 17.688 35.781 3.459 1 69.06 499 LEU B C 1
ATOM 9919 O O . LEU B 1 499 ? 17.297 35.062 2.547 1 69.06 499 LEU B O 1
ATOM 9923 N N . PHE B 1 500 ? 16.984 36.156 4.547 1 74.19 500 PHE B N 1
ATOM 9924 C CA . PHE B 1 500 ? 15.656 35.531 4.668 1 74.19 500 PHE B CA 1
ATOM 9925 C C . PHE B 1 500 ? 14.562 36.562 4.41 1 74.19 500 PHE B C 1
ATOM 9927 O O . PHE B 1 500 ? 13.414 36.375 4.789 1 74.19 500 PHE B O 1
ATOM 9934 N N . GLY B 1 501 ? 15.156 37.688 3.885 1 69.81 501 GLY B N 1
ATOM 9935 C CA . GLY B 1 501 ? 14.195 38.719 3.504 1 69.81 501 GLY B CA 1
ATOM 9936 C C . GLY B 1 501 ? 13.414 38.344 2.254 1 69.81 501 GLY B C 1
ATOM 9937 O O . GLY B 1 501 ? 13.812 37.469 1.489 1 69.81 501 GLY B O 1
ATOM 9938 N N . LYS B 1 502 ? 12.297 39 2.139 1 72.5 502 LYS B N 1
ATOM 9939 C CA . LYS B 1 502 ? 11.477 38.781 0.95 1 72.5 502 LYS B CA 1
ATOM 9940 C C . LYS B 1 502 ? 12.258 39.125 -0.319 1 72.5 502 LYS B C 1
ATOM 9942 O O . LYS B 1 502 ? 12.961 40.125 -0.377 1 72.5 502 LYS B O 1
ATOM 9947 N N . GLY B 1 503 ? 12.266 38.156 -1.259 1 70 503 GLY B N 1
ATOM 9948 C CA . GLY B 1 503 ? 12.938 38.375 -2.527 1 70 503 GLY B CA 1
ATOM 9949 C C . GLY B 1 503 ? 14.289 37.688 -2.619 1 70 503 GLY B C 1
ATOM 9950 O O . GLY B 1 503 ? 14.883 37.625 -3.693 1 70 503 GLY B O 1
ATOM 9951 N N . THR B 1 504 ? 14.734 37.219 -1.522 1 83.25 504 THR B N 1
ATOM 9952 C CA . THR B 1 504 ? 16 36.5 -1.565 1 83.25 504 THR B CA 1
ATOM 9953 C C . THR B 1 504 ? 15.789 35.094 -2.088 1 83.25 504 THR B C 1
ATOM 9955 O O . THR B 1 504 ? 14.711 34.5 -1.916 1 83.25 504 THR B O 1
ATOM 9958 N N . GLN B 1 505 ? 16.781 34.562 -2.676 1 87.69 505 GLN B N 1
ATOM 9959 C CA . GLN B 1 505 ? 16.688 33.25 -3.252 1 87.69 505 GLN B CA 1
ATOM 9960 C C . GLN B 1 505 ? 16.656 32.188 -2.162 1 87.69 505 GLN B C 1
ATOM 9962 O O . GLN B 1 505 ? 16.016 31.141 -2.324 1 87.69 505 GLN B O 1
ATOM 9967 N N . VAL B 1 506 ? 17.375 32.438 -1.09 1 89.25 506 VAL B N 1
ATOM 9968 C CA . VAL B 1 506 ? 17.391 31.5 0.021 1 89.25 506 VAL B CA 1
ATOM 9969 C C . VAL B 1 506 ? 15.969 31.312 0.56 1 89.25 506 VAL B C 1
ATOM 9971 O O . VAL B 1 506 ? 15.508 30.188 0.733 1 89.25 506 VAL B O 1
ATOM 9974 N N . ARG B 1 507 ? 15.305 32.375 0.762 1 86.31 507 ARG B N 1
ATOM 9975 C CA . ARG B 1 507 ? 13.938 32.344 1.284 1 86.31 507 ARG B CA 1
ATOM 9976 C C . ARG B 1 507 ? 12.984 31.719 0.267 1 86.31 507 ARG B C 1
ATOM 9978 O O . ARG B 1 507 ? 12.203 30.812 0.601 1 86.31 507 ARG B O 1
ATOM 9985 N N . GLU B 1 508 ? 13.086 32.125 -0.935 1 85.94 508 GLU B N 1
ATOM 9986 C CA . GLU B 1 508 ? 12.156 31.672 -1.968 1 85.94 508 GLU B CA 1
ATOM 9987 C C . GLU B 1 508 ? 12.32 30.172 -2.25 1 85.94 508 GLU B C 1
ATOM 9989 O O . GLU B 1 508 ? 11.336 29.469 -2.475 1 85.94 508 GLU B O 1
ATOM 9994 N N . THR B 1 509 ? 13.523 29.703 -2.258 1 89.94 509 THR B N 1
ATOM 9995 C CA . THR B 1 509 ? 13.773 28.312 -2.578 1 89.94 509 THR B CA 1
ATOM 9996 C C . THR B 1 509 ? 13.336 27.406 -1.429 1 89.94 509 THR B C 1
ATOM 9998 O O . THR B 1 509 ? 12.977 26.25 -1.646 1 89.94 509 THR B O 1
ATOM 10001 N N . LEU B 1 510 ? 13.336 27.891 -0.229 1 88.75 510 LEU B N 1
ATOM 10002 C CA . LEU B 1 510 ? 12.891 27.109 0.911 1 88.75 510 LEU B CA 1
ATOM 10003 C C . LEU B 1 510 ? 11.367 27.031 0.959 1 88.75 510 LEU B C 1
ATOM 10005 O O . LEU B 1 510 ? 10.797 26.094 1.515 1 88.75 510 LEU B O 1
ATOM 10009 N N . LEU B 1 511 ? 10.742 28.031 0.343 1 85.5 511 LEU B N 1
ATOM 10010 C CA . LEU B 1 511 ? 9.289 28.094 0.385 1 85.5 511 LEU B CA 1
ATOM 10011 C C . LEU B 1 511 ? 8.672 27.406 -0.821 1 85.5 511 LEU B C 1
ATOM 10013 O O . LEU B 1 511 ? 7.453 27.234 -0.894 1 85.5 511 LEU B O 1
ATOM 10017 N N . GLU B 1 512 ? 9.508 26.906 -1.696 1 86.75 512 GLU B N 1
ATOM 10018 C CA . GLU B 1 512 ? 9.023 26.141 -2.848 1 86.75 512 GLU B CA 1
ATOM 10019 C C . GLU B 1 512 ? 8.586 24.75 -2.443 1 86.75 512 GLU B C 1
ATOM 10021 O O . GLU B 1 512 ? 8.547 24.422 -1.255 1 86.75 512 GLU B O 1
ATOM 10026 N N . SER B 1 513 ? 8.07 24.047 -3.482 1 85.88 513 SER B N 1
ATOM 10027 C CA . SER B 1 513 ? 7.699 22.656 -3.184 1 85.88 513 SER B CA 1
ATOM 10028 C C . SER B 1 513 ? 8.875 21.891 -2.586 1 85.88 513 SER B C 1
ATOM 10030 O O . SER B 1 513 ? 10.031 22.156 -2.92 1 85.88 513 SER B O 1
ATOM 10032 N N . PHE B 1 514 ? 8.633 21.016 -1.746 1 89.44 514 PHE B N 1
ATOM 10033 C CA . PHE B 1 514 ? 9.664 20.328 -0.98 1 89.44 514 PHE B CA 1
ATOM 10034 C C . PHE B 1 514 ? 10.656 19.641 -1.908 1 89.44 514 PHE B C 1
ATOM 10036 O O . PHE B 1 514 ? 11.867 19.75 -1.727 1 89.44 514 PHE B O 1
ATOM 10043 N N . ASP B 1 515 ? 10.211 18.891 -2.881 1 87.88 515 ASP B N 1
ATOM 10044 C CA . ASP B 1 515 ? 11.086 18.172 -3.799 1 87.88 515 ASP B CA 1
ATOM 10045 C C . ASP B 1 515 ? 11.969 19.125 -4.59 1 87.88 515 ASP B C 1
ATOM 10047 O O . ASP B 1 515 ? 13.156 18.859 -4.785 1 87.88 515 ASP B O 1
ATOM 10051 N N . LYS B 1 516 ? 11.352 20.172 -5.031 1 89.12 516 LYS B N 1
ATOM 10052 C CA . LYS B 1 516 ? 12.125 21.156 -5.766 1 89.12 516 LYS B CA 1
ATOM 10053 C C . LYS B 1 516 ? 13.172 21.812 -4.871 1 89.12 516 LYS B C 1
ATOM 10055 O O . LYS B 1 516 ? 14.305 22.062 -5.301 1 89.12 516 LYS B O 1
ATOM 10060 N N . SER B 1 517 ? 12.75 22.125 -3.668 1 91.94 517 SER B N 1
ATOM 10061 C CA . SER B 1 517 ? 13.672 22.734 -2.715 1 91.94 517 SER B CA 1
ATOM 10062 C C . SER B 1 517 ? 14.875 21.828 -2.465 1 91.94 517 SER B C 1
ATOM 10064 O O . SER B 1 517 ? 16.016 22.281 -2.443 1 91.94 517 SER B O 1
ATOM 10066 N N . VAL B 1 518 ? 14.648 20.531 -2.311 1 93.38 518 VAL B N 1
ATOM 10067 C CA . VAL B 1 518 ? 15.719 19.578 -2.062 1 93.38 518 VAL B CA 1
ATOM 10068 C C . VAL B 1 518 ? 16.656 19.531 -3.266 1 93.38 518 VAL B C 1
ATOM 10070 O O . VAL B 1 518 ? 17.875 19.516 -3.107 1 93.38 518 VAL B O 1
ATOM 10073 N N . LEU B 1 519 ? 16.078 19.531 -4.387 1 93.44 519 LEU B N 1
ATOM 10074 C CA . LEU B 1 519 ? 16.891 19.453 -5.602 1 93.44 519 LEU B CA 1
ATOM 10075 C C . LEU B 1 519 ? 17.734 20.703 -5.773 1 93.44 519 LEU B C 1
ATOM 10077 O O . LEU B 1 519 ? 18.938 20.609 -6.043 1 93.44 519 LEU B O 1
ATOM 10081 N N . LEU B 1 520 ? 17.172 21.891 -5.598 1 94.69 520 LEU B N 1
ATOM 10082 C CA . LEU B 1 520 ? 17.875 23.156 -5.758 1 94.69 520 LEU B CA 1
ATOM 10083 C C . LEU B 1 520 ? 19 23.297 -4.734 1 94.69 520 LEU B C 1
ATOM 10085 O O . LEU B 1 520 ? 20.125 23.672 -5.074 1 94.69 520 LEU B O 1
ATOM 10089 N N . TRP B 1 521 ? 18.719 22.922 -3.555 1 96.38 521 TRP B N 1
ATOM 10090 C CA . TRP B 1 521 ? 19.703 23.031 -2.492 1 96.38 521 TRP B CA 1
ATOM 10091 C C . TRP B 1 521 ? 20.828 22 -2.689 1 96.38 521 TRP B C 1
ATOM 10093 O O . TRP B 1 521 ? 21.984 22.266 -2.344 1 96.38 521 TRP B O 1
ATOM 10103 N N . HIS B 1 522 ? 20.484 20.844 -3.195 1 96.25 522 HIS B N 1
ATOM 10104 C CA . HIS B 1 522 ? 21.516 19.844 -3.484 1 96.25 522 HIS B CA 1
ATOM 10105 C C . HIS B 1 522 ? 22.5 20.359 -4.535 1 96.25 522 HIS B C 1
ATOM 10107 O O . HIS B 1 522 ? 23.719 20.25 -4.359 1 96.25 522 HIS B O 1
ATOM 10113 N N . LEU B 1 523 ? 21.938 20.906 -5.555 1 95 523 LEU B N 1
ATOM 10114 C CA . LEU B 1 523 ? 22.781 21.453 -6.617 1 95 523 LEU B CA 1
ATOM 10115 C C . LEU B 1 523 ? 23.609 22.625 -6.109 1 95 523 LEU B C 1
ATOM 10117 O O . LEU B 1 523 ? 24.812 22.703 -6.371 1 95 523 LEU B O 1
ATOM 10121 N N . ALA B 1 524 ? 23 23.516 -5.395 1 95.44 524 ALA B N 1
ATOM 10122 C CA . ALA B 1 524 ? 23.688 24.688 -4.867 1 95.44 524 ALA B CA 1
ATOM 10123 C C . ALA B 1 524 ? 24.797 24.281 -3.887 1 95.44 524 ALA B C 1
ATOM 10125 O O . ALA B 1 524 ? 25.875 24.859 -3.891 1 95.44 524 ALA B O 1
ATOM 10126 N N . THR B 1 525 ? 24.484 23.297 -3.02 1 95.25 525 THR B N 1
ATOM 10127 C CA . THR B 1 525 ? 25.469 22.828 -2.049 1 95.25 525 THR B CA 1
ATOM 10128 C C . THR B 1 525 ? 26.672 22.219 -2.756 1 95.25 525 THR B C 1
ATOM 10130 O O . THR B 1 525 ? 27.812 22.453 -2.361 1 95.25 525 THR B O 1
ATOM 10133 N N . ASP B 1 526 ? 26.422 21.453 -3.73 1 92.81 526 ASP B N 1
ATOM 10134 C CA . ASP B 1 526 ? 27.5 20.844 -4.484 1 92.81 526 ASP B CA 1
ATOM 10135 C C . ASP B 1 526 ? 28.375 21.906 -5.16 1 92.81 526 ASP B C 1
ATOM 10137 O O . ASP B 1 526 ? 29.594 21.828 -5.121 1 92.81 526 ASP B O 1
ATOM 10141 N N . LEU B 1 527 ? 27.797 22.906 -5.719 1 91.62 527 LEU B N 1
ATOM 10142 C CA . LEU B 1 527 ? 28.516 24 -6.375 1 91.62 527 LEU B CA 1
ATOM 10143 C C . LEU B 1 527 ? 29.328 24.797 -5.363 1 91.62 527 LEU B C 1
ATOM 10145 O O . LEU B 1 527 ? 30.484 25.141 -5.617 1 91.62 527 LEU B O 1
ATOM 10149 N N . CYS B 1 528 ? 28.719 25.031 -4.238 1 91.38 528 CYS B N 1
ATOM 10150 C CA . CYS B 1 528 ? 29.406 25.781 -3.193 1 91.38 528 CYS B CA 1
ATOM 10151 C C . CYS B 1 528 ? 30.609 25.016 -2.672 1 91.38 528 CYS B C 1
ATOM 10153 O O . CYS B 1 528 ? 31.688 25.609 -2.48 1 91.38 528 CYS B O 1
ATOM 10155 N N . PHE B 1 529 ? 30.469 23.75 -2.473 1 88.44 529 PHE B N 1
ATOM 10156 C CA . PHE B 1 529 ? 31.562 22.953 -1.911 1 88.44 529 PHE B CA 1
ATOM 10157 C C . PHE B 1 529 ? 32.656 22.766 -2.932 1 88.44 529 PHE B C 1
ATOM 10159 O O . PHE B 1 529 ? 33.844 22.656 -2.568 1 88.44 529 PHE B O 1
ATOM 10166 N N . CYS B 1 530 ? 32.312 22.734 -4.148 1 86.12 530 CYS B N 1
ATOM 10167 C CA . CYS B 1 530 ? 33.312 22.609 -5.191 1 86.12 530 CYS B CA 1
ATOM 10168 C C . CYS B 1 530 ? 34.094 23.906 -5.355 1 86.12 530 CYS B C 1
ATOM 10170 O O . CYS B 1 530 ? 35.281 23.875 -5.672 1 86.12 530 CYS B O 1
ATOM 10172 N N . LEU B 1 531 ? 33.5 24.984 -5.207 1 84.19 531 LEU B N 1
ATOM 10173 C CA . LEU B 1 531 ? 34.125 26.281 -5.457 1 84.19 531 LEU B CA 1
ATOM 10174 C C . LEU B 1 531 ? 34.906 26.75 -4.234 1 84.19 531 LEU B C 1
ATOM 10176 O O . LEU B 1 531 ? 35.875 27.484 -4.359 1 84.19 531 LEU B O 1
ATOM 10180 N N . LYS B 1 532 ? 34.312 26.5 -3.131 1 73.38 532 LYS B N 1
ATOM 10181 C CA . LYS B 1 532 ? 35 27 -1.955 1 73.38 532 LYS B CA 1
ATOM 10182 C C . LYS B 1 532 ? 36.156 26.094 -1.581 1 73.38 532 LYS B C 1
ATOM 10184 O O . LYS B 1 532 ? 36.062 24.875 -1.695 1 73.38 532 LYS B O 1
ATOM 10189 N N . THR B 1 533 ? 37.375 26.688 -1.707 1 58.72 533 THR B N 1
ATOM 10190 C CA . THR B 1 533 ? 38.656 26.078 -1.354 1 58.72 533 THR B CA 1
ATOM 10191 C C . THR B 1 533 ? 38.562 25.422 0.019 1 58.72 533 THR B C 1
ATOM 10193 O O . THR B 1 533 ? 38.062 26 0.969 1 58.72 533 THR B O 1
ATOM 10196 N N . PRO B 1 534 ? 38.688 24.062 0.06 1 54.62 534 PRO B N 1
ATOM 10197 C CA . PRO B 1 534 ? 38.594 23.344 1.334 1 54.62 534 PRO B CA 1
ATOM 10198 C C . PRO B 1 534 ? 39.344 24.062 2.463 1 54.62 534 PRO B C 1
ATOM 10200 O O . PRO B 1 534 ? 40.5 24.438 2.305 1 54.62 534 PRO B O 1
ATOM 10203 N N . PRO B 1 535 ? 38.75 24.875 3.232 1 50.28 535 PRO B N 1
ATOM 10204 C CA . PRO B 1 535 ? 39.625 25.391 4.301 1 50.28 535 PRO B CA 1
ATOM 10205 C C . PRO B 1 535 ? 40.5 24.312 4.91 1 50.28 535 PRO B C 1
ATOM 10207 O O . PRO B 1 535 ? 40.188 23.125 4.82 1 50.28 535 PRO B O 1
ATOM 10210 N N . ALA B 1 536 ? 41.812 24.641 5.238 1 49.31 536 ALA B N 1
ATOM 10211 C CA . ALA B 1 536 ? 42.594 23.719 6.039 1 49.31 536 ALA B CA 1
ATOM 10212 C C . ALA B 1 536 ? 41.719 22.938 7.027 1 49.31 536 ALA B C 1
ATOM 10214 O O . ALA B 1 536 ? 41.594 21.719 6.922 1 49.31 536 ALA B O 1
ATOM 10215 N N . PRO B 1 537 ? 41.625 23.328 8.508 1 47.75 537 PRO B N 1
ATOM 10216 C CA . PRO B 1 537 ? 41.156 22.219 9.328 1 47.75 537 PRO B CA 1
ATOM 10217 C C . PRO B 1 537 ? 39.75 21.75 8.914 1 47.75 537 PRO B C 1
ATOM 10219 O O . PRO B 1 537 ? 38.906 22.562 8.539 1 47.75 537 PRO B O 1
ATOM 10222 N N . PHE B 1 538 ? 39.625 20.531 8.555 1 49.41 538 PHE B N 1
ATOM 10223 C CA . PHE B 1 538 ? 38.5 19.688 8.164 1 49.41 538 PHE B CA 1
ATOM 10224 C C . PHE B 1 538 ? 37.281 20 9.023 1 49.41 538 PHE B C 1
ATOM 10226 O O . PHE B 1 538 ? 37.281 19.75 10.234 1 49.41 538 PHE B O 1
ATOM 10233 N N . ASN B 1 539 ? 36.375 21.047 8.68 1 59.28 539 ASN B N 1
ATOM 10234 C CA . ASN B 1 539 ? 35.156 21.297 9.438 1 59.28 539 ASN B CA 1
ATOM 10235 C C . ASN B 1 539 ? 34.188 20.125 9.336 1 59.28 539 ASN B C 1
ATOM 10237 O O . ASN B 1 539 ? 33.781 19.734 8.234 1 59.28 539 ASN B O 1
ATOM 10241 N N . HIS B 1 540 ? 34.094 19.281 10.359 1 63.56 540 HIS B N 1
ATOM 10242 C CA . HIS B 1 540 ? 33.25 18.109 10.555 1 63.56 540 HIS B CA 1
ATOM 10243 C C . HIS B 1 540 ? 31.844 18.344 10.031 1 63.56 540 HIS B C 1
ATOM 10245 O O . HIS B 1 540 ? 31.172 17.422 9.594 1 63.56 540 HIS B O 1
ATOM 10251 N N . ARG B 1 541 ? 31.5 19.562 9.859 1 74.44 541 ARG B N 1
ATOM 10252 C CA . ARG B 1 541 ? 30.141 19.859 9.43 1 74.44 541 ARG B CA 1
ATOM 10253 C C . ARG B 1 541 ? 30.016 19.781 7.91 1 74.44 541 ARG B C 1
ATOM 10255 O O . ARG B 1 541 ? 28.938 19.469 7.387 1 74.44 541 ARG B O 1
ATOM 10262 N N . GLU B 1 542 ? 31.141 20 7.301 1 79.62 542 GLU B N 1
ATOM 10263 C CA . GLU B 1 542 ? 31.109 19.953 5.84 1 79.62 542 GLU B CA 1
ATOM 10264 C C . GLU B 1 542 ? 30.828 18.547 5.344 1 79.62 542 GLU B C 1
ATOM 10266 O O . GLU B 1 542 ? 29.938 18.344 4.512 1 79.62 542 GLU B O 1
ATOM 10271 N N . PHE B 1 543 ? 31.516 17.703 5.934 1 80.5 543 PHE B N 1
ATOM 10272 C CA . PHE B 1 543 ? 31.375 16.312 5.516 1 80.5 543 PHE B CA 1
ATOM 10273 C C . PHE B 1 543 ? 29.969 15.812 5.816 1 80.5 543 PHE B C 1
ATOM 10275 O O . PHE B 1 543 ? 29.359 15.125 4.992 1 80.5 543 PHE B O 1
ATOM 10282 N N . ARG B 1 544 ? 29.484 16.219 6.832 1 85.31 544 ARG B N 1
ATOM 10283 C CA . ARG B 1 544 ? 28.141 15.797 7.242 1 85.31 544 ARG B CA 1
ATOM 10284 C C . ARG B 1 544 ? 27.078 16.391 6.336 1 85.31 544 ARG B C 1
ATOM 10286 O O . ARG B 1 544 ? 26.141 15.695 5.934 1 85.31 544 ARG B O 1
ATOM 10293 N N . THR B 1 545 ? 27.344 17.578 6.043 1 91.31 545 THR B N 1
ATOM 10294 C CA . THR B 1 545 ? 26.375 18.281 5.207 1 91.31 545 THR B CA 1
ATOM 10295 C C . THR B 1 545 ? 26.328 17.688 3.803 1 91.31 545 THR B C 1
ATOM 10297 O O . THR B 1 545 ? 25.266 17.484 3.238 1 91.31 545 THR B O 1
ATOM 10300 N N . GLU B 1 546 ? 27.469 17.391 3.338 1 90.94 546 GLU B N 1
ATOM 10301 C CA . GLU B 1 546 ? 27.531 16.781 2.012 1 90.94 546 GLU B CA 1
ATOM 10302 C C . GLU B 1 546 ? 26.891 15.398 2.006 1 90.94 546 GLU B C 1
ATOM 10304 O O . GLU B 1 546 ? 26.188 15.031 1.058 1 90.94 546 GLU B O 1
ATOM 10309 N N . ALA B 1 547 ? 27.141 14.68 3.055 1 90.69 547 ALA B N 1
ATOM 10310 C CA . ALA B 1 547 ? 26.578 13.336 3.154 1 90.69 547 ALA B CA 1
ATOM 10311 C C . ALA B 1 547 ? 25.047 13.375 3.203 1 90.69 547 ALA B C 1
ATOM 10313 O O . ALA B 1 547 ? 24.391 12.57 2.547 1 90.69 547 ALA B O 1
ATOM 10314 N N . ILE B 1 548 ? 24.547 14.297 3.945 1 93.5 548 ILE B N 1
ATOM 10315 C CA . ILE B 1 548 ? 23.094 14.398 4.066 1 93.5 548 ILE B CA 1
ATOM 10316 C C . ILE B 1 548 ? 22.5 14.891 2.746 1 93.5 548 ILE B C 1
ATOM 10318 O O . ILE B 1 548 ? 21.453 14.406 2.311 1 93.5 548 ILE B O 1
ATOM 10322 N N . SER B 1 549 ? 23.172 15.836 2.168 1 95 549 SER B N 1
ATOM 10323 C CA . SER B 1 549 ? 22.703 16.344 0.882 1 95 549 SER B CA 1
ATOM 10324 C C . SER B 1 549 ? 22.672 15.242 -0.169 1 95 549 SER B C 1
ATOM 10326 O O . SER B 1 549 ? 21.656 15.07 -0.865 1 95 549 SER B O 1
ATOM 10328 N N . ASN B 1 550 ? 23.672 14.438 -0.23 1 93 550 ASN B N 1
ATOM 10329 C CA . ASN B 1 550 ? 23.734 13.344 -1.193 1 93 550 ASN B CA 1
ATOM 10330 C C . ASN B 1 550 ? 22.719 12.258 -0.873 1 93 550 ASN B C 1
ATOM 10332 O O . ASN B 1 550 ? 22.172 11.625 -1.779 1 93 550 ASN B O 1
ATOM 10336 N N . TYR B 1 551 ? 22.516 12.094 0.354 1 91.94 551 TYR B N 1
ATOM 10337 C CA . TYR B 1 551 ? 21.531 11.094 0.749 1 91.94 551 TYR B CA 1
ATOM 10338 C C . TYR B 1 551 ? 20.125 11.531 0.347 1 91.94 551 TYR B C 1
ATOM 10340 O O . TYR B 1 551 ? 19.328 10.719 -0.127 1 91.94 551 TYR B O 1
ATOM 10348 N N . MET B 1 552 ? 19.875 12.789 0.532 1 92.94 552 MET B N 1
ATOM 10349 C CA . MET B 1 552 ? 18.562 13.305 0.152 1 92.94 552 MET B CA 1
ATOM 10350 C C . MET B 1 552 ? 18.359 13.227 -1.358 1 92.94 552 MET B C 1
ATOM 10352 O O . MET B 1 552 ? 17.266 12.969 -1.83 1 92.94 552 MET B O 1
ATOM 10356 N N . ALA B 1 553 ? 19.391 13.438 -2.061 1 91.81 553 ALA B N 1
ATOM 10357 C CA . ALA B 1 553 ? 19.312 13.297 -3.514 1 91.81 553 ALA B CA 1
ATOM 10358 C C . ALA B 1 553 ? 19.062 11.852 -3.912 1 91.81 553 ALA B C 1
ATOM 10360 O O . ALA B 1 553 ? 18.328 11.578 -4.867 1 91.81 553 ALA B O 1
ATOM 10361 N N . HIS B 1 554 ? 19.641 11 -3.123 1 89 554 HIS B N 1
ATOM 10362 C CA . HIS B 1 554 ? 19.406 9.578 -3.35 1 89 554 HIS B CA 1
ATOM 10363 C C . HIS B 1 554 ? 17.938 9.234 -3.141 1 89 554 HIS B C 1
ATOM 10365 O O . HIS B 1 554 ? 17.344 8.5 -3.936 1 89 554 HIS B O 1
ATOM 10371 N N . LEU B 1 555 ? 17.375 9.766 -2.143 1 88.75 555 LEU B N 1
ATOM 10372 C CA . LEU B 1 555 ? 15.961 9.5 -1.862 1 88.75 555 LEU B CA 1
ATOM 10373 C C . LEU B 1 555 ? 15.07 10.062 -2.965 1 88.75 555 LEU B C 1
ATOM 10375 O O . LEU B 1 555 ? 14.086 9.422 -3.359 1 88.75 555 LEU B O 1
ATOM 10379 N N . LEU B 1 556 ? 15.438 11.18 -3.496 1 88.19 556 LEU B N 1
ATOM 10380 C CA . LEU B 1 556 ? 14.648 11.82 -4.539 1 88.19 556 LEU B CA 1
ATOM 10381 C C . LEU B 1 556 ? 14.664 10.992 -5.82 1 88.19 556 LEU B C 1
ATOM 10383 O O . LEU B 1 556 ? 13.648 10.906 -6.516 1 88.19 556 LEU B O 1
ATOM 10387 N N . LYS B 1 557 ? 15.672 10.406 -6.051 1 83.88 557 LYS B N 1
ATOM 10388 C CA . LYS B 1 557 ? 15.82 9.695 -7.32 1 83.88 557 LYS B CA 1
ATOM 10389 C C . LYS B 1 557 ? 15.312 8.266 -7.211 1 83.88 557 LYS B C 1
ATOM 10391 O O . LYS B 1 557 ? 14.586 7.789 -8.086 1 83.88 557 LYS B O 1
ATOM 10396 N N . PHE B 1 558 ? 15.641 7.574 -6.109 1 80.38 558 PHE B N 1
ATOM 10397 C CA . PHE B 1 558 ? 15.445 6.133 -6.074 1 80.38 558 PHE B CA 1
ATOM 10398 C C . PHE B 1 558 ? 14.258 5.766 -5.195 1 80.38 558 PHE B C 1
ATOM 10400 O O . PHE B 1 558 ? 13.625 4.73 -5.402 1 80.38 558 PHE B O 1
ATOM 10407 N N . ARG B 1 559 ? 14.008 6.562 -4.188 1 84.44 559 ARG B N 1
ATOM 10408 C CA . ARG B 1 559 ? 12.906 6.254 -3.275 1 84.44 559 ARG B CA 1
ATOM 10409 C C . ARG B 1 559 ? 12.016 7.469 -3.064 1 84.44 559 ARG B C 1
ATOM 10411 O O . ARG B 1 559 ? 11.805 7.902 -1.929 1 84.44 559 ARG B O 1
ATOM 10418 N N . PRO B 1 560 ? 11.406 7.855 -4.105 1 81.38 560 PRO B N 1
ATOM 10419 C CA . PRO B 1 560 ? 10.562 9.047 -3.947 1 81.38 560 PRO B CA 1
ATOM 10420 C C . PRO B 1 560 ? 9.312 8.781 -3.119 1 81.38 560 PRO B C 1
ATOM 10422 O O . PRO B 1 560 ? 8.719 9.711 -2.566 1 81.38 560 PRO B O 1
ATOM 10425 N N . ASP B 1 561 ? 8.938 7.531 -2.953 1 77.75 561 ASP B N 1
ATOM 10426 C CA . ASP B 1 561 ? 7.75 7.164 -2.188 1 77.75 561 ASP B CA 1
ATOM 10427 C C . ASP B 1 561 ? 7.906 7.543 -0.716 1 77.75 561 ASP B C 1
ATOM 10429 O O . ASP B 1 561 ? 6.918 7.801 -0.026 1 77.75 561 ASP B O 1
ATOM 10433 N N . MET B 1 562 ? 9.141 7.559 -0.294 1 84 562 MET B N 1
ATOM 10434 C CA . MET B 1 562 ? 9.383 7.848 1.116 1 84 562 MET B CA 1
ATOM 10435 C C . MET B 1 562 ? 9.398 9.352 1.371 1 84 562 MET B C 1
ATOM 10437 O O . MET B 1 562 ? 9.297 9.789 2.518 1 84 562 MET B O 1
ATOM 10441 N N . LEU B 1 563 ? 9.586 10.07 0.313 1 79.38 563 LEU B N 1
ATOM 10442 C CA . LEU B 1 563 ? 9.539 11.523 0.483 1 79.38 563 LEU B CA 1
ATOM 10443 C C . LEU B 1 563 ? 8.125 12.047 0.287 1 79.38 563 LEU B C 1
ATOM 10445 O O . LEU B 1 563 ? 7.836 13.203 0.604 1 79.38 563 LEU B O 1
ATOM 10449 N N . MET B 1 564 ? 6.895 11.133 0.584 1 62.16 564 MET B N 1
ATOM 10450 C CA . MET B 1 564 ? 5.441 11.25 0.528 1 62.16 564 MET B CA 1
ATOM 10451 C C . MET B 1 564 ? 5.027 12.422 -0.361 1 62.16 564 MET B C 1
ATOM 10453 O O . MET B 1 564 ? 3.883 12.875 -0.305 1 62.16 564 MET B O 1
ATOM 10457 N N . THR B 1 565 ? 5.98 13.141 -1.146 1 56.34 565 THR B N 1
ATOM 10458 C CA . THR B 1 565 ? 5.605 14.273 -1.985 1 56.34 565 THR B CA 1
ATOM 10459 C C . THR B 1 565 ? 5.191 13.805 -3.375 1 56.34 565 THR B C 1
ATOM 10461 O O . THR B 1 565 ? 4.883 14.617 -4.246 1 56.34 565 THR B O 1
ATOM 10464 N N . GLY B 1 566 ? 4.102 13 -3.551 1 56.59 566 GLY B N 1
ATOM 10465 C CA . GLY B 1 566 ? 3.75 12.789 -4.945 1 56.59 566 GLY B CA 1
ATOM 10466 C C . GLY B 1 566 ? 4.949 12.836 -5.875 1 56.59 566 GLY B C 1
ATOM 10467 O O . GLY B 1 566 ? 5.914 13.555 -5.617 1 56.59 566 GLY B O 1
ATOM 10468 N N . THR B 1 567 ? 5.539 11.758 -6.383 1 58.81 567 THR B N 1
ATOM 10469 C CA . THR B 1 567 ? 6.801 11.609 -7.098 1 58.81 567 THR B CA 1
ATOM 10470 C C . THR B 1 567 ? 6.914 12.641 -8.219 1 58.81 567 THR B C 1
ATOM 10472 O O . THR B 1 567 ? 6.043 12.719 -9.086 1 58.81 567 THR B O 1
ATOM 10475 N N . ARG B 1 568 ? 7.453 13.836 -7.898 1 71.06 568 ARG B N 1
ATOM 10476 C CA . ARG B 1 568 ? 7.805 14.758 -8.969 1 71.06 568 ARG B CA 1
ATOM 10477 C C . ARG B 1 568 ? 9.164 14.406 -9.57 1 71.06 568 ARG B C 1
ATOM 10479 O O . ARG B 1 568 ? 10.078 15.234 -9.586 1 71.06 568 ARG B O 1
ATOM 10486 N N . GLN B 1 569 ? 9.227 13.219 -10 1 72.25 569 GLN B N 1
ATOM 10487 C CA . GLN B 1 569 ? 10.453 12.688 -10.586 1 72.25 569 GLN B CA 1
ATOM 10488 C C . GLN B 1 569 ? 10.805 13.406 -11.883 1 72.25 569 GLN B C 1
ATOM 10490 O O . GLN B 1 569 ? 11.961 13.391 -12.312 1 72.25 569 GLN B O 1
ATOM 10495 N N . HIS B 1 570 ? 9.867 14.164 -12.312 1 72.31 570 HIS B N 1
ATOM 10496 C CA . HIS B 1 570 ? 10.141 14.875 -13.555 1 72.31 570 HIS B CA 1
ATOM 10497 C C . HIS B 1 570 ? 11.141 16 -13.336 1 72.31 570 HIS B C 1
ATOM 10499 O O . HIS B 1 570 ? 11.938 16.312 -14.227 1 72.31 570 HIS B O 1
ATOM 10505 N N . LEU B 1 571 ? 11.102 16.562 -12.203 1 80.06 571 LEU B N 1
ATOM 10506 C CA . LEU B 1 571 ? 12.039 17.625 -11.898 1 80.06 571 LEU B CA 1
ATOM 10507 C C . LEU B 1 571 ? 13.477 17.109 -11.898 1 80.06 571 LEU B C 1
ATOM 10509 O O . LEU B 1 571 ? 14.383 17.781 -12.367 1 80.06 571 LEU B O 1
ATOM 10513 N N . PHE B 1 572 ? 13.609 15.922 -11.43 1 82.25 572 PHE B N 1
ATOM 10514 C CA . PHE B 1 572 ? 14.93 15.32 -11.367 1 82.25 572 PHE B CA 1
ATOM 10515 C C . PHE B 1 572 ? 15.43 14.961 -12.766 1 82.25 572 PHE B C 1
ATOM 10517 O O . PHE B 1 572 ? 16.609 15.148 -13.078 1 82.25 572 PHE B O 1
ATOM 10524 N N . THR B 1 573 ? 14.562 14.516 -13.547 1 78.69 573 THR B N 1
ATOM 10525 C CA . THR B 1 573 ? 14.93 14.18 -14.914 1 78.69 573 THR B CA 1
ATOM 10526 C C . THR B 1 573 ? 15.25 15.438 -15.719 1 78.69 573 THR B C 1
ATOM 10528 O O . THR B 1 573 ? 16.203 15.453 -16.516 1 78.69 573 THR B O 1
ATOM 10531 N N . GLU B 1 574 ? 14.523 16.406 -15.508 1 81.62 574 GLU B N 1
ATOM 10532 C CA . GLU B 1 574 ? 14.789 17.688 -16.172 1 81.62 574 GLU B CA 1
ATOM 10533 C C . GLU B 1 574 ? 16.125 18.266 -15.75 1 81.62 574 GLU B C 1
ATOM 10535 O O . GLU B 1 574 ? 16.891 18.766 -16.578 1 81.62 574 GLU B O 1
ATOM 10540 N N . ALA B 1 575 ? 16.312 18.203 -14.508 1 88 575 ALA B N 1
ATOM 10541 C CA . ALA B 1 575 ? 17.578 18.719 -14.008 1 88 575 ALA B CA 1
ATOM 10542 C C . ALA B 1 575 ? 18.766 17.922 -14.578 1 88 575 ALA B C 1
ATOM 10544 O O . ALA B 1 575 ? 19.797 18.5 -14.93 1 88 575 ALA B O 1
ATOM 10545 N N . THR B 1 576 ? 18.594 16.703 -14.68 1 86.88 576 THR B N 1
ATOM 10546 C CA . THR B 1 576 ? 19.641 15.852 -15.227 1 86.88 576 THR B CA 1
ATOM 10547 C C . THR B 1 576 ? 19.891 16.172 -16.703 1 86.88 576 THR B C 1
ATOM 10549 O O . THR B 1 576 ? 21.031 16.234 -17.141 1 86.88 576 THR B O 1
ATOM 10552 N N . GLU B 1 577 ? 18.859 16.359 -17.406 1 84.19 577 GLU B N 1
ATOM 10553 C CA . GLU B 1 577 ? 18.984 16.703 -18.828 1 84.19 577 GLU B CA 1
ATOM 10554 C C . GLU B 1 577 ? 19.625 18.078 -19.016 1 84.19 577 GLU B C 1
ATOM 10556 O O . GLU B 1 577 ? 20.469 18.266 -19.891 1 84.19 577 GLU B O 1
ATOM 10561 N N . HIS B 1 578 ? 19.25 19 -18.219 1 86.88 578 HIS B N 1
ATOM 10562 C CA . HIS B 1 578 ? 19.797 20.344 -18.328 1 86.88 578 HIS B CA 1
ATOM 10563 C C . HIS B 1 578 ? 21.297 20.344 -18 1 86.88 578 HIS B C 1
ATOM 10565 O O . HIS B 1 578 ? 22.078 21.016 -18.672 1 86.88 578 HIS B O 1
ATOM 10571 N N . ILE B 1 579 ? 21.656 19.609 -17.016 1 87.94 579 ILE B N 1
ATOM 10572 C CA . ILE B 1 579 ? 23.062 19.547 -16.641 1 87.94 579 ILE B CA 1
ATOM 10573 C C . ILE B 1 579 ? 23.875 18.859 -17.75 1 87.94 579 ILE B C 1
ATOM 10575 O O . ILE B 1 579 ? 25 19.266 -18.031 1 87.94 579 ILE B O 1
ATOM 10579 N N . GLN B 1 580 ? 23.25 17.922 -18.266 1 85.44 580 GLN B N 1
ATOM 10580 C CA . GLN B 1 580 ? 23.922 17.234 -19.375 1 85.44 580 GLN B CA 1
ATOM 10581 C C . GLN B 1 580 ? 24.156 18.188 -20.547 1 85.44 580 GLN B C 1
ATOM 10583 O O . GLN B 1 580 ? 25.234 18.188 -21.141 1 85.44 580 GLN B O 1
ATOM 10588 N N . LYS B 1 581 ? 23.172 18.922 -20.875 1 84.06 581 LYS B N 1
ATOM 10589 C CA . LYS B 1 581 ? 23.297 19.891 -21.969 1 84.06 581 LYS B CA 1
ATOM 10590 C C . LYS B 1 581 ? 24.359 20.938 -21.656 1 84.06 581 LYS B C 1
ATOM 10592 O O . LYS B 1 581 ? 25.125 21.344 -22.531 1 84.06 581 LYS B O 1
ATOM 10597 N N . ILE B 1 582 ? 24.375 21.312 -20.484 1 86.5 582 ILE B N 1
ATOM 10598 C CA . ILE B 1 582 ? 25.344 22.328 -20.062 1 86.5 582 ILE B CA 1
ATOM 10599 C C . ILE B 1 582 ? 26.75 21.734 -20.141 1 86.5 582 ILE B C 1
ATOM 10601 O O . ILE B 1 582 ? 27.688 22.391 -20.625 1 86.5 582 ILE B O 1
ATOM 10605 N N . LEU B 1 583 ? 26.891 20.531 -19.672 1 84.25 583 LEU B N 1
ATOM 10606 C CA . LEU B 1 583 ? 28.203 19.875 -19.656 1 84.25 583 LEU B CA 1
ATOM 10607 C C . LEU B 1 583 ? 28.672 19.594 -21.078 1 84.25 583 LEU B C 1
ATOM 10609 O O . LEU B 1 583 ? 29.875 19.625 -21.359 1 84.25 583 LEU B O 1
ATOM 10613 N N . ASP B 1 584 ? 27.734 19.312 -21.859 1 81.25 584 ASP B N 1
ATOM 10614 C CA . ASP B 1 584 ? 28.094 19.094 -23.25 1 81.25 584 ASP B CA 1
ATOM 10615 C C . ASP B 1 584 ? 28.688 20.344 -23.891 1 81.25 584 ASP B C 1
ATOM 10617 O O . ASP B 1 584 ? 29.578 20.266 -24.734 1 81.25 584 ASP B O 1
ATOM 10621 N N . ASN B 1 585 ? 28.25 21.359 -23.422 1 79.62 585 ASN B N 1
ATOM 10622 C CA . ASN B 1 585 ? 28.719 22.625 -23.984 1 79.62 585 ASN B CA 1
ATOM 10623 C C . ASN B 1 585 ? 30.031 23.078 -23.344 1 79.62 585 ASN B C 1
ATOM 10625 O O . ASN B 1 585 ? 30.828 23.766 -23.969 1 79.62 585 ASN B O 1
ATOM 10629 N N . ILE B 1 586 ? 30.25 22.594 -22.109 1 78.38 586 ILE B N 1
ATOM 10630 C CA . ILE B 1 586 ? 31.375 23.109 -21.344 1 78.38 586 ILE B CA 1
ATOM 10631 C C . ILE B 1 586 ? 32.562 22.172 -21.469 1 78.38 586 ILE B C 1
ATOM 10633 O O . ILE B 1 586 ? 33.719 22.609 -21.5 1 78.38 586 ILE B O 1
ATOM 10637 N N . THR B 1 587 ? 32.344 20.844 -21.406 1 69.38 587 THR B N 1
ATOM 10638 C CA . THR B 1 587 ? 33.438 19.875 -21.281 1 69.38 587 THR B CA 1
ATOM 10639 C C . THR B 1 587 ? 34.406 19.984 -22.453 1 69.38 587 THR B C 1
ATOM 10641 O O . THR B 1 587 ? 35.594 19.734 -22.328 1 69.38 587 THR B O 1
ATOM 10644 N N . GLY B 1 588 ? 33.938 20.328 -23.594 1 64.62 588 GLY B N 1
ATOM 10645 C CA . GLY B 1 588 ? 34.906 20.469 -24.688 1 64.62 588 GLY B CA 1
ATOM 10646 C C . GLY B 1 588 ? 35.906 21.562 -24.438 1 64.62 588 GLY B C 1
ATOM 10647 O O . GLY B 1 588 ? 37 21.547 -25 1 64.62 588 GLY B O 1
ATOM 10648 N N . THR B 1 589 ? 35.594 22.484 -23.5 1 65.69 589 THR B N 1
ATOM 10649 C CA . THR B 1 589 ? 36.438 23.672 -23.375 1 65.69 589 THR B CA 1
ATOM 10650 C C . THR B 1 589 ? 37.219 23.625 -22.062 1 65.69 589 THR B C 1
ATOM 10652 O O . THR B 1 589 ? 38.094 24.469 -21.828 1 65.69 589 THR B O 1
ATOM 10655 N N . LEU B 1 590 ? 36.906 22.672 -21.094 1 70.31 590 LEU B N 1
ATOM 10656 C CA . LEU B 1 590 ? 37.531 22.734 -19.766 1 70.31 590 LEU B CA 1
ATOM 10657 C C . LEU B 1 590 ? 38.812 21.906 -19.734 1 70.31 590 LEU B C 1
ATOM 10659 O O . LEU B 1 590 ? 38.812 20.766 -20.219 1 70.31 590 LEU B O 1
ATOM 10663 N N . PRO B 1 591 ? 39.938 22.516 -19.391 1 63.19 591 PRO B N 1
ATOM 10664 C CA . PRO B 1 591 ? 41.188 21.781 -19.312 1 63.19 591 PRO B CA 1
ATOM 10665 C C . PRO B 1 591 ? 41.156 20.656 -18.281 1 63.19 591 PRO B C 1
ATOM 10667 O O . PRO B 1 591 ? 40.469 20.781 -17.266 1 63.19 591 PRO B O 1
ATOM 10670 N N . ALA B 1 592 ? 41.562 19.469 -18.594 1 60.59 592 ALA B N 1
ATOM 10671 C CA . ALA B 1 592 ? 41.688 18.312 -17.719 1 60.59 592 ALA B CA 1
ATOM 10672 C C . ALA B 1 592 ? 42.625 18.594 -16.547 1 60.59 592 ALA B C 1
ATOM 10674 O O . ALA B 1 592 ? 43.844 18.406 -16.656 1 60.59 592 ALA B O 1
ATOM 10675 N N . SER B 1 593 ? 42.344 19.547 -15.617 1 60.56 593 SER B N 1
ATOM 10676 C CA . SER B 1 593 ? 43.25 19.891 -14.516 1 60.56 593 SER B CA 1
ATOM 10677 C C . SER B 1 593 ? 42.75 19.266 -13.203 1 60.56 593 SER B C 1
ATOM 10679 O O . SER B 1 593 ? 41.656 18.734 -13.133 1 60.56 593 SER B O 1
ATOM 10681 N N . ARG B 1 594 ? 43.719 19.125 -12.227 1 60.62 594 ARG B N 1
ATOM 10682 C CA . ARG B 1 594 ? 43.469 18.672 -10.852 1 60.62 594 ARG B CA 1
ATOM 10683 C C . ARG B 1 594 ? 42.281 19.375 -10.242 1 60.62 594 ARG B C 1
ATOM 10685 O O . ARG B 1 594 ? 41.625 18.844 -9.336 1 60.62 594 ARG B O 1
ATOM 10692 N N . TYR B 1 595 ? 41.906 20.453 -10.766 1 69.06 595 TYR B N 1
ATOM 10693 C CA . TYR B 1 595 ? 40.812 21.266 -10.258 1 69.06 595 TYR B CA 1
ATOM 10694 C C . TYR B 1 595 ? 39.625 21.234 -11.203 1 69.06 595 TYR B C 1
ATOM 10696 O O . TYR B 1 595 ? 38.938 22.25 -11.383 1 69.06 595 TYR B O 1
ATOM 10704 N N . TYR B 1 596 ? 39.438 20.156 -11.797 1 76.25 596 TYR B N 1
ATOM 10705 C CA . TYR B 1 596 ? 38.406 19.984 -12.805 1 76.25 596 TYR B CA 1
ATOM 10706 C C . TYR B 1 596 ? 37.031 20.266 -12.219 1 76.25 596 TYR B C 1
ATOM 10708 O O . TYR B 1 596 ? 36.219 20.953 -12.844 1 76.25 596 TYR B O 1
ATOM 10716 N N . ASN B 1 597 ? 36.812 19.797 -11.016 1 77.62 597 ASN B N 1
ATOM 10717 C CA . ASN B 1 597 ? 35.531 19.984 -10.398 1 77.62 597 ASN B CA 1
ATOM 10718 C C . ASN B 1 597 ? 35.25 21.453 -10.078 1 77.62 597 ASN B C 1
ATOM 10720 O O . ASN B 1 597 ? 34.125 21.922 -10.219 1 77.62 597 ASN B O 1
ATOM 10724 N N . GLN B 1 598 ? 36.281 22.125 -9.68 1 82.06 598 GLN B N 1
ATOM 10725 C CA . GLN B 1 598 ? 36.125 23.531 -9.383 1 82.06 598 GLN B CA 1
ATOM 10726 C C . GLN B 1 598 ? 35.906 24.344 -10.656 1 82.06 598 GLN B C 1
ATOM 10728 O O . GLN B 1 598 ? 35.094 25.266 -10.672 1 82.06 598 GLN B O 1
ATOM 10733 N N . ALA B 1 599 ? 36.625 23.969 -11.633 1 81.12 599 ALA B N 1
ATOM 10734 C CA . ALA B 1 599 ? 36.469 24.656 -12.914 1 81.12 599 ALA B CA 1
ATOM 10735 C C . ALA B 1 599 ? 35.094 24.391 -13.5 1 81.12 599 ALA B C 1
ATOM 10737 O O . ALA B 1 599 ? 34.469 25.281 -14.102 1 81.12 599 ALA B O 1
ATOM 10738 N N . LEU B 1 600 ? 34.719 23.234 -13.281 1 83.12 600 LEU B N 1
ATOM 10739 C CA . LEU B 1 600 ? 33.406 22.859 -13.781 1 83.12 600 LEU B CA 1
ATOM 10740 C C . LEU B 1 600 ? 32.281 23.625 -13.062 1 83.12 600 LEU B C 1
ATOM 10742 O O . LEU B 1 600 ? 31.375 24.125 -13.695 1 83.12 600 LEU B O 1
ATOM 10746 N N . ALA B 1 601 ? 32.406 23.641 -11.75 1 86.38 601 ALA B N 1
ATOM 10747 C CA . ALA B 1 601 ? 31.406 24.359 -10.945 1 86.38 601 ALA B CA 1
ATOM 10748 C C . ALA B 1 601 ? 31.391 25.844 -11.297 1 86.38 601 ALA B C 1
ATOM 10750 O O . ALA B 1 601 ? 30.328 26.469 -11.367 1 86.38 601 ALA B O 1
ATOM 10751 N N . GLY B 1 602 ? 32.625 26.344 -11.516 1 84.81 602 GLY B N 1
ATOM 10752 C CA . GLY B 1 602 ? 32.719 27.734 -11.938 1 84.81 602 GLY B CA 1
ATOM 10753 C C . GLY B 1 602 ? 32.125 27.984 -13.297 1 84.81 602 GLY B C 1
ATOM 10754 O O . GLY B 1 602 ? 31.438 29 -13.5 1 84.81 602 GLY B O 1
ATOM 10755 N N . ALA B 1 603 ? 32.25 27.047 -14.18 1 84.56 603 ALA B N 1
ATOM 10756 C CA . ALA B 1 603 ? 31.719 27.172 -15.531 1 84.56 603 ALA B CA 1
ATOM 10757 C C . ALA B 1 603 ? 30.188 27.094 -15.516 1 84.56 603 ALA B C 1
ATOM 10759 O O . ALA B 1 603 ? 29.516 27.797 -16.266 1 84.56 603 ALA B O 1
ATOM 10760 N N . ILE B 1 604 ? 29.703 26.281 -14.703 1 85.69 604 ILE B N 1
ATOM 10761 C CA . ILE B 1 604 ? 28.266 26.141 -14.578 1 85.69 604 ILE B CA 1
ATOM 10762 C C . ILE B 1 604 ? 27.672 27.438 -14.016 1 85.69 604 ILE B C 1
ATOM 10764 O O . ILE B 1 604 ? 26.625 27.891 -14.477 1 85.69 604 ILE B O 1
ATOM 10768 N N . LEU B 1 605 ? 28.344 27.984 -13.016 1 86.38 605 LEU B N 1
ATOM 10769 C CA . LEU B 1 605 ? 27.875 29.219 -12.383 1 86.38 605 LEU B CA 1
ATOM 10770 C C . LEU B 1 605 ? 27.953 30.391 -13.359 1 86.38 605 LEU B C 1
ATOM 10772 O O . LEU B 1 605 ? 27.094 31.281 -13.32 1 86.38 605 LEU B O 1
ATOM 10776 N N . ASP B 1 606 ? 28.984 30.375 -14.164 1 78.88 606 ASP B N 1
ATOM 10777 C CA . ASP B 1 606 ? 29.203 31.469 -15.102 1 78.88 606 ASP B CA 1
ATOM 10778 C C . ASP B 1 606 ? 28.234 31.375 -16.281 1 78.88 606 ASP B C 1
ATOM 10780 O O . ASP B 1 606 ? 27.797 32.406 -16.828 1 78.88 606 ASP B O 1
ATOM 10784 N N . ARG B 1 607 ? 28.016 30.141 -16.719 1 66.19 607 ARG B N 1
ATOM 10785 C CA . ARG B 1 607 ? 27.156 29.953 -17.875 1 66.19 607 ARG B CA 1
ATOM 10786 C C . ARG B 1 607 ? 25.672 29.938 -17.484 1 66.19 607 ARG B C 1
ATOM 10788 O O . ARG B 1 607 ? 24.844 29.391 -18.203 1 66.19 607 ARG B O 1
ATOM 10795 N N . GLU B 1 608 ? 25.391 30.484 -16.453 1 62.69 608 GLU B N 1
ATOM 10796 C CA . GLU B 1 608 ? 24 30.578 -16 1 62.69 608 GLU B CA 1
ATOM 10797 C C . GLU B 1 608 ? 23.062 30.938 -17.156 1 62.69 608 GLU B C 1
ATOM 10799 O O . GLU B 1 608 ? 23.156 32.031 -17.719 1 62.69 608 GLU B O 1
ATOM 10804 N N . CYS B 1 609 ? 22.453 29.828 -17.719 1 66.56 609 CYS B N 1
ATOM 10805 C CA . CYS B 1 609 ? 21.578 30.047 -18.875 1 66.56 609 CYS B CA 1
ATOM 10806 C C . CYS B 1 609 ? 20.109 30.109 -18.438 1 66.56 609 CYS B C 1
ATOM 10808 O O . CYS B 1 609 ? 19.594 29.141 -17.875 1 66.56 609 CYS B O 1
ATOM 10810 N N . PRO B 1 610 ? 19.5 31.219 -18.484 1 73.19 610 PRO B N 1
ATOM 10811 C CA . PRO B 1 610 ? 18.078 31.375 -18.188 1 73.19 610 PRO B CA 1
ATOM 10812 C C . PRO B 1 610 ? 17.203 30.359 -18.938 1 73.19 610 PRO B C 1
ATOM 10814 O O . PRO B 1 610 ? 16.047 30.141 -18.562 1 73.19 610 PRO B O 1
ATOM 10817 N N . GLN B 1 611 ? 17.891 29.719 -19.906 1 76.06 611 GLN B N 1
ATOM 10818 C CA . GLN B 1 611 ? 17.156 28.734 -20.672 1 76.06 611 GLN B CA 1
ATOM 10819 C C . GLN B 1 611 ? 16.812 27.516 -19.828 1 76.06 611 GLN B C 1
ATOM 10821 O O . GLN B 1 611 ? 15.875 26.766 -20.141 1 76.06 611 GLN B O 1
ATOM 10826 N N . TYR B 1 612 ? 17.656 27.391 -18.797 1 84.62 612 TYR B N 1
ATOM 10827 C CA . TYR B 1 612 ? 17.422 26.281 -17.891 1 84.62 612 TYR B CA 1
ATOM 10828 C C . TYR B 1 612 ? 17 26.766 -16.516 1 84.62 612 TYR B C 1
ATOM 10830 O O . TYR B 1 612 ? 17.828 26.906 -15.609 1 84.62 612 TYR B O 1
ATOM 10838 N N . PRO B 1 613 ? 15.766 26.875 -16.266 1 81.56 613 PRO B N 1
ATOM 10839 C CA . PRO B 1 613 ? 15.273 27.578 -15.07 1 81.56 613 PRO B CA 1
ATOM 10840 C C . PRO B 1 613 ? 15.695 26.906 -13.766 1 81.56 613 PRO B C 1
ATOM 10842 O O . PRO B 1 613 ? 16.047 27.578 -12.805 1 81.56 613 PRO B O 1
ATOM 10845 N N . LEU B 1 614 ? 15.719 25.609 -13.758 1 86.81 614 LEU B N 1
ATOM 10846 C CA . LEU B 1 614 ? 16.062 24.906 -12.523 1 86.81 614 LEU B CA 1
ATOM 10847 C C . LEU B 1 614 ? 17.531 25.109 -12.164 1 86.81 614 LEU B C 1
ATOM 10849 O O . LEU B 1 614 ? 17.859 25.375 -11 1 86.81 614 LEU B O 1
ATOM 10853 N N . ILE B 1 615 ? 18.344 25.047 -13.133 1 90.62 615 ILE B N 1
ATOM 10854 C CA . ILE B 1 615 ? 19.766 25.203 -12.898 1 90.62 615 ILE B CA 1
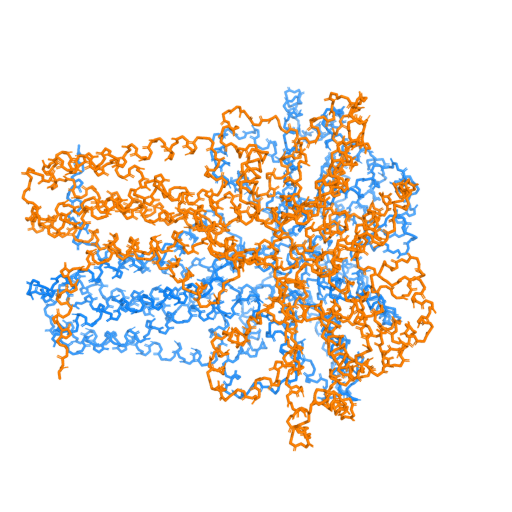ATOM 10855 C C . ILE B 1 615 ? 20.078 26.672 -12.609 1 90.62 615 ILE B C 1
ATOM 10857 O O . ILE B 1 615 ? 20.938 26.984 -11.781 1 90.62 615 ILE B O 1
ATOM 10861 N N . HIS B 1 616 ? 19.391 27.547 -13.297 1 89.88 616 HIS B N 1
ATOM 10862 C CA . HIS B 1 616 ? 19.578 28.969 -13.078 1 89.88 616 HIS B CA 1
ATOM 10863 C C . HIS B 1 616 ? 19.25 29.344 -11.641 1 89.88 616 HIS B C 1
ATOM 10865 O O . HIS B 1 616 ? 19.984 30.094 -11 1 89.88 616 HIS B O 1
ATOM 10871 N N . GLU B 1 617 ? 18.141 28.828 -11.148 1 90.19 617 GLU B N 1
ATOM 10872 C CA . GLU B 1 617 ? 17.75 29.125 -9.773 1 90.19 617 GLU B CA 1
ATOM 10873 C C . GLU B 1 617 ? 18.75 28.562 -8.773 1 90.19 617 GLU B C 1
ATOM 10875 O O . GLU B 1 617 ? 19.047 29.188 -7.762 1 90.19 617 GLU B O 1
ATOM 10880 N N . ALA B 1 618 ? 19.219 27.391 -9.047 1 93.88 618 ALA B N 1
ATOM 10881 C CA . ALA B 1 618 ? 20.219 26.781 -8.164 1 93.88 618 ALA B CA 1
ATOM 10882 C C . ALA B 1 618 ? 21.5 27.594 -8.156 1 93.88 618 ALA B C 1
ATOM 10884 O O . ALA B 1 618 ? 22.141 27.734 -7.109 1 93.88 618 ALA B O 1
ATOM 10885 N N . CYS B 1 619 ? 21.844 28.094 -9.305 1 93.19 619 CYS B N 1
ATOM 10886 C CA . CYS B 1 619 ? 23.062 28.906 -9.406 1 93.19 619 CYS B CA 1
ATOM 10887 C C . CYS B 1 619 ? 22.891 30.234 -8.672 1 93.19 619 CYS B C 1
ATOM 10889 O O . CYS B 1 619 ? 23.812 30.703 -8.016 1 93.19 619 CYS B O 1
ATOM 10891 N N . GLN B 1 620 ? 21.734 30.812 -8.805 1 91.81 620 GLN B N 1
ATOM 10892 C CA . GLN B 1 620 ? 21.469 32.031 -8.07 1 91.81 620 GLN B CA 1
ATOM 10893 C C . GLN B 1 620 ? 21.531 31.812 -6.566 1 91.81 620 GLN B C 1
ATOM 10895 O O . GLN B 1 620 ? 22.047 32.656 -5.824 1 91.81 620 GLN B O 1
ATOM 10900 N N . LEU B 1 621 ? 20.969 30.703 -6.172 1 94.38 621 LEU B N 1
ATOM 10901 C CA . LEU B 1 621 ? 21.047 30.344 -4.762 1 94.38 621 LEU B CA 1
ATOM 10902 C C . LEU B 1 621 ? 22.5 30.156 -4.332 1 94.38 621 LEU B C 1
ATOM 10904 O O . LEU B 1 621 ? 22.906 30.641 -3.273 1 94.38 621 LEU B O 1
ATOM 10908 N N . ALA B 1 622 ? 23.281 29.516 -5.102 1 93.56 622 ALA B N 1
ATOM 10909 C CA . ALA B 1 622 ? 24.688 29.281 -4.793 1 93.56 622 ALA B CA 1
ATOM 10910 C C . ALA B 1 622 ? 25.453 30.594 -4.68 1 93.56 622 ALA B C 1
ATOM 10912 O O . ALA B 1 622 ? 26.297 30.75 -3.791 1 93.56 622 ALA B O 1
ATOM 10913 N N . ARG B 1 623 ? 25.156 31.5 -5.559 1 91 623 ARG B N 1
ATOM 10914 C CA . ARG B 1 623 ? 25.828 32.781 -5.539 1 91 623 ARG B CA 1
ATOM 10915 C C . ARG B 1 623 ? 25.516 33.531 -4.246 1 91 623 ARG B C 1
ATOM 10917 O O . ARG B 1 623 ? 26.391 34.188 -3.67 1 91 623 ARG B O 1
ATOM 10924 N N . GLU B 1 624 ? 24.25 33.469 -3.863 1 91.12 624 GLU B N 1
ATOM 10925 C CA . GLU B 1 624 ? 23.859 34.125 -2.619 1 91.12 624 GLU B CA 1
ATOM 10926 C C . GLU B 1 624 ? 24.531 33.469 -1.413 1 91.12 624 GLU B C 1
ATOM 10928 O O . GLU B 1 624 ? 24.938 34.156 -0.475 1 91.12 624 GLU B O 1
ATOM 10933 N N . LEU B 1 625 ? 24.672 32.188 -1.454 1 91.44 625 LEU B N 1
ATOM 10934 C CA . LEU B 1 625 ? 25.281 31.438 -0.354 1 91.44 625 LEU B CA 1
ATOM 10935 C C . LEU B 1 625 ? 26.781 31.703 -0.292 1 91.44 625 LEU B C 1
ATOM 10937 O O . LEU B 1 625 ? 27.359 31.781 0.796 1 91.44 625 LEU B O 1
ATOM 10941 N N . LEU B 1 626 ? 27.391 31.875 -1.425 1 90 626 LEU B N 1
ATOM 10942 C CA . LEU B 1 626 ? 28.844 32.062 -1.5 1 90 626 LEU B CA 1
ATOM 10943 C C . LEU B 1 626 ? 29.234 33.438 -0.963 1 90 626 LEU B C 1
ATOM 10945 O O . LEU B 1 626 ? 30.391 33.656 -0.62 1 90 626 LEU B O 1
ATOM 10949 N N . LYS B 1 627 ? 28.25 34.281 -0.814 1 86.56 627 LYS B N 1
ATOM 10950 C CA . LYS B 1 627 ? 28.516 35.594 -0.277 1 86.56 627 LYS B CA 1
ATOM 10951 C C . LYS B 1 627 ? 28.609 35.562 1.246 1 86.56 627 LYS B C 1
ATOM 10953 O O . LYS B 1 627 ? 29.141 36.5 1.859 1 86.56 627 LYS B O 1
ATOM 10958 N N . ILE B 1 628 ? 28.188 34.469 1.827 1 86.88 628 ILE B N 1
ATOM 10959 C CA . ILE B 1 628 ? 28.172 34.344 3.279 1 86.88 628 ILE B CA 1
ATOM 10960 C C . ILE B 1 628 ? 29.547 33.875 3.764 1 86.88 628 ILE B C 1
ATOM 10962 O O . ILE B 1 628 ? 30.25 33.156 3.057 1 86.88 628 ILE B O 1
ATOM 10966 N N . GLU B 1 629 ? 29.844 34.375 4.98 1 82.94 629 GLU B N 1
ATOM 10967 C CA . GLU B 1 629 ? 31.094 33.906 5.59 1 82.94 629 GLU B CA 1
ATOM 10968 C C . GLU B 1 629 ? 31.125 32.406 5.738 1 82.94 629 GLU B C 1
ATOM 10970 O O . GLU B 1 629 ? 30.094 31.781 6.012 1 82.94 629 GLU B O 1
ATOM 10975 N N . GLN B 1 630 ? 32.281 31.844 5.684 1 81.5 630 GLN B N 1
ATOM 10976 C CA . GLN B 1 630 ? 32.438 30.391 5.559 1 81.5 630 GLN B CA 1
ATOM 10977 C C . GLN B 1 630 ? 31.859 29.672 6.773 1 81.5 630 GLN B C 1
ATOM 10979 O O . GLN B 1 630 ? 31.125 28.688 6.629 1 81.5 630 GLN B O 1
ATOM 10984 N N . GLU B 1 631 ? 32.25 30.062 7.934 1 78.12 631 GLU B N 1
ATOM 10985 C CA . GLU B 1 631 ? 31.781 29.359 9.133 1 78.12 631 GLU B CA 1
ATOM 10986 C C . GLU B 1 631 ? 30.266 29.438 9.266 1 78.12 631 GLU B C 1
ATOM 10988 O O . GLU B 1 631 ? 29.625 28.469 9.641 1 78.12 631 GLU B O 1
ATOM 10993 N N . THR B 1 632 ? 29.719 30.547 8.93 1 82.19 632 THR B N 1
ATOM 10994 C CA . THR B 1 632 ? 28.281 30.75 9.008 1 82.19 632 THR B CA 1
ATOM 10995 C C . THR B 1 632 ? 27.562 29.984 7.895 1 82.19 632 THR B C 1
ATOM 10997 O O . THR B 1 632 ? 26.453 29.5 8.078 1 82.19 632 THR B O 1
ATOM 11000 N N . LEU B 1 633 ? 28.281 29.875 6.77 1 86.75 633 LEU B N 1
ATOM 11001 C CA . LEU B 1 633 ? 27.703 29.141 5.641 1 86.75 633 LEU B CA 1
ATOM 11002 C C . LEU B 1 633 ? 27.547 27.656 5.977 1 86.75 633 LEU B C 1
ATOM 11004 O O . LEU B 1 633 ? 26.484 27.078 5.707 1 86.75 633 LEU B O 1
ATOM 11008 N N . TYR B 1 634 ? 28.578 27.125 6.574 1 85.06 634 TYR B N 1
ATOM 11009 C CA . TYR B 1 634 ? 28.531 25.703 6.902 1 85.06 634 TYR B CA 1
ATOM 11010 C C . TYR B 1 634 ? 27.453 25.422 7.953 1 85.06 634 TYR B C 1
ATOM 11012 O O . TYR B 1 634 ? 26.781 24.391 7.898 1 85.06 634 TYR B O 1
ATOM 11020 N N . GLU B 1 635 ? 27.312 26.281 8.812 1 85.06 635 GLU B N 1
ATOM 11021 C CA . GLU B 1 635 ? 26.281 26.125 9.836 1 85.06 635 GLU B CA 1
ATOM 11022 C C . GLU B 1 635 ? 24.891 26.234 9.227 1 85.06 635 GLU B C 1
ATOM 11024 O O . GLU B 1 635 ? 23.984 25.469 9.562 1 85.06 635 GLU B O 1
ATOM 11029 N N . LEU B 1 636 ? 24.75 27.203 8.375 1 88 636 LEU B N 1
ATOM 11030 C CA . LEU B 1 636 ? 23.469 27.391 7.715 1 88 636 LEU B CA 1
ATOM 11031 C C . LEU B 1 636 ? 23.094 26.172 6.875 1 88 636 LEU B C 1
ATOM 11033 O O . LEU B 1 636 ? 21.969 25.672 6.965 1 88 636 LEU B O 1
ATOM 11037 N N . LEU B 1 637 ? 24.062 25.719 6.098 1 91.5 637 LEU B N 1
ATOM 11038 C CA . LEU B 1 637 ? 23.812 24.578 5.23 1 91.5 637 LEU B CA 1
ATOM 11039 C C . LEU B 1 637 ? 23.484 23.328 6.059 1 91.5 637 LEU B C 1
ATOM 11041 O O . LEU B 1 637 ? 22.562 22.594 5.727 1 91.5 637 LEU B O 1
ATOM 11045 N N . TYR B 1 638 ? 24.203 23.156 7.055 1 89.5 638 TYR B N 1
ATOM 11046 C CA . TYR B 1 638 ? 23.984 21.984 7.902 1 89.5 638 TYR B CA 1
ATOM 11047 C C . TYR B 1 638 ? 22.594 22.016 8.523 1 89.5 638 TYR B C 1
ATOM 11049 O O . TYR B 1 638 ? 21.875 21.016 8.523 1 89.5 638 TYR B O 1
ATOM 11057 N N . ARG B 1 639 ? 22.203 23.109 8.984 1 89.06 639 ARG B N 1
ATOM 11058 C CA . ARG B 1 639 ? 20.922 23.234 9.664 1 89.06 639 ARG B CA 1
ATOM 11059 C C . ARG B 1 639 ? 19.766 23.078 8.688 1 89.06 639 ARG B C 1
ATOM 11061 O O . ARG B 1 639 ? 18.734 22.484 9.023 1 89.06 639 ARG B O 1
ATOM 11068 N N . VAL B 1 640 ? 19.906 23.609 7.566 1 91.44 640 VAL B N 1
ATOM 11069 C CA . VAL B 1 640 ? 18.859 23.484 6.551 1 91.44 640 VAL B CA 1
ATOM 11070 C C . VAL B 1 640 ? 18.719 22.016 6.148 1 91.44 640 VAL B C 1
ATOM 11072 O O . VAL B 1 640 ? 17.609 21.5 6.066 1 91.44 640 VAL B O 1
ATOM 11075 N N . TRP B 1 641 ? 19.812 21.375 5.922 1 94.12 641 TRP B N 1
ATOM 11076 C CA . TRP B 1 641 ? 19.766 19.969 5.508 1 94.12 641 TRP B CA 1
ATOM 11077 C C . TRP B 1 641 ? 19.266 19.094 6.637 1 94.12 641 TRP B C 1
ATOM 11079 O O . TRP B 1 641 ? 18.562 18.094 6.395 1 94.12 641 TRP B O 1
ATOM 11089 N N . LEU B 1 642 ? 19.641 19.422 7.805 1 91.44 642 LEU B N 1
ATOM 11090 C CA . LEU B 1 642 ? 19.078 18.719 8.945 1 91.44 642 LEU B CA 1
ATOM 11091 C C . LEU B 1 642 ? 17.562 18.875 9.008 1 91.44 642 LEU B C 1
ATOM 11093 O O . LEU B 1 642 ? 16.844 17.922 9.281 1 91.44 642 LEU B O 1
ATOM 11097 N N . GLY B 1 643 ? 17.156 20.109 8.758 1 91.38 643 GLY B N 1
ATOM 11098 C CA . GLY B 1 643 ? 15.727 20.359 8.703 1 91.38 643 GLY B CA 1
ATOM 11099 C C . GLY B 1 643 ? 15.023 19.547 7.621 1 91.38 643 GLY B C 1
ATOM 11100 O O . GLY B 1 643 ? 13.969 18.969 7.867 1 91.38 643 GLY B O 1
ATOM 11101 N N . MET B 1 644 ? 15.641 19.438 6.469 1 92.88 644 MET B N 1
ATOM 11102 C CA . MET B 1 644 ? 15.055 18.703 5.355 1 92.88 644 MET B CA 1
ATOM 11103 C C . MET B 1 644 ? 15.023 17.203 5.66 1 92.88 644 MET B C 1
ATOM 11105 O O . MET B 1 644 ? 14.039 16.531 5.355 1 92.88 644 MET B O 1
ATOM 11109 N N . LEU B 1 645 ? 16.047 16.734 6.277 1 93.44 645 LEU B N 1
ATOM 11110 C CA . LEU B 1 645 ? 16.125 15.312 6.613 1 93.44 645 LEU B CA 1
ATOM 11111 C C . LEU B 1 645 ? 15.102 14.938 7.676 1 93.44 645 LEU B C 1
ATOM 11113 O O . LEU B 1 645 ? 14.375 13.953 7.523 1 93.44 645 LEU B O 1
ATOM 11117 N N . PHE B 1 646 ? 15.047 15.719 8.703 1 92 646 PHE B N 1
ATOM 11118 C CA . PHE B 1 646 ? 14.117 15.43 9.789 1 92 646 PHE B CA 1
ATOM 11119 C C . PHE B 1 646 ? 12.672 15.57 9.312 1 92 646 PHE B C 1
ATOM 11121 O O . PHE B 1 646 ? 11.805 14.789 9.711 1 92 646 PHE B O 1
ATOM 11128 N N . TYR B 1 647 ? 12.461 16.531 8.516 1 91.5 647 TYR B N 1
ATOM 11129 C CA . TYR B 1 647 ? 11.125 16.703 7.965 1 91.5 647 TYR B CA 1
ATOM 11130 C C . TYR B 1 647 ? 10.719 15.492 7.129 1 91.5 647 TYR B C 1
ATOM 11132 O O . TYR B 1 647 ? 9.609 14.977 7.27 1 91.5 647 TYR B O 1
ATOM 11140 N N . SER B 1 648 ? 11.594 15.047 6.258 1 92.19 648 SER B N 1
ATOM 11141 C CA . SER B 1 648 ? 11.305 13.891 5.406 1 92.19 648 SER B CA 1
ATOM 11142 C C . SER B 1 648 ? 11.055 12.641 6.238 1 92.19 648 SER B C 1
ATOM 11144 O O . SER B 1 648 ? 10.172 11.836 5.91 1 92.19 648 SER B O 1
ATOM 11146 N N . ALA B 1 649 ? 11.75 12.484 7.262 1 92.25 649 ALA B N 1
ATOM 11147 C CA . ALA B 1 649 ? 11.594 11.312 8.117 1 92.25 649 ALA B CA 1
ATOM 11148 C C . ALA B 1 649 ? 10.289 11.375 8.906 1 92.25 649 ALA B C 1
ATOM 11150 O O . ALA B 1 649 ? 9.531 10.406 8.938 1 92.25 649 ALA B O 1
ATOM 11151 N N . ALA B 1 650 ? 9.977 12.484 9.453 1 90.62 650 ALA B N 1
ATOM 11152 C CA . ALA B 1 650 ? 8.836 12.625 10.344 1 90.62 650 ALA B CA 1
ATOM 11153 C C . ALA B 1 650 ? 7.523 12.617 9.562 1 90.62 650 ALA B C 1
ATOM 11155 O O . ALA B 1 650 ? 6.496 12.148 10.062 1 90.62 650 ALA B O 1
ATOM 11156 N N . MET B 1 651 ? 7.574 13.102 8.398 1 89.69 651 MET B N 1
ATOM 11157 C CA . MET B 1 651 ? 6.34 13.25 7.625 1 89.69 651 MET B CA 1
ATOM 11158 C C . MET B 1 651 ? 6.109 12.031 6.734 1 89.69 651 MET B C 1
ATOM 11160 O O . MET B 1 651 ? 5.168 12.008 5.938 1 89.69 651 MET B O 1
ATOM 11164 N N . CYS B 1 652 ? 6.906 11.047 6.875 1 89.31 652 CYS B N 1
ATOM 11165 C CA . CYS B 1 652 ? 6.734 9.797 6.148 1 89.31 652 CYS B CA 1
ATOM 11166 C C . CYS B 1 652 ? 5.879 8.82 6.945 1 89.31 652 CYS B C 1
ATOM 11168 O O . CYS B 1 652 ? 5.992 8.742 8.172 1 89.31 652 CYS B O 1
ATOM 11170 N N . ARG B 1 653 ? 5.086 8.008 6.309 1 85.5 653 ARG B N 1
ATOM 11171 C CA . ARG B 1 653 ? 4.199 7.055 6.969 1 85.5 653 ARG B CA 1
ATOM 11172 C C . ARG B 1 653 ? 4.98 5.844 7.469 1 85.5 653 ARG B C 1
ATOM 11174 O O . ARG B 1 653 ? 5.969 5.441 6.855 1 85.5 653 ARG B O 1
ATOM 11181 N N . GLY B 1 654 ? 4.469 5.324 8.531 1 85.19 654 GLY B N 1
ATOM 11182 C CA . GLY B 1 654 ? 5.07 4.117 9.07 1 85.19 654 GLY B CA 1
ATOM 11183 C C . GLY B 1 654 ? 5.027 2.949 8.102 1 85.19 654 GLY B C 1
ATOM 11184 O O . GLY B 1 654 ? 5.977 2.166 8.023 1 85.19 654 GLY B O 1
ATOM 11185 N N . TYR B 1 655 ? 4.039 2.893 7.297 1 84.5 655 TYR B N 1
ATOM 11186 C CA . TYR B 1 655 ? 3.891 1.828 6.312 1 84.5 655 TYR B CA 1
ATOM 11187 C C . TYR B 1 655 ? 5.035 1.852 5.309 1 84.5 655 TYR B C 1
ATOM 11189 O O . TYR B 1 655 ? 5.547 0.801 4.914 1 84.5 655 TYR B O 1
ATOM 11197 N N . LEU B 1 656 ? 5.398 3.031 4.855 1 86.75 656 LEU B N 1
ATOM 11198 C CA . LEU B 1 656 ? 6.449 3.154 3.854 1 86.75 656 LEU B CA 1
ATOM 11199 C C . LEU B 1 656 ? 7.809 2.799 4.445 1 86.75 656 LEU B C 1
ATOM 11201 O O . LEU B 1 656 ? 8.672 2.26 3.748 1 86.75 656 LEU B O 1
ATOM 11205 N N . HIS B 1 657 ? 7.969 3.082 5.688 1 89.69 657 HIS B N 1
ATOM 11206 C CA . HIS B 1 657 ? 9.188 2.648 6.355 1 89.69 657 HIS B CA 1
ATOM 11207 C C . HIS B 1 657 ? 9.227 1.13 6.5 1 89.69 657 HIS B C 1
ATOM 11209 O O . HIS B 1 657 ? 10.281 0.512 6.312 1 89.69 657 HIS B O 1
ATOM 11215 N N . ALA B 1 658 ? 8.094 0.573 6.816 1 89.31 658 ALA B N 1
ATOM 11216 C CA . ALA B 1 658 ? 8.008 -0.883 6.891 1 89.31 658 ALA B CA 1
ATOM 11217 C C . ALA B 1 658 ? 8.281 -1.521 5.531 1 89.31 658 ALA B C 1
ATOM 11219 O O . ALA B 1 658 ? 8.93 -2.566 5.449 1 89.31 658 ALA B O 1
ATOM 11220 N N . LYS B 1 659 ? 7.746 -0.939 4.5 1 87.81 659 LYS B N 1
ATOM 11221 C CA . LYS B 1 659 ? 7.961 -1.424 3.139 1 87.81 659 LYS B CA 1
ATOM 11222 C C . LYS B 1 659 ? 9.438 -1.372 2.762 1 87.81 659 LYS B C 1
ATOM 11224 O O . LYS B 1 659 ? 9.961 -2.297 2.135 1 87.81 659 LYS B O 1
ATOM 11229 N N . SER B 1 660 ? 10.156 -0.363 3.189 1 87.38 660 SER B N 1
ATOM 11230 C CA . SER B 1 660 ? 11.562 -0.196 2.852 1 87.38 660 SER B CA 1
ATOM 11231 C C . SER B 1 660 ? 12.43 -1.224 3.572 1 87.38 660 SER B C 1
ATOM 11233 O O . SER B 1 660 ? 13.523 -1.553 3.111 1 87.38 660 SER B O 1
ATOM 11235 N N . LEU B 1 661 ? 11.969 -1.719 4.641 1 87 661 LEU B N 1
ATOM 11236 C CA . LEU B 1 661 ? 12.734 -2.701 5.406 1 87 661 LEU B CA 1
ATOM 11237 C C . LEU B 1 661 ? 12.906 -3.992 4.613 1 87 661 LEU B C 1
ATOM 11239 O O . LEU B 1 661 ? 13.844 -4.754 4.859 1 87 661 LEU B O 1
ATOM 11243 N N . GLY B 1 662 ? 12.031 -4.25 3.703 1 81.75 662 GLY B N 1
ATOM 11244 C CA . GLY B 1 662 ? 12.133 -5.453 2.896 1 81.75 662 GLY B CA 1
ATOM 11245 C C . GLY B 1 662 ? 13.359 -5.477 2.008 1 81.75 662 GLY B C 1
ATOM 11246 O O . GLY B 1 662 ? 13.883 -6.547 1.685 1 81.75 662 GLY B O 1
ATOM 11247 N N . GLU B 1 663 ? 13.758 -4.277 1.631 1 75.19 663 GLU B N 1
ATOM 11248 C CA . GLU B 1 663 ? 14.953 -4.164 0.803 1 75.19 663 GLU B CA 1
ATOM 11249 C C . GLU B 1 663 ? 16.172 -3.744 1.635 1 75.19 663 GLU B C 1
ATOM 11251 O O . GLU B 1 663 ? 17.125 -3.191 1.102 1 75.19 663 GLU B O 1
ATOM 11256 N N . GLY B 1 664 ? 16.125 -4.02 2.959 1 68 664 GLY B N 1
ATOM 11257 C CA . GLY B 1 664 ? 17.234 -3.715 3.855 1 68 664 GLY B CA 1
ATOM 11258 C C . GLY B 1 664 ? 17.047 -2.4 4.594 1 68 664 GLY B C 1
ATOM 11259 O O . GLY B 1 664 ? 17.844 -2.074 5.484 1 68 664 GLY B O 1
ATOM 11260 N N . GLY B 1 665 ? 16.031 -1.757 4.367 1 72.88 665 GLY B N 1
ATOM 11261 C CA . GLY B 1 665 ? 15.75 -0.521 5.082 1 72.88 665 GLY B CA 1
ATOM 11262 C C . GLY B 1 665 ? 16.578 0.653 4.586 1 72.88 665 GLY B C 1
ATOM 11263 O O . GLY B 1 665 ? 17.578 0.467 3.889 1 72.88 665 GLY B O 1
ATOM 11264 N N . GLU B 1 666 ? 16.094 1.84 4.82 1 80.06 666 GLU B N 1
ATOM 11265 C CA . GLU B 1 666 ? 16.797 3.074 4.488 1 80.06 666 GLU B CA 1
ATOM 11266 C C . GLU B 1 666 ? 17.266 3.801 5.746 1 80.06 666 GLU B C 1
ATOM 11268 O O . GLU B 1 666 ? 16.719 3.574 6.832 1 80.06 666 GLU B O 1
ATOM 11273 N N . PHE B 1 667 ? 18.375 4.48 5.648 1 89.31 667 PHE B N 1
ATOM 11274 C CA . PHE B 1 667 ? 18.859 5.32 6.738 1 89.31 667 PHE B CA 1
ATOM 11275 C C . PHE B 1 667 ? 17.734 6.207 7.27 1 89.31 667 PHE B C 1
ATOM 11277 O O . PHE B 1 667 ? 17.672 6.484 8.469 1 89.31 667 PHE B O 1
ATOM 11284 N N . LEU B 1 668 ? 16.844 6.531 6.461 1 92 668 LEU B N 1
ATOM 11285 C CA . LEU B 1 668 ? 15.734 7.395 6.832 1 92 668 LEU B CA 1
ATOM 11286 C C . LEU B 1 668 ? 14.852 6.723 7.883 1 92 668 LEU B C 1
ATOM 11288 O O . LEU B 1 668 ? 14.281 7.395 8.742 1 92 668 LEU B O 1
ATOM 11292 N N . SER B 1 669 ? 14.727 5.445 7.809 1 91 669 SER B N 1
ATOM 11293 C CA . SER B 1 669 ? 13.93 4.711 8.789 1 91 669 SER B CA 1
ATOM 11294 C C . SER B 1 669 ? 14.578 4.766 10.172 1 91 669 SER B C 1
ATOM 11296 O O . SER B 1 669 ? 13.875 4.785 11.188 1 91 669 SER B O 1
ATOM 11298 N N . PHE B 1 670 ? 15.906 4.758 10.18 1 88.88 670 PHE B N 1
ATOM 11299 C CA . PHE B 1 670 ? 16.625 4.918 11.438 1 88.88 670 PHE B CA 1
ATOM 11300 C C . PHE B 1 670 ? 16.344 6.285 12.047 1 88.88 670 PHE B C 1
ATOM 11302 O O . PHE B 1 670 ? 16.047 6.383 13.242 1 88.88 670 PHE B O 1
ATOM 11309 N N . VAL B 1 671 ? 16.422 7.305 11.188 1 90.25 671 VAL B N 1
ATOM 11310 C CA . VAL B 1 671 ? 16.172 8.664 11.656 1 90.25 671 VAL B CA 1
ATOM 11311 C C . VAL B 1 671 ? 14.719 8.805 12.109 1 90.25 671 VAL B C 1
ATOM 11313 O O . VAL B 1 671 ? 14.445 9.43 13.141 1 90.25 671 VAL B O 1
ATOM 11316 N N . TRP B 1 672 ? 13.797 8.234 11.352 1 91.5 672 TRP B N 1
ATOM 11317 C CA . TRP B 1 672 ? 12.375 8.273 11.656 1 91.5 672 TRP B CA 1
ATOM 11318 C C . TRP B 1 672 ? 12.086 7.672 13.023 1 91.5 672 TRP B C 1
ATOM 11320 O O . TRP B 1 672 ? 11.352 8.25 13.82 1 91.5 672 TRP B O 1
ATOM 11330 N N . LEU B 1 673 ? 12.672 6.508 13.289 1 88.69 673 LEU B N 1
ATOM 11331 C CA . LEU B 1 673 ? 12.43 5.844 14.562 1 88.69 673 LEU B CA 1
ATOM 11332 C C . LEU B 1 673 ? 13.055 6.625 15.711 1 88.69 673 LEU B C 1
ATOM 11334 O O . LEU B 1 673 ? 12.469 6.73 16.797 1 88.69 673 LEU B O 1
ATOM 11338 N N . LEU B 1 674 ? 14.188 7.172 15.453 1 86.19 674 LEU B N 1
ATOM 11339 C CA . LEU B 1 674 ? 14.844 7.988 16.469 1 86.19 674 LEU B CA 1
ATOM 11340 C C . LEU B 1 674 ? 14.008 9.211 16.812 1 86.19 674 LEU B C 1
ATOM 11342 O O . LEU B 1 674 ? 13.828 9.539 17.984 1 86.19 674 LEU B O 1
ATOM 11346 N N . LEU B 1 675 ? 13.492 9.875 15.852 1 88.19 675 LEU B N 1
ATOM 11347 C CA . LEU B 1 675 ? 12.648 11.055 16.062 1 88.19 675 LEU B CA 1
ATOM 11348 C C . LEU B 1 675 ? 11.367 10.68 16.797 1 88.19 675 LEU B C 1
ATOM 11350 O O . LEU B 1 675 ? 10.93 11.414 17.688 1 88.19 675 LEU B O 1
ATOM 11354 N N . SER B 1 676 ? 10.805 9.555 16.469 1 86.06 676 SER B N 1
ATOM 11355 C CA . SER B 1 676 ? 9.547 9.125 17.078 1 86.06 676 SER B CA 1
ATOM 11356 C C . SER B 1 676 ? 9.734 8.773 18.547 1 86.06 676 SER B C 1
ATOM 11358 O O . SER B 1 676 ? 8.898 9.102 19.391 1 86.06 676 SER B O 1
ATOM 11360 N N . ILE B 1 677 ? 10.828 8.125 18.828 1 78.69 677 ILE B N 1
ATOM 11361 C CA . ILE B 1 677 ? 11.07 7.656 20.188 1 78.69 677 ILE B CA 1
ATOM 11362 C C . ILE B 1 677 ? 11.453 8.836 21.078 1 78.69 677 ILE B C 1
ATOM 11364 O O . ILE B 1 677 ? 11.172 8.828 22.281 1 78.69 677 ILE B O 1
ATOM 11368 N N . THR B 1 678 ? 12.055 9.867 20.438 1 78.62 678 THR B N 1
ATOM 11369 C CA . THR B 1 678 ? 12.461 11.023 21.219 1 78.62 678 THR B CA 1
ATOM 11370 C C . THR B 1 678 ? 11.297 11.992 21.406 1 78.62 678 THR B C 1
ATOM 11372 O O . THR B 1 678 ? 11.438 13.023 22.062 1 78.62 678 THR B O 1
ATOM 11375 N N . GLY B 1 679 ? 10.133 11.664 20.844 1 76.62 679 GLY B N 1
ATOM 11376 C CA . GLY B 1 679 ? 8.922 12.43 21.141 1 76.62 679 GLY B CA 1
ATOM 11377 C C . GLY B 1 679 ? 8.664 13.531 20.125 1 76.62 679 GLY B C 1
ATOM 11378 O O . GLY B 1 679 ? 7.887 14.453 20.391 1 76.62 679 GLY B O 1
ATOM 11379 N N . THR B 1 680 ? 9.367 13.562 19.062 1 83.19 680 THR B N 1
ATOM 11380 C CA . THR B 1 680 ? 9.07 14.516 18 1 83.19 680 THR B CA 1
ATOM 11381 C C . THR B 1 680 ? 7.73 14.203 17.344 1 83.19 680 THR B C 1
ATOM 11383 O O . THR B 1 680 ? 7.344 13.039 17.234 1 83.19 680 THR B O 1
ATOM 11386 N N . ARG B 1 681 ? 7.055 15.242 16.984 1 85.75 681 ARG B N 1
ATOM 11387 C CA . ARG B 1 681 ? 5.746 15.07 16.359 1 85.75 681 ARG B CA 1
ATOM 11388 C C . ARG B 1 681 ? 5.891 14.508 14.945 1 85.75 681 ARG B C 1
ATOM 11390 O O . ARG B 1 681 ? 6.535 15.125 14.086 1 85.75 681 ARG B O 1
ATOM 11397 N N . THR B 1 682 ? 5.367 13.391 14.797 1 88.56 682 THR B N 1
ATOM 11398 C CA . THR B 1 682 ? 5.391 12.758 13.477 1 88.56 682 THR B CA 1
ATOM 11399 C C . THR B 1 682 ? 4.074 12.984 12.742 1 88.56 682 THR B C 1
ATOM 11401 O O . THR B 1 682 ? 3.156 13.609 13.281 1 88.56 682 THR B O 1
ATOM 11404 N N . LEU B 1 683 ? 3.986 12.531 11.531 1 88.38 683 LEU B N 1
ATOM 11405 C CA . LEU B 1 683 ? 2.783 12.68 10.727 1 88.38 683 LEU B CA 1
ATOM 11406 C C . LEU B 1 683 ? 1.58 12.047 11.414 1 88.38 683 LEU B C 1
ATOM 11408 O O . LEU B 1 683 ? 0.482 12.609 11.398 1 88.38 683 LEU B O 1
ATOM 11412 N N . ALA B 1 684 ? 1.793 10.922 12.016 1 86.31 684 ALA B N 1
ATOM 11413 C CA . ALA B 1 684 ? 0.712 10.234 12.727 1 86.31 684 ALA B CA 1
ATOM 11414 C C . ALA B 1 684 ? 0.163 11.102 13.852 1 86.31 684 ALA B C 1
ATOM 11416 O O . ALA B 1 684 ? -1.05 11.156 14.07 1 86.31 684 ALA B O 1
ATOM 11417 N N . ASP B 1 685 ? 0.999 11.844 14.5 1 86.25 685 ASP B N 1
ATOM 11418 C CA . ASP B 1 685 ? 0.584 12.711 15.602 1 86.25 685 ASP B CA 1
ATOM 11419 C C . ASP B 1 685 ? -0.207 13.906 15.086 1 86.25 685 ASP B C 1
ATOM 11421 O O . ASP B 1 685 ? -1.221 14.289 15.672 1 86.25 685 ASP B O 1
ATOM 11425 N N . LYS B 1 686 ? 0.249 14.406 14.008 1 84.25 686 LYS B N 1
ATOM 11426 C CA . LYS B 1 686 ? -0.403 15.586 13.461 1 84.25 686 LYS B CA 1
ATOM 11427 C C . LYS B 1 686 ? -1.786 15.25 12.914 1 84.25 686 LYS B C 1
ATOM 11429 O O . LYS B 1 686 ? -2.693 16.078 12.938 1 84.25 686 LYS B O 1
ATOM 11434 N N . LEU B 1 687 ? -1.976 14.047 12.453 1 86.06 687 LEU B N 1
ATOM 11435 C CA . LEU B 1 687 ? -3.246 13.656 11.852 1 86.06 687 LEU B CA 1
ATOM 11436 C C . LEU B 1 687 ? -4.238 13.211 12.922 1 86.06 687 LEU B C 1
ATOM 11438 O O . LEU B 1 687 ? -5.445 13.406 12.781 1 86.06 687 LEU B O 1
ATOM 11442 N N . GLN B 1 688 ? -3.693 12.695 13.969 1 86.25 688 GLN B N 1
ATOM 11443 C CA . GLN B 1 688 ? -4.59 12.102 14.961 1 86.25 688 GLN B CA 1
ATOM 11444 C C . GLN B 1 688 ? -4.852 13.07 16.109 1 86.25 688 GLN B C 1
ATOM 11446 O O . GLN B 1 688 ? -5.867 12.961 16.797 1 86.25 688 GLN B O 1
ATOM 11451 N N . MET B 1 689 ? -3.928 13.969 16.297 1 84 689 MET B N 1
ATOM 11452 C CA . MET B 1 689 ? -4.09 14.906 17.406 1 84 689 MET B CA 1
ATOM 11453 C C . MET B 1 689 ? -4.227 16.328 16.906 1 84 689 MET B C 1
ATOM 11455 O O . MET B 1 689 ? -3.785 16.656 15.797 1 84 689 MET B O 1
ATOM 11459 N N . CYS B 1 690 ? -4.902 17.094 17.672 1 78 690 CYS B N 1
ATOM 11460 C CA . CYS B 1 690 ? -5.039 18.5 17.344 1 78 690 CYS B CA 1
ATOM 11461 C C . CYS B 1 690 ? -3.777 19.281 17.703 1 78 690 CYS B C 1
ATOM 11463 O O . CYS B 1 690 ? -3.072 18.922 18.641 1 78 690 CYS B O 1
ATOM 11465 N N . ASP B 1 691 ? -3.479 20.234 16.922 1 68.69 691 ASP B N 1
ATOM 11466 C CA . ASP B 1 691 ? -2.283 21.047 17.141 1 68.69 691 ASP B CA 1
ATOM 11467 C C . ASP B 1 691 ? -2.307 21.688 18.531 1 68.69 691 ASP B C 1
ATOM 11469 O O . ASP B 1 691 ? -1.27 21.797 19.188 1 68.69 691 ASP B O 1
ATOM 11473 N N . GLN B 1 692 ? -3.43 21.984 18.984 1 60.16 692 GLN B N 1
ATOM 11474 C CA . GLN B 1 692 ? -3.564 22.656 20.266 1 60.16 692 GLN B CA 1
ATOM 11475 C C . GLN B 1 692 ? -3.184 21.734 21.422 1 60.16 692 GLN B C 1
ATOM 11477 O O . GLN B 1 692 ? -2.541 22.156 22.375 1 60.16 692 GLN B O 1
ATOM 11482 N N . THR B 1 693 ? -3.594 20.531 21.266 1 58.72 693 THR B N 1
ATOM 11483 C CA . THR B 1 693 ? -3.297 19.562 22.312 1 58.72 693 THR B CA 1
ATOM 11484 C C . THR B 1 693 ? -1.811 19.219 22.312 1 58.72 693 THR B C 1
ATOM 11486 O O . THR B 1 693 ? -1.232 18.953 23.375 1 58.72 693 THR B O 1
ATOM 11489 N N . LEU B 1 694 ? -1.346 19.25 21.156 1 58.25 694 LEU B N 1
ATOM 11490 C CA . LEU B 1 694 ? 0.076 18.938 21.047 1 58.25 694 LEU B CA 1
ATOM 11491 C C . LEU B 1 694 ? 0.922 20.062 21.625 1 58.25 694 LEU B C 1
ATOM 11493 O O . LEU B 1 694 ? 1.96 19.812 22.25 1 58.25 694 LEU B O 1
ATOM 11497 N N . THR B 1 695 ? 0.422 21.297 21.484 1 54.25 695 THR B N 1
ATOM 11498 C CA . THR B 1 695 ? 1.166 22.453 21.984 1 54.25 695 THR B CA 1
ATOM 11499 C C . THR B 1 695 ? 1.028 22.562 23.5 1 54.25 695 THR B C 1
ATOM 11501 O O . THR B 1 695 ? 1.967 22.984 24.188 1 54.25 695 THR B O 1
ATOM 11504 N N . TYR B 1 696 ? -0.144 22.266 24.062 1 47 696 TYR B N 1
ATOM 11505 C CA . TYR B 1 696 ? -0.344 22.359 25.5 1 47 696 TYR B CA 1
ATOM 11506 C C . TYR B 1 696 ? 0.47 21.312 26.234 1 47 696 TYR B C 1
ATOM 11508 O O . TYR B 1 696 ? 1 21.562 27.328 1 47 696 TYR B O 1
ATOM 11516 N N . ALA B 1 697 ? 0.471 20.156 25.703 1 46.66 697 ALA B N 1
ATOM 11517 C CA . ALA B 1 697 ? 1.337 19.156 26.312 1 46.66 697 ALA B CA 1
ATOM 11518 C C . ALA B 1 697 ? 2.783 19.641 26.359 1 46.66 697 ALA B C 1
ATOM 11520 O O . ALA B 1 697 ? 3.512 19.328 27.312 1 46.66 697 ALA B O 1
ATOM 11521 N N . ASP B 1 698 ? 3.203 20.422 25.422 1 46.66 698 ASP B N 1
ATOM 11522 C CA . ASP B 1 698 ? 4.539 21 25.344 1 46.66 698 ASP B CA 1
ATOM 11523 C C . ASP B 1 698 ? 4.738 22.047 26.453 1 46.66 698 ASP B C 1
ATOM 11525 O O . ASP B 1 698 ? 5.801 22.109 27.062 1 46.66 698 ASP B O 1
ATOM 11529 N N . LYS B 1 699 ? 3.77 22.969 26.75 1 47.47 699 LYS B N 1
ATOM 11530 C CA . LYS B 1 699 ? 3.967 24.078 27.672 1 47.47 699 LYS B CA 1
ATOM 11531 C C . LYS B 1 699 ? 3.984 23.609 29.109 1 47.47 699 LYS B C 1
ATOM 11533 O O . LYS B 1 699 ? 4.738 24.125 29.938 1 47.47 699 LYS B O 1
ATOM 11538 N N . GLU B 1 700 ? 3.186 22.766 29.453 1 42.59 700 GLU B N 1
ATOM 11539 C CA . GLU B 1 700 ? 3.199 22.438 30.875 1 42.59 700 GLU B CA 1
ATOM 11540 C C . GLU B 1 700 ? 4.469 21.688 31.266 1 42.59 700 GLU B C 1
ATOM 11542 O O . GLU B 1 700 ? 5.004 21.875 32.344 1 42.59 700 GLU B O 1
ATOM 11547 N N . ASP B 1 701 ? 4.887 20.734 30.484 1 40.69 701 ASP B N 1
ATOM 11548 C CA . ASP B 1 701 ? 6.074 19.969 30.859 1 40.69 701 ASP B CA 1
ATOM 11549 C C . ASP B 1 701 ? 7.352 20.703 30.453 1 40.69 701 ASP B C 1
ATOM 11551 O O . ASP B 1 701 ? 8.453 20.266 30.781 1 40.69 701 ASP B O 1
ATOM 11555 N N . LEU B 1 702 ? 7.262 21.531 29.5 1 36.06 702 LEU B N 1
ATOM 11556 C CA . LEU B 1 702 ? 8.438 22.328 29.156 1 36.06 702 LEU B CA 1
ATOM 11557 C C . LEU B 1 702 ? 8.945 23.094 30.375 1 36.06 702 LEU B C 1
ATOM 11559 O O . LEU B 1 702 ? 10.094 23.531 30.406 1 36.06 702 LEU B O 1
ATOM 11563 N N . LEU B 1 703 ? 8.086 23.453 31.219 1 32.69 703 LEU B N 1
ATOM 11564 C CA . LEU B 1 703 ? 8.633 24.297 32.281 1 32.69 703 LEU B CA 1
ATOM 11565 C C . LEU B 1 703 ? 9.594 23.5 33.156 1 32.69 703 LEU B C 1
ATOM 11567 O O . LEU B 1 703 ? 10.219 24.047 34.062 1 32.69 703 LEU B O 1
ATOM 11571 N N . ARG B 1 704 ? 9.523 22.266 33.281 1 36.09 704 ARG B N 1
ATOM 11572 C CA . ARG B 1 704 ? 10.539 21.656 34.125 1 36.09 704 ARG B CA 1
ATOM 11573 C C . ARG B 1 704 ? 11.742 21.188 33.312 1 36.09 704 ARG B C 1
ATOM 11575 O O . ARG B 1 704 ? 11.812 20.031 32.875 1 36.09 704 ARG B O 1
ATOM 11582 N N . ALA B 1 705 ? 12.312 21.984 32.469 1 33.31 705 ALA B N 1
ATOM 11583 C CA . ALA B 1 705 ? 13.523 21.734 31.703 1 33.31 705 ALA B CA 1
ATOM 11584 C C . ALA B 1 705 ? 14.609 21.109 32.594 1 33.31 705 ALA B C 1
ATOM 11586 O O . ALA B 1 705 ? 14.938 21.656 33.656 1 33.31 705 ALA B O 1
ATOM 11587 N N . PRO B 1 706 ? 14.93 19.812 32.562 1 32.78 706 PRO B N 1
ATOM 11588 C CA . PRO B 1 706 ? 16.125 19.531 33.344 1 32.78 706 PRO B CA 1
ATOM 11589 C C . PRO B 1 706 ? 17.312 20.406 32.969 1 32.78 706 PRO B C 1
ATOM 11591 O O . PRO B 1 706 ? 17.375 20.922 31.859 1 32.78 706 PRO B O 1
ATOM 11594 N N . PRO B 1 707 ? 18.203 20.828 33.906 1 30.31 707 PRO B N 1
ATOM 11595 C CA . PRO B 1 707 ? 19.391 21.625 33.656 1 30.31 707 PRO B CA 1
ATOM 11596 C C . PRO B 1 707 ? 20.219 21.094 32.5 1 30.31 707 PRO B C 1
ATOM 11598 O O . PRO B 1 707 ? 20.203 19.906 32.188 1 30.31 707 PRO B O 1
ATOM 11601 N N . ARG B 1 708 ? 20.734 22.031 31.609 1 34.22 708 ARG B N 1
ATOM 11602 C CA . ARG B 1 708 ? 21.672 21.891 30.5 1 34.22 708 ARG B CA 1
ATOM 11603 C C . ARG B 1 708 ? 22.719 20.812 30.812 1 34.22 708 ARG B C 1
ATOM 11605 O O . ARG B 1 708 ? 23.5 20.953 31.75 1 34.22 708 ARG B O 1
ATOM 11612 N N . MET B 1 709 ? 22.531 19.688 30.672 1 31.45 709 MET B N 1
ATOM 11613 C CA . MET B 1 709 ? 23.609 18.719 30.844 1 31.45 709 MET B CA 1
ATOM 11614 C C . MET B 1 709 ? 24.875 19.172 30.109 1 31.45 709 MET B C 1
ATOM 11616 O O . MET B 1 709 ? 24.797 19.938 29.141 1 31.45 709 MET B O 1
ATOM 11620 N N . GLY B 1 710 ? 26.141 18.641 30.547 1 29.03 710 GLY B N 1
ATOM 11621 C CA . GLY B 1 710 ? 27.531 19.031 30.344 1 29.03 710 GLY B CA 1
ATOM 11622 C C . GLY B 1 710 ? 27.922 19.062 28.891 1 29.03 710 GLY B C 1
ATOM 11623 O O . GLY B 1 710 ? 27.188 18.609 28.016 1 29.03 710 GLY B O 1
ATOM 11624 N N . LYS B 1 711 ? 29.375 19.391 28.578 1 33.41 711 LYS B N 1
ATOM 11625 C CA . LYS B 1 711 ? 30.25 19.906 27.531 1 33.41 711 LYS B CA 1
ATOM 11626 C C . LYS B 1 711 ? 30.344 18.938 26.359 1 33.41 711 LYS B C 1
ATOM 11628 O O . LYS B 1 711 ? 30.328 17.719 26.547 1 33.41 711 LYS B O 1
ATOM 11633 N N . GLU B 1 712 ? 30.203 19.391 25.047 1 34.28 712 GLU B N 1
ATOM 11634 C CA . GLU B 1 712 ? 30.562 19 23.672 1 34.28 712 GLU B CA 1
ATOM 11635 C C . GLU B 1 712 ? 31.766 18.062 23.672 1 34.28 712 GLU B C 1
ATOM 11637 O O . GLU B 1 712 ? 31.969 17.312 22.719 1 34.28 712 GLU B O 1
ATOM 11642 N N . HIS B 1 713 ? 32.688 18.156 24.609 1 30.23 713 HIS B N 1
ATOM 11643 C CA . HIS B 1 713 ? 34.062 17.672 24.531 1 30.23 713 HIS B CA 1
ATOM 11644 C C . HIS B 1 713 ? 34.125 16.156 24.5 1 30.23 713 HIS B C 1
ATOM 11646 O O . HIS B 1 713 ? 35.094 15.57 24.047 1 30.23 713 HIS B O 1
ATOM 11652 N N . ASP B 1 714 ? 33.312 15.516 25.156 1 31.2 714 ASP B N 1
ATOM 11653 C CA . ASP B 1 714 ? 33.656 14.125 25.391 1 31.2 714 ASP B CA 1
ATOM 11654 C C . ASP B 1 714 ? 33.406 13.266 24.156 1 31.2 714 ASP B C 1
ATOM 11656 O O . ASP B 1 714 ? 34 12.203 23.984 1 31.2 714 ASP B O 1
ATOM 11660 N N . TRP B 1 715 ? 32.438 13.578 23.375 1 32.25 715 TRP B N 1
ATOM 11661 C CA . TRP B 1 715 ? 32.219 12.742 22.203 1 32.25 715 TRP B CA 1
ATOM 11662 C C . TRP B 1 715 ? 33.344 12.969 21.172 1 32.25 715 TRP B C 1
ATOM 11664 O O . TRP B 1 715 ? 33.656 12.062 20.406 1 32.25 715 TRP B O 1
ATOM 11674 N N . ILE B 1 716 ? 33.969 14.164 21.047 1 33.62 716 ILE B N 1
ATOM 11675 C CA . ILE B 1 716 ? 35.062 14.461 20.125 1 33.62 716 ILE B CA 1
ATOM 11676 C C . ILE B 1 716 ? 36.312 13.656 20.531 1 33.62 716 ILE B C 1
ATOM 11678 O O . ILE B 1 716 ? 37.094 13.242 19.672 1 33.62 716 ILE B O 1
ATOM 11682 N N . SER B 1 717 ? 36.562 13.562 21.812 1 32.44 717 SER B N 1
ATOM 11683 C CA . SER B 1 717 ? 37.844 12.938 22.188 1 32.44 717 SER B CA 1
ATOM 11684 C C . SER B 1 717 ? 37.875 11.469 21.812 1 32.44 717 SER B C 1
ATOM 11686 O O . SER B 1 717 ? 38.938 10.836 21.844 1 32.44 717 SER B O 1
ATOM 11688 N N . LEU B 1 718 ? 36.844 10.852 21.812 1 29.75 718 LEU B N 1
ATOM 11689 C CA . LEU B 1 718 ? 37 9.422 21.578 1 29.75 718 LEU B CA 1
ATOM 11690 C C . LEU B 1 718 ? 37.312 9.148 20.109 1 29.75 718 LEU B C 1
ATOM 11692 O O . LEU B 1 718 ? 37.656 8.023 19.734 1 29.75 718 LEU B O 1
ATOM 11696 N N . ASN B 1 719 ? 36.969 9.914 19.172 1 30.48 719 ASN B N 1
ATOM 11697 C CA . ASN B 1 719 ? 37.406 9.672 17.797 1 30.48 719 ASN B CA 1
ATOM 11698 C C . ASN B 1 719 ? 38.75 10.32 17.5 1 30.48 719 ASN B C 1
ATOM 11700 O O . ASN B 1 719 ? 39.125 10.469 16.344 1 30.48 719 ASN B O 1
ATOM 11704 N N . GLU B 1 720 ? 39.531 11.039 18.375 1 28.02 720 GLU B N 1
ATOM 11705 C CA . GLU B 1 720 ? 40.938 11.195 18.125 1 28.02 720 GLU B CA 1
ATOM 11706 C C . GLU B 1 720 ? 41.688 9.906 18.438 1 28.02 720 GLU B C 1
ATOM 11708 O O . GLU B 1 720 ? 41.469 9.281 19.469 1 28.02 720 GLU B O 1
#

Radius of gyration: 33.98 Å; Cα contacts (8 Å, |Δi|>4): 1698; chains: 2; bounding box: 87×96×90 Å

Sequence (1440 aa):
MFVDVWAAVRWWEEWQLRILVMLSLAVQWILLLAAPLRRYTIPQWCRKCIWLAYVGSDALAIYALATLFNRHAKASSGGNVKQADVLEILWAPVLLIHLGGQRELTAYNIEDNELWLRHAVTLVSQVAVALYAFYKSWPNSTDPRLLASAILLFVVGVFSFSEKPWAFRRARINRLAAVSALIRGTKKPPNKLTCCCNELDEDQEYKLFEFIRSIFSCRCCCRLWMWSKRRKQEEEEEGRRRRRSDDNNSNNIKMLFSLKNKVHMILSDMSLFAAASDLKRSADREHDKDELYKEILERPIGAEYHTIGWLSSAYRLIYTRSKVVWTPAYLAYHLLLVPAMHGAALTLFVLSHKRGRYNPTDIKTTYVLLCLTAAMDTLGMFVVGAVHLVMLWFSVPSLCEWVAQYNLIDAVLRRRKKPNRWLIKCASWFSCNEEYFLCEQGRGDNMLYNKVAGYLIIDLVINNPEKGLDVSTYRNLDISSSSNWALDKLLQDHLTAPLFGKGTQVRETLLESFDKSVLLWHLATDLCFCLKTPPAPFNHREFRTEAISNYMAHLLKFRPDMLMTGTRQHLFTEATEHIQKILDNITGTLPASRYYNQALAGAILDRECPQYPLIHEACQLARELLKIEQETLYELLYRVWLGMLFYSAAMCRGYLHAKSLGEGGEFLSFVWLLLSITGTRTLADKLQMCDQTLTYADKEDLLRAPPRMGKEHDWISLNEMFVDVWAAVRWWEEWQLRILVMLSLAVQWILLLAAPLRRYTIPQWCRKCIWLAYVGSDALAIYALATLFNRHAKASSGGNVKQADVLEILWAPVLLIHLGGQRELTAYNIEDNELWLRHAVTLVSQVAVALYAFYKSWPNSTDPRLLASAILLFVVGVFSFSEKPWAFRRARINRLAAVSALIRGTKKPPNKLTCCCNELDEDQEYKLFEFIRSIFSCRCCCRLWMWSKRRKQEEEEEGRRRRRSDDNNSNNIKMLFSLKNKVHMILSDMSLFAAASDLKRSADREHDKDELYKEILERPIGAEYHTIGWLSSAYRLIYTRSKVVWTPAYLAYHLLLVPAMHGAALTLFVLSHKRGRYNPTDIKTTYVLLCLTAAMDTLGMFVVGAVHLVMLWFSVPSLCEWVAQYNLIDAVLRRRKKPNRWLIKCASWFSCNEEYFLCEQGRGDNMLYNKVAGYLIIDLVINNPEKGLDVSTYRNLDISSSSNWALDKLLQDHLTAPLFGKGTQVRETLLESFDKSVLLWHLATDLCFCLKTPPAPFNHREFRTEAISNYMAHLLKFRPDMLMTGTRQHLFTEATEHIQKILDNITGTLPASRYYNQALAGAILDRECPQYPLIHEACQLARELLKIEQETLYELLYRVWLGMLFYSAAMCRGYLHAKSLGEGGEFLSFVWLLLSITGTRTLADKLQMCDQTLTYADKEDLLRAPPRMGKEHDWISLNE

Solvent-accessible surface area (backbone atoms only — not comparable to full-atom values): 75738 Å² total; per-residue (Å²): 135,77,70,58,60,62,58,52,48,53,50,38,64,76,40,41,66,62,49,39,52,50,48,39,51,49,44,51,53,48,45,54,66,48,38,68,49,45,44,32,72,60,61,66,70,59,49,51,49,52,51,49,45,58,60,44,41,53,54,40,32,51,51,39,49,52,50,52,39,53,54,54,55,50,29,66,74,69,67,74,55,57,66,54,61,54,69,55,56,52,48,50,23,52,40,35,36,56,59,22,55,48,60,64,48,66,30,74,49,66,58,49,23,71,44,20,66,60,50,42,51,51,46,53,52,50,51,51,53,46,50,49,41,49,58,66,45,47,84,69,47,85,48,67,48,50,50,52,22,30,50,47,40,34,54,52,9,53,52,43,30,52,46,41,40,52,30,22,51,61,30,18,62,70,48,42,16,44,51,43,27,42,58,69,44,80,71,68,72,65,55,75,68,53,45,39,61,29,64,55,56,64,62,53,53,47,46,46,46,45,44,49,40,64,69,48,69,56,62,78,61,32,58,55,36,52,50,37,50,54,47,43,54,51,39,50,56,45,46,54,61,55,51,70,68,78,67,77,74,60,56,61,59,54,63,55,59,31,69,64,48,49,50,44,24,42,48,31,27,34,26,66,65,47,52,31,53,52,44,46,64,61,53,54,95,76,60,66,48,67,53,54,40,42,60,69,52,40,54,57,85,59,46,75,62,44,45,63,59,48,53,52,48,50,38,35,43,52,28,19,33,47,67,54,54,46,9,62,61,42,40,50,41,51,68,49,50,47,51,48,42,47,51,52,26,52,53,31,43,58,61,39,56,76,74,48,84,58,43,63,72,58,50,53,51,47,50,52,50,53,51,52,50,44,45,47,69,61,41,41,66,57,52,45,52,48,50,54,48,52,39,57,74,68,64,57,50,42,19,46,56,39,71,60,72,32,51,72,68,61,49,54,54,48,58,68,67,46,79,64,49,66,61,40,49,53,33,41,67,68,68,37,65,45,56,67,75,57,56,61,69,60,85,64,55,74,57,54,30,54,54,48,53,53,48,50,49,43,50,48,58,66,70,42,66,56,56,50,40,58,49,74,28,49,64,50,75,79,60,65,67,87,62,24,78,45,54,44,49,64,55,38,62,76,43,23,73,76,40,56,23,92,88,25,53,61,37,53,40,60,50,35,34,48,71,58,28,52,51,32,50,40,54,16,48,53,39,44,59,42,57,46,73,76,65,85,76,78,56,72,52,52,60,46,33,52,50,50,41,17,27,52,45,31,34,53,72,76,40,30,74,51,56,57,44,22,48,58,52,43,58,57,52,49,50,50,50,50,49,46,56,50,43,64,67,42,56,82,73,55,71,96,46,101,53,39,62,31,51,47,34,48,49,53,55,71,55,58,41,78,87,39,52,68,60,30,52,16,40,52,33,26,55,60,52,68,70,43,57,66,73,60,36,47,51,50,53,32,30,52,51,49,28,53,51,50,31,40,28,29,58,31,57,27,59,56,46,58,49,37,34,56,74,14,29,43,39,53,48,51,52,27,51,47,40,52,52,50,27,32,52,30,43,36,36,61,70,25,33,40,69,66,53,53,50,50,62,32,57,67,59,53,71,66,63,75,79,84,71,86,76,82,59,64,72,56,56,68,77,104,133,77,72,56,59,62,58,52,48,54,49,39,62,76,39,41,65,60,48,39,53,51,48,39,51,49,45,51,52,47,44,54,66,48,37,67,49,45,47,32,71,60,60,66,69,60,50,52,49,51,50,48,44,57,60,44,42,51,54,41,32,52,52,38,50,51,51,52,38,54,56,53,56,49,29,67,73,70,65,74,56,56,65,54,60,54,70,56,54,50,48,50,26,50,39,36,36,56,60,22,55,48,60,64,48,66,32,75,48,67,58,49,22,70,43,19,66,59,52,41,52,52,45,54,51,50,50,50,52,45,50,49,40,49,57,65,47,46,84,72,47,85,49,66,48,51,51,52,21,32,51,47,40,34,54,52,10,52,53,44,32,54,46,42,41,50,32,21,52,62,32,17,62,71,49,40,15,44,51,42,27,43,58,69,44,78,69,68,74,65,56,72,68,54,44,39,64,30,65,53,58,63,62,53,55,47,46,47,46,46,45,49,41,63,70,47,68,56,61,77,62,34,57,54,37,52,50,34,49,53,47,43,55,52,38,49,56,48,45,54,63,55,50,71,68,76,66,78,75,59,56,60,60,53,64,54,58,31,70,63,47,47,51,45,24,42,48,29,27,33,26,67,64,48,51,32,54,52,44,45,65,63,53,54,96,75,60,64,49,69,52,56,40,41,60,70,53,42,55,57,84,58,47,74,62,42,44,63,58,48,52,52,47,50,37,34,41,52,28,20,31,47,65,54,55,45,10,61,61,41,40,51,40,51,67,50,49,46,49,50,44,46,50,50,26,51,52,32,44,57,62,38,56,77,75,48,83,56,44,64,69,58,50,54,52,49,51,52,51,53,52,52,51,43,46,46,69,62,41,40,66,56,50,46,51,49,50,54,48,52,38,55,73,67,63,58,50,41,19,46,54,38,69,59,73,34,52,71,68,60,48,51,53,48,57,68,68,47,80,64,51,65,60,40,50,52,32,41,68,70,66,38,63,46,55,69,74,59,55,63,69,60,86,65,53,73,57,54,30,54,54,47,53,51,47,48,50,43,50,48,58,66,70,42,66,56,55,51,39,58,50,74,27,50,62,49,74,80,58,65,67,86,61,23,79,45,54,43,48,65,53,37,61,74,47,21,72,74,41,56,25,91,88,23,54,61,36,55,41,60,48,33,36,47,70,58,26,53,51,34,51,40,54,16,50,51,39,44,60,42,56,46,72,78,63,77,84,79,58,72,52,52,60,46,33,51,51,51,41,17,28,53,45,31,34,54,73,75,40,31,74,51,58,58,42,22,48,58,50,43,60,56,52,48,50,51,51,51,50,47,55,50,43,64,67,42,56,83,72,56,70,94,46,101,53,38,62,31,52,48,36,48,46,53,54,70,55,57,42,79,88,38,52,68,60,31,52,18,40,51,34,26,54,59,51,66,69,43,57,65,74,60,37,47,52,49,51,32,30,52,50,49,30,53,52,50,31,39,27,31,58,29,57,27,59,57,46,57,50,38,35,57,74,13,28,44,37,52,47,51,52,26,52,46,40,51,52,49,27,32,51,31,43,36,34,60,68,26,34,40,70,64,54,52,50,50,59,32,56,67,58,52,70,65,61,75,78,83,72,87,77,83,59,66,74,59,56,69,78,103

Organism: Oryza sativa subsp. indica (NCBI:txid39946)

Nearest PDB structures (foldseek):
  6uy0-assembly1_A  TM=1.754E-01  e=3.705E+00  Bos taurus
  6uy0-assembly1_A  TM=1.768E-01  e=6.216E+00  Bos taurus

Foldseek 3Di:
DPPCVVVVVVVCVVCVLLVLLVVLLVLLVVLLQLLLCLQFDDAVVSVVVNVCSVVVNQVSLLVSLVVLLVVLVVCVVPDPPDLQCLLCLQSLLLSLLSNLGAQSFLDLFLVCLVVLVVLVVVNVVSLVSSVNSNVSSVVVPPDVLLNLLSVLSNVVSNVSNVLSSVLSPCLRLVNLQVVLVVLLDPDDDPPPVVVLLFFPQPVVVCVVVVVLCVVQVLPVLVVLVVVVVVVVVVVVVVVVVVCVPPDDPVVVLCSSPPVLSLLSCQLSLHALQVSLVVNLVVPPPPDDSVVSSCSSLPQPDSVLSCLVVSLVVLLCSNGGSSRRCRRNVNVCCQAPVLLVSLVSSLVSLVVPVVPGPYDPVSNVSSNCSSVSSSCCSNCSVVSSSVSVSVCSVVPGDGQLLDQQFAALLVVLVVLVPDPVVPVLVVCVVVVNNSCSVVSPVPVDDSVLSVLQSVVLCCCPVAVPLFFAQALVCCLVLPPPQPRRSLQHSCLCVVVPPPACNPPHLNNVLSPDQLLLSLVLLLLLLLLLVLQDDPPPDDPSLNSNLNSLSRSSVVCLAPPVVLLVRPNPNVVSVLVSVVSNVQCVVPVVPQPPDPSRSNVSSVSLLVPLDVVRVSSNSSSSNNVVLNVDDDVSSSSVSSSSSSSSLLQSLQAGGSNSQSSQVSSNGYNSNSSNSSCSSSNYHGNSCPVVDPPVVSVVVRPPVVVPPPPNDDDPPPVVVVVD/DPPCVVVVVVVCVVCVLLVLLVVLLVLLVVLLQLLLCLQFDDAVVSVVVNVCSVVVNLVSLLVSLVVLLVVLVVCVVVPPPDLQCLLCLQSLLLSLLSNLGAQSFLDLFLVCLVVLVVLVVVNVVSLVSSVNSNVSSVVVDPDVLLNLLSVLSNVVSNVSNVLSSVLSPCLRLVNLQVVLVVLLDPPDDPPPVVVLLFFDQPVVVCVVVVVVCVVVVLPVLVVLVVVVVVVVVVVVVVVVVVCVPPPDPVVVLCSSPPVLSLLSCQLSLHALQVSLVVNLVVPPPPDDSVVSSCSSLPQDRSVLSCLVVSLVVLLCSNGGSNRRCRRNVNVCCQAPVLLVSLVSSLVSLVVPVVPDPYDPVSNVSSNCSSVSSSCCSNCSVVSSSVSVSVCSVVPGDGQLLDQQFAALLVVLVVLVPDPVVPVLVVCVVVVNNSCSVVSPVPVDDSVLSCLQSVVLCCCPVAVPLFFAQALVCCLVLPPPQPRRSLQHSCLCVVVNPPQCPPPHLNNVLSPDDLLLSLVLLLLLLLLLVLQDDCPPPRPSLNSNLNSLSRSVVVCLAPPVVLLVRPNPVVVSVLVSVVSNVQCVVPVVPQPPDPSSSNVSSVSLLVPLDVVRVSSNSSSSNNVVLNVDDDVSSSSVSSSSSSSSLLQSLQAGGSNSQSSQVSSNGHNSNSSNSSCSSSNYHGNSNPVVDPPVVSVVVRPVVVVPPPPNDDDPPPVVVVVD

InterPro domains:
  IPR007658 Protein of unknown function DUF594 [PF04578] (629-679)
  IPR025315 Domain of unknown function DUF4220 [PF13968] (51-422)

pLDDT: mean 71.83, std 18.4, range [24.92, 96.38]

Secondary structure (DSSP, 8-state):
----HHHHHHHHHHHHHHHHHHHHHHHHHHHHHHGGGGGB---HHHHHHHHHHHHHHHHHHHHHHHHHHHHHHHHHHSS---GGGGGGGGHHHHHHHHHH--TT-S-SSHHHHHTHHHHHHHHHHHHHHHHHHHHHHTTT---HHHHHHHHHHHHHHHHHHHHHHHHHHHT-HHHHHHHHHHHHS------HHHHHSS---HHHHHHHHHHHHHHTT-SHHHHHHHHHHHHHHHHHHHHHHHHTTS-STHHHHHHHT-HHHHHHHHHTT--HHHHHHHHHHHS-TTS-HHHHHHHHHS--TTGGGGHHHHHHHHHHHHHSSHHHHTSHHHHHIIIIIHHHHHHHHHHHHHHHHTTS---HHHHHHHHHHHHHHHHHHHHHHHHHHHHHHHHHHTTPPBGGG------HHHHHHHHHH-STHHHHHHHHHTT--THHHH-------HHHHHHHHHHHHIIIIII---TT--GGGGG--SS-TTS-SSS-HHHHHHHHHHHSSTT-HHHHHHHS-HHHHHHHHHHHHHHHHHHS---SS--HHHHHHHHHHHHHHHHHHH-GGGGTS---HHHHHHHHHHHHHHHHHHTTTS---TTHHHHHHHHHHHT--TTSHHHHHHHHHHHHHHTS-HHHHHHHHHHHHHHHHHHHHHTS-HHHHHHHGGGT--HHHHHHHHHHHTT---HHHHHHS-HHHHHHHHHHHHTS----PPPTHHHHHTT-/----HHHHHHHHHHHHHHHHHHHHHHHHHHHHHHGGGGGB---HHHHHHHHHHHHHHHHHHHHHHHHHHHHHHHHHHSS---GGGGGGGGHHHHHHHHHH--TT-S-SSHHHHHTHHHHHHHHHHHHHHHHHHHHHHTTT---HHHHHHHHHHHHHHHHHHHHHHHHHHHT-HHHHHHHHHHHHS------HHHHHSS---HHHHHHHHHHHHHHTT-SHHHHHHHHHHHHHHHHHHHHHHHHTTS-SSHHHHHHHT-HHHHHHHHHTT--HHHHHHHHHHHS-TTS-HHHHHHHHHS--TTGGGGHHHHHHHHHHHHHSSHHHHTSHHHHHIIIIIHHHHHHHHHHHHHHHHTTS---HHHHHHHHHHHHHHHHHHHHHHHHHHHHHHHHHHTTPPBGGG------HHHHHHHHHH-STHHHHHHHHHTT--THHHH-------HHHHHHHHHHHHIIIIII---TT--GGGGG--SS-TTS-SSS-HHHHHHHHHHHSSTT-HHHHHHHS-HHHHHHHHHHHHHHHHHHS---SS--HHHHHHHHHHHHHHHHHHH-GGGGTS---HHHHHHHHHHHHHHHHHHTTTS---TTHHHHHHHHHHHT--TTSHHHHHHHHHHHHHHTS-HHHHHHHHHHHHHHHHHHHHHTS-HHHHHHHGGGT--HHHHHHHHHHHTT---HHHHHHS-HHHHHHHHHHHHTS-------THHHHHTT-